Protein 4MO4 (pdb70)

B-factor: mean 31.98, std 13.08, range [10.49, 113.55]

Structure (mmCIF, N/CA/C/O backbone):
data_4MO4
#
_entry.id   4MO4
#
_cell.length_a   59.657
_cell.length_b   70.823
_cell.length_c   91.211
_cell.angle_alpha   106.50
_cell.angle_beta   104.93
_cell.angle_gamma   98.26
#
_symmetry.space_group_name_H-M   'P 1'
#
loop_
_entity.id
_entity.type
_entity.pdbx_description
1 polymer 'Anhydro-N-acetylmuramic acid kinase'
2 non-polymer 'PHOSPHOMETHYLPHOSPHONIC ACID ADENYLATE ESTER'
3 water water
#
loop_
_atom_site.group_PDB
_atom_site.id
_atom_site.type_symbol
_atom_site.label_atom_id
_atom_site.label_alt_id
_atom_site.label_comp_id
_atom_site.label_asym_id
_atom_site.label_entity_id
_atom_site.label_seq_id
_atom_site.pdbx_PDB_ins_code
_atom_site.Cartn_x
_atom_site.Cartn_y
_atom_site.Cartn_z
_atom_site.occupancy
_atom_site.B_iso_or_equiv
_atom_site.auth_seq_id
_atom_site.auth_comp_id
_atom_site.auth_asym_id
_atom_site.auth_atom_id
_atom_site.pdbx_PDB_model_num
ATOM 1 N N . PRO A 1 2 ? -12.938 -28.935 5.540 1.00 23.74 2 PRO A N 1
ATOM 2 C CA . PRO A 1 2 ? -12.572 -30.205 4.903 1.00 21.87 2 PRO A CA 1
ATOM 3 C C . PRO A 1 2 ? -12.350 -31.295 5.935 1.00 21.23 2 PRO A C 1
ATOM 4 O O . PRO A 1 2 ? -12.338 -31.028 7.148 1.00 23.05 2 PRO A O 1
ATOM 8 N N . ARG A 1 3 ? -12.192 -32.515 5.443 1.00 22.66 3 ARG A N 1
ATOM 9 C CA . ARG A 1 3 ? -11.963 -33.653 6.320 1.00 26.46 3 ARG A CA 1
ATOM 10 C C . ARG A 1 3 ? -10.505 -34.088 6.302 1.00 22.88 3 ARG A C 1
ATOM 11 O O . ARG A 1 3 ? -9.851 -34.093 5.251 1.00 19.97 3 ARG A O 1
ATOM 19 N N . TYR A 1 4 ? -9.997 -34.451 7.475 1.00 17.15 4 TYR A N 1
ATOM 20 C CA . TYR A 1 4 ? -8.603 -34.862 7.591 1.00 15.27 4 TYR A CA 1
ATOM 21 C C . TYR A 1 4 ? -8.470 -36.088 8.458 1.00 19.17 4 TYR A C 1
ATOM 22 O O . TYR A 1 4 ? -9.206 -36.249 9.430 1.00 23.49 4 TYR A O 1
ATOM 31 N N . LEU A 1 5 ? -7.519 -36.944 8.115 1.00 15.99 5 LEU A N 1
ATOM 32 C CA . LEU A 1 5 ? -7.149 -38.023 9.021 1.00 18.13 5 LEU A CA 1
ATOM 33 C C . LEU A 1 5 ? -5.925 -37.593 9.796 1.00 19.94 5 LEU A C 1
ATOM 34 O O . LEU A 1 5 ? -5.072 -36.859 9.283 1.00 18.06 5 LEU A O 1
ATOM 39 N N . GLY A 1 6 ? -5.850 -38.045 11.045 1.00 19.22 6 GLY A N 1
ATOM 40 C CA . GLY A 1 6 ? -4.692 -37.837 11.882 1.00 20.06 6 GLY A CA 1
ATOM 41 C C . GLY A 1 6 ? -4.223 -39.195 12.350 1.00 21.69 6 GLY A C 1
ATOM 42 O O . GLY A 1 6 ? -5.016 -40.071 12.698 1.00 23.50 6 GLY A O 1
ATOM 43 N N . LEU A 1 7 ? -2.912 -39.380 12.298 1.00 21.11 7 LEU A N 1
ATOM 44 C CA . LEU A 1 7 ? -2.310 -40.663 12.614 1.00 21.98 7 LEU A CA 1
ATOM 45 C C . LEU A 1 7 ? -1.186 -40.453 13.616 1.00 28.89 7 LEU A C 1
ATOM 46 O O . LEU A 1 7 ? -0.203 -39.771 13.319 1.00 25.55 7 LEU A O 1
ATOM 51 N N . MET A 1 8 ? -1.346 -41.021 14.809 1.00 27.83 8 MET A N 1
ATOM 52 C CA . MET A 1 8 ? -0.378 -40.871 15.888 1.00 34.27 8 MET A CA 1
ATOM 53 C C . MET A 1 8 ? 0.046 -42.226 16.431 1.00 33.52 8 MET A C 1
ATOM 54 O O . MET A 1 8 ? -0.765 -43.130 16.572 1.00 30.06 8 MET A O 1
ATOM 59 N N . SER A 1 9 ? 1.332 -42.364 16.710 1.00 30.20 9 SER A N 1
ATOM 60 C CA . SER A 1 9 ? 1.838 -43.538 17.400 1.00 35.68 9 SER A CA 1
ATOM 61 C C . SER A 1 9 ? 2.911 -43.059 18.344 1.00 35.58 9 SER A C 1
ATOM 62 O O . SER A 1 9 ? 4.006 -42.691 17.915 1.00 36.10 9 SER A O 1
ATOM 65 N N . GLY A 1 10 ? 2.580 -43.036 19.633 1.00 31.53 10 GLY A N 1
ATOM 66 C CA . GLY A 1 10 ? 3.484 -42.518 20.642 1.00 35.05 10 GLY A CA 1
ATOM 67 C C . GLY A 1 10 ? 4.583 -43.495 21.023 1.00 46.62 10 GLY A C 1
ATOM 68 O O . GLY A 1 10 ? 4.685 -44.590 20.464 1.00 47.19 10 GLY A O 1
ATOM 69 N N . THR A 1 11 ? 5.382 -43.115 22.011 1.00 37.25 11 THR A N 1
ATOM 70 C CA . THR A 1 11 ? 6.537 -43.917 22.395 1.00 38.42 11 THR A CA 1
ATOM 71 C C . THR A 1 11 ? 6.218 -45.169 23.217 1.00 40.78 11 THR A C 1
ATOM 72 O O . THR A 1 11 ? 7.111 -45.969 23.490 1.00 39.73 11 THR A O 1
ATOM 76 N N . SER A 1 12 ? 4.954 -45.357 23.593 1.00 40.14 12 SER A N 1
ATOM 77 C CA . SER A 1 12 ? 4.562 -46.574 24.313 1.00 41.13 12 SER A CA 1
ATOM 78 C C . SER A 1 12 ? 4.437 -47.786 23.391 1.00 36.38 12 SER A C 1
ATOM 79 O O . SER A 1 12 ? 4.563 -48.930 23.831 1.00 36.42 12 SER A O 1
ATOM 82 N N . LEU A 1 13 ? 4.167 -47.525 22.114 1.00 33.05 13 LEU A N 1
ATOM 83 C CA . LEU A 1 13 ? 4.183 -48.556 21.077 1.00 31.38 13 LEU A CA 1
ATOM 84 C C . LEU A 1 13 ? 3.101 -49.623 21.252 1.00 32.78 13 LEU A C 1
ATOM 85 O O . LEU A 1 13 ? 3.217 -50.726 20.712 1.00 31.88 13 LEU A O 1
ATOM 90 N N . ASP A 1 14 ? 2.015 -49.271 21.929 1.00 37.97 14 ASP A N 1
ATOM 91 C CA . ASP A 1 14 ? 0.929 -50.226 22.082 1.00 40.00 14 ASP A CA 1
ATOM 92 C C . ASP A 1 14 ? 0.108 -50.283 20.802 1.00 32.63 14 ASP A C 1
ATOM 93 O O . ASP A 1 14 ? -0.308 -51.360 20.377 1.00 33.69 14 ASP A O 1
ATOM 98 N N . GLY A 1 15 ? -0.095 -49.133 20.167 1.00 32.26 15 GLY A N 1
ATOM 99 C CA . GLY A 1 15 ? -0.849 -49.096 18.927 1.00 29.11 15 GLY A CA 1
ATOM 100 C C . GLY A 1 15 ? -0.946 -47.714 18.318 1.00 29.82 15 GLY A C 1
ATOM 101 O O . GLY A 1 15 ? -0.396 -46.749 18.851 1.00 30.55 15 GLY A O 1
ATOM 102 N N . MET A 1 16 ? -1.684 -47.619 17.220 1.00 27.75 16 MET A N 1
ATOM 103 C CA . MET A 1 16 ? -1.833 -46.369 16.489 1.00 23.95 16 MET A CA 1
ATOM 104 C C . MET A 1 16 ? -3.220 -45.781 16.694 1.00 30.53 16 MET A C 1
ATOM 105 O O . MET A 1 16 ? -4.206 -46.501 16.609 1.00 27.89 16 MET A O 1
ATOM 110 N N . ASP A 1 17 ? -3.294 -44.478 16.958 1.00 24.12 17 ASP A N 1
ATOM 111 C CA . ASP A 1 17 ? -4.577 -43.783 17.012 1.00 23.09 17 ASP A CA 1
ATOM 112 C C . ASP A 1 17 ? -4.830 -43.211 15.639 1.00 24.14 17 ASP A C 1
ATOM 113 O O . ASP A 1 17 ? -3.984 -42.504 15.109 1.00 28.63 17 ASP A O 1
ATOM 118 N N . ILE A 1 18 ? -5.994 -43.491 15.071 1.00 21.63 18 ILE A N 1
ATOM 119 C CA . ILE A 1 18 ? -6.331 -42.885 13.797 1.00 21.71 18 ILE A CA 1
ATOM 120 C C . ILE A 1 18 ? -7.642 -42.161 13.990 1.00 23.08 18 ILE A C 1
ATOM 121 O O . ILE A 1 18 ? -8.608 -42.751 14.483 1.00 23.37 18 ILE A O 1
ATOM 126 N N . VAL A 1 19 ? -7.665 -40.875 13.647 1.00 20.55 19 VAL A N 1
ATOM 127 C CA . VAL A 1 19 ? -8.872 -40.093 13.814 1.00 21.91 19 VAL A CA 1
ATOM 128 C C . VAL A 1 19 ? -9.276 -39.453 12.508 1.00 20.39 19 VAL A C 1
ATOM 129 O O . VAL A 1 19 ? -8.448 -39.240 11.616 1.00 20.30 19 VAL A O 1
ATOM 133 N N . LEU A 1 20 ? -10.566 -39.174 12.389 1.00 20.97 20 LEU A N 1
ATOM 134 C CA . LEU A 1 20 ? -11.087 -38.440 11.243 1.00 20.64 20 LEU A CA 1
ATOM 135 C C . LEU A 1 20 ? -11.777 -37.194 11.766 1.00 24.39 20 LEU A C 1
ATOM 136 O O . LEU A 1 20 ? -12.718 -37.297 12.546 1.00 22.31 20 LEU A O 1
ATOM 141 N N . ILE A 1 21 ? -11.326 -36.015 11.331 1.00 20.91 21 ILE A N 1
ATOM 142 C CA . ILE A 1 21 ? -11.966 -34.780 11.771 1.00 21.70 21 ILE A CA 1
ATOM 143 C C . ILE A 1 21 ? -12.641 -34.055 10.626 1.00 21.77 21 ILE A C 1
ATOM 144 O O . ILE A 1 21 ? -12.304 -34.259 9.455 1.00 22.45 21 ILE A O 1
ATOM 149 N N . GLU A 1 22 ? -13.612 -33.228 10.990 1.00 22.82 22 GLU A N 1
ATOM 150 C CA . GLU A 1 22 ? -14.167 -32.222 10.105 1.00 23.18 22 GLU A CA 1
ATOM 151 C C . GLU A 1 22 ? -13.599 -30.907 10.600 1.00 23.48 22 GLU A C 1
ATOM 152 O O . GLU A 1 22 ? -13.690 -30.587 11.795 1.00 24.22 22 GLU A O 1
ATOM 158 N N . GLN A 1 23 ? -13.021 -30.132 9.695 1.00 23.09 23 GLN A N 1
ATOM 159 C CA . GLN A 1 23 ? -12.396 -28.883 10.065 1.00 29.37 23 GLN A CA 1
ATOM 160 C C . GLN A 1 23 ? -13.008 -27.754 9.256 1.00 33.51 23 GLN A C 1
ATOM 161 O O . GLN A 1 23 ? -13.050 -27.823 8.031 1.00 29.35 23 GLN A O 1
ATOM 167 N N . GLY A 1 24 ? -13.521 -26.745 9.951 1.00 32.58 24 GLY A N 1
ATOM 168 C CA . GLY A 1 24 ? -13.993 -25.521 9.323 1.00 34.90 24 GLY A CA 1
ATOM 169 C C . GLY A 1 24 ? -13.698 -24.368 10.255 1.00 34.03 24 GLY A C 1
ATOM 170 O O . GLY A 1 24 ? -12.535 -24.078 10.545 1.00 38.59 24 GLY A O 1
ATOM 171 N N . ASP A 1 25 ? -14.758 -23.733 10.749 1.00 35.59 25 ASP A N 1
ATOM 172 C CA . ASP A 1 25 ? -14.633 -22.730 11.800 1.00 42.39 25 ASP A CA 1
ATOM 173 C C . ASP A 1 25 ? -14.292 -23.439 13.108 1.00 44.65 25 ASP A C 1
ATOM 174 O O . ASP A 1 25 ? -13.698 -22.849 14.018 1.00 42.75 25 ASP A O 1
ATOM 176 N N . ARG A 1 26 ? -14.665 -24.714 13.184 1.00 36.14 26 ARG A N 1
ATOM 177 C CA . ARG A 1 26 ? -14.399 -25.540 14.356 1.00 29.93 26 ARG A CA 1
ATOM 178 C C . ARG A 1 26 ? -13.727 -26.859 13.968 1.00 30.55 26 ARG A C 1
ATOM 179 O O . ARG A 1 26 ? -13.713 -27.256 12.800 1.00 34.36 26 ARG A O 1
ATOM 181 N N . THR A 1 27 ? -13.202 -27.550 14.972 1.00 27.26 27 THR A N 1
ATOM 182 C CA . THR A 1 27 ? -12.636 -28.876 14.798 1.00 25.98 27 THR A CA 1
ATOM 183 C C . THR A 1 27 ? -13.600 -29.849 15.452 1.00 26.57 27 THR A C 1
ATOM 184 O O . THR A 1 27 ? -13.956 -29.663 16.609 1.00 27.72 27 THR A O 1
ATOM 188 N N . THR A 1 28 ? -14.028 -30.863 14.698 1.00 25.94 28 THR A N 1
ATOM 189 C CA . THR A 1 28 ? -14.998 -31.860 15.170 1.00 26.59 28 THR A CA 1
ATOM 190 C C . THR A 1 28 ? -14.477 -33.257 14.902 1.00 31.25 28 THR A C 1
ATOM 191 O O . THR A 1 28 ? -13.956 -33.522 13.824 1.00 26.43 28 THR A O 1
ATOM 195 N N . LEU A 1 29 ? -14.610 -34.154 15.873 1.00 28.95 29 LEU A N 1
ATOM 196 C CA . LEU A 1 29 ? -14.224 -35.545 15.654 1.00 25.44 29 LEU A CA 1
ATOM 197 C C . LEU A 1 29 ? -15.369 -36.319 14.988 1.00 25.80 29 LEU A C 1
ATOM 198 O O . LEU A 1 29 ? -16.449 -36.445 15.565 1.00 28.23 29 LEU A O 1
ATOM 203 N N . LEU A 1 30 ? -15.123 -36.888 13.809 1.00 24.82 30 LEU A N 1
ATOM 204 C CA . LEU A 1 30 ? -16.157 -37.674 13.120 1.00 25.25 30 LEU A CA 1
ATOM 205 C C . LEU A 1 30 ? -16.065 -39.152 13.463 1.00 25.44 30 LEU A C 1
ATOM 206 O O . LEU A 1 30 ? -17.073 -39.851 13.571 1.00 26.71 30 LEU A O 1
ATOM 211 N N . ALA A 1 31 ? -14.843 -39.632 13.619 1.00 24.59 31 ALA A N 1
ATOM 212 C CA . ALA A 1 31 ? -14.629 -41.043 13.876 1.00 32.19 31 ALA A CA 1
ATOM 213 C C . ALA A 1 31 ? -13.226 -41.243 14.416 1.00 24.71 31 ALA A C 1
ATOM 214 O O . ALA A 1 31 ? -12.347 -40.386 14.258 1.00 23.30 31 ALA A O 1
ATOM 216 N N . SER A 1 32 ? -13.035 -42.370 15.096 1.00 25.25 32 SER A N 1
ATOM 217 C CA . SER A 1 32 ? -11.729 -42.711 15.632 1.00 24.43 32 SER A CA 1
ATOM 218 C C . SER A 1 32 ? -11.555 -44.223 15.594 1.00 26.18 32 SER A C 1
ATOM 219 O O . SER A 1 32 ? -12.522 -44.991 15.619 1.00 27.80 32 SER A O 1
ATOM 222 N N . HIS A 1 33 ? -10.302 -44.639 15.564 1.00 24.29 33 HIS A N 1
ATOM 223 C CA . HIS A 1 33 ? -9.974 -46.040 15.464 1.00 26.04 33 HIS A CA 1
ATOM 224 C C . HIS A 1 33 ? -8.617 -46.280 16.083 1.00 28.70 33 HIS A C 1
ATOM 225 O O . HIS A 1 33 ? -7.709 -45.450 15.977 1.00 27.86 33 HIS A O 1
ATOM 232 N N . TYR A 1 34 ? -8.502 -47.407 16.772 1.00 26.37 34 TYR A N 1
ATOM 233 C CA . TYR A 1 34 ? -7.250 -47.807 17.380 1.00 28.74 34 TYR A CA 1
ATOM 234 C C . TYR A 1 34 ? -6.813 -49.143 16.802 1.00 33.80 34 TYR A C 1
ATOM 235 O O . TYR A 1 34 ? -7.606 -50.075 16.675 1.00 33.22 34 TYR A O 1
ATOM 244 N N . LEU A 1 35 ? -5.530 -49.219 16.475 1.00 25.71 35 LEU A N 1
ATOM 245 C CA . LEU A 1 35 ? -4.922 -50.392 15.870 1.00 25.97 35 LEU A CA 1
ATOM 246 C C . LEU A 1 35 ? -3.716 -50.805 16.662 1.00 26.79 35 LEU A C 1
ATOM 247 O O . LEU A 1 35 ? -2.707 -50.092 16.661 1.00 29.13 35 LEU A O 1
ATOM 252 N N . PRO A 1 36 ? -3.788 -51.983 17.302 1.00 28.76 36 PRO A N 1
ATOM 253 C CA . PRO A 1 36 ? -2.652 -52.465 18.084 1.00 29.18 36 PRO A CA 1
ATOM 254 C C . PRO A 1 36 ? -1.457 -52.747 17.188 1.00 32.75 36 PRO A C 1
ATOM 255 O O . PRO A 1 36 ? -1.608 -53.153 16.031 1.00 32.06 36 PRO A O 1
ATOM 259 N N . MET A 1 37 ? -0.271 -52.521 17.736 1.00 31.94 37 MET A N 1
ATOM 260 C CA . MET A 1 37 ? 0.967 -52.807 17.043 1.00 29.75 37 MET A CA 1
ATOM 261 C C . MET A 1 37 ? 1.420 -54.201 17.448 1.00 33.14 37 MET A C 1
ATOM 262 O O . MET A 1 37 ? 1.405 -54.540 18.632 1.00 32.33 37 MET A O 1
ATOM 267 N N . PRO A 1 38 ? 1.743 -55.047 16.455 1.00 30.37 38 PRO A N 1
ATOM 268 C CA . PRO A 1 38 ? 2.252 -56.407 16.681 1.00 40.94 38 PRO A CA 1
ATOM 269 C C . PRO A 1 38 ? 3.530 -56.396 17.513 1.00 37.44 38 PRO A C 1
ATOM 270 O O . PRO A 1 38 ? 4.318 -55.455 17.395 1.00 34.27 38 PRO A O 1
ATOM 274 N N . ALA A 1 39 ? 3.724 -57.406 18.354 1.00 35.10 39 ALA A N 1
ATOM 275 C CA . ALA A 1 39 ? 4.913 -57.466 19.200 1.00 38.16 39 ALA A CA 1
ATOM 276 C C . ALA A 1 39 ? 6.213 -57.335 18.407 1.00 36.65 39 ALA A C 1
ATOM 277 O O . ALA A 1 39 ? 7.145 -56.649 18.839 1.00 37.71 39 ALA A O 1
ATOM 279 N N . GLY A 1 40 ? 6.271 -57.980 17.246 1.00 38.70 40 GLY A N 1
ATOM 280 C CA . GLY A 1 40 ? 7.466 -57.943 16.421 1.00 35.26 40 GLY A CA 1
ATOM 281 C C . GLY A 1 40 ? 7.836 -56.546 15.951 1.00 40.14 40 GLY A C 1
ATOM 282 O O . GLY A 1 40 ? 9.011 -56.178 15.937 1.00 39.94 40 GLY A O 1
ATOM 283 N N . LEU A 1 41 ? 6.835 -55.758 15.569 1.00 33.18 41 LEU A N 1
ATOM 284 C CA . LEU A 1 41 ? 7.082 -54.395 15.124 1.00 29.96 41 LEU A CA 1
ATOM 285 C C . LEU A 1 41 ? 7.555 -53.536 16.290 1.00 36.10 41 LEU A C 1
ATOM 286 O O . LEU A 1 41 ? 8.466 -52.724 16.147 1.00 35.28 41 LEU A O 1
ATOM 291 N N . ARG A 1 42 ? 6.928 -53.723 17.443 1.00 38.69 42 ARG A N 1
ATOM 292 C CA . ARG A 1 42 ? 7.305 -52.987 18.640 1.00 32.85 42 ARG A CA 1
ATOM 293 C C . ARG A 1 42 ? 8.772 -53.181 19.004 1.00 36.16 42 ARG A C 1
ATOM 294 O O . ARG A 1 42 ? 9.464 -52.202 19.289 1.00 38.45 42 ARG A O 1
ATOM 302 N N . GLU A 1 43 ? 9.258 -54.423 18.982 1.00 35.39 43 GLU A N 1
ATOM 303 C CA . GLU A 1 43 ? 10.653 -54.673 19.351 1.00 40.08 43 GLU A CA 1
ATOM 304 C C . GLU A 1 43 ? 11.628 -54.024 18.391 1.00 41.39 43 GLU A C 1
ATOM 305 O O . GLU A 1 43 ? 12.606 -53.408 18.814 1.00 42.99 43 GLU A O 1
ATOM 311 N N . ASP A 1 44 ? 11.353 -54.154 17.096 1.00 37.45 44 ASP A N 1
ATOM 312 C CA . ASP A 1 44 ? 12.271 -53.650 16.087 1.00 38.19 44 ASP A CA 1
ATOM 313 C C . ASP A 1 44 ? 12.376 -52.137 16.148 1.00 32.58 44 ASP A C 1
ATOM 314 O O . ASP A 1 44 ? 13.442 -51.575 15.883 1.00 39.35 44 ASP A O 1
ATOM 319 N N . ILE A 1 45 ? 11.273 -51.481 16.500 1.00 38.34 45 ILE A N 1
ATOM 320 C CA . ILE A 1 45 ? 11.276 -50.033 16.709 1.00 36.47 45 ILE A CA 1
ATOM 321 C C . ILE A 1 45 ? 12.072 -49.663 17.964 1.00 35.27 45 ILE A C 1
ATOM 322 O O . ILE A 1 45 ? 12.919 -48.769 17.922 1.00 37.36 45 ILE A O 1
ATOM 327 N N . LEU A 1 46 ? 11.793 -50.347 19.074 1.00 40.67 46 LEU A N 1
ATOM 328 C CA . LEU A 1 46 ? 12.521 -50.117 20.320 1.00 43.48 46 LEU A CA 1
ATOM 329 C C . LEU A 1 46 ? 14.013 -50.289 20.090 1.00 42.92 46 LEU A C 1
ATOM 330 O O . LEU A 1 46 ? 14.820 -49.512 20.592 1.00 48.23 46 LEU A O 1
ATOM 335 N N . ALA A 1 47 ? 14.373 -51.301 19.307 1.00 38.16 47 ALA A N 1
ATOM 336 C CA . ALA A 1 47 ? 15.776 -51.548 18.993 1.00 44.38 47 ALA A CA 1
ATOM 337 C C . ALA A 1 47 ? 16.402 -50.416 18.188 1.00 42.97 47 ALA A C 1
ATOM 338 O O . ALA A 1 47 ? 17.626 -50.301 18.120 1.00 45.20 47 ALA A O 1
ATOM 340 N N . LEU A 1 48 ? 15.561 -49.590 17.571 1.00 34.93 48 LEU A N 1
ATOM 341 C CA . LEU A 1 48 ? 16.042 -48.429 16.827 1.00 39.99 48 LEU A CA 1
ATOM 342 C C . LEU A 1 48 ? 16.027 -47.150 17.665 1.00 43.94 48 LEU A C 1
ATOM 343 O O . LEU A 1 48 ? 16.452 -46.097 17.196 1.00 37.02 48 LEU A O 1
ATOM 348 N N . CYS A 1 49 ? 15.536 -47.234 18.900 1.00 44.92 49 CYS A N 1
ATOM 349 C CA . CYS A 1 49 ? 15.401 -46.034 19.723 1.00 42.23 49 CYS A CA 1
ATOM 350 C C . CYS A 1 49 ? 16.688 -45.714 20.464 1.00 44.39 49 CYS A C 1
ATOM 351 O O . CYS A 1 49 ? 16.820 -44.659 21.089 1.00 43.35 49 CYS A O 1
ATOM 354 N N . VAL A 1 50 ? 17.641 -46.633 20.366 1.00 44.54 50 VAL A N 1
ATOM 355 C CA . VAL A 1 50 ? 18.981 -46.435 20.889 1.00 49.54 50 VAL A CA 1
ATOM 356 C C . VAL A 1 50 ? 19.964 -46.813 19.791 1.00 45.98 50 VAL A C 1
ATOM 357 O O . VAL A 1 50 ? 19.638 -47.622 18.921 1.00 45.94 50 VAL A O 1
ATOM 361 N N . PRO A 1 51 ? 21.159 -46.202 19.809 1.00 49.59 51 PRO A N 1
ATOM 362 C CA . PRO A 1 51 ? 22.166 -46.436 18.768 1.00 45.25 51 PRO A CA 1
ATOM 363 C C . PRO A 1 51 ? 22.562 -47.900 18.602 1.00 47.59 51 PRO A C 1
ATOM 364 O O . PRO A 1 51 ? 22.775 -48.603 19.595 1.00 48.52 51 PRO A O 1
ATOM 368 N N . GLY A 1 52 ? 22.667 -48.337 17.350 1.00 46.01 52 GLY A N 1
ATOM 369 C CA . GLY A 1 52 ? 23.020 -49.708 17.030 1.00 46.52 52 GLY A CA 1
ATOM 370 C C . GLY A 1 52 ? 23.570 -49.783 15.621 1.00 44.61 52 GLY A C 1
ATOM 371 O O . GLY A 1 52 ? 23.700 -48.764 14.950 1.00 41.83 52 GLY A O 1
ATOM 372 N N . PRO A 1 53 ? 23.892 -50.995 15.157 1.00 46.83 53 PRO A N 1
ATOM 373 C CA . PRO A 1 53 ? 24.479 -51.184 13.829 1.00 46.98 53 PRO A CA 1
ATOM 374 C C . PRO A 1 53 ? 23.418 -51.189 12.735 1.00 48.97 53 PRO A C 1
ATOM 375 O O . PRO A 1 53 ? 22.257 -51.490 13.020 1.00 54.80 53 PRO A O 1
ATOM 379 N N . ASP A 1 54 ? 23.814 -50.846 11.511 1.00 49.70 54 ASP A N 1
ATOM 380 C CA . ASP A 1 54 ? 22.970 -51.062 10.338 1.00 45.26 54 ASP A CA 1
ATOM 381 C C . ASP A 1 54 ? 21.629 -50.334 10.423 1.00 45.50 54 ASP A C 1
ATOM 382 O O . ASP A 1 54 ? 20.616 -50.837 9.949 1.00 37.82 54 ASP A O 1
ATOM 387 N N . GLU A 1 55 ? 21.625 -49.150 11.025 1.00 41.56 55 GLU A N 1
ATOM 388 C CA . GLU A 1 55 ? 20.375 -48.435 11.294 1.00 40.52 55 GLU A CA 1
ATOM 389 C C . GLU A 1 55 ? 19.642 -47.958 10.039 1.00 38.69 55 GLU A C 1
ATOM 390 O O . GLU A 1 55 ? 18.417 -48.056 9.964 1.00 33.42 55 GLU A O 1
ATOM 396 N N . ILE A 1 56 ? 20.388 -47.474 9.049 1.00 43.05 56 ILE A N 1
ATOM 397 C CA . ILE A 1 56 ? 19.785 -46.967 7.815 1.00 37.20 56 ILE A CA 1
ATOM 398 C C . ILE A 1 56 ? 18.908 -48.019 7.153 1.00 38.33 56 ILE A C 1
ATOM 399 O O . ILE A 1 56 ? 17.739 -47.771 6.864 1.00 34.11 56 ILE A O 1
ATOM 404 N N . ALA A 1 57 ? 19.481 -49.193 6.917 1.00 38.48 57 ALA A N 1
ATOM 405 C CA . ALA A 1 57 ? 18.741 -50.290 6.306 1.00 39.48 57 ALA A CA 1
ATOM 406 C C . ALA A 1 57 ? 17.651 -50.842 7.215 1.00 39.41 57 ALA A C 1
ATOM 407 O O . ALA A 1 57 ? 16.546 -51.133 6.762 1.00 43.33 57 ALA A O 1
ATOM 409 N N . ARG A 1 58 ? 17.971 -50.997 8.496 1.00 41.84 58 ARG A N 1
ATOM 410 C CA . ARG A 1 58 ? 17.002 -51.499 9.460 1.00 40.33 58 ARG A CA 1
ATOM 411 C C . ARG A 1 58 ? 15.793 -50.567 9.580 1.00 43.33 58 ARG A C 1
ATOM 412 O O . ARG A 1 58 ? 14.650 -51.022 9.553 1.00 35.77 58 ARG A O 1
ATOM 420 N N . ALA A 1 59 ? 16.041 -49.266 9.681 1.00 41.11 59 ALA A N 1
ATOM 421 C CA . ALA A 1 59 ? 14.946 -48.308 9.799 1.00 37.07 59 ALA A CA 1
ATOM 422 C C . ALA A 1 59 ? 14.119 -48.263 8.519 1.00 35.08 59 ALA A C 1
ATOM 423 O O . ALA A 1 59 ? 12.897 -48.124 8.560 1.00 27.65 59 ALA A O 1
ATOM 425 N N . ALA A 1 60 ? 14.793 -48.393 7.382 1.00 30.28 60 ALA A N 1
ATOM 426 C CA . ALA A 1 60 ? 14.106 -48.362 6.096 1.00 32.21 60 ALA A CA 1
ATOM 427 C C . ALA A 1 60 ? 13.149 -49.537 5.950 1.00 35.69 60 ALA A C 1
ATOM 428 O O . ALA A 1 60 ? 12.054 -49.402 5.397 1.00 35.08 60 ALA A O 1
ATOM 430 N N . GLU A 1 61 ? 13.575 -50.705 6.410 1.00 34.48 61 GLU A N 1
ATOM 431 C CA . GLU A 1 61 ? 12.710 -51.879 6.358 1.00 34.49 61 GLU A CA 1
ATOM 432 C C . GLU A 1 61 ? 11.636 -51.864 7.451 1.00 36.70 61 GLU A C 1
ATOM 433 O O . GLU A 1 61 ? 10.511 -52.308 7.224 1.00 35.79 61 GLU A O 1
ATOM 439 N N . VAL A 1 62 ? 11.985 -51.391 8.643 1.00 30.94 62 VAL A N 1
ATOM 440 C CA . VAL A 1 62 ? 11.001 -51.297 9.716 1.00 32.01 62 VAL A CA 1
ATOM 441 C C . VAL A 1 62 ? 9.883 -50.310 9.349 1.00 28.87 62 VAL A C 1
ATOM 442 O O . VAL A 1 62 ? 8.702 -50.568 9.595 1.00 27.74 62 VAL A O 1
ATOM 446 N N . GLU A 1 63 ? 10.243 -49.195 8.724 1.00 25.96 63 GLU A N 1
ATOM 447 C CA . GLU A 1 63 ? 9.234 -48.184 8.418 1.00 27.99 63 GLU A CA 1
ATOM 448 C C . GLU A 1 63 ? 8.246 -48.671 7.360 1.00 25.20 63 GLU A C 1
ATOM 449 O O . GLU A 1 63 ? 7.102 -48.221 7.320 1.00 26.21 63 GLU A O 1
ATOM 455 N N . GLN A 1 64 ? 8.685 -49.592 6.508 1.00 22.15 64 GLN A N 1
ATOM 456 C CA . GLN A 1 64 ? 7.784 -50.184 5.525 1.00 26.79 64 GLN A CA 1
ATOM 457 C C . GLN A 1 64 ? 6.654 -50.958 6.201 1.00 22.23 64 GLN A C 1
ATOM 458 O O . GLN A 1 64 ? 5.504 -50.876 5.779 1.00 27.78 64 GLN A O 1
ATOM 464 N N . ARG A 1 65 ? 6.985 -51.684 7.264 1.00 23.80 65 ARG A N 1
ATOM 465 C CA . ARG A 1 65 ? 5.985 -52.422 8.033 1.00 25.33 65 ARG A CA 1
ATOM 466 C C . ARG A 1 65 ? 5.075 -51.449 8.781 1.00 23.56 65 ARG A C 1
ATOM 467 O O . ARG A 1 65 ? 3.856 -51.614 8.807 1.00 25.00 65 ARG A O 1
ATOM 475 N N . TRP A 1 66 ? 5.676 -50.413 9.356 1.00 22.59 66 TRP A N 1
ATOM 476 C CA . TRP A 1 66 ? 4.921 -49.386 10.065 1.00 21.90 66 TRP A CA 1
ATOM 477 C C . TRP A 1 66 ? 3.907 -48.729 9.140 1.00 27.39 66 TRP A C 1
ATOM 478 O O . TRP A 1 66 ? 2.744 -48.547 9.502 1.00 25.39 66 TRP A O 1
ATOM 489 N N . VAL A 1 67 ? 4.350 -48.374 7.939 1.00 25.80 67 VAL A N 1
ATOM 490 C CA . VAL A 1 67 ? 3.463 -47.719 6.997 1.00 25.00 67 VAL A CA 1
ATOM 491 C C . VAL A 1 67 ? 2.317 -48.630 6.539 1.00 20.77 67 VAL A C 1
ATOM 492 O O . VAL A 1 67 ? 1.170 -48.186 6.410 1.00 22.73 67 VAL A O 1
ATOM 496 N N . ALA A 1 68 ? 2.621 -49.903 6.314 1.00 20.37 68 ALA A N 1
ATOM 497 C CA . ALA A 1 68 ? 1.599 -50.861 5.910 1.00 21.96 68 ALA A CA 1
ATOM 498 C C . ALA A 1 68 ? 0.514 -50.956 6.976 1.00 25.75 68 ALA A C 1
ATOM 499 O O . ALA A 1 68 ? -0.678 -50.994 6.662 1.00 24.72 68 ALA A O 1
ATOM 501 N N . LEU A 1 69 ? 0.931 -50.977 8.239 1.00 27.17 69 LEU A N 1
ATOM 502 C CA . LEU A 1 69 ? -0.022 -51.030 9.335 1.00 30.42 69 LEU A CA 1
ATOM 503 C C . LEU A 1 69 ? -0.855 -49.746 9.377 1.00 27.40 69 LEU A C 1
ATOM 504 O O . LEU A 1 69 ? -2.083 -49.796 9.510 1.00 26.31 69 LEU A O 1
ATOM 509 N N . ALA A 1 70 ? -0.192 -48.604 9.237 1.00 21.82 70 ALA A N 1
ATOM 510 C CA . ALA A 1 70 ? -0.886 -47.322 9.208 1.00 20.30 70 ALA A CA 1
ATOM 511 C C . ALA A 1 70 ? -1.904 -47.256 8.077 1.00 21.87 70 ALA A C 1
ATOM 512 O O . ALA A 1 70 ? -3.041 -46.844 8.290 1.00 21.39 70 ALA A O 1
ATOM 514 N N . ALA A 1 71 ? -1.508 -47.696 6.885 1.00 20.39 71 ALA A N 1
ATOM 515 C CA . ALA A 1 71 ? -2.420 -47.707 5.746 1.00 22.41 71 ALA A CA 1
ATOM 516 C C . ALA A 1 71 ? -3.604 -48.638 5.986 1.00 26.98 71 ALA A C 1
ATOM 517 O O . ALA A 1 71 ? -4.726 -48.344 5.572 1.00 22.48 71 ALA A O 1
ATOM 519 N N . GLN A 1 72 ? -3.347 -49.761 6.655 1.00 22.74 72 GLN A N 1
ATOM 520 C CA . GLN A 1 72 ? -4.409 -50.690 7.019 1.00 26.32 72 GLN A CA 1
ATOM 521 C C . GLN A 1 72 ? -5.425 -50.017 7.935 1.00 21.42 72 GLN A C 1
ATOM 522 O O . GLN A 1 72 ? -6.637 -50.159 7.741 1.00 23.60 72 GLN A O 1
ATOM 528 N N . GLY A 1 73 ? -4.920 -49.277 8.914 1.00 21.11 73 GLY A N 1
ATOM 529 C CA . GLY A 1 73 ? -5.747 -48.557 9.862 1.00 27.79 73 GLY A CA 1
ATOM 530 C C . GLY A 1 73 ? -6.574 -47.459 9.234 1.00 21.39 73 GLY A C 1
ATOM 531 O O . GLY A 1 73 ? -7.749 -47.267 9.568 1.00 24.22 73 GLY A O 1
ATOM 532 N N . VAL A 1 74 ? -5.954 -46.710 8.332 1.00 19.71 74 VAL A N 1
ATOM 533 C CA . VAL A 1 74 ? -6.687 -45.705 7.587 1.00 19.63 74 VAL A CA 1
ATOM 534 C C . VAL A 1 74 ? -7.814 -46.326 6.776 1.00 21.49 74 VAL A C 1
ATOM 535 O O . VAL A 1 74 ? -8.947 -45.849 6.827 1.00 22.61 74 VAL A O 1
ATOM 539 N N . ARG A 1 75 ? -7.497 -47.383 6.024 1.00 19.81 75 ARG A N 1
ATOM 540 C CA . ARG A 1 75 ? -8.483 -48.100 5.229 1.00 20.48 75 ARG A CA 1
ATOM 541 C C . ARG A 1 75 ? -9.617 -48.600 6.113 1.00 23.23 75 ARG A C 1
ATOM 542 O O . ARG A 1 75 ? -10.788 -48.511 5.752 1.00 22.94 75 ARG A O 1
ATOM 544 N N . GLU A 1 76 ? -9.252 -49.147 7.267 1.00 22.04 76 GLU A N 1
ATOM 545 C CA . GLU A 1 76 ? -10.237 -49.676 8.204 1.00 24.18 76 GLU A CA 1
ATOM 546 C C . GLU A 1 76 ? -11.176 -48.603 8.748 1.00 25.32 76 GLU A C 1
ATOM 547 O O . GLU A 1 76 ? -12.384 -48.802 8.753 1.00 24.10 76 GLU A O 1
ATOM 553 N N . LEU A 1 77 ? -10.647 -47.448 9.138 1.00 22.67 77 LEU A N 1
ATOM 554 C CA . LEU A 1 77 ? -11.512 -46.369 9.626 1.00 22.42 77 LEU A CA 1
ATOM 555 C C . LEU A 1 77 ? -12.456 -45.925 8.516 1.00 29.08 77 LEU A C 1
ATOM 556 O O . LEU A 1 77 ? -13.647 -45.747 8.748 1.00 24.31 77 LEU A O 1
ATOM 561 N N . LEU A 1 78 ? -11.936 -45.771 7.303 1.00 22.00 78 LEU A N 1
ATOM 562 C CA . LEU A 1 78 ? -12.780 -45.311 6.206 1.00 21.59 78 LEU A CA 1
ATOM 563 C C . LEU A 1 78 ? -13.882 -46.302 5.884 1.00 22.77 78 LEU A C 1
ATOM 564 O O . LEU A 1 78 ? -15.018 -45.904 5.637 1.00 24.07 78 LEU A O 1
ATOM 569 N N . LEU A 1 79 ? -13.550 -47.592 5.906 1.00 23.25 79 LEU A N 1
ATOM 570 C CA . LEU A 1 79 ? -14.537 -48.652 5.746 1.00 27.10 79 LEU A CA 1
ATOM 571 C C . LEU A 1 79 ? -15.649 -48.558 6.763 1.00 26.57 79 LEU A C 1
ATOM 572 O O . LEU A 1 79 ? -16.832 -48.741 6.448 1.00 27.32 79 LEU A O 1
ATOM 577 N N . GLN A 1 80 ? -15.249 -48.334 8.007 1.00 26.38 80 GLN A N 1
ATOM 578 C CA . GLN A 1 80 ? -16.204 -48.250 9.096 1.00 35.23 80 GLN A CA 1
ATOM 579 C C . GLN A 1 80 ? -17.202 -47.122 8.855 1.00 31.84 80 GLN A C 1
ATOM 580 O O . GLN A 1 80 ? -18.389 -47.251 9.179 1.00 34.37 80 GLN A O 1
ATOM 586 N N . GLN A 1 81 ? -16.712 -46.028 8.277 1.00 28.74 81 GLN A N 1
ATOM 587 C CA . GLN A 1 81 ? -17.528 -44.847 8.032 1.00 27.90 81 GLN A CA 1
ATOM 588 C C . GLN A 1 81 ? -18.173 -44.872 6.652 1.00 29.18 81 GLN A C 1
ATOM 589 O O . GLN A 1 81 ? -18.884 -43.938 6.281 1.00 32.11 81 GLN A O 1
ATOM 595 N N . GLN A 1 82 ? -17.926 -45.945 5.905 1.00 28.04 82 GLN A N 1
ATOM 596 C CA . GLN A 1 82 ? -18.394 -46.051 4.527 1.00 32.74 82 GLN A CA 1
ATOM 597 C C . GLN A 1 82 ? -18.025 -44.783 3.770 1.00 28.38 82 GLN A C 1
ATOM 598 O O . GLN A 1 82 ? -18.863 -44.199 3.090 1.00 33.66 82 GLN A O 1
ATOM 604 N N . MET A 1 83 ? -16.772 -44.359 3.900 1.00 24.98 83 MET A N 1
ATOM 605 C CA . MET A 1 83 ? -16.337 -43.122 3.273 1.00 24.48 83 MET A CA 1
ATOM 606 C C . MET A 1 83 ? -15.230 -43.420 2.271 1.00 28.21 83 MET A C 1
ATOM 607 O O . MET A 1 83 ? -14.304 -44.184 2.553 1.00 24.54 83 MET A O 1
ATOM 612 N N . SER A 1 84 ? -15.276 -42.742 1.130 1.00 26.73 84 SER A N 1
ATOM 613 C CA . SER A 1 84 ? -14.257 -42.930 0.115 1.00 21.35 84 SER A CA 1
ATOM 614 C C . SER A 1 84 ? -13.075 -42.088 0.520 1.00 21.74 84 SER A C 1
ATOM 615 O O . SER A 1 84 ? -13.261 -41.014 1.095 1.00 23.01 84 SER A O 1
ATOM 618 N N . PRO A 1 85 ? -11.850 -42.565 0.218 1.00 21.51 85 PRO A N 1
ATOM 619 C CA . PRO A 1 85 ? -10.657 -41.777 0.543 1.00 20.85 85 PRO A CA 1
ATOM 620 C C . PRO A 1 85 ? -10.676 -40.424 -0.146 1.00 21.34 85 PRO A C 1
ATOM 621 O O . PRO A 1 85 ? -10.065 -39.471 0.353 1.00 22.76 85 PRO A O 1
ATOM 625 N N . ASP A 1 86 ? -11.378 -40.340 -1.271 1.00 25.66 86 ASP A N 1
ATOM 626 C CA . ASP A 1 86 ? -11.485 -39.080 -2.010 1.00 22.89 86 ASP A CA 1
ATOM 627 C C . ASP A 1 86 ? -12.194 -37.990 -1.193 1.00 24.03 86 ASP A C 1
ATOM 628 O O . ASP A 1 86 ? -12.169 -36.809 -1.556 1.00 22.64 86 ASP A O 1
ATOM 633 N N . GLU A 1 87 ? -12.836 -38.377 -0.096 1.00 23.73 87 GLU A N 1
ATOM 634 C CA . GLU A 1 87 ? -13.580 -37.416 0.712 1.00 23.31 87 GLU A CA 1
ATOM 635 C C . GLU A 1 87 ? -12.671 -36.768 1.756 1.00 25.49 87 GLU A C 1
ATOM 636 O O . GLU A 1 87 ? -13.076 -35.822 2.435 1.00 23.72 87 GLU A O 1
ATOM 642 N N . VAL A 1 88 ? -11.439 -37.276 1.851 1.00 18.78 88 VAL A N 1
ATOM 643 C CA . VAL A 1 88 ? -10.452 -36.802 2.818 1.00 18.25 88 VAL A CA 1
ATOM 644 C C . VAL A 1 88 ? -9.415 -35.924 2.139 1.00 21.18 88 VAL A C 1
ATOM 645 O O . VAL A 1 88 ? -8.837 -36.315 1.127 1.00 18.38 88 VAL A O 1
ATOM 649 N N . ARG A 1 89 ? -9.187 -34.732 2.673 1.00 17.95 89 ARG A N 1
ATOM 650 C CA . ARG A 1 89 ? -8.212 -33.836 2.051 1.00 17.76 89 ARG A CA 1
ATOM 651 C C . ARG A 1 89 ? -6.775 -34.316 2.238 1.00 19.20 89 ARG A C 1
ATOM 652 O O . ARG A 1 89 ? -5.979 -34.303 1.296 1.00 17.78 89 ARG A O 1
ATOM 660 N N . ALA A 1 90 ? -6.444 -34.747 3.454 1.00 17.64 90 ALA A N 1
ATOM 661 C CA . ALA A 1 90 ? -5.094 -35.203 3.743 1.00 16.40 90 ALA A CA 1
ATOM 662 C C . ALA A 1 90 ? -5.054 -35.994 5.023 1.00 17.34 90 ALA A C 1
ATOM 663 O O . ALA A 1 90 ? -5.943 -35.867 5.865 1.00 16.99 90 ALA A O 1
ATOM 665 N N . ILE A 1 91 ? -3.997 -36.794 5.149 1.00 16.52 91 ILE A N 1
ATOM 666 C CA . ILE A 1 91 ? -3.617 -37.437 6.398 1.00 17.21 91 ILE A CA 1
ATOM 667 C C . ILE A 1 91 ? -2.479 -36.632 6.992 1.00 20.96 91 ILE A C 1
ATOM 668 O O . ILE A 1 91 ? -1.532 -36.290 6.288 1.00 19.32 91 ILE A O 1
ATOM 673 N N . GLY A 1 92 ? -2.581 -36.300 8.279 1.00 20.13 92 GLY A N 1
ATOM 674 C CA . GLY A 1 92 ? -1.459 -35.735 9.015 1.00 19.44 92 GLY A CA 1
ATOM 675 C C . GLY A 1 92 ? -0.854 -36.880 9.809 1.00 22.37 92 GLY A C 1
ATOM 676 O O . GLY A 1 92 ? -1.477 -37.396 10.726 1.00 18.75 92 GLY A O 1
ATOM 677 N N . SER A 1 93 ? 0.350 -37.294 9.430 1.00 20.67 93 SER A N 1
ATOM 678 C CA . SER A 1 93 ? 0.997 -38.457 10.041 1.00 21.21 93 SER A CA 1
ATOM 679 C C . SER A 1 93 ? 2.194 -38.013 10.842 1.00 24.96 93 SER A C 1
ATOM 680 O O . SER A 1 93 ? 3.100 -37.401 10.294 1.00 25.77 93 SER A O 1
ATOM 683 N N . HIS A 1 94 ? 2.216 -38.338 12.129 1.00 22.44 94 HIS A N 1
ATOM 684 C CA . HIS A 1 94 ? 3.402 -38.039 12.919 1.00 28.78 94 HIS A CA 1
ATOM 685 C C . HIS A 1 94 ? 4.588 -38.916 12.545 1.00 30.97 94 HIS A C 1
ATOM 686 O O . HIS A 1 94 ? 5.737 -38.471 12.606 1.00 28.63 94 HIS A O 1
ATOM 693 N N . GLY A 1 95 ? 4.310 -40.138 12.105 1.00 25.21 95 GLY A N 1
ATOM 694 C CA . GLY A 1 95 ? 5.351 -41.135 11.958 1.00 24.19 95 GLY A CA 1
ATOM 695 C C . GLY A 1 95 ? 5.715 -41.720 13.302 1.00 24.89 95 GLY A C 1
ATOM 696 O O . GLY A 1 95 ? 4.915 -41.654 14.241 1.00 24.67 95 GLY A O 1
ATOM 697 N N . GLN A 1 96 ? 6.898 -42.319 13.396 1.00 24.60 96 GLN A N 1
ATOM 698 C CA . GLN A 1 96 ? 7.343 -42.960 14.630 1.00 26.94 96 GLN A CA 1
ATOM 699 C C . GLN A 1 96 ? 8.703 -42.412 15.026 1.00 29.53 96 GLN A C 1
ATOM 700 O O . GLN A 1 96 ? 9.656 -42.548 14.273 1.00 32.83 96 GLN A O 1
ATOM 706 N N . THR A 1 97 ? 8.799 -41.810 16.208 1.00 28.59 97 THR A N 1
ATOM 707 C CA . THR A 1 97 ? 10.067 -41.247 16.655 1.00 31.32 97 THR A CA 1
ATOM 708 C C . THR A 1 97 ? 11.013 -42.377 17.050 1.00 38.95 97 THR A C 1
ATOM 709 O O . THR A 1 97 ? 10.675 -43.191 17.908 1.00 43.04 97 THR A O 1
ATOM 713 N N . ILE A 1 98 ? 12.188 -42.436 16.425 1.00 32.74 98 ILE A N 1
ATOM 714 C CA . ILE A 1 98 ? 13.213 -43.394 16.844 1.00 30.37 98 ILE A CA 1
ATOM 715 C C . ILE A 1 98 ? 14.435 -42.703 17.444 1.00 35.82 98 ILE A C 1
ATOM 716 O O . ILE A 1 98 ? 15.291 -43.343 18.051 1.00 37.45 98 ILE A O 1
ATOM 721 N N . ARG A 1 99 ? 14.504 -41.390 17.282 1.00 30.47 99 ARG A N 1
ATOM 722 C CA . ARG A 1 99 ? 15.551 -40.610 17.929 1.00 30.33 99 ARG A CA 1
ATOM 723 C C . ARG A 1 99 ? 15.150 -39.148 17.965 1.00 36.67 99 ARG A C 1
ATOM 724 O O . ARG A 1 99 ? 14.751 -38.572 16.955 1.00 43.99 99 ARG A O 1
ATOM 732 N N . HIS A 1 100 ? 15.293 -38.539 19.134 1.00 35.99 100 HIS A N 1
ATOM 733 C CA . HIS A 1 100 ? 14.917 -37.146 19.304 1.00 36.21 100 HIS A CA 1
ATOM 734 C C . HIS A 1 100 ? 15.973 -36.466 20.144 1.00 41.06 100 HIS A C 1
ATOM 735 O O . HIS A 1 100 ? 16.021 -36.642 21.366 1.00 41.59 100 HIS A O 1
ATOM 742 N N . GLU A 1 101 ? 16.842 -35.716 19.476 1.00 40.14 101 GLU A N 1
ATOM 743 C CA . GLU A 1 101 ? 17.988 -35.107 20.134 1.00 38.95 101 GLU A CA 1
ATOM 744 C C . GLU A 1 101 ? 18.197 -33.669 19.660 1.00 39.86 101 GLU A C 1
ATOM 745 O O . GLU A 1 101 ? 19.173 -33.372 18.975 1.00 42.06 101 GLU A O 1
ATOM 751 N N . PRO A 1 102 ? 17.273 -32.768 20.028 1.00 41.63 102 PRO A N 1
ATOM 752 C CA . PRO A 1 102 ? 17.350 -31.369 19.583 1.00 38.40 102 PRO A CA 1
ATOM 753 C C . PRO A 1 102 ? 18.629 -30.641 20.001 1.00 46.07 102 PRO A C 1
ATOM 754 O O . PRO A 1 102 ? 19.008 -29.670 19.337 1.00 46.42 102 PRO A O 1
ATOM 758 N N . ALA A 1 103 ? 19.280 -31.091 21.071 1.00 40.00 103 ALA A N 1
ATOM 759 C CA . ALA A 1 103 ? 20.574 -30.538 21.454 1.00 47.72 103 ALA A CA 1
ATOM 760 C C . ALA A 1 103 ? 21.637 -30.763 20.378 1.00 51.40 103 ALA A C 1
ATOM 761 O O . ALA A 1 103 ? 22.562 -29.967 20.239 1.00 52.25 103 ALA A O 1
ATOM 763 N N . ARG A 1 104 ? 21.500 -31.846 19.619 1.00 44.56 104 ARG A N 1
ATOM 764 C CA . ARG A 1 104 ? 22.369 -32.095 18.476 1.00 43.84 104 ARG A CA 1
ATOM 765 C C . ARG A 1 104 ? 21.630 -31.712 17.195 1.00 39.30 104 ARG A C 1
ATOM 766 O O . ARG A 1 104 ? 22.027 -32.092 16.093 1.00 41.90 104 ARG A O 1
ATOM 774 N N . HIS A 1 105 ? 20.553 -30.950 17.369 1.00 43.98 105 HIS A N 1
ATOM 775 C CA . HIS A 1 105 ? 19.778 -30.378 16.269 1.00 41.98 105 HIS A CA 1
ATOM 776 C C . HIS A 1 105 ? 19.183 -31.409 15.318 1.00 37.46 105 HIS A C 1
ATOM 777 O O . HIS A 1 105 ? 19.124 -31.191 14.106 1.00 36.09 105 HIS A O 1
ATOM 784 N N . PHE A 1 106 ? 18.712 -32.522 15.865 1.00 38.65 106 PHE A N 1
ATOM 785 C CA . PHE A 1 106 ? 18.020 -33.485 15.026 1.00 33.03 106 PHE A CA 1
ATOM 786 C C . PHE A 1 106 ? 16.890 -34.232 15.720 1.00 36.35 106 PHE A C 1
ATOM 787 O O . PHE A 1 106 ? 16.904 -34.457 16.939 1.00 36.94 106 PHE A O 1
ATOM 795 N N . THR A 1 107 ? 15.901 -34.596 14.917 1.00 31.28 107 THR A N 1
ATOM 796 C CA . THR A 1 107 ? 14.810 -35.425 15.377 1.00 33.34 107 THR A CA 1
ATOM 797 C C . THR A 1 107 ? 14.428 -36.331 14.216 1.00 35.81 107 THR A C 1
ATOM 798 O O . THR A 1 107 ? 14.383 -35.903 13.056 1.00 32.88 107 THR A O 1
ATOM 802 N N . VAL A 1 108 ? 14.189 -37.598 14.512 1.00 31.72 108 VAL A N 1
ATOM 803 C CA . VAL A 1 108 ? 13.996 -38.562 13.437 1.00 28.68 108 VAL A CA 1
ATOM 804 C C . VAL A 1 108 ? 12.700 -39.317 13.636 1.00 30.59 108 VAL A C 1
ATOM 805 O O . VAL A 1 108 ? 12.553 -40.086 14.586 1.00 30.95 108 VAL A O 1
ATOM 809 N N . GLN A 1 109 ? 11.751 -39.069 12.741 1.00 27.46 109 GLN A N 1
ATOM 810 C CA . GLN A 1 109 ? 10.510 -39.828 12.723 1.00 29.35 109 GLN A CA 1
ATOM 811 C C . GLN A 1 109 ? 10.510 -40.610 11.433 1.00 26.62 109 GLN A C 1
ATOM 812 O O . GLN A 1 109 ? 10.690 -40.043 10.358 1.00 25.20 109 GLN A O 1
ATOM 818 N N . ILE A 1 110 ? 10.321 -41.919 11.532 1.00 28.12 110 ILE A N 1
ATOM 819 C CA . ILE A 1 110 ? 10.247 -42.735 10.331 1.00 27.14 110 ILE A CA 1
ATOM 820 C C . ILE A 1 110 ? 8.782 -42.914 9.995 1.00 30.10 110 ILE A C 1
ATOM 821 O O . ILE A 1 110 ? 7.917 -42.590 10.808 1.00 26.96 110 ILE A O 1
ATOM 826 N N . GLY A 1 111 ? 8.494 -43.435 8.812 1.00 28.25 111 GLY A N 1
ATOM 827 C CA . GLY A 1 111 ? 7.112 -43.625 8.426 1.00 24.29 111 GLY A CA 1
ATOM 828 C C . GLY A 1 111 ? 6.848 -43.266 6.981 1.00 24.92 111 GLY A C 1
ATOM 829 O O . GLY A 1 111 ? 5.776 -42.740 6.683 1.00 27.54 111 GLY A O 1
ATOM 830 N N . ASN A 1 112 ? 7.822 -43.571 6.115 1.00 22.69 112 ASN A N 1
ATOM 831 C CA . ASN A 1 112 ? 7.792 -43.343 4.651 1.00 23.11 112 ASN A CA 1
ATOM 832 C C . ASN A 1 112 ? 6.487 -42.787 4.102 1.00 22.76 112 ASN A C 1
ATOM 833 O O . ASN A 1 112 ? 5.635 -43.548 3.620 1.00 20.79 112 ASN A O 1
ATOM 838 N N . PRO A 1 113 ? 6.333 -41.458 4.146 1.00 20.21 113 PRO A N 1
ATOM 839 C CA . PRO A 1 113 ? 5.075 -40.826 3.757 1.00 18.57 113 PRO A CA 1
ATOM 840 C C . PRO A 1 113 ? 4.750 -41.032 2.294 1.00 17.97 113 PRO A C 1
ATOM 841 O O . PRO A 1 113 ? 3.568 -41.066 1.959 1.00 20.04 113 PRO A O 1
ATOM 845 N N . ALA A 1 114 ? 5.761 -41.215 1.448 1.00 17.97 114 ALA A N 1
ATOM 846 C CA . ALA A 1 114 ? 5.525 -41.462 0.038 1.00 20.33 114 ALA A CA 1
ATOM 847 C C . ALA A 1 114 ? 4.809 -42.796 -0.127 1.00 17.58 114 ALA A C 1
ATOM 848 O O . ALA A 1 114 ? 3.889 -42.922 -0.940 1.00 19.52 114 ALA A O 1
ATOM 850 N N . LEU A 1 115 ? 5.233 -43.794 0.640 1.00 18.13 115 LEU A N 1
ATOM 851 C CA . LEU A 1 115 ? 4.567 -45.089 0.615 1.00 17.05 115 LEU A CA 1
ATOM 852 C C . LEU A 1 115 ? 3.162 -45.010 1.220 1.00 20.34 115 LEU A C 1
ATOM 853 O O . LEU A 1 115 ? 2.249 -45.700 0.768 1.00 20.63 115 LEU A O 1
ATOM 858 N N . LEU A 1 116 ? 2.999 -44.197 2.261 1.00 18.45 116 LEU A N 1
ATOM 859 C CA . LEU A 1 116 ? 1.681 -44.024 2.875 1.00 22.60 116 LEU A CA 1
ATOM 860 C C . LEU A 1 116 ? 0.709 -43.411 1.874 1.00 18.29 116 LEU A C 1
ATOM 861 O O . LEU A 1 116 ? -0.438 -43.827 1.785 1.00 18.86 116 LEU A O 1
ATOM 866 N N . ALA A 1 117 ? 1.191 -42.451 1.088 1.00 19.72 117 ALA A N 1
ATOM 867 C CA . ALA A 1 117 ? 0.377 -41.864 0.018 1.00 17.61 117 ALA A CA 1
ATOM 868 C C . ALA A 1 117 ? 0.061 -42.882 -1.074 1.00 20.38 117 ALA A C 1
ATOM 869 O O . ALA A 1 117 ? -1.081 -42.965 -1.560 1.00 18.86 117 ALA A O 1
ATOM 871 N N . GLU A 1 118 ? 1.066 -43.672 -1.453 1.00 16.53 118 GLU A N 1
ATOM 872 C CA . GLU A 1 118 ? 0.879 -44.717 -2.456 1.00 21.79 118 GLU A CA 1
ATOM 873 C C . GLU A 1 118 ? -0.193 -45.709 -2.041 1.00 19.76 118 GLU A C 1
ATOM 874 O O . GLU A 1 118 ? -1.044 -46.075 -2.852 1.00 21.63 118 GLU A O 1
ATOM 880 N N . LEU A 1 119 ? -0.152 -46.149 -0.784 1.00 18.49 119 LEU A N 1
ATOM 881 C CA . LEU A 1 119 ? -1.094 -47.178 -0.309 1.00 19.00 119 LEU A CA 1
ATOM 882 C C . LEU A 1 119 ? -2.505 -46.652 -0.026 1.00 20.64 119 LEU A C 1
ATOM 883 O O . LEU A 1 119 ? -3.490 -47.352 -0.273 1.00 22.95 119 LEU A O 1
ATOM 888 N N . THR A 1 120 ? -2.606 -45.423 0.470 1.00 20.00 120 THR A N 1
ATOM 889 C CA . THR A 1 120 ? -3.906 -44.878 0.875 1.00 22.61 120 THR A CA 1
ATOM 890 C C . THR A 1 120 ? -4.643 -44.130 -0.220 1.00 19.26 120 THR A C 1
ATOM 891 O O . THR A 1 120 ? -5.873 -44.088 -0.222 1.00 24.99 120 THR A O 1
ATOM 895 N N . GLY A 1 121 ? -3.893 -43.555 -1.154 1.00 18.72 121 GLY A N 1
ATOM 896 C CA . GLY A 1 121 ? -4.489 -42.734 -2.182 1.00 20.10 121 GLY A CA 1
ATOM 897 C C . GLY A 1 121 ? -4.908 -41.367 -1.677 1.00 18.36 121 GLY A C 1
ATOM 898 O O . GLY A 1 121 ? -5.695 -40.668 -2.340 1.00 21.68 121 GLY A O 1
ATOM 899 N N . ILE A 1 122 ? -4.362 -40.977 -0.527 1.00 16.76 122 ILE A N 1
ATOM 900 C CA . ILE A 1 122 ? -4.657 -39.686 0.091 1.00 16.45 122 ILE A CA 1
ATOM 901 C C . ILE A 1 122 ? -3.360 -38.911 0.293 1.00 16.30 122 ILE A C 1
ATOM 902 O O . ILE A 1 122 ? -2.328 -39.497 0.656 1.00 17.98 122 ILE A O 1
ATOM 907 N N . ASP A 1 123 ? -3.402 -37.598 0.054 1.00 15.29 123 ASP A N 1
ATOM 908 C CA . ASP A 1 123 ? -2.242 -36.736 0.317 1.00 16.34 123 ASP A CA 1
ATOM 909 C C . ASP A 1 123 ? -1.807 -36.898 1.764 1.00 14.86 123 ASP A C 1
ATOM 910 O O . ASP A 1 123 ? -2.654 -36.955 2.672 1.00 16.41 123 ASP A O 1
ATOM 915 N N . VAL A 1 124 ? -0.489 -36.954 1.969 1.00 16.31 124 VAL A N 1
ATOM 916 C CA . VAL A 1 124 ? 0.074 -37.081 3.306 1.00 14.67 124 VAL A CA 1
ATOM 917 C C . VAL A 1 124 ? 0.909 -35.864 3.672 1.00 18.95 124 VAL A C 1
ATOM 918 O O . VAL A 1 124 ? 1.760 -35.441 2.908 1.00 16.46 124 VAL A O 1
ATOM 922 N N . VAL A 1 125 ? 0.639 -35.286 4.836 1.00 16.24 125 VAL A N 1
ATOM 923 C CA . VAL A 1 125 ? 1.523 -34.280 5.414 1.00 17.08 125 VAL A CA 1
ATOM 924 C C . VAL A 1 125 ? 2.194 -34.935 6.607 1.00 17.89 125 VAL A C 1
ATOM 925 O O . VAL A 1 125 ? 1.523 -35.495 7.463 1.00 18.17 125 VAL A O 1
ATOM 929 N N . ALA A 1 126 ? 3.522 -34.893 6.640 1.00 16.89 126 ALA A N 1
ATOM 930 C CA . ALA A 1 126 ? 4.272 -35.598 7.667 1.00 17.91 126 ALA A CA 1
ATOM 931 C C . ALA A 1 126 ? 5.514 -34.819 8.036 1.00 19.59 126 ALA A C 1
ATOM 932 O O . ALA A 1 126 ? 5.711 -33.706 7.546 1.00 19.76 126 ALA A O 1
ATOM 934 N N . ASP A 1 127 ? 6.345 -35.413 8.893 1.00 22.57 127 ASP A N 1
ATOM 935 C CA . ASP A 1 127 ? 7.633 -34.833 9.264 1.00 23.06 127 ASP A CA 1
ATOM 936 C C . ASP A 1 127 ? 7.481 -33.443 9.889 1.00 22.59 127 ASP A C 1
ATOM 937 O O . ASP A 1 127 ? 8.157 -32.503 9.492 1.00 23.23 127 ASP A O 1
ATOM 942 N N . PHE A 1 128 ? 6.592 -33.330 10.876 1.00 22.11 128 PHE A N 1
ATOM 943 C CA . PHE A 1 128 ? 6.221 -32.040 11.461 1.00 21.66 128 PHE A CA 1
ATOM 944 C C . PHE A 1 128 ? 7.264 -31.399 12.375 1.00 22.61 128 PHE A C 1
ATOM 945 O O . PHE A 1 128 ? 7.264 -30.183 12.542 1.00 23.49 128 PHE A O 1
ATOM 953 N N . ARG A 1 129 ? 8.121 -32.202 13.001 1.00 24.64 129 ARG A N 1
ATOM 954 C CA . ARG A 1 129 ? 9.049 -31.654 14.003 1.00 24.36 129 ARG A CA 1
ATOM 955 C C . ARG A 1 129 ? 10.277 -31.003 13.385 1.00 25.60 129 ARG A C 1
ATOM 956 O O . ARG A 1 129 ? 10.864 -30.089 13.966 1.00 25.08 129 ARG A O 1
ATOM 964 N N . ARG A 1 130 ? 10.680 -31.475 12.211 1.00 20.69 130 ARG A N 1
ATOM 965 C CA . ARG A 1 130 ? 11.982 -31.076 11.682 1.00 27.29 130 ARG A CA 1
ATOM 966 C C . ARG A 1 130 ? 12.139 -29.589 11.398 1.00 23.69 130 ARG A C 1
ATOM 967 O O . ARG A 1 130 ? 13.219 -29.037 11.583 1.00 25.60 130 ARG A O 1
ATOM 975 N N . ARG A 1 131 ? 11.075 -28.929 10.949 1.00 22.41 131 ARG A N 1
ATOM 976 C CA . ARG A 1 131 ? 11.207 -27.497 10.668 1.00 23.71 131 ARG A CA 1
ATOM 977 C C . ARG A 1 131 ? 11.330 -26.683 11.951 1.00 21.70 131 ARG A C 1
ATOM 978 O O . ARG A 1 131 ? 12.024 -25.665 11.986 1.00 24.03 131 ARG A O 1
ATOM 986 N N . ASP A 1 132 ? 10.649 -27.123 13.008 1.00 24.41 132 ASP A N 1
ATOM 987 C CA . ASP A 1 132 ? 10.784 -26.418 14.271 1.00 26.36 132 ASP A CA 1
ATOM 988 C C . ASP A 1 132 ? 12.222 -26.545 14.783 1.00 25.29 132 ASP A C 1
ATOM 989 O O . ASP A 1 132 ? 12.813 -25.573 15.246 1.00 28.54 132 ASP A O 1
ATOM 994 N N . VAL A 1 133 ? 12.790 -27.742 14.687 1.00 27.88 133 VAL A N 1
ATOM 995 C CA . VAL A 1 133 ? 14.178 -27.957 15.088 1.00 29.03 133 VAL A CA 1
ATOM 996 C C . VAL A 1 133 ? 15.149 -27.157 14.199 1.00 27.88 133 VAL A C 1
ATOM 997 O O . VAL A 1 133 ? 16.118 -26.565 14.694 1.00 32.22 133 VAL A O 1
ATOM 1001 N N . ALA A 1 134 ? 14.881 -27.108 12.895 1.00 27.72 134 ALA A N 1
ATOM 1002 C CA . ALA A 1 134 ? 15.734 -26.334 11.983 1.00 28.39 134 ALA A CA 1
ATOM 1003 C C . ALA A 1 134 ? 15.767 -24.858 12.349 1.00 27.56 134 ALA A C 1
ATOM 1004 O O . ALA A 1 134 ? 16.768 -24.151 12.111 1.00 27.23 134 ALA A O 1
ATOM 1006 N N . ALA A 1 135 ? 14.675 -24.398 12.950 1.00 29.36 135 ALA A N 1
ATOM 1007 C CA . ALA A 1 135 ? 14.560 -23.023 13.393 1.00 31.41 135 ALA A CA 1
ATOM 1008 C C . ALA A 1 135 ? 14.952 -22.851 14.856 1.00 30.77 135 ALA A C 1
ATOM 1009 O O . ALA A 1 135 ? 14.557 -21.886 15.489 1.00 32.19 135 ALA A O 1
ATOM 1011 N N . GLY A 1 136 ? 15.729 -23.793 15.386 1.00 28.44 136 GLY A N 1
ATOM 1012 C CA . GLY A 1 136 ? 16.301 -23.634 16.715 1.00 29.81 136 GLY A CA 1
ATOM 1013 C C . GLY A 1 136 ? 15.430 -24.131 17.841 1.00 32.70 136 GLY A C 1
ATOM 1014 O O . GLY A 1 136 ? 15.741 -23.914 19.023 1.00 31.78 136 GLY A O 1
ATOM 1015 N N . GLY A 1 137 ? 14.328 -24.783 17.487 1.00 27.74 137 GLY A N 1
ATOM 1016 C CA . GLY A 1 137 ? 13.417 -25.284 18.502 1.00 28.14 137 GLY A CA 1
ATOM 1017 C C . GLY A 1 137 ? 13.725 -26.686 18.992 1.00 32.66 137 GLY A C 1
ATOM 1018 O O . GLY A 1 137 ? 14.642 -27.345 18.492 1.00 30.94 137 GLY A O 1
ATOM 1019 N N . GLN A 1 138 ? 12.945 -27.142 19.969 1.00 29.60 138 GLN A N 1
ATOM 1020 C CA . GLN A 1 138 ? 13.118 -28.474 20.529 1.00 35.95 138 GLN A CA 1
ATOM 1021 C C . GLN A 1 138 ? 12.353 -29.510 19.721 1.00 35.52 138 GLN A C 1
ATOM 1022 O O . GLN A 1 138 ? 12.512 -30.704 19.943 1.00 31.37 138 GLN A O 1
ATOM 1028 N N . GLY A 1 139 ? 11.519 -29.050 18.793 1.00 26.70 139 GLY A N 1
ATOM 1029 C CA . GLY A 1 139 ? 10.723 -29.957 17.985 1.00 24.14 139 GLY A CA 1
ATOM 1030 C C . GLY A 1 139 ? 9.563 -30.560 18.755 1.00 30.38 139 GLY A C 1
ATOM 1031 O O . GLY A 1 139 ? 8.934 -31.517 18.297 1.00 26.53 139 GLY A O 1
ATOM 1032 N N . ALA A 1 140 ? 9.274 -29.971 19.915 1.00 30.76 140 ALA A N 1
ATOM 1033 C CA . ALA A 1 140 ? 8.259 -30.448 20.841 1.00 28.54 140 ALA A CA 1
ATOM 1034 C C . ALA A 1 140 ? 8.138 -29.405 21.941 1.00 27.75 140 ALA A C 1
ATOM 1035 O O . ALA A 1 140 ? 9.099 -28.699 22.217 1.00 28.39 140 ALA A O 1
ATOM 1037 N N . PRO A 1 141 ? 6.965 -29.301 22.582 1.00 28.34 141 PRO A N 1
ATOM 1038 C CA . PRO A 1 141 ? 5.720 -30.035 22.317 1.00 31.72 141 PRO A CA 1
ATOM 1039 C C . PRO A 1 141 ? 4.949 -29.423 21.160 1.00 26.81 141 PRO A C 1
ATOM 1040 O O . PRO A 1 141 ? 5.076 -28.222 20.890 1.00 31.55 141 PRO A O 1
ATOM 1044 N N . LEU A 1 142 ? 4.156 -30.251 20.486 1.00 24.08 142 LEU A N 1
ATOM 1045 C CA . LEU A 1 142 ? 3.371 -29.828 19.336 1.00 26.37 142 LEU A CA 1
ATOM 1046 C C . LEU A 1 142 ? 1.921 -29.467 19.671 1.00 22.50 142 LEU A C 1
ATOM 1047 O O . LEU A 1 142 ? 1.358 -28.517 19.119 1.00 26.64 142 LEU A O 1
ATOM 1052 N N . VAL A 1 143 ? 1.316 -30.218 20.586 1.00 26.01 143 VAL A N 1
ATOM 1053 C CA . VAL A 1 143 ? -0.110 -30.032 20.885 1.00 20.50 143 VAL A CA 1
ATOM 1054 C C . VAL A 1 143 ? -0.532 -28.630 21.389 1.00 20.94 143 VAL A C 1
ATOM 1055 O O . VAL A 1 143 ? -1.655 -28.197 21.125 1.00 25.73 143 VAL A O 1
ATOM 1059 N N . PRO A 1 144 ? 0.354 -27.907 22.103 1.00 27.47 144 PRO A N 1
ATOM 1060 C CA . PRO A 1 144 ? -0.078 -26.566 22.524 1.00 27.47 144 PRO A CA 1
ATOM 1061 C C . PRO A 1 144 ? -0.470 -25.619 21.386 1.00 24.75 144 PRO A C 1
ATOM 1062 O O . PRO A 1 144 ? -1.263 -24.710 21.609 1.00 26.44 144 PRO A O 1
ATOM 1066 N N . ALA A 1 145 ? 0.083 -25.808 20.194 1.00 24.97 145 ALA A N 1
ATOM 1067 C CA . ALA A 1 145 ? -0.324 -24.983 19.068 1.00 28.14 145 ALA A CA 1
ATOM 1068 C C . ALA A 1 145 ? -1.786 -25.234 18.753 1.00 21.02 145 ALA A C 1
ATOM 1069 O O . ALA A 1 145 ? -2.523 -24.303 18.437 1.00 23.54 145 ALA A O 1
ATOM 1071 N N . PHE A 1 146 ? -2.194 -26.496 18.873 1.00 22.27 146 PHE A N 1
ATOM 1072 C CA . PHE A 1 146 ? -3.577 -26.918 18.664 1.00 23.36 146 PHE A CA 1
ATOM 1073 C C . PHE A 1 146 ? -4.457 -26.352 19.784 1.00 22.45 146 PHE A C 1
ATOM 1074 O O . PHE A 1 146 ? -5.503 -25.760 19.509 1.00 23.75 146 PHE A O 1
ATOM 1082 N N . HIS A 1 147 ? -3.990 -26.465 21.026 1.00 24.54 147 HIS A N 1
ATOM 1083 C CA . HIS A 1 147 ? -4.667 -25.847 22.174 1.00 28.04 147 HIS A CA 1
ATOM 1084 C C . HIS A 1 147 ? -4.918 -24.365 21.953 1.00 25.67 147 HIS A C 1
ATOM 1085 O O . HIS A 1 147 ? -6.005 -23.855 22.239 1.00 28.69 147 HIS A O 1
ATOM 1092 N N . GLN A 1 148 ? -3.889 -23.670 21.472 1.00 27.43 148 GLN A N 1
ATOM 1093 C CA . GLN A 1 148 ? -3.982 -22.242 21.227 1.00 28.79 148 GLN A CA 1
ATOM 1094 C C . GLN A 1 148 ? -5.007 -21.917 20.144 1.00 25.44 148 GLN A C 1
ATOM 1095 O O . GLN A 1 148 ? -5.840 -21.026 20.312 1.00 29.65 148 GLN A O 1
ATOM 1101 N N . ALA A 1 149 ? -4.964 -22.651 19.037 1.00 28.13 149 ALA A N 1
ATOM 1102 C CA . ALA A 1 149 ? -5.900 -22.394 17.953 1.00 30.86 149 ALA A CA 1
ATOM 1103 C C . ALA A 1 149 ? -7.347 -22.645 18.382 1.00 32.53 149 ALA A C 1
ATOM 1104 O O . ALA A 1 149 ? -8.259 -21.925 17.971 1.00 35.06 149 ALA A O 1
ATOM 1106 N N . LEU A 1 150 ? -7.537 -23.640 19.239 1.00 29.62 150 LEU A N 1
ATOM 1107 C CA . LEU A 1 150 ? -8.872 -24.048 19.680 1.00 29.00 150 LEU A CA 1
ATOM 1108 C C . LEU A 1 150 ? -9.466 -23.079 20.694 1.00 35.47 150 LEU A C 1
ATOM 1109 O O . LEU A 1 150 ? -10.652 -22.748 20.626 1.00 35.48 150 LEU A O 1
ATOM 1114 N N . PHE A 1 151 ? -8.642 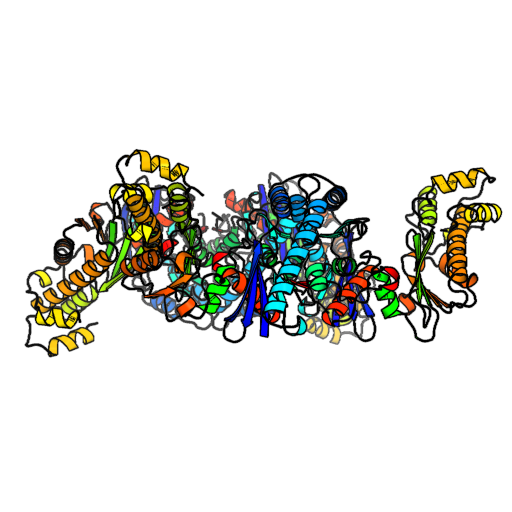-22.642 21.641 1.00 33.58 151 PHE A N 1
ATOM 1115 C CA . PHE A 1 151 ? -9.160 -22.029 22.858 1.00 33.09 151 PHE A CA 1
ATOM 1116 C C . PHE A 1 151 ? -8.550 -20.656 23.157 1.00 38.49 151 PHE A C 1
ATOM 1117 O O . PHE A 1 151 ? -9.013 -19.926 24.044 1.00 40.01 151 PHE A O 1
ATOM 1125 N N . GLY A 1 152 ? -7.499 -20.311 22.424 1.00 33.27 152 GLY A N 1
ATOM 1126 C CA . GLY A 1 152 ? -6.892 -19.008 22.553 1.00 39.66 152 GLY A CA 1
ATOM 1127 C C . GLY A 1 152 ? -7.707 -17.933 21.878 1.00 56.03 152 GLY A C 1
ATOM 1128 O O . GLY A 1 152 ? -8.559 -18.204 21.090 1.00 66.97 152 GLY A O 1
ATOM 1129 N N . ASP A 1 153 ? -7.486 -16.689 22.235 1.00 65.44 153 ASP A N 1
ATOM 1130 C CA . ASP A 1 153 ? -8.285 -15.590 21.720 1.00 72.31 153 ASP A CA 1
ATOM 1131 C C . ASP A 1 153 ? -9.738 -15.524 22.138 1.00 72.92 153 ASP A C 1
ATOM 1132 O O . ASP A 1 153 ? -10.574 -15.060 21.382 1.00 79.52 153 ASP A O 1
ATOM 1134 N N . ASP A 1 154 ? -10.052 -15.960 23.336 1.00 66.92 154 ASP A N 1
ATOM 1135 C CA . ASP A 1 154 ? -11.358 -15.715 23.928 1.00 61.21 154 ASP A CA 1
ATOM 1136 C C . ASP A 1 154 ? -11.371 -14.351 24.635 1.00 59.84 154 ASP A C 1
ATOM 1137 O O . ASP A 1 154 ? -12.420 -13.910 25.114 1.00 63.18 154 ASP A O 1
ATOM 1139 N N . ASP A 1 155 ? -10.194 -13.717 24.715 1.00 50.96 155 ASP A N 1
ATOM 1140 C CA . ASP A 1 155 ? -9.943 -12.527 25.555 1.00 51.52 155 ASP A CA 1
ATOM 1141 C C . ASP A 1 155 ? -10.114 -12.958 27.010 1.00 46.85 155 ASP A C 1
ATOM 1142 O O . ASP A 1 155 ? -10.476 -12.172 27.885 1.00 50.00 155 ASP A O 1
ATOM 1147 N N . THR A 1 156 ? -9.818 -14.236 27.226 1.00 48.82 156 THR A N 1
ATOM 1148 C CA . THR A 1 156 ? -10.075 -14.976 28.456 1.00 51.10 156 THR A CA 1
ATOM 1149 C C . THR A 1 156 ? -8.821 -15.705 28.905 1.00 49.33 156 THR A C 1
ATOM 1150 O O . THR A 1 156 ? -8.130 -16.313 28.083 1.00 42.21 156 THR A O 1
ATOM 1154 N N . SER A 1 157 ? -8.502 -15.624 30.193 1.00 45.63 157 SER A N 1
ATOM 1155 C CA . SER A 1 157 ? -7.411 -16.430 30.716 1.00 44.95 157 SER A CA 1
ATOM 1156 C C . SER A 1 157 ? -7.913 -17.859 30.862 1.00 40.50 157 SER A C 1
ATOM 1157 O O . SER A 1 157 ? -8.820 -18.133 31.653 1.00 37.76 157 SER A O 1
ATOM 1160 N N . ARG A 1 158 ? -7.310 -18.760 30.091 1.00 32.00 158 ARG A N 1
ATOM 1161 C CA . ARG A 1 158 ? -7.660 -20.178 30.095 1.00 33.75 158 ARG A CA 1
ATOM 1162 C C . ARG A 1 158 ? -6.455 -21.076 30.307 1.00 35.91 158 ARG A C 1
ATOM 1163 O O . ARG A 1 158 ? -5.339 -20.729 29.940 1.00 32.25 158 ARG A O 1
ATOM 1171 N N . ALA A 1 159 ? -6.703 -22.251 30.877 1.00 26.98 159 ALA A N 1
ATOM 1172 C CA . ALA A 1 159 ? -5.685 -23.279 31.001 1.00 25.86 159 ALA A CA 1
ATOM 1173 C C . ALA A 1 159 ? -6.188 -24.561 30.370 1.00 31.06 159 ALA A C 1
ATOM 1174 O O . ALA A 1 159 ? -7.292 -25.009 30.673 1.00 33.78 159 ALA A O 1
ATOM 1176 N N . VAL A 1 160 ? -5.383 -25.159 29.499 1.00 26.15 160 VAL A N 1
ATOM 1177 C CA . VAL A 1 160 ? -5.735 -26.459 28.950 1.00 23.94 160 VAL A CA 1
ATOM 1178 C C . VAL A 1 160 ? -4.908 -27.489 29.685 1.00 29.96 160 VAL A C 1
ATOM 1179 O O . VAL A 1 160 ? -3.689 -27.513 29.583 1.00 30.52 160 VAL A O 1
ATOM 1183 N N . LEU A 1 161 ? -5.590 -28.322 30.466 1.00 27.95 161 LEU A N 1
ATOM 1184 C CA . LEU A 1 161 ? -4.931 -29.222 31.401 1.00 24.49 161 LEU A CA 1
ATOM 1185 C C . LEU A 1 161 ? -5.056 -30.662 30.935 1.00 25.82 161 LEU A C 1
ATOM 1186 O O . LEU A 1 161 ? -6.161 -31.193 30.844 1.00 24.54 161 LEU A O 1
ATOM 1191 N N . ASN A 1 162 ? -3.921 -31.282 30.623 1.00 27.15 162 ASN A N 1
ATOM 1192 C CA . ASN A 1 162 ? -3.919 -32.692 30.261 1.00 28.49 162 ASN A CA 1
ATOM 1193 C C . ASN A 1 162 ? -3.560 -33.543 31.464 1.00 30.76 162 ASN A C 1
ATOM 1194 O O . ASN A 1 162 ? -2.490 -33.393 32.051 1.00 33.43 162 ASN A O 1
ATOM 1199 N N . ILE A 1 163 ? -4.489 -34.406 31.858 1.00 29.19 163 ILE A N 1
ATOM 1200 C CA . ILE A 1 163 ? -4.240 -35.335 32.942 1.00 28.94 163 ILE A CA 1
ATOM 1201 C C . ILE A 1 163 ? -4.078 -36.741 32.383 1.00 30.57 163 ILE A C 1
ATOM 1202 O O . ILE A 1 163 ? -5.062 -37.429 32.112 1.00 31.42 163 ILE A O 1
ATOM 1207 N N . GLY A 1 164 ? -2.830 -37.150 32.194 1.00 32.83 164 GLY A N 1
ATOM 1208 C CA . GLY A 1 164 ? -2.522 -38.524 31.837 1.00 36.33 164 GLY A CA 1
ATOM 1209 C C . GLY A 1 164 ? -1.993 -39.189 33.089 1.00 37.43 164 GLY A C 1
ATOM 1210 O O . GLY A 1 164 ? -2.547 -38.986 34.169 1.00 36.71 164 GLY A O 1
ATOM 1211 N N . GLY A 1 165 ? -0.938 -39.988 32.959 1.00 38.49 165 GLY A N 1
ATOM 1212 C CA . GLY A 1 165 ? -0.257 -40.509 34.131 1.00 38.39 165 GLY A CA 1
ATOM 1213 C C . GLY A 1 165 ? 0.235 -39.333 34.951 1.00 34.71 165 GLY A C 1
ATOM 1214 O O . GLY A 1 165 ? 0.108 -39.295 36.179 1.00 41.42 165 GLY A O 1
ATOM 1215 N N . PHE A 1 166 ? 0.793 -38.361 34.246 1.00 36.95 166 PHE A N 1
ATOM 1216 C CA . PHE A 1 166 ? 1.166 -37.086 34.840 1.00 38.62 166 PHE A CA 1
ATOM 1217 C C . PHE A 1 166 ? 0.374 -35.936 34.216 1.00 40.72 166 PHE A C 1
ATOM 1218 O O . PHE A 1 166 ? -0.284 -36.102 33.187 1.00 43.93 166 PHE A O 1
ATOM 1226 N N . SER A 1 167 ? 0.440 -34.777 34.858 1.00 35.00 167 SER A N 1
ATOM 1227 C CA . SER A 1 167 ? -0.332 -33.612 34.455 1.00 39.59 167 SER A CA 1
ATOM 1228 C C . SER A 1 167 ? 0.548 -32.545 33.809 1.00 36.12 167 SER A C 1
ATOM 1229 O O . SER A 1 167 ? 1.662 -32.295 34.264 1.00 41.00 167 SER A O 1
ATOM 1232 N N . ASN A 1 168 ? 0.054 -31.937 32.734 1.00 32.13 168 ASN A N 1
ATOM 1233 C CA . ASN A 1 168 ? 0.733 -30.809 32.104 1.00 36.07 168 ASN A CA 1
ATOM 1234 C C . ASN A 1 168 ? -0.297 -29.798 31.604 1.00 33.82 168 ASN A C 1
ATOM 1235 O O . ASN A 1 168 ? -1.453 -30.146 31.360 1.00 29.90 168 ASN A O 1
ATOM 1240 N N . VAL A 1 169 ? 0.095 -28.533 31.515 1.00 30.74 169 VAL A N 1
ATOM 1241 C CA . VAL A 1 169 ? -0.878 -27.495 31.207 1.00 28.02 169 VAL A CA 1
ATOM 1242 C C . VAL A 1 169 ? -0.357 -26.543 30.131 1.00 32.38 169 VAL A C 1
ATOM 1243 O O . VAL A 1 169 ? 0.843 -26.279 30.049 1.00 37.47 169 VAL A O 1
ATOM 1247 N N . SER A 1 170 ? -1.262 -26.064 29.286 1.00 28.69 170 SER A N 1
ATOM 1248 C CA . SER A 1 170 ? -0.960 -24.962 28.374 1.00 26.16 170 SER A CA 1
ATOM 1249 C C . SER A 1 170 ? -1.717 -23.755 28.904 1.00 30.31 170 SER A C 1
ATOM 1250 O O . SER A 1 170 ? -2.923 -23.831 29.124 1.00 32.73 170 SER A O 1
ATOM 1253 N N . LEU A 1 171 ? -1.015 -22.658 29.169 1.00 30.28 171 LEU A N 1
ATOM 1254 C CA . LEU A 1 171 ? -1.690 -21.464 29.656 1.00 27.28 171 LEU A CA 1
ATOM 1255 C C . LEU A 1 171 ? -1.917 -20.463 28.538 1.00 34.83 171 LEU A C 1
ATOM 1256 O O . LEU A 1 171 ? -0.974 -20.030 27.869 1.00 35.36 171 LEU A O 1
ATOM 1261 N N . LEU A 1 172 ? -3.185 -20.122 28.329 1.00 36.20 172 LEU A N 1
ATOM 1262 C CA . LEU A 1 172 ? -3.576 -19.185 27.288 1.00 33.16 172 LEU A CA 1
ATOM 1263 C C . LEU A 1 172 ? -4.069 -17.897 27.946 1.00 38.61 172 LEU A C 1
ATOM 1264 O O . LEU A 1 172 ? -5.226 -17.790 28.345 1.00 38.56 172 LEU A O 1
ATOM 1269 N N . SER A 1 173 ? -3.163 -16.933 28.087 1.00 42.31 173 SER A N 1
ATOM 1270 C CA . SER A 1 173 ? -3.472 -15.664 28.733 1.00 44.13 173 SER A CA 1
ATOM 1271 C C . SER A 1 173 ? -3.406 -14.539 27.706 1.00 48.73 173 SER A C 1
ATOM 1272 O O . SER A 1 173 ? -2.434 -14.437 26.963 1.00 53.12 173 SER A O 1
ATOM 1275 N N . PRO A 1 174 ? -4.457 -13.708 27.641 1.00 56.82 174 PRO A N 1
ATOM 1276 C CA . PRO A 1 174 ? -4.487 -12.591 26.689 1.00 57.31 174 PRO A CA 1
ATOM 1277 C C . PRO A 1 174 ? -3.293 -11.658 26.869 1.00 54.77 174 PRO A C 1
ATOM 1278 O O . PRO A 1 174 ? -2.975 -11.279 27.997 1.00 54.13 174 PRO A O 1
ATOM 1282 N N . GLY A 1 175 ? -2.633 -11.307 25.771 1.00 56.01 175 GLY A N 1
ATOM 1283 C CA . GLY A 1 175 ? -1.517 -10.376 25.826 1.00 61.09 175 GLY A CA 1
ATOM 1284 C C . GLY A 1 175 ? -0.226 -10.959 26.373 1.00 58.44 175 GLY A C 1
ATOM 1285 O O . GLY A 1 175 ? 0.754 -10.239 26.563 1.00 53.67 175 GLY A O 1
ATOM 1286 N N . LYS A 1 176 ? -0.221 -12.267 26.617 1.00 51.05 176 LYS A N 1
ATOM 1287 C CA . LYS A 1 176 ? 0.965 -12.941 27.129 1.00 45.42 176 LYS A CA 1
ATOM 1288 C C . LYS A 1 176 ? 1.321 -14.110 26.204 1.00 44.07 176 LYS A C 1
ATOM 1289 O O . LYS A 1 176 ? 0.454 -14.636 25.500 1.00 43.00 176 LYS A O 1
ATOM 1291 N N . PRO A 1 177 ? 2.601 -14.524 26.200 1.00 38.98 177 PRO A N 1
ATOM 1292 C CA . PRO A 1 177 ? 2.987 -15.700 25.418 1.00 36.88 177 PRO A CA 1
ATOM 1293 C C . PRO A 1 177 ? 2.322 -16.952 25.970 1.00 40.92 177 PRO A C 1
ATOM 1294 O O . PRO A 1 177 ? 2.059 -17.031 27.178 1.00 37.17 177 PRO A O 1
ATOM 1298 N N . VAL A 1 178 ? 2.053 -17.912 25.089 1.00 32.40 178 VAL A N 1
ATOM 1299 C CA . VAL A 1 178 ? 1.562 -19.209 25.526 1.00 41.31 178 VAL A CA 1
ATOM 1300 C C . VAL A 1 178 ? 2.611 -19.803 26.449 1.00 48.70 178 VAL A C 1
ATOM 1301 O O . VAL A 1 178 ? 3.812 -19.684 26.201 1.00 51.49 178 VAL A O 1
ATOM 1305 N N . ARG A 1 179 ? 2.161 -20.416 27.535 1.00 42.13 179 ARG A N 1
ATOM 1306 C CA . ARG A 1 179 ? 3.078 -21.027 28.479 1.00 37.16 179 ARG A CA 1
ATOM 1307 C C . ARG A 1 179 ? 2.709 -22.502 28.621 1.00 48.05 179 ARG A C 1
ATOM 1308 O O . ARG A 1 179 ? 1.565 -22.901 28.368 1.00 43.56 179 ARG A O 1
ATOM 1316 N N . GLY A 1 180 ? 3.687 -23.315 29.001 1.00 51.93 180 GLY A N 1
ATOM 1317 C CA . GLY A 1 180 ? 3.457 -24.732 29.221 1.00 53.18 180 GLY A CA 1
ATOM 1318 C C . GLY A 1 180 ? 4.394 -25.264 30.289 1.00 59.91 180 GLY A C 1
ATOM 1319 O O . GLY A 1 180 ? 5.566 -24.889 30.333 1.00 65.09 180 GLY A O 1
ATOM 1320 N N . PHE A 1 181 ? 3.871 -26.123 31.162 1.00 54.41 181 PHE A N 1
ATOM 1321 C CA . PHE A 1 181 ? 4.682 -26.778 32.186 1.00 49.57 181 PHE A CA 1
ATOM 1322 C C . PHE A 1 181 ? 3.983 -27.999 32.796 1.00 51.38 181 PHE A C 1
ATOM 1323 O O . PHE A 1 181 ? 2.785 -28.205 32.595 1.00 43.11 181 PHE A O 1
ATOM 1331 N N . ASP A 1 182 ? 4.741 -28.811 33.530 1.00 45.27 182 ASP A N 1
ATOM 1332 C CA . ASP A 1 182 ? 4.179 -29.972 34.212 1.00 49.04 182 ASP A CA 1
ATOM 1333 C C . ASP A 1 182 ? 3.560 -29.574 35.551 1.00 51.31 182 ASP A C 1
ATOM 1334 O O . ASP A 1 182 ? 4.094 -28.724 36.261 1.00 55.47 182 ASP A O 1
ATOM 1339 N N . CYS A 1 183 ? 2.430 -30.193 35.885 1.00 50.63 183 CYS A N 1
ATOM 1340 C CA . CYS A 1 183 ? 1.675 -29.854 37.090 1.00 50.94 183 CYS A CA 1
ATOM 1341 C C . CYS A 1 183 ? 1.861 -30.858 38.222 1.00 55.40 183 CYS A C 1
ATOM 1342 O O . CYS A 1 183 ? 1.520 -30.569 39.370 1.00 63.61 183 CYS A O 1
ATOM 1345 N N . GLY A 1 184 ? 2.333 -32.056 37.895 1.00 49.51 184 GLY A N 1
ATOM 1346 C CA . GLY A 1 184 ? 2.492 -33.093 38.901 1.00 49.29 184 GLY A CA 1
ATOM 1347 C C . GLY A 1 184 ? 1.857 -34.410 38.500 1.00 53.73 184 GLY A C 1
ATOM 1348 O O . GLY A 1 184 ? 1.564 -34.628 37.322 1.00 54.28 184 GLY A O 1
ATOM 1349 N N . PRO A 1 185 ? 1.631 -35.298 39.482 1.00 50.27 185 PRO A N 1
ATOM 1350 C CA . PRO A 1 185 ? 1.024 -36.595 39.180 1.00 44.97 185 PRO A CA 1
ATOM 1351 C C . PRO A 1 185 ? -0.400 -36.403 38.706 1.00 36.71 185 PRO A C 1
ATOM 1352 O O . PRO A 1 185 ? -1.081 -35.477 39.142 1.00 39.01 185 PRO A O 1
ATOM 1356 N N . GLY A 1 186 ? -0.832 -37.255 37.787 1.00 39.22 186 GLY A N 1
ATOM 1357 C CA . GLY A 1 186 ? -2.210 -37.264 37.346 1.00 33.07 186 GLY A CA 1
ATOM 1358 C C . GLY A 1 186 ? -2.916 -38.520 37.801 1.00 33.67 186 GLY A C 1
ATOM 1359 O O . GLY A 1 186 ? -3.374 -38.605 38.928 1.00 33.27 186 GLY A O 1
ATOM 1360 N N . ASN A 1 187 ? -2.996 -39.505 36.912 1.00 35.91 187 ASN A N 1
ATOM 1361 C CA . ASN A 1 187 ? -3.646 -40.768 37.229 1.00 36.50 187 ASN A CA 1
ATOM 1362 C C . ASN A 1 187 ? -2.683 -41.841 37.735 1.00 35.76 187 ASN A C 1
ATOM 1363 O O . ASN A 1 187 ? -3.123 -42.900 38.166 1.00 39.09 187 ASN A O 1
ATOM 1368 N N . VAL A 1 188 ? -1.380 -41.567 37.686 1.00 38.30 188 VAL A N 1
ATOM 1369 C CA . VAL A 1 188 ? -0.367 -42.615 37.887 1.00 40.98 188 VAL A CA 1
ATOM 1370 C C . VAL A 1 188 ? -0.510 -43.422 39.186 1.00 44.47 188 VAL A C 1
ATOM 1371 O O . VAL A 1 188 ? -0.490 -44.655 39.157 1.00 41.60 188 VAL A O 1
ATOM 1375 N N . LEU A 1 189 ? -0.690 -42.736 40.312 1.00 43.66 189 LEU A N 1
ATOM 1376 C CA . LEU A 1 189 ? -0.776 -43.410 41.601 1.00 40.35 189 LEU A CA 1
ATOM 1377 C C . LEU A 1 189 ? -2.142 -44.041 41.833 1.00 38.98 189 LEU A C 1
ATOM 1378 O O . LEU A 1 189 ? -2.229 -45.139 42.378 1.00 41.51 189 LEU A O 1
ATOM 1383 N N . MET A 1 190 ? -3.203 -43.344 41.433 1.00 36.48 190 MET A N 1
ATOM 1384 C CA . MET A 1 190 ? -4.552 -43.879 41.583 1.00 40.36 190 MET A CA 1
ATOM 1385 C C . MET A 1 190 ? -4.680 -45.162 40.772 1.00 37.65 190 MET A C 1
ATOM 1386 O O . MET A 1 190 ? -5.330 -46.117 41.191 1.00 40.61 190 MET A O 1
ATOM 1391 N N . ASP A 1 191 ? -4.041 -45.177 39.607 1.00 38.08 191 ASP A N 1
ATOM 1392 C CA . ASP A 1 191 ? -4.035 -46.355 38.761 1.00 40.10 191 ASP A CA 1
ATOM 1393 C C . ASP A 1 191 ? -3.209 -47.442 39.441 1.00 43.12 191 ASP A C 1
ATOM 1394 O O . ASP A 1 191 ? -3.628 -48.596 39.526 1.00 45.00 191 ASP A O 1
ATOM 1399 N N . ALA A 1 192 ? -2.035 -47.059 39.931 1.00 57.23 192 ALA A N 1
ATOM 1400 C CA . ALA A 1 192 ? -1.136 -48.001 40.591 1.00 56.73 192 ALA A CA 1
ATOM 1401 C C . ALA A 1 192 ? -1.774 -48.595 41.838 1.00 59.37 192 ALA A C 1
ATOM 1402 O O . ALA A 1 192 ? -1.633 -49.788 42.109 1.00 62.38 192 ALA A O 1
ATOM 1404 N N . TRP A 1 193 ? -2.475 -47.761 42.598 1.00 53.05 193 TRP A N 1
ATOM 1405 C CA . TRP A 1 193 ? -3.078 -48.215 43.846 1.00 49.75 193 TRP A CA 1
ATOM 1406 C C . TRP A 1 193 ? -4.271 -49.144 43.645 1.00 49.58 193 TRP A C 1
ATOM 1407 O O . TRP A 1 193 ? -4.366 -50.185 44.289 1.00 49.59 193 TRP A O 1
ATOM 1418 N N . ILE A 1 194 ? -5.182 -48.773 42.754 1.00 48.00 194 ILE A N 1
ATOM 1419 C CA . ILE A 1 194 ? -6.343 -49.617 42.488 1.00 46.66 194 ILE A CA 1
ATOM 1420 C C . ILE A 1 194 ? -5.955 -50.922 41.773 1.00 51.77 194 ILE A C 1
ATOM 1421 O O . ILE A 1 194 ? -6.621 -51.944 41.940 1.00 50.56 194 ILE A O 1
ATOM 1426 N N . HIS A 1 195 ? -4.875 -50.893 40.991 1.00 49.14 195 HIS A N 1
ATOM 1427 C CA . HIS A 1 195 ? -4.389 -52.114 40.346 1.00 53.96 195 HIS A CA 1
ATOM 1428 C C . HIS A 1 195 ? -3.823 -53.075 41.377 1.00 58.73 195 HIS A C 1
ATOM 1429 O O . HIS A 1 195 ? -4.124 -54.267 41.371 1.00 62.59 195 HIS A O 1
ATOM 1436 N N . HIS A 1 196 ? -3.006 -52.534 42.271 1.00 57.73 196 HIS A N 1
ATOM 1437 C CA . HIS A 1 196 ? -2.367 -53.318 43.315 1.00 58.80 196 HIS A CA 1
ATOM 1438 C C . HIS A 1 196 ? -3.397 -53.946 44.245 1.00 62.31 196 HIS A C 1
ATOM 1439 O O . HIS A 1 196 ? -3.220 -55.070 44.712 1.00 63.44 196 HIS A O 1
ATOM 1446 N N . GLN A 1 197 ? -4.478 -53.216 44.501 1.00 60.58 197 GLN A N 1
ATOM 1447 C CA . GLN A 1 197 ? -5.447 -53.618 45.511 1.00 63.77 197 GLN A CA 1
ATOM 1448 C C . GLN A 1 197 ? -6.666 -54.358 44.966 1.00 66.82 197 GLN A C 1
ATOM 1449 O O . GLN A 1 197 ? -7.236 -55.204 45.653 1.00 61.05 197 GLN A O 1
ATOM 1455 N N . ARG A 1 198 ? -7.051 -54.064 43.730 1.00 56.64 198 ARG A N 1
ATOM 1456 C CA . ARG A 1 198 ? -8.291 -54.611 43.188 1.00 67.93 198 ARG A CA 1
ATOM 1457 C C . ARG A 1 198 ? -8.141 -55.185 41.782 1.00 71.50 198 ARG A C 1
ATOM 1458 O O . ARG A 1 198 ? -9.099 -55.721 41.226 1.00 74.44 198 ARG A O 1
ATOM 1460 N N . GLY A 1 199 ? -6.944 -55.077 41.211 1.00 68.92 199 GLY A N 1
ATOM 1461 C CA . GLY A 1 199 ? -6.705 -55.598 39.879 1.00 67.82 199 GLY A CA 1
ATOM 1462 C C . GLY A 1 199 ? -7.423 -54.795 38.813 1.00 65.61 199 GLY A C 1
ATOM 1463 O O . GLY A 1 199 ? -7.702 -55.307 37.729 1.00 71.40 199 GLY A O 1
ATOM 1464 N N . GLU A 1 200 ? -7.743 -53.543 39.128 1.00 53.20 200 GLU A N 1
ATOM 1465 C CA . GLU A 1 200 ? -8.373 -52.652 38.161 1.00 56.97 200 GLU A CA 1
ATOM 1466 C C . GLU A 1 200 ? -7.294 -51.852 37.444 1.00 56.72 200 GLU A C 1
ATOM 1467 O O . GLU A 1 200 ? -6.275 -51.526 38.041 1.00 54.40 200 GLU A O 1
ATOM 1473 N N . HIS A 1 201 ? -7.514 -51.510 36.178 1.00 53.62 201 HIS A N 1
ATOM 1474 C CA . HIS A 1 201 ? -6.531 -50.713 35.452 1.00 47.43 201 HIS A CA 1
ATOM 1475 C C . HIS A 1 201 ? -6.595 -49.272 35.947 1.00 50.15 201 HIS A C 1
ATOM 1476 O O . HIS A 1 201 ? -5.582 -48.572 36.020 1.00 53.03 201 HIS A O 1
ATOM 1483 N N . PHE A 1 202 ? -7.809 -48.843 36.278 1.00 44.48 202 PHE A N 1
ATOM 1484 C CA . PHE A 1 202 ? -8.048 -47.513 36.816 1.00 42.70 202 PHE A CA 1
ATOM 1485 C C . PHE A 1 202 ? -9.309 -47.422 37.673 1.00 43.28 202 PHE A C 1
ATOM 1486 O O . PHE A 1 202 ? -10.055 -48.392 37.816 1.00 46.35 202 PHE A O 1
ATOM 1494 N N . ASP A 1 203 ? -9.516 -46.252 38.265 1.00 41.85 203 ASP A N 1
ATOM 1495 C CA . ASP A 1 203 ? -10.646 -46.026 39.155 1.00 46.38 203 ASP A CA 1
ATOM 1496 C C . ASP A 1 203 ? -11.760 -45.333 38.387 1.00 42.70 203 ASP A C 1
ATOM 1497 O O . ASP A 1 203 ? -11.747 -44.106 38.247 1.00 41.88 203 ASP A O 1
ATOM 1502 N N . ARG A 1 204 ? -12.720 -46.118 37.901 1.00 41.30 204 ARG A N 1
ATOM 1503 C CA . ARG A 1 204 ? -13.755 -45.610 37.002 1.00 41.00 204 ARG A CA 1
ATOM 1504 C C . ARG A 1 204 ? -14.586 -44.501 37.659 1.00 38.73 204 ARG A C 1
ATOM 1505 O O . ARG A 1 204 ? -15.176 -44.703 38.731 1.00 37.58 204 ARG A O 1
ATOM 1513 N N . ASP A 1 205 ? -14.610 -43.334 37.013 1.00 36.73 205 ASP A N 1
ATOM 1514 C CA . ASP A 1 205 ? -15.300 -42.148 37.529 1.00 38.56 205 ASP A CA 1
ATOM 1515 C C . ASP A 1 205 ? -14.723 -41.654 38.862 1.00 33.42 205 ASP A C 1
ATOM 1516 O O . ASP A 1 205 ? -15.275 -40.744 39.480 1.00 30.19 205 ASP A O 1
ATOM 1521 N N . GLY A 1 206 ? -13.607 -42.242 39.289 1.00 30.85 206 GLY A N 1
ATOM 1522 C CA . GLY A 1 206 ? -13.049 -41.951 40.597 1.00 28.57 206 GLY A CA 1
ATOM 1523 C C . GLY A 1 206 ? -13.976 -42.414 41.712 1.00 30.29 206 GLY A C 1
ATOM 1524 O O . GLY A 1 206 ? -13.888 -41.937 42.847 1.00 29.81 206 GLY A O 1
ATOM 1525 N N . ALA A 1 207 ? -14.850 -43.367 41.403 1.00 33.64 207 ALA A N 1
ATOM 1526 C CA . ALA A 1 207 ? -15.872 -43.790 42.357 1.00 37.90 207 ALA A CA 1
ATOM 1527 C C . ALA A 1 207 ? -15.291 -44.429 43.614 1.00 39.41 207 ALA A C 1
ATOM 1528 O O . ALA A 1 207 ? -15.869 -44.307 44.691 1.00 36.14 207 ALA A O 1
ATOM 1530 N N . TRP A 1 208 ? -14.159 -45.116 43.479 1.00 37.55 208 TRP A N 1
ATOM 1531 C CA . TRP A 1 208 ? -13.526 -45.767 44.629 1.00 36.61 208 TRP A CA 1
ATOM 1532 C C . TRP A 1 208 ? -12.941 -44.704 45.555 1.00 37.64 208 TRP A C 1
ATOM 1533 O O . TRP A 1 208 ? -13.157 -44.730 46.769 1.00 39.86 208 TRP A O 1
ATOM 1544 N N . ALA A 1 209 ? -12.209 -43.761 44.963 1.00 36.13 209 ALA A N 1
ATOM 1545 C CA . ALA A 1 209 ? -11.690 -42.607 45.692 1.00 32.34 209 ALA A CA 1
ATOM 1546 C C . ALA A 1 209 ? -12.807 -41.847 46.400 1.00 31.77 209 ALA A C 1
ATOM 1547 O O . ALA A 1 209 ? -12.665 -41.466 47.561 1.00 37.69 209 ALA A O 1
ATOM 1549 N N . ALA A 1 210 ? -13.915 -41.616 45.702 1.00 35.47 210 ALA A N 1
ATOM 1550 C CA . ALA A 1 210 ? -15.020 -40.861 46.297 1.00 35.76 210 ALA A CA 1
ATOM 1551 C C . ALA A 1 210 ? -15.687 -41.594 47.452 1.00 35.07 210 ALA A C 1
ATOM 1552 O O . ALA A 1 210 ? -16.243 -40.964 48.350 1.00 39.55 210 ALA A O 1
ATOM 1554 N N . SER A 1 211 ? -15.620 -42.922 47.440 1.00 37.06 211 SER A N 1
ATOM 1555 C CA . SER A 1 211 ? -16.249 -43.710 48.495 1.00 40.76 211 SER A CA 1
ATOM 1556 C C . SER A 1 211 ? -15.375 -43.722 49.742 1.00 42.19 211 SER A C 1
ATOM 1557 O O . SER A 1 211 ? -15.835 -44.067 50.838 1.00 45.35 211 SER A O 1
ATOM 1560 N N . GLY A 1 212 ? -14.110 -43.345 49.571 1.00 43.53 212 GLY A N 1
ATOM 1561 C CA . GLY A 1 212 ? -13.171 -43.335 50.678 1.00 43.08 212 GLY A CA 1
ATOM 1562 C C . GLY A 1 212 ? -13.139 -41.983 51.357 1.00 40.35 212 GLY A C 1
ATOM 1563 O O . GLY A 1 212 ? -13.849 -41.059 50.955 1.00 41.17 212 GLY A O 1
ATOM 1564 N N . GLN A 1 213 ? -12.306 -41.856 52.383 1.00 42.96 213 GLN A N 1
ATOM 1565 C CA . GLN A 1 213 ? -12.190 -40.590 53.088 1.00 41.10 213 GLN A CA 1
ATOM 1566 C C . GLN A 1 213 ? -10.725 -40.162 53.150 1.00 42.39 213 GLN A C 1
ATOM 1567 O O . GLN A 1 213 ? -9.864 -40.944 53.551 1.00 45.78 213 GLN A O 1
ATOM 1573 N N . VAL A 1 214 ? -10.448 -38.920 52.753 1.00 41.60 214 VAL A N 1
ATOM 1574 C CA . VAL A 1 214 ? -9.073 -38.412 52.734 1.00 41.98 214 VAL A CA 1
ATOM 1575 C C . VAL A 1 214 ? -8.428 -38.508 54.102 1.00 39.36 214 VAL A C 1
ATOM 1576 O O . VAL A 1 214 ? -9.002 -38.066 55.089 1.00 40.44 214 VAL A O 1
ATOM 1580 N N . ASN A 1 215 ? -7.232 -39.081 54.155 1.00 40.78 215 ASN A N 1
ATOM 1581 C CA . ASN A 1 215 ? -6.476 -39.107 55.402 1.00 43.67 215 ASN A CA 1
ATOM 1582 C C . ASN A 1 215 ? -5.479 -37.959 55.397 1.00 43.33 215 ASN A C 1
ATOM 1583 O O . ASN A 1 215 ? -4.577 -37.910 54.560 1.00 42.57 215 ASN A O 1
ATOM 1588 N N . HIS A 1 216 ? -5.671 -37.019 56.312 1.00 44.13 216 HIS A N 1
ATOM 1589 C CA . HIS A 1 216 ? -4.918 -35.775 56.283 1.00 45.85 216 HIS A CA 1
ATOM 1590 C C . HIS A 1 216 ? -3.465 -35.940 56.709 1.00 52.72 216 HIS A C 1
ATOM 1591 O O . HIS A 1 216 ? -2.589 -35.227 56.212 1.00 53.42 216 HIS A O 1
ATOM 1598 N N . ALA A 1 217 ? -3.209 -36.901 57.593 1.00 49.21 217 ALA A N 1
ATOM 1599 C CA . ALA A 1 217 ? -1.843 -37.204 57.997 1.00 52.41 217 ALA A CA 1
ATOM 1600 C C . ALA A 1 217 ? -1.051 -37.724 56.805 1.00 52.89 217 ALA A C 1
ATOM 1601 O O . ALA A 1 217 ? 0.069 -37.279 56.548 1.00 54.03 217 ALA A O 1
ATOM 1603 N N . LEU A 1 218 ? -1.644 -38.664 56.077 1.00 49.61 218 LEU A N 1
ATOM 1604 C CA . LEU A 1 218 ? -1.005 -39.231 54.894 1.00 48.79 218 LEU A CA 1
ATOM 1605 C C . LEU A 1 218 ? -0.813 -38.171 53.813 1.00 55.11 218 LEU A C 1
ATOM 1606 O O . LEU A 1 218 ? 0.257 -38.077 53.219 1.00 48.56 218 LEU A O 1
ATOM 1611 N N . LEU A 1 219 ? -1.845 -37.363 53.575 1.00 43.50 219 LEU A N 1
ATOM 1612 C CA . LEU A 1 219 ? -1.768 -36.301 52.565 1.00 44.48 219 LEU A CA 1
ATOM 1613 C C . LEU A 1 219 ? -0.606 -35.347 52.836 1.00 45.35 219 LEU A C 1
ATOM 1614 O O . LEU A 1 219 ? 0.130 -34.967 51.918 1.00 43.77 219 LEU A O 1
ATOM 1619 N N . ALA A 1 220 ? -0.450 -34.973 54.102 1.00 44.62 220 ALA A N 1
ATOM 1620 C CA . ALA A 1 220 ? 0.605 -34.056 54.513 1.00 48.96 220 ALA A CA 1
ATOM 1621 C C . ALA A 1 220 ? 1.998 -34.635 54.281 1.00 50.42 220 ALA A C 1
ATOM 1622 O O . ALA A 1 220 ? 2.916 -33.916 53.888 1.00 54.12 220 ALA A O 1
ATOM 1624 N N . SER A 1 221 ? 2.151 -35.931 54.536 1.00 53.40 221 SER A N 1
ATOM 1625 C CA . SER A 1 221 ? 3.415 -36.618 54.286 1.00 56.15 221 SER A CA 1
ATOM 1626 C C . SER A 1 221 ? 3.719 -36.612 52.797 1.00 55.42 221 SER A C 1
ATOM 1627 O O . SER A 1 221 ? 4.834 -36.294 52.378 1.00 53.37 221 SER A O 1
ATOM 1630 N N . LEU A 1 222 ? 2.717 -36.974 52.003 1.00 50.09 222 LEU A N 1
ATOM 1631 C CA . LEU A 1 222 ? 2.866 -37.038 50.556 1.00 50.86 222 LEU A CA 1
ATOM 1632 C C . LEU A 1 222 ? 3.263 -35.681 49.965 1.00 51.48 222 LEU A C 1
ATOM 1633 O O . LEU A 1 222 ? 4.147 -35.609 49.114 1.00 48.04 222 LEU A O 1
ATOM 1638 N N . LEU A 1 223 ? 2.623 -34.607 50.426 1.00 48.27 223 LEU A N 1
ATOM 1639 C CA . LEU A 1 223 ? 2.889 -33.274 49.882 1.00 49.83 223 LEU A CA 1
ATOM 1640 C C . LEU A 1 223 ? 4.230 -32.653 50.293 1.00 57.35 223 LEU A C 1
ATOM 1641 O O . LEU A 1 223 ? 4.706 -31.723 49.641 1.00 59.15 223 LEU A O 1
ATOM 1646 N N . ALA A 1 224 ? 4.841 -33.169 51.357 1.00 57.11 224 ALA A N 1
ATOM 1647 C CA . ALA A 1 224 ? 6.091 -32.599 51.866 1.00 62.23 224 ALA A CA 1
ATOM 1648 C C . ALA A 1 224 ? 7.333 -33.292 51.309 1.00 66.33 224 ALA A C 1
ATOM 1649 O O . ALA A 1 224 ? 7.342 -33.757 50.171 1.00 69.00 224 ALA A O 1
ATOM 1651 N N . ASN A 1 242 ? 5.828 -43.404 42.323 1.00 54.86 242 ASN A N 1
ATOM 1652 C CA . ASN A 1 242 ? 5.619 -44.804 41.972 1.00 60.42 242 ASN A CA 1
ATOM 1653 C C . ASN A 1 242 ? 5.075 -45.602 43.168 1.00 64.20 242 ASN A C 1
ATOM 1654 O O . ASN A 1 242 ? 4.948 -45.061 44.268 1.00 60.41 242 ASN A O 1
ATOM 1659 N N . LEU A 1 243 ? 4.748 -46.877 42.965 1.00 62.16 243 LEU A N 1
ATOM 1660 C CA . LEU A 1 243 ? 4.157 -47.669 44.052 1.00 60.36 243 LEU A CA 1
ATOM 1661 C C . LEU A 1 243 ? 5.077 -47.900 45.267 1.00 65.11 243 LEU A C 1
ATOM 1662 O O . LEU A 1 243 ? 4.639 -47.735 46.408 1.00 70.83 243 LEU A O 1
ATOM 1667 N N . PRO A 1 244 ? 6.341 -48.304 45.037 1.00 71.24 244 PRO A N 1
ATOM 1668 C CA . PRO A 1 244 ? 7.221 -48.420 46.206 1.00 72.97 244 PRO A CA 1
ATOM 1669 C C . PRO A 1 244 ? 7.380 -47.093 46.946 1.00 69.13 244 PRO A C 1
ATOM 1670 O O . PRO A 1 244 ? 7.499 -47.104 48.173 1.00 69.71 244 PRO A O 1
ATOM 1674 N N . TRP A 1 245 ? 7.367 -45.979 46.214 1.00 65.29 245 TRP A N 1
ATOM 1675 C CA . TRP A 1 245 ? 7.419 -44.661 46.838 1.00 62.71 245 TRP A CA 1
ATOM 1676 C C . TRP A 1 245 ? 6.211 -44.481 47.733 1.00 62.96 245 TRP A C 1
ATOM 1677 O O . TRP A 1 245 ? 6.326 -43.962 48.841 1.00 62.68 245 TRP A O 1
ATOM 1688 N N . LEU A 1 246 ? 5.053 -44.920 47.251 1.00 59.78 246 LEU A N 1
ATOM 1689 C CA . LEU A 1 246 ? 3.819 -44.830 48.025 1.00 62.39 246 LEU A CA 1
ATOM 1690 C C . LEU A 1 246 ? 3.816 -45.808 49.198 1.00 66.49 246 LEU A C 1
ATOM 1691 O O . LEU A 1 246 ? 3.431 -45.456 50.316 1.00 68.04 246 LEU A O 1
ATOM 1696 N N . GLN A 1 247 ? 4.231 -47.043 48.924 1.00 65.74 247 GLN A N 1
ATOM 1697 C CA . GLN A 1 247 ? 4.246 -48.104 49.928 1.00 67.31 247 GLN A CA 1
ATOM 1698 C C . GLN A 1 247 ? 5.125 -47.727 51.113 1.00 73.44 247 GLN A C 1
ATOM 1699 O O . GLN A 1 247 ? 4.841 -48.088 52.259 1.00 75.26 247 GLN A O 1
ATOM 1701 N N . GLU A 1 248 ? 6.191 -46.990 50.822 1.00 75.84 248 GLU A N 1
ATOM 1702 C CA . GLU A 1 248 ? 7.089 -46.494 51.852 1.00 80.55 248 GLU A CA 1
ATOM 1703 C C . GLU A 1 248 ? 6.343 -45.570 52.807 1.00 80.57 248 GLU A C 1
ATOM 1704 O O . GLU A 1 248 ? 6.558 -45.605 54.018 1.00 81.30 248 GLU A O 1
ATOM 1710 N N . HIS A 1 249 ? 5.462 -44.747 52.252 1.00 75.65 249 HIS A N 1
ATOM 1711 C CA . HIS A 1 249 ? 4.679 -43.818 53.055 1.00 69.32 249 HIS A CA 1
ATOM 1712 C C . HIS A 1 249 ? 3.616 -44.496 53.916 1.00 68.66 249 HIS A C 1
ATOM 1713 O O . HIS A 1 249 ? 3.374 -44.079 55.046 1.00 71.72 249 HIS A O 1
ATOM 1720 N N . LEU A 1 250 ? 2.971 -45.526 53.376 1.00 63.83 250 LEU A N 1
ATOM 1721 C CA . LEU A 1 250 ? 1.854 -46.167 54.067 1.00 65.23 250 LEU A CA 1
ATOM 1722 C C . LEU A 1 250 ? 2.274 -46.951 55.316 1.00 69.63 250 LEU A C 1
ATOM 1723 O O . LEU A 1 250 ? 1.509 -47.074 56.278 1.00 69.91 250 LEU A O 1
ATOM 1728 N N . ALA A 1 251 ? 3.497 -47.471 55.294 1.00 69.43 251 ALA A N 1
ATOM 1729 C CA . ALA A 1 251 ? 4.044 -48.223 56.418 1.00 74.21 251 ALA A CA 1
ATOM 1730 C C . ALA A 1 251 ? 4.189 -47.340 57.652 1.00 84.38 251 ALA A C 1
ATOM 1731 O O . ALA A 1 251 ? 4.164 -47.821 58.785 1.00 86.07 251 ALA A O 1
ATOM 1733 N N . ARG A 1 252 ? 4.324 -46.039 57.417 1.00 83.95 252 ARG A N 1
ATOM 1734 C CA . ARG A 1 252 ? 4.546 -45.075 58.486 1.00 85.70 252 ARG A CA 1
ATOM 1735 C C . ARG A 1 252 ? 3.243 -44.624 59.143 1.00 85.81 252 ARG A C 1
ATOM 1736 O O . ARG A 1 252 ? 3.224 -43.668 59.918 1.00 86.53 252 ARG A O 1
ATOM 1738 N N . HIS A 1 253 ? 2.156 -45.312 58.816 1.00 82.29 253 HIS A N 1
ATOM 1739 C CA . HIS A 1 253 ? 0.846 -44.992 59.361 1.00 77.80 253 HIS A CA 1
ATOM 1740 C C . HIS A 1 253 ? 0.102 -46.263 59.737 1.00 74.97 253 HIS A C 1
ATOM 1741 O O . HIS A 1 253 ? 0.372 -47.325 59.173 1.00 72.03 253 HIS A O 1
ATOM 1748 N N . PRO A 1 254 ? -0.829 -46.164 60.702 1.00 72.04 254 PRO A N 1
ATOM 1749 C CA . PRO A 1 254 ? -1.655 -47.331 61.025 1.00 74.29 254 PRO A CA 1
ATOM 1750 C C . PRO A 1 254 ? -2.390 -47.791 59.776 1.00 72.66 254 PRO A C 1
ATOM 1751 O O . PRO A 1 254 ? -2.500 -47.021 58.821 1.00 68.57 254 PRO A O 1
ATOM 1755 N N . ALA A 1 255 ? -2.951 -48.992 59.801 1.00 73.74 255 ALA A N 1
ATOM 1756 C CA . ALA A 1 255 ? -3.505 -49.564 58.585 1.00 73.07 255 ALA A CA 1
ATOM 1757 C C . ALA A 1 255 ? -4.733 -48.793 58.131 1.00 66.30 255 ALA A C 1
ATOM 1758 O O . ALA A 1 255 ? -5.720 -48.666 58.855 1.00 66.80 255 ALA A O 1
ATOM 1760 N N . LEU A 1 256 ? -4.642 -48.252 56.923 1.00 62.63 256 LEU A N 1
ATOM 1761 C CA . LEU A 1 256 ? -5.679 -47.388 56.404 1.00 58.88 256 LEU A CA 1
ATOM 1762 C C . LEU A 1 256 ? -6.511 -48.192 55.438 1.00 63.09 256 LEU A C 1
ATOM 1763 O O . LEU A 1 256 ? -5.991 -49.073 54.748 1.00 58.88 256 LEU A O 1
ATOM 1768 N N . PRO A 1 257 ? -7.823 -47.923 55.425 1.00 56.49 257 PRO A N 1
ATOM 1769 C CA . PRO A 1 257 ? -8.686 -48.574 54.442 1.00 67.55 257 PRO A CA 1
ATOM 1770 C C . PRO A 1 257 ? -8.182 -48.218 53.051 1.00 52.62 257 PRO A C 1
ATOM 1771 O O . PRO A 1 257 ? -7.745 -47.087 52.825 1.00 60.20 257 PRO A O 1
ATOM 1775 N N . ALA A 1 258 ? -8.231 -49.176 52.135 1.00 53.24 258 ALA A N 1
ATOM 1776 C CA . ALA A 1 258 ? -7.678 -48.966 50.806 1.00 51.04 258 ALA A CA 1
ATOM 1777 C C . ALA A 1 258 ? -8.363 -47.799 50.107 1.00 52.36 258 ALA A C 1
ATOM 1778 O O . ALA A 1 258 ? -7.717 -47.050 49.386 1.00 45.22 258 ALA A O 1
ATOM 1780 N N . ALA A 1 259 ? -9.664 -47.640 50.341 1.00 53.38 259 ALA A N 1
ATOM 1781 C CA . ALA A 1 259 ? -10.426 -46.558 49.721 1.00 49.12 259 ALA A CA 1
ATOM 1782 C C . ALA A 1 259 ? -10.038 -45.181 50.255 1.00 47.11 259 ALA A C 1
ATOM 1783 O O . ALA A 1 259 ? -10.123 -44.185 49.529 1.00 42.84 259 ALA A O 1
ATOM 1785 N N . ASP A 1 260 ? -9.635 -45.118 51.523 1.00 43.65 260 ASP A N 1
ATOM 1786 C CA . ASP A 1 260 ? -9.161 -43.867 52.114 1.00 42.67 260 ASP A CA 1
ATOM 1787 C C . ASP A 1 260 ? -7.822 -43.491 51.505 1.00 41.85 260 ASP A C 1
ATOM 1788 O O . ASP A 1 260 ? -7.526 -42.313 51.301 1.00 42.01 260 ASP A O 1
ATOM 1793 N N . ILE A 1 261 ? -7.017 -44.508 51.222 1.00 43.58 261 ILE A N 1
ATOM 1794 C CA . ILE A 1 261 ? -5.745 -44.317 50.544 1.00 43.29 261 ILE A CA 1
ATOM 1795 C C . ILE A 1 261 ? -5.985 -43.717 49.176 1.00 40.36 261 ILE A C 1
ATOM 1796 O O . ILE A 1 261 ? -5.332 -42.750 48.775 1.00 38.97 261 ILE A O 1
ATOM 1801 N N . GLN A 1 262 ? -6.942 -44.301 48.469 1.00 39.73 262 GLN A N 1
ATOM 1802 C CA . GLN A 1 262 ? -7.304 -43.821 47.146 1.00 37.30 262 GLN A CA 1
ATOM 1803 C C . GLN A 1 262 ? -7.814 -42.388 47.189 1.00 38.74 262 GLN A C 1
ATOM 1804 O O . GLN A 1 262 ? -7.457 -41.568 46.340 1.00 34.40 262 GLN A O 1
ATOM 1810 N N . ALA A 1 263 ? -8.644 -42.090 48.183 1.00 36.22 263 ALA A N 1
ATOM 1811 C CA . ALA A 1 263 ? -9.174 -40.742 48.349 1.00 37.34 263 ALA A CA 1
ATOM 1812 C C . ALA A 1 263 ? -8.051 -39.737 48.580 1.00 38.50 263 ALA A C 1
ATOM 1813 O O . ALA A 1 263 ? -8.088 -38.620 48.070 1.00 32.81 263 ALA A O 1
ATOM 1815 N N . THR A 1 264 ? -7.041 -40.154 49.333 1.00 34.86 264 THR A N 1
ATOM 1816 C CA . THR A 1 264 ? -5.916 -39.286 49.635 1.00 35.12 264 THR A CA 1
ATOM 1817 C C . THR A 1 264 ? -5.047 -39.079 48.395 1.00 34.19 264 THR A C 1
ATOM 1818 O O . THR A 1 264 ? -4.492 -37.999 48.189 1.00 38.60 264 THR A O 1
ATOM 1822 N N . LEU A 1 265 ? -4.937 -40.117 47.572 1.00 34.56 265 LEU A N 1
ATOM 1823 C CA . LEU A 1 265 ? -4.185 -40.010 46.324 1.00 33.98 265 LEU A CA 1
ATOM 1824 C C . LEU A 1 265 ? -4.851 -39.071 45.328 1.00 36.50 265 LEU A C 1
ATOM 1825 O O . LEU A 1 265 ? -4.169 -38.364 44.584 1.00 30.87 265 LEU A O 1
ATOM 1830 N N . LEU A 1 266 ? -6.179 -39.082 45.295 1.00 33.58 266 LEU A N 1
ATOM 1831 C CA . LEU A 1 266 ? -6.913 -38.144 44.451 1.00 29.38 266 LEU A CA 1
ATOM 1832 C C . LEU A 1 266 ? -6.659 -36.719 44.930 1.00 27.41 266 LEU A C 1
ATOM 1833 O O . LEU A 1 266 ? -6.387 -35.824 44.135 1.00 30.16 266 LEU A O 1
ATOM 1838 N N . GLU A 1 267 ? -6.734 -36.521 46.239 1.00 28.25 267 GLU A N 1
ATOM 1839 C CA . GLU A 1 267 ? -6.514 -35.200 46.804 1.00 29.13 267 GLU A CA 1
ATOM 1840 C C . GLU A 1 267 ? -5.102 -34.695 46.537 1.00 31.06 267 GLU A C 1
ATOM 1841 O O . GLU A 1 267 ? -4.898 -33.505 46.316 1.00 31.20 267 GLU A O 1
ATOM 1847 N N . LEU A 1 268 ? -4.143 -35.612 46.544 1.00 31.67 268 LEU A N 1
ATOM 1848 C CA . LEU A 1 268 ? -2.758 -35.295 46.230 1.00 31.72 268 LEU A CA 1
ATOM 1849 C C . LEU A 1 268 ? -2.625 -34.696 44.834 1.00 29.99 268 LEU A C 1
ATOM 1850 O O . LEU A 1 268 ? -1.956 -33.675 44.651 1.00 32.12 268 LEU A O 1
ATOM 1855 N N . SER A 1 269 ? -3.243 -35.342 43.847 1.00 30.58 269 SER A N 1
ATOM 1856 C CA . SER A 1 269 ? -3.239 -34.811 42.483 1.00 31.73 269 SER A CA 1
ATOM 1857 C C . SER A 1 269 ? -4.006 -33.496 42.384 1.00 28.26 269 SER A C 1
ATOM 1858 O O . SER A 1 269 ? -3.534 -32.554 41.754 1.00 29.66 269 SER A O 1
ATOM 1861 N N . ALA A 1 270 ? -5.168 -33.420 43.027 1.00 28.42 270 ALA A N 1
ATOM 1862 C CA . ALA A 1 270 ? -5.988 -32.220 42.932 1.00 25.01 270 ALA A CA 1
ATOM 1863 C C . ALA A 1 270 ? -5.256 -31.015 43.516 1.00 29.74 270 ALA A C 1
ATOM 1864 O O . ALA A 1 270 ? -5.298 -29.923 42.953 1.00 30.43 270 ALA A O 1
ATOM 1866 N N . ARG A 1 271 ? -4.568 -31.216 44.634 1.00 30.57 271 ARG A N 1
ATOM 1867 C CA . ARG A 1 271 ? -3.848 -30.118 45.264 1.00 31.83 271 ARG A CA 1
ATOM 1868 C C . ARG A 1 271 ? -2.618 -29.717 44.451 1.00 33.44 271 ARG A C 1
ATOM 1869 O O . ARG A 1 271 ? -2.345 -28.533 44.274 1.00 32.30 271 ARG A O 1
ATOM 1877 N N . SER A 1 272 ? -1.883 -30.697 43.944 1.00 33.85 272 SER A N 1
ATOM 1878 C CA . SER A 1 272 ? -0.667 -30.380 43.202 1.00 39.32 272 SER A CA 1
ATOM 1879 C C . SER A 1 272 ? -0.984 -29.679 41.882 1.00 36.29 272 SER A C 1
ATOM 1880 O O . SER A 1 272 ? -0.321 -28.713 41.512 1.00 42.26 272 SER A O 1
ATOM 1883 N N . ILE A 1 273 ? -2.017 -30.146 41.190 1.00 30.32 273 ILE A N 1
ATOM 1884 C CA . ILE A 1 273 ? -2.422 -29.520 39.935 1.00 30.67 273 ILE A CA 1
ATOM 1885 C C . ILE A 1 273 ? -2.915 -28.093 40.168 1.00 30.91 273 ILE A C 1
ATOM 1886 O O . ILE A 1 273 ? -2.449 -27.162 39.512 1.00 32.04 273 ILE A O 1
ATOM 1891 N N . SER A 1 274 ? -3.855 -27.922 41.096 1.00 30.40 274 SER A N 1
ATOM 1892 C CA . SER A 1 274 ? -4.481 -26.618 41.302 1.00 30.11 274 SER A CA 1
ATOM 1893 C C . SER A 1 274 ? -3.476 -25.553 41.749 1.00 33.87 274 SER A C 1
ATOM 1894 O O . SER A 1 274 ? -3.546 -24.400 41.320 1.00 38.01 274 SER A O 1
ATOM 1897 N N . GLU A 1 275 ? -2.554 -25.944 42.618 1.00 29.68 275 GLU A N 1
ATOM 1898 C CA . GLU A 1 275 ? -1.535 -25.026 43.122 1.00 31.98 275 GLU A CA 1
ATOM 1899 C C . GLU A 1 275 ? -0.543 -24.604 42.034 1.00 37.97 275 GLU A C 1
ATOM 1900 O O . GLU A 1 275 ? -0.133 -23.445 41.972 1.00 40.93 275 GLU A O 1
ATOM 1906 N N . SER A 1 276 ? -0.154 -25.555 41.197 1.00 33.36 276 SER A N 1
ATOM 1907 C CA . SER A 1 276 ? 0.767 -25.282 40.098 1.00 34.81 276 SER A CA 1
ATOM 1908 C C . SER A 1 276 ? 0.116 -24.354 39.085 1.00 37.60 276 SER A C 1
ATOM 1909 O O . SER A 1 276 ? 0.721 -23.392 38.618 1.00 41.01 276 SER A O 1
ATOM 1912 N N . LEU A 1 277 ? -1.137 -24.645 38.774 1.00 33.56 277 LEU A N 1
ATOM 1913 C CA . LEU A 1 277 ? -1.911 -23.838 37.849 1.00 33.22 277 LEU A CA 1
ATOM 1914 C C . LEU A 1 277 ? -2.122 -22.416 38.375 1.00 34.27 277 LEU A C 1
ATOM 1915 O O . LEU A 1 277 ? -1.876 -21.447 37.654 1.00 39.74 277 LEU A O 1
ATOM 1920 N N . LEU A 1 278 ? -2.562 -22.291 39.627 1.00 30.76 278 LEU A N 1
ATOM 1921 C CA . LEU A 1 278 ? -2.863 -20.978 40.207 1.00 32.45 278 LEU A CA 1
ATOM 1922 C C . LEU A 1 278 ? -1.629 -20.122 40.481 1.00 37.46 278 LEU A C 1
ATOM 1923 O O . LEU A 1 278 ? -1.709 -18.890 40.492 1.00 38.61 278 LEU A O 1
ATOM 1928 N N . ASP A 1 279 ? -0.494 -20.761 40.732 1.00 39.10 279 ASP A N 1
ATOM 1929 C CA . ASP A 1 279 ? 0.737 -19.999 40.889 1.00 45.33 279 ASP A CA 1
ATOM 1930 C C . ASP A 1 279 ? 1.115 -19.325 39.579 1.00 46.27 279 ASP A C 1
ATOM 1931 O O . ASP A 1 279 ? 1.590 -18.190 39.576 1.00 48.29 279 ASP A O 1
ATOM 1936 N N . ALA A 1 280 ? 0.872 -20.007 38.466 1.00 46.50 280 ALA A N 1
ATOM 1937 C CA . ALA A 1 280 ? 1.259 -19.481 37.160 1.00 47.57 280 ALA A CA 1
ATOM 1938 C C . ALA A 1 280 ? 0.173 -18.605 36.533 1.00 43.98 280 ALA A C 1
ATOM 1939 O O . ALA A 1 280 ? 0.478 -17.683 35.779 1.00 46.16 280 ALA A O 1
ATOM 1941 N N . GLN A 1 281 ? -1.089 -18.907 36.839 1.00 40.44 281 GLN A N 1
ATOM 1942 C CA . GLN A 1 281 ? -2.216 -18.178 36.254 1.00 42.17 281 GLN A CA 1
ATOM 1943 C C . GLN A 1 281 ? -3.337 -18.006 37.286 1.00 35.41 281 GLN A C 1
ATOM 1944 O O . GLN A 1 281 ? -4.374 -18.667 37.208 1.00 31.65 281 GLN A O 1
ATOM 1950 N N . PRO A 1 282 ? -3.122 -17.119 38.269 1.00 42.57 282 PRO A N 1
ATOM 1951 C CA . PRO A 1 282 ? -4.063 -16.943 39.384 1.00 40.00 282 PRO A CA 1
ATOM 1952 C C . PRO A 1 282 ? -5.445 -16.501 38.919 1.00 37.78 282 PRO A C 1
ATOM 1953 O O . PRO A 1 282 ? -6.444 -16.819 39.566 1.00 37.09 282 PRO A O 1
ATOM 1957 N N . ASP A 1 283 ? -5.491 -15.786 37.798 1.00 39.49 283 ASP A N 1
ATOM 1958 C CA . ASP A 1 283 ? -6.736 -15.213 37.298 1.00 44.55 283 ASP A CA 1
ATOM 1959 C C . ASP A 1 283 ? -7.411 -16.108 36.266 1.00 40.10 283 ASP A C 1
ATOM 1960 O O . ASP A 1 283 ? -8.272 -15.654 35.507 1.00 41.76 283 ASP A O 1
ATOM 1965 N N . CYS A 1 284 ? -6.978 -17.365 36.217 1.00 38.10 284 CYS A N 1
ATOM 1966 C CA . CYS A 1 284 ? -7.550 -18.357 35.317 1.00 39.79 284 CYS A CA 1
ATOM 1967 C C . CYS A 1 284 ? -9.066 -18.366 35.427 1.00 35.61 284 CYS A C 1
ATOM 1968 O O . CYS A 1 284 ? -9.606 -18.463 36.525 1.00 36.75 284 CYS A O 1
ATOM 1971 N N . GLU A 1 285 ? -9.745 -18.255 34.290 1.00 38.44 285 GLU A N 1
ATOM 1972 C CA . GLU A 1 285 ? -11.206 -18.202 34.272 1.00 33.06 285 GLU A CA 1
ATOM 1973 C C . GLU A 1 285 ? -11.804 -19.540 33.895 1.00 29.81 285 GLU A C 1
ATOM 1974 O O . GLU A 1 285 ? -12.937 -19.856 34.258 1.00 30.72 285 GLU A O 1
ATOM 1980 N N . GLU A 1 286 ? -11.042 -20.319 33.136 1.00 28.78 286 GLU A N 1
ATOM 1981 C CA . GLU A 1 286 ? -11.503 -21.624 32.679 1.00 27.67 286 GLU A CA 1
ATOM 1982 C C . GLU A 1 286 ? -10.343 -22.593 32.620 1.00 32.44 286 GLU A C 1
ATOM 1983 O O . GLU A 1 286 ? -9.255 -22.262 32.128 1.00 33.53 286 GLU A O 1
ATOM 1989 N N . VAL A 1 287 ? -10.591 -23.785 33.141 1.00 23.97 287 VAL A N 1
ATOM 1990 C CA . VAL A 1 287 ? -9.675 -24.900 33.016 1.00 27.01 287 VAL A CA 1
ATOM 1991 C C . VAL A 1 287 ? -10.344 -25.959 32.155 1.00 30.98 287 VAL A C 1
ATOM 1992 O O . VAL A 1 287 ? -11.383 -26.507 32.520 1.00 27.62 287 VAL A O 1
ATOM 1996 N N . LEU A 1 288 ? -9.750 -26.228 30.997 1.00 25.87 288 LEU A N 1
ATOM 1997 C CA . LEU A 1 288 ? -10.297 -27.212 30.073 1.00 23.54 288 LEU A CA 1
ATOM 1998 C C . LEU A 1 288 ? -9.465 -28.464 30.168 1.00 27.72 288 LEU A C 1
ATOM 1999 O O . LEU A 1 288 ? -8.269 -28.441 29.935 1.00 26.17 288 LEU A O 1
ATOM 2004 N N . VAL A 1 289 ? -10.103 -29.558 30.555 1.00 25.19 289 VAL A N 1
ATOM 2005 C CA . VAL A 1 289 ? -9.367 -30.758 30.903 1.00 20.88 289 VAL A CA 1
ATOM 2006 C C . VAL A 1 289 ? -9.457 -31.839 29.828 1.00 21.97 289 VAL A C 1
ATOM 2007 O O . VAL A 1 289 ? -10.544 -32.218 29.383 1.00 26.14 289 VAL A O 1
ATOM 2011 N N . CYS A 1 290 ? -8.300 -32.334 29.410 1.00 24.63 290 CYS A N 1
ATOM 2012 C CA . CYS A 1 290 ? -8.257 -33.442 28.477 1.00 29.23 290 CYS A CA 1
ATOM 2013 C C . CYS A 1 290 ? -7.383 -34.542 29.055 1.00 28.52 290 CYS A C 1
ATOM 2014 O O . CYS A 1 290 ? -6.944 -34.454 30.208 1.00 28.14 290 CYS A O 1
ATOM 2017 N N . GLY A 1 291 ? -7.167 -35.592 28.271 1.00 29.19 291 GLY A N 1
ATOM 2018 C CA . GLY A 1 291 ? -6.537 -36.794 28.779 1.00 26.43 291 GLY A CA 1
ATOM 2019 C C . GLY A 1 291 ? -7.557 -37.600 29.560 1.00 31.37 291 GLY A C 1
ATOM 2020 O O . GLY A 1 291 ? -8.678 -37.143 29.803 1.00 30.08 291 GLY A O 1
ATOM 2021 N N . GLY A 1 292 ? -7.170 -38.801 29.971 1.00 28.86 292 GLY A N 1
ATOM 2022 C CA . GLY A 1 292 ? -8.118 -39.702 30.602 1.00 31.33 292 GLY A CA 1
ATOM 2023 C C . GLY A 1 292 ? -8.634 -39.210 31.942 1.00 31.92 292 GLY A C 1
ATOM 2024 O O . GLY A 1 292 ? -9.716 -39.615 32.375 1.00 32.20 292 GLY A O 1
ATOM 2025 N N . GLY A 1 293 ? -7.878 -38.325 32.590 1.00 32.21 293 GLY A N 1
ATOM 2026 C CA . GLY A 1 293 ? -8.290 -37.768 33.869 1.00 28.04 293 GLY A CA 1
ATOM 2027 C C . GLY A 1 293 ? -9.564 -36.947 33.779 1.00 26.16 293 GLY A C 1
ATOM 2028 O O . GLY A 1 293 ? -10.251 -36.731 34.780 1.00 25.95 293 GLY A O 1
ATOM 2029 N N . ALA A 1 294 ? -9.886 -36.484 32.572 1.00 23.21 294 ALA A N 1
ATOM 2030 C CA . ALA A 1 294 ? -11.116 -35.726 32.354 1.00 22.95 294 ALA A CA 1
ATOM 2031 C C . ALA A 1 294 ? -12.353 -36.586 32.616 1.00 24.32 294 ALA A C 1
ATOM 2032 O O . ALA A 1 294 ? -13.452 -36.070 32.849 1.00 27.52 294 ALA A O 1
ATOM 2034 N N . PHE A 1 295 ? -12.171 -37.902 32.562 1.00 28.14 295 PHE A N 1
ATOM 2035 C CA . PHE A 1 295 ? -13.261 -38.832 32.794 1.00 26.69 295 PHE A CA 1
ATOM 2036 C C . PHE A 1 295 ? -13.392 -39.162 34.273 1.00 24.51 295 PHE A C 1
ATOM 2037 O O . PHE A 1 295 ? -14.368 -39.784 34.689 1.00 27.16 295 PHE A O 1
ATOM 2045 N N . ASN A 1 296 ? -12.412 -38.736 35.068 1.00 25.31 296 ASN A N 1
ATOM 2046 C CA . ASN A 1 296 ? -12.486 -38.996 36.500 1.00 29.90 296 ASN A CA 1
ATOM 2047 C C . ASN A 1 296 ? -13.368 -37.942 37.170 1.00 29.65 296 ASN A C 1
ATOM 2048 O O . ASN A 1 296 ? -12.905 -36.862 37.554 1.00 26.83 296 ASN A O 1
ATOM 2053 N N . THR A 1 297 ? -14.647 -38.274 37.294 1.00 24.98 297 THR A N 1
ATOM 2054 C CA . THR A 1 297 ? -15.655 -37.363 37.824 1.00 28.44 297 THR A CA 1
ATOM 2055 C C . THR A 1 297 ? -15.267 -36.837 39.199 1.00 28.23 297 THR A C 1
ATOM 2056 O O . THR A 1 297 ? -15.429 -35.644 39.487 1.00 29.06 297 THR A O 1
ATOM 2060 N N . ALA A 1 298 ? -14.738 -37.717 40.046 1.00 26.56 298 ALA A N 1
ATOM 2061 C CA . ALA A 1 298 ? -14.373 -37.314 41.402 1.00 27.88 298 ALA A CA 1
ATOM 2062 C C . ALA A 1 298 ? -13.207 -36.329 41.382 1.00 26.47 298 ALA A C 1
ATOM 2063 O O . ALA A 1 298 ? -13.201 -35.353 42.135 1.00 25.85 298 ALA A O 1
ATOM 2065 N N . LEU A 1 299 ? -12.232 -36.580 40.514 1.00 24.29 299 LEU A N 1
ATOM 2066 C CA . LEU A 1 299 ? -11.076 -35.699 40.407 1.00 23.55 299 LEU A CA 1
ATOM 2067 C C . LEU A 1 299 ? -11.481 -34.340 39.856 1.00 26.32 299 LEU A C 1
ATOM 2068 O O . LEU A 1 299 ? -11.054 -33.303 40.352 1.00 24.87 299 LEU A O 1
ATOM 2073 N N . MET A 1 300 ? -12.320 -34.354 38.831 1.00 23.53 300 MET A N 1
ATOM 2074 C CA . MET A 1 300 ? -12.801 -33.117 38.236 1.00 26.61 300 MET A CA 1
ATOM 2075 C C . MET A 1 300 ? -13.561 -32.267 39.255 1.00 26.12 300 MET A C 1
ATOM 2076 O O . MET A 1 300 ? -13.407 -31.045 39.282 1.00 23.28 300 MET A O 1
ATOM 2081 N N . LYS A 1 301 ? -14.367 -32.911 40.099 1.00 25.08 301 LYS A N 1
ATOM 2082 C CA . LYS A 1 301 ? -15.132 -32.194 41.109 1.00 29.29 301 LYS A CA 1
ATOM 2083 C C . LYS A 1 301 ? -14.206 -31.512 42.110 1.00 25.26 301 LYS A C 1
ATOM 2084 O O . LYS A 1 301 ? -14.429 -30.361 42.493 1.00 24.70 301 LYS A O 1
ATOM 2086 N N . ARG A 1 302 ? -13.146 -32.209 42.509 1.00 22.89 302 ARG A N 1
ATOM 2087 C CA . ARG A 1 302 ? -12.214 -31.645 43.488 1.00 28.86 302 ARG A CA 1
ATOM 2088 C C . ARG A 1 302 ? -11.384 -30.504 42.914 1.00 24.19 302 ARG A C 1
ATOM 2089 O O . ARG A 1 302 ? -11.102 -29.523 43.607 1.00 26.17 302 ARG A O 1
ATOM 2097 N N . LEU A 1 303 ? -10.987 -30.636 41.655 1.00 21.90 303 LEU A N 1
ATOM 2098 C CA . LEU A 1 303 ? -10.250 -29.567 40.994 1.00 21.40 303 LEU A CA 1
ATOM 2099 C C . LEU A 1 303 ? -11.092 -28.294 40.994 1.00 21.95 303 LEU A C 1
ATOM 2100 O O . LEU A 1 303 ? -10.589 -27.212 41.285 1.00 24.37 303 LEU A O 1
ATOM 2105 N N . ALA A 1 304 ? -12.382 -28.436 40.709 1.00 20.92 304 ALA A N 1
ATOM 2106 C CA . ALA A 1 304 ? -13.281 -27.285 40.698 1.00 21.20 304 ALA A CA 1
ATOM 2107 C C . ALA A 1 304 ? -13.382 -26.626 42.071 1.00 22.35 304 ALA A C 1
ATOM 2108 O O . ALA A 1 304 ? -13.458 -25.403 42.175 1.00 23.50 304 ALA A O 1
ATOM 2110 N N . MET A 1 305 ? -13.353 -27.436 43.125 1.00 24.09 305 MET A N 1
ATOM 2111 C CA . MET A 1 305 ? -13.411 -26.916 44.486 1.00 22.73 305 MET A CA 1
ATOM 2112 C C . MET A 1 305 ? -12.140 -26.161 44.844 1.00 25.36 305 MET A C 1
ATOM 2113 O O . MET A 1 305 ? -12.187 -25.204 45.614 1.00 28.51 305 MET A O 1
ATOM 2118 N N . LEU A 1 306 ? -11.008 -26.626 44.322 1.00 26.81 306 LEU A N 1
ATOM 2119 C CA . LEU A 1 306 ? -9.700 -26.031 44.637 1.00 23.42 306 LEU A CA 1
ATOM 2120 C C . LEU A 1 306 ? -9.346 -24.840 43.755 1.00 25.56 306 LEU A C 1
ATOM 2121 O O . LEU A 1 306 ? -8.375 -24.124 44.020 1.00 29.17 306 LEU A O 1
ATOM 2126 N N . MET A 1 307 ? -10.104 -24.657 42.683 1.00 26.30 307 MET A N 1
ATOM 2127 C CA . MET A 1 307 ? -9.931 -23.492 41.815 1.00 31.78 307 MET A CA 1
ATOM 2128 C C . MET A 1 307 ? -11.270 -22.782 41.641 1.00 29.16 307 MET A C 1
ATOM 2129 O O . MET A 1 307 ? -11.827 -22.753 40.538 1.00 26.13 307 MET A O 1
ATOM 2134 N N . PRO A 1 308 ? -11.773 -22.176 42.734 1.00 29.21 308 PRO A N 1
ATOM 2135 C CA . PRO A 1 308 ? -13.150 -21.669 42.781 1.00 26.76 308 PRO A CA 1
ATOM 2136 C C . PRO A 1 308 ? -13.423 -20.471 41.872 1.00 26.46 308 PRO A C 1
ATOM 2137 O O . PRO A 1 308 ? -14.592 -20.175 41.632 1.00 32.01 308 PRO A O 1
ATOM 2141 N N . GLU A 1 309 ? -12.384 -19.806 41.368 1.00 26.70 309 GLU A N 1
ATOM 2142 C CA . GLU A 1 309 ? -12.585 -18.683 40.452 1.00 35.85 309 GLU A CA 1
ATOM 2143 C C . GLU A 1 309 ? -12.540 -19.123 38.988 1.00 36.44 309 GLU A C 1
ATOM 2144 O O . GLU A 1 309 ? -12.759 -18.318 38.079 1.00 40.53 309 GLU A O 1
ATOM 2146 N N . ALA A 1 310 ? -12.252 -20.399 38.759 1.00 26.85 310 ALA A N 1
ATOM 2147 C CA . ALA A 1 310 ? -12.169 -20.916 37.403 1.00 29.68 310 ALA A CA 1
ATOM 2148 C C . ALA A 1 310 ? -13.261 -21.939 37.164 1.00 29.24 310 ALA A C 1
ATOM 2149 O O . ALA A 1 310 ? -13.583 -22.730 38.050 1.00 32.31 310 ALA A O 1
ATOM 2151 N N . ARG A 1 311 ? -13.804 -21.949 35.953 1.00 28.22 311 ARG A N 1
ATOM 2152 C CA . ARG A 1 311 ? -14.723 -23.003 35.555 1.00 29.61 311 ARG A CA 1
ATOM 2153 C C . ARG A 1 311 ? -13.913 -24.172 35.019 1.00 33.52 311 ARG A C 1
ATOM 2154 O O . ARG A 1 311 ? -13.128 -24.026 34.074 1.00 34.28 311 ARG A O 1
ATOM 2162 N N . VAL A 1 312 ? -14.113 -25.332 35.629 1.00 24.43 312 VAL A N 1
ATOM 2163 C CA . VAL A 1 312 ? -13.387 -26.538 35.267 1.00 25.26 312 VAL A CA 1
ATOM 2164 C C . VAL A 1 312 ? -14.299 -27.475 34.495 1.00 31.84 312 VAL A C 1
ATOM 2165 O O . VAL A 1 312 ? -15.348 -27.874 34.984 1.00 29.67 312 VAL A O 1
ATOM 2169 N N . ALA A 1 313 ? -13.919 -27.784 33.261 1.00 24.89 313 ALA A N 1
ATOM 2170 C CA . ALA A 1 313 ? -14.755 -28.623 32.420 1.00 29.15 313 ALA A CA 1
ATOM 2171 C C . ALA A 1 313 ? -13.892 -29.459 31.496 1.00 25.89 313 ALA A C 1
ATOM 2172 O O . ALA A 1 313 ? -12.759 -29.093 31.184 1.00 24.90 313 ALA A O 1
ATOM 2174 N N . SER A 1 314 ? -14.437 -30.596 31.084 1.00 27.14 314 SER A N 1
ATOM 2175 C CA . SER A 1 314 ? -13.807 -31.462 30.102 1.00 25.41 314 SER A CA 1
ATOM 2176 C C . SER A 1 314 ? -13.759 -30.773 28.756 1.00 28.41 314 SER A C 1
ATOM 2177 O O . SER A 1 314 ? -14.665 -30.007 28.419 1.00 27.43 314 SER A O 1
ATOM 2180 N N . THR A 1 315 ? -12.746 -31.055 27.959 1.00 23.47 315 THR A N 1
ATOM 2181 C CA . THR A 1 315 ? -12.752 -30.524 26.603 1.00 27.07 315 THR A CA 1
ATOM 2182 C C . THR A 1 315 ? -13.931 -31.040 25.742 1.00 27.74 315 THR A C 1
ATOM 2183 O O . THR A 1 315 ? -14.331 -30.416 24.769 1.00 30.24 315 THR A O 1
ATOM 2187 N N . ASP A 1 316 ? -14.504 -32.152 26.152 1.00 31.50 316 ASP A N 1
ATOM 2188 C CA . ASP A 1 316 ? -15.656 -32.673 25.483 1.00 27.72 316 ASP A CA 1
ATOM 2189 C C . ASP A 1 316 ? -16.711 -31.605 25.365 1.00 30.84 316 ASP A C 1
ATOM 2190 O O . ASP A 1 316 ? -17.447 -31.558 24.421 1.00 35.80 316 ASP A O 1
ATOM 2195 N N . GLU A 1 317 ? -16.794 -30.728 26.342 1.00 34.75 317 GLU A N 1
ATOM 2196 C CA . GLU A 1 317 ? -17.837 -29.721 26.364 1.00 41.81 317 GLU A CA 1
ATOM 2197 C C . GLU A 1 317 ? -17.648 -28.714 25.222 1.00 45.35 317 GLU A C 1
ATOM 2198 O O . GLU A 1 317 ? -18.509 -27.942 24.944 1.00 46.30 317 GLU A O 1
ATOM 2204 N N . TYR A 1 318 ? -16.493 -28.760 24.584 1.00 41.78 318 TYR A N 1
ATOM 2205 C CA . TYR A 1 318 ? -16.133 -27.857 23.499 1.00 43.83 318 TYR A CA 1
ATOM 2206 C C . TYR A 1 318 ? -15.984 -28.616 22.194 1.00 46.59 318 TYR A C 1
ATOM 2207 O O . TYR A 1 318 ? -15.486 -28.082 21.202 1.00 45.04 318 TYR A O 1
ATOM 2216 N N . GLY A 1 319 ? -16.425 -29.869 22.193 1.00 46.07 319 GLY A N 1
ATOM 2217 C CA . GLY A 1 319 ? -16.379 -30.660 20.982 1.00 47.80 319 GLY A CA 1
ATOM 2218 C C . GLY A 1 319 ? -15.067 -31.376 20.755 1.00 35.19 319 GLY A C 1
ATOM 2219 O O . GLY A 1 319 ? -14.823 -31.881 19.655 1.00 36.96 319 GLY A O 1
ATOM 2220 N N . ILE A 1 320 ? -14.225 -31.431 21.787 1.00 33.21 320 ILE A N 1
ATOM 2221 C CA . ILE A 1 320 ? -12.941 -32.101 21.649 1.00 36.96 320 ILE A CA 1
ATOM 2222 C C . ILE A 1 320 ? -12.851 -33.244 22.640 1.00 29.32 320 ILE A C 1
ATOM 2223 O O . ILE A 1 320 ? -12.588 -33.032 23.817 1.00 29.83 320 ILE A O 1
ATOM 2228 N N . PRO A 1 321 ? -13.054 -34.477 22.151 1.00 29.73 321 PRO A N 1
ATOM 2229 C CA . PRO A 1 321 ? -13.008 -35.642 23.038 1.00 28.04 321 PRO A CA 1
ATOM 2230 C C . PRO A 1 321 ? -11.640 -35.768 23.688 1.00 33.05 321 PRO A C 1
ATOM 2231 O O . PRO A 1 321 ? -10.627 -35.773 23.003 1.00 31.34 321 PRO A O 1
ATOM 2235 N N . PRO A 1 322 ? -11.617 -35.858 25.021 1.00 29.69 322 PRO A N 1
ATOM 2236 C CA . PRO A 1 322 ? -10.349 -35.773 25.748 1.00 27.58 322 PRO A CA 1
ATOM 2237 C C . PRO A 1 322 ? -9.380 -36.893 25.420 1.00 25.02 322 PRO A C 1
ATOM 2238 O O . PRO A 1 322 ? -8.183 -36.691 25.579 1.00 30.51 322 PRO A O 1
ATOM 2242 N N . ALA A 1 323 ? -9.882 -38.049 24.992 1.00 25.50 323 ALA A N 1
ATOM 2243 C CA . ALA A 1 323 ? -9.018 -39.194 24.719 1.00 28.33 323 ALA A CA 1
ATOM 2244 C C . ALA A 1 323 ? -8.303 -39.101 23.382 1.00 31.57 323 ALA A C 1
ATOM 2245 O O . ALA A 1 323 ? -7.390 -39.879 23.104 1.00 29.91 323 ALA A O 1
ATOM 2247 N N . TRP A 1 324 ? -8.721 -38.155 22.552 1.00 31.74 324 TRP A N 1
ATOM 2248 C CA . TRP A 1 324 ? -8.277 -38.116 21.161 1.00 30.90 324 TRP A CA 1
ATOM 2249 C C . TRP A 1 324 ? -7.567 -36.826 20.772 1.00 31.97 324 TRP A C 1
ATOM 2250 O O . TRP A 1 324 ? -7.386 -36.554 19.581 1.00 34.17 324 TRP A O 1
ATOM 2261 N N . MET A 1 325 ? -7.157 -36.049 21.771 1.00 35.03 325 MET A N 1
ATOM 2262 C CA . MET A 1 325 ? -6.499 -34.763 21.548 1.00 40.43 325 MET A CA 1
ATOM 2263 C C . MET A 1 325 ? -5.287 -34.876 20.621 1.00 37.96 325 MET A C 1
ATOM 2264 O O . MET A 1 325 ? -5.138 -34.094 19.678 1.00 32.73 325 MET A O 1
ATOM 2269 N N . GLU A 1 326 ? -4.450 -35.879 20.861 1.00 34.11 326 GLU A N 1
ATOM 2270 C CA . GLU A 1 326 ? -3.212 -36.060 20.095 1.00 35.81 326 GLU A CA 1
ATOM 2271 C C . GLU A 1 326 ? -3.422 -36.397 18.619 1.00 35.12 326 GLU A C 1
ATOM 2272 O O . GLU A 1 326 ? -2.788 -35.798 17.736 1.00 30.75 326 GLU A O 1
ATOM 2278 N N . GLY A 1 327 ? -4.291 -37.365 18.344 1.00 28.19 327 GLY A N 1
ATOM 2279 C CA . GLY A 1 327 ? -4.599 -37.701 16.963 1.00 25.62 327 GLY A CA 1
ATOM 2280 C C . GLY A 1 327 ? -5.216 -36.508 16.272 1.00 25.21 327 GLY A C 1
ATOM 2281 O O . GLY A 1 327 ? -4.856 -36.210 15.134 1.00 24.99 327 GLY A O 1
ATOM 2282 N N . MET A 1 328 ? -6.132 -35.816 16.951 1.00 26.51 328 MET A N 1
ATOM 2283 C CA . MET A 1 328 ? -6.782 -34.663 16.331 1.00 25.06 328 MET A CA 1
ATOM 2284 C C . MET A 1 328 ? -5.785 -33.562 16.034 1.00 27.58 328 MET A C 1
ATOM 2285 O O . MET A 1 328 ? -5.901 -32.912 15.006 1.00 23.90 328 MET A O 1
ATOM 2290 N N . ALA A 1 329 ? -4.791 -33.383 16.900 1.00 25.00 329 ALA A N 1
ATOM 2291 C CA . ALA A 1 329 ? -3.754 -32.370 16.655 1.00 25.22 329 ALA A CA 1
ATOM 2292 C C . ALA A 1 329 ? -3.013 -32.633 15.357 1.00 23.77 329 ALA A C 1
ATOM 2293 O O . ALA A 1 329 ? -2.664 -31.703 14.618 1.00 22.17 329 ALA A O 1
ATOM 2295 N N . PHE A 1 330 ? -2.766 -33.898 15.055 1.00 22.56 330 PHE A N 1
ATOM 2296 C CA . PHE A 1 330 ? -2.042 -34.206 13.821 1.00 21.91 330 PHE A CA 1
ATOM 2297 C C . PHE A 1 330 ? -2.873 -34.045 12.555 1.00 20.23 330 PHE A C 1
ATOM 2298 O O . PHE A 1 330 ? -2.340 -33.644 11.496 1.00 19.29 330 PHE A O 1
ATOM 2306 N N . ALA A 1 331 ? -4.172 -34.343 12.649 1.00 20.82 331 ALA A N 1
ATOM 2307 C CA . ALA A 1 331 ? -5.084 -34.020 11.540 1.00 22.10 331 ALA A CA 1
ATOM 2308 C C . ALA A 1 331 ? -5.115 -32.504 11.329 1.00 20.63 331 ALA A C 1
ATOM 2309 O O . ALA A 1 331 ? -5.071 -31.996 10.192 1.00 19.06 331 ALA A O 1
ATOM 2311 N N . TRP A 1 332 ? -5.189 -31.781 12.437 1.00 22.01 332 TRP A N 1
ATOM 2312 C CA . TRP A 1 332 ? -5.193 -30.324 12.396 1.00 21.14 332 TRP A CA 1
ATOM 2313 C C . TRP A 1 332 ? -3.915 -29.755 11.781 1.00 20.41 332 TRP A C 1
ATOM 2314 O O . TRP A 1 332 ? -3.971 -28.781 11.011 1.00 21.70 332 TRP A O 1
ATOM 2325 N N . LEU A 1 333 ? -2.775 -30.360 12.108 1.00 20.24 333 LEU A N 1
ATOM 2326 C CA . LEU A 1 333 ? -1.493 -29.913 11.545 1.00 19.70 333 LEU A CA 1
ATOM 2327 C C . LEU A 1 333 ? -1.470 -30.078 10.041 1.00 20.07 333 LEU A C 1
ATOM 2328 O O . LEU A 1 333 ? -0.860 -29.268 9.367 1.00 19.79 333 LEU A O 1
ATOM 2333 N N . ALA A 1 334 ? -2.130 -31.126 9.526 1.00 18.81 334 ALA A N 1
ATOM 2334 C CA . ALA A 1 334 ? -2.257 -31.300 8.071 1.00 17.32 334 ALA A CA 1
ATOM 2335 C C . ALA A 1 334 ? -3.036 -30.134 7.465 1.00 18.88 334 ALA A C 1
ATOM 2336 O O . ALA A 1 334 ? -2.626 -29.554 6.452 1.00 17.13 334 ALA A O 1
ATOM 2338 N N . HIS A 1 335 ? -4.141 -29.777 8.123 1.00 19.30 335 HIS A N 1
ATOM 2339 C CA . HIS A 1 335 ? -4.955 -28.623 7.750 1.00 18.65 335 HIS A CA 1
ATOM 2340 C C . HIS A 1 335 ? -4.124 -27.336 7.773 1.00 22.08 335 HIS A C 1
ATOM 2341 O O . HIS A 1 335 ? -4.164 -26.544 6.819 1.00 19.04 335 HIS A O 1
ATOM 2348 N N . ARG A 1 336 ? -3.357 -27.124 8.840 1.00 19.41 336 ARG A N 1
ATOM 2349 C CA . ARG A 1 336 ? -2.558 -25.895 8.931 1.00 19.87 336 ARG A CA 1
ATOM 2350 C C . ARG A 1 336 ? -1.559 -25.781 7.789 1.00 19.20 336 ARG A C 1
ATOM 2351 O O . ARG A 1 336 ? -1.415 -24.721 7.191 1.00 20.60 336 ARG A O 1
ATOM 2359 N N . PHE A 1 337 ? -0.888 -26.881 7.480 1.00 18.41 337 PHE A N 1
ATOM 2360 C CA . PHE A 1 337 ? 0.053 -26.896 6.367 1.00 20.23 337 PHE A CA 1
ATOM 2361 C C . PHE A 1 337 ? -0.651 -26.445 5.089 1.00 17.82 337 PHE A C 1
ATOM 2362 O O . PHE A 1 337 ? -0.178 -25.544 4.385 1.00 18.13 337 PHE A O 1
ATOM 2370 N N . LEU A 1 338 ? -1.781 -27.090 4.786 1.00 17.55 338 LEU A N 1
ATOM 2371 C CA . LEU A 1 338 ? -2.471 -26.835 3.515 1.00 17.54 338 LEU A CA 1
ATOM 2372 C C . LEU A 1 338 ? -3.096 -25.458 3.491 1.00 18.52 338 LEU A C 1
ATOM 2373 O O . LEU A 1 338 ? -3.287 -24.882 2.418 1.00 18.85 338 LEU A O 1
ATOM 2378 N N . GLU A 1 339 ? -3.404 -24.911 4.670 1.00 19.19 339 GLU A N 1
ATOM 2379 C CA . GLU A 1 339 ? -3.950 -23.550 4.727 1.00 20.36 339 GLU A CA 1
ATOM 2380 C C . GLU A 1 339 ? -2.849 -22.505 4.702 1.00 20.84 339 GLU A C 1
ATOM 2381 O O . GLU A 1 339 ? -3.142 -21.315 4.715 1.00 21.95 339 GLU A O 1
ATOM 2387 N N . ARG A 1 340 ? -1.598 -22.955 4.624 1.00 20.15 340 ARG A N 1
ATOM 2388 C CA . ARG A 1 340 ? -0.429 -22.063 4.656 1.00 20.63 340 ARG A CA 1
ATOM 2389 C C . ARG A 1 340 ? -0.413 -21.213 5.914 1.00 21.54 340 ARG A C 1
ATOM 2390 O O . ARG A 1 340 ? -0.071 -20.030 5.885 1.00 22.49 340 ARG A O 1
ATOM 2398 N N . LEU A 1 341 ? -0.777 -21.844 7.020 1.00 22.53 341 LEU A N 1
ATOM 2399 C CA . LEU A 1 341 ? -0.742 -21.233 8.345 1.00 25.37 341 LEU A CA 1
ATOM 2400 C C . LEU A 1 341 ? 0.331 -21.888 9.195 1.00 25.64 341 LEU A C 1
ATOM 2401 O O . LEU A 1 341 ? 0.664 -23.045 8.979 1.00 24.72 341 LEU A O 1
ATOM 2406 N N . PRO A 1 342 ? 0.889 -21.144 10.162 1.00 24.82 342 PRO A N 1
ATOM 2407 C CA . PRO A 1 342 ? 1.944 -21.722 10.997 1.00 26.32 342 PRO A CA 1
ATOM 2408 C C . PRO A 1 342 ? 1.408 -22.844 11.892 1.00 26.05 342 PRO A C 1
ATOM 2409 O O . PRO A 1 342 ? 0.239 -22.826 12.264 1.00 28.18 342 PRO A O 1
ATOM 2413 N N . GLY A 1 343 ? 2.263 -23.815 12.194 1.00 24.75 343 GLY A N 1
ATOM 2414 C CA . GLY A 1 343 ? 1.856 -24.995 12.931 1.00 24.22 343 GLY A CA 1
ATOM 2415 C C . GLY A 1 343 ? 2.541 -25.175 14.273 1.00 26.14 343 GLY A C 1
ATOM 2416 O O . GLY A 1 343 ? 2.114 -26.011 15.082 1.00 23.31 343 GLY A O 1
ATOM 2417 N N . ASN A 1 344 ? 3.583 -24.390 14.546 1.00 23.83 344 ASN A N 1
ATOM 2418 C CA . ASN A 1 344 ? 4.276 -24.555 15.814 1.00 26.07 344 ASN A CA 1
ATOM 2419 C C . ASN A 1 344 ? 3.852 -23.523 16.856 1.00 28.48 344 ASN A C 1
ATOM 2420 O O . ASN A 1 344 ? 3.100 -22.586 16.571 1.00 28.30 344 ASN A O 1
ATOM 2425 N N . CYS A 1 345 ? 4.321 -23.726 18.077 1.00 29.72 345 CYS A N 1
ATOM 2426 C CA . CYS A 1 345 ? 4.120 -22.753 19.135 1.00 40.42 345 CYS A CA 1
ATOM 2427 C C . CYS A 1 345 ? 5.497 -22.431 19.690 1.00 32.05 345 CYS A C 1
ATOM 2428 O O . CYS A 1 345 ? 5.971 -23.086 20.606 1.00 31.87 345 CYS A O 1
ATOM 2431 N N . PRO A 1 346 ? 6.169 -21.439 19.091 1.00 28.99 346 PRO A N 1
ATOM 2432 C CA . PRO A 1 346 ? 7.563 -21.129 19.433 1.00 30.02 346 PRO A CA 1
ATOM 2433 C C . PRO A 1 346 ? 7.740 -20.677 20.884 1.00 32.45 346 PRO A C 1
ATOM 2434 O O . PRO A 1 346 ? 8.824 -20.842 21.452 1.00 32.48 346 PRO A O 1
ATOM 2438 N N . ASP A 1 347 ? 6.679 -20.134 21.473 1.00 32.19 347 ASP A N 1
ATOM 2439 C CA . ASP A 1 347 ? 6.680 -19.780 22.891 1.00 44.40 347 ASP A CA 1
ATOM 2440 C C . ASP A 1 347 ? 7.045 -20.983 23.762 1.00 45.32 347 ASP A C 1
ATOM 2441 O O . ASP A 1 347 ? 7.631 -20.827 24.832 1.00 42.44 347 ASP A O 1
ATOM 2446 N N . VAL A 1 348 ? 6.669 -22.183 23.321 1.00 33.52 348 VAL A N 1
ATOM 2447 C CA . VAL A 1 348 ? 7.010 -23.392 24.067 1.00 34.17 348 VAL A CA 1
ATOM 2448 C C . VAL A 1 348 ? 8.151 -24.243 23.493 1.00 37.26 348 VAL A C 1
ATOM 2449 O O . VAL A 1 348 ? 8.863 -24.896 24.254 1.00 38.16 348 VAL A O 1
ATOM 2453 N N . THR A 1 349 ? 8.355 -24.214 22.175 1.00 31.82 349 THR A N 1
ATOM 2454 C CA . THR A 1 349 ? 9.413 -25.021 21.557 1.00 31.23 349 THR A CA 1
ATOM 2455 C C . THR A 1 349 ? 10.774 -24.326 21.575 1.00 31.85 349 THR A C 1
ATOM 2456 O O . THR A 1 349 ? 11.810 -24.976 21.459 1.00 33.25 349 THR A O 1
ATOM 2460 N N . GLY A 1 350 ? 10.767 -23.006 21.683 1.00 32.25 350 GLY A N 1
ATOM 2461 C CA . GLY A 1 350 ? 12.018 -22.274 21.712 1.00 32.97 350 GLY A CA 1
ATOM 2462 C C . GLY A 1 350 ? 12.512 -21.929 20.326 1.00 31.79 350 GLY A C 1
ATOM 2463 O O . GLY A 1 350 ? 13.590 -21.346 20.182 1.00 34.50 350 GLY A O 1
ATOM 2464 N N . ALA A 1 351 ? 11.723 -22.274 19.309 1.00 30.31 351 ALA A N 1
ATOM 2465 C CA . ALA A 1 351 ? 12.061 -21.941 17.924 1.00 29.73 351 ALA A CA 1
ATOM 2466 C C . ALA A 1 351 ? 12.145 -20.432 17.742 1.00 32.45 351 ALA A C 1
ATOM 2467 O O . ALA A 1 351 ? 11.566 -19.679 18.525 1.00 31.00 351 ALA A O 1
ATOM 2469 N N . LEU A 1 352 ? 12.872 -19.991 16.718 1.00 29.70 352 LEU A N 1
ATOM 2470 C CA . LEU A 1 352 ? 13.037 -18.559 16.470 1.00 31.16 352 LEU A CA 1
ATOM 2471 C C . LEU A 1 352 ? 11.725 -17.833 16.227 1.00 29.82 352 LEU A C 1
ATOM 2472 O O . LEU A 1 352 ? 11.628 -16.634 16.477 1.00 33.99 352 LEU A O 1
ATOM 2477 N N . GLY A 1 353 ? 10.722 -18.552 15.732 1.00 29.83 353 GLY A N 1
ATOM 2478 C CA . GLY A 1 353 ? 9.456 -17.932 15.406 1.00 28.50 353 GLY A CA 1
ATOM 2479 C C . GLY A 1 353 ? 8.495 -18.932 14.805 1.00 27.39 353 GLY A C 1
ATOM 2480 O O . GLY A 1 353 ? 8.809 -20.122 14.712 1.00 28.93 353 GLY A O 1
ATOM 2481 N N . PRO A 1 354 ? 7.311 -18.455 14.398 1.00 27.06 354 PRO A N 1
ATOM 2482 C CA . PRO A 1 354 ? 6.309 -19.334 13.783 1.00 28.19 354 PRO A CA 1
ATOM 2483 C C . PRO A 1 354 ? 6.829 -19.927 12.494 1.00 26.31 354 PRO A C 1
ATOM 2484 O O . PRO A 1 354 ? 7.486 -19.246 11.703 1.00 27.03 354 PRO A O 1
ATOM 2488 N N . ARG A 1 355 ? 6.490 -21.190 12.271 1.00 23.88 355 ARG A N 1
ATOM 2489 C CA . ARG A 1 355 ? 6.943 -21.917 11.100 1.00 22.93 355 ARG A CA 1
ATOM 2490 C C . ARG A 1 355 ? 5.833 -22.810 10.606 1.00 23.65 355 ARG A C 1
ATOM 2491 O O . ARG A 1 355 ? 5.029 -23.343 11.387 1.00 25.23 355 ARG A O 1
ATOM 2499 N N . THR A 1 356 ? 5.805 -22.996 9.297 1.00 21.67 356 THR A N 1
ATOM 2500 C CA . THR A 1 356 ? 4.974 -24.031 8.709 1.00 20.38 356 THR A CA 1
ATOM 2501 C C . THR A 1 356 ? 5.611 -25.364 9.052 1.00 25.79 356 THR A C 1
ATOM 2502 O O . THR A 1 356 ? 6.802 -25.570 8.821 1.00 23.57 356 THR A O 1
ATOM 2506 N N . LEU A 1 357 ? 4.829 -26.258 9.640 1.00 20.14 357 LEU A N 1
ATOM 2507 C CA . LEU A 1 357 ? 5.350 -27.569 10.012 1.00 19.66 357 LEU A CA 1
ATOM 2508 C C . LEU A 1 357 ? 4.905 -28.636 9.041 1.00 20.37 357 LEU A C 1
ATOM 2509 O O . LEU A 1 357 ? 3.754 -28.667 8.594 1.00 18.55 357 LEU A O 1
ATOM 2514 N N . GLY A 1 358 ? 5.832 -29.532 8.726 1.00 21.47 358 GLY A N 1
ATOM 2515 C CA . GLY A 1 358 ? 5.520 -30.690 7.920 1.00 18.30 358 GLY A CA 1
ATOM 2516 C C . GLY A 1 358 ? 5.963 -30.575 6.478 1.00 17.66 358 GLY A C 1
ATOM 2517 O O . GLY A 1 358 ? 6.531 -29.552 6.056 1.00 22.80 358 GLY A O 1
ATOM 2518 N N . ALA A 1 359 ? 5.707 -31.646 5.730 1.00 18.67 359 ALA A N 1
ATOM 2519 C CA . ALA A 1 359 ? 6.026 -31.726 4.302 1.00 18.93 359 ALA A CA 1
ATOM 2520 C C . ALA A 1 359 ? 4.907 -32.479 3.602 1.00 18.05 359 ALA A C 1
ATOM 2521 O O . ALA A 1 359 ? 4.355 -33.440 4.142 1.00 18.79 359 ALA A O 1
ATOM 2523 N N . LEU A 1 360 ? 4.587 -32.053 2.384 1.00 16.85 360 LEU A N 1
ATOM 2524 C CA . LEU A 1 360 ? 3.480 -32.646 1.632 1.00 15.49 360 LEU A CA 1
ATOM 2525 C C . LEU A 1 360 ? 3.949 -33.686 0.629 1.00 15.76 360 LEU A C 1
ATOM 2526 O O . LEU A 1 360 ? 4.797 -33.401 -0.240 1.00 15.75 360 LEU A O 1
ATOM 2531 N N . TYR A 1 361 ? 3.389 -34.884 0.764 1.00 15.19 361 TYR A N 1
ATOM 2532 C CA . TYR A 1 361 ? 3.582 -35.989 -0.174 1.00 17.52 361 TYR A CA 1
ATOM 2533 C C . TYR A 1 361 ? 2.246 -36.280 -0.848 1.00 16.92 361 TYR A C 1
ATOM 2534 O O . TYR A 1 361 ? 1.384 -36.943 -0.268 1.00 14.81 361 TYR A O 1
ATOM 2543 N N . PRO A 1 362 ? 2.037 -35.747 -2.063 1.00 17.46 362 PRO A N 1
ATOM 2544 C CA . PRO A 1 362 ? 0.721 -35.895 -2.699 1.00 17.38 362 PRO A CA 1
ATOM 2545 C C . PRO A 1 362 ? 0.442 -37.296 -3.199 1.00 16.38 362 PRO A C 1
ATOM 2546 O O . PRO A 1 362 ? 1.334 -38.020 -3.633 1.00 17.66 362 PRO A O 1
ATOM 2550 N N . ALA A 1 363 ? -0.824 -37.674 -3.147 1.00 15.67 363 ALA A N 1
ATOM 2551 C CA . ALA A 1 363 ? -1.228 -38.933 -3.728 1.00 14.16 363 ALA A CA 1
ATOM 2552 C C . ALA A 1 363 ? -1.150 -38.857 -5.255 1.00 19.08 363 ALA A C 1
ATOM 2553 O O . ALA A 1 363 ? -0.510 -39.711 -5.868 1.00 22.11 363 ALA A O 1
ATOM 2555 N N . PRO B 1 2 ? 7.855 -20.051 -14.379 1.00 31.51 2 PRO B N 1
ATOM 2556 C CA . PRO B 1 2 ? 8.509 -19.554 -13.165 1.00 27.32 2 PRO B CA 1
ATOM 2557 C C . PRO B 1 2 ? 9.988 -19.920 -13.135 1.00 23.93 2 PRO B C 1
ATOM 2558 O O . PRO B 1 2 ? 10.456 -20.679 -13.988 1.00 24.38 2 PRO B O 1
ATOM 2562 N N . ARG B 1 3 ? 10.702 -19.393 -12.146 1.00 23.19 3 ARG B N 1
ATOM 2563 C CA . ARG B 1 3 ? 12.110 -19.707 -11.950 1.00 24.54 3 ARG B CA 1
ATOM 2564 C C . ARG B 1 3 ? 12.280 -20.773 -10.875 1.00 19.65 3 ARG B C 1
ATOM 2565 O O . ARG B 1 3 ? 11.621 -20.722 -9.815 1.00 24.07 3 ARG B O 1
ATOM 2568 N N . TYR B 1 4 ? 13.190 -21.709 -11.133 1.00 19.92 4 TYR B N 1
ATOM 2569 C CA . TYR B 1 4 ? 13.466 -22.798 -10.204 1.00 25.26 4 TYR B CA 1
ATOM 2570 C C . TYR B 1 4 ? 14.959 -22.996 -10.035 1.00 23.44 4 TYR B C 1
ATOM 2571 O O . TYR B 1 4 ? 15.737 -22.823 -10.981 1.00 25.62 4 TYR B O 1
ATOM 2580 N N . LEU B 1 5 ? 15.350 -23.378 -8.827 1.00 23.05 5 LEU B N 1
ATOM 2581 C CA . LEU B 1 5 ? 16.716 -23.815 -8.598 1.00 20.68 5 LEU B CA 1
ATOM 2582 C C . LEU B 1 5 ? 16.746 -25.324 -8.635 1.00 21.41 5 LEU B C 1
ATOM 2583 O O . LEU B 1 5 ? 15.774 -25.995 -8.256 1.00 21.97 5 LEU B O 1
ATOM 2588 N N . GLY B 1 6 ? 17.863 -25.859 -9.110 1.00 23.81 6 GLY B N 1
ATOM 2589 C CA . GLY B 1 6 ? 18.083 -27.290 -9.081 1.00 20.13 6 GLY B CA 1
ATOM 2590 C C . GLY B 1 6 ? 19.388 -27.563 -8.365 1.00 20.48 6 GLY B C 1
ATOM 2591 O O . GLY B 1 6 ? 20.367 -26.841 -8.530 1.00 23.68 6 GLY B O 1
ATOM 2592 N N . LEU B 1 7 ? 19.388 -28.590 -7.522 1.00 22.85 7 LEU B N 1
ATOM 2593 C CA . LEU B 1 7 ? 20.572 -28.903 -6.744 1.00 25.41 7 LEU B CA 1
ATOM 2594 C C . LEU B 1 7 ? 20.898 -30.389 -6.913 1.00 28.33 7 LEU B C 1
ATOM 2595 O O . LEU B 1 7 ? 20.096 -31.254 -6.562 1.00 31.98 7 LEU B O 1
ATOM 2600 N N . MET B 1 8 ? 22.072 -30.668 -7.473 1.00 31.86 8 MET B N 1
ATOM 2601 C CA . MET B 1 8 ? 22.518 -32.027 -7.757 1.00 32.14 8 MET B CA 1
ATOM 2602 C C . MET B 1 8 ? 23.835 -32.293 -7.049 1.00 35.43 8 MET B C 1
ATOM 2603 O O . MET B 1 8 ? 24.733 -31.450 -7.024 1.00 35.21 8 MET B O 1
ATOM 2608 N N . SER B 1 9 ? 23.939 -33.471 -6.452 1.00 38.69 9 SER B N 1
ATOM 2609 C CA . SER B 1 9 ? 25.197 -33.912 -5.881 1.00 40.26 9 SER B CA 1
ATOM 2610 C C . SER B 1 9 ? 25.321 -35.413 -6.095 1.00 43.03 9 SER B C 1
ATOM 2611 O O . SER B 1 9 ? 24.687 -36.195 -5.387 1.00 43.31 9 SER B O 1
ATOM 2614 N N . GLY B 1 10 ? 26.147 -35.811 -7.061 1.00 40.46 10 GLY B N 1
ATOM 2615 C CA . GLY B 1 10 ? 26.273 -37.215 -7.422 1.00 43.77 10 GLY B CA 1
ATOM 2616 C C . GLY B 1 10 ? 27.116 -38.068 -6.493 1.00 45.41 10 GLY B C 1
ATOM 2617 O O . GLY B 1 10 ? 27.637 -37.586 -5.485 1.00 46.98 10 GLY B O 1
ATOM 2618 N N . THR B 1 11 ? 27.261 -39.344 -6.849 1.00 45.00 11 THR B N 1
ATOM 2619 C CA . THR B 1 11 ? 27.976 -40.301 -6.009 1.00 42.99 11 THR B CA 1
ATOM 2620 C C . THR B 1 11 ? 29.499 -40.214 -6.130 1.00 48.10 11 THR B C 1
ATOM 2621 O O . THR B 1 11 ? 30.223 -40.891 -5.398 1.00 49.09 11 THR B O 1
ATOM 2625 N N . SER B 1 12 ? 29.983 -39.368 -7.035 1.00 52.94 12 SER B N 1
ATOM 2626 C CA . SER B 1 12 ? 31.424 -39.156 -7.164 1.00 60.25 12 SER B CA 1
ATOM 2627 C C . SER B 1 12 ? 31.948 -38.283 -6.028 1.00 60.89 12 SER B C 1
ATOM 2628 O O . SER B 1 12 ? 33.137 -38.314 -5.710 1.00 71.94 12 SER B O 1
ATOM 2631 N N . LEU B 1 13 ? 31.052 -37.495 -5.438 1.00 53.02 13 LEU B N 1
ATOM 2632 C CA . LEU B 1 13 ? 31.337 -36.729 -4.219 1.00 54.00 13 LEU B CA 1
ATOM 2633 C C . LEU B 1 13 ? 32.373 -35.627 -4.361 1.00 55.46 13 LEU B C 1
ATOM 2634 O O . LEU B 1 13 ? 33.033 -35.273 -3.389 1.00 62.16 13 LEU B O 1
ATOM 2639 N N . ASP B 1 14 ? 32.521 -35.085 -5.560 1.00 48.95 14 ASP B N 1
ATOM 2640 C CA . ASP B 1 14 ? 33.429 -33.966 -5.742 1.00 53.15 14 ASP B CA 1
ATOM 2641 C C . ASP B 1 14 ? 32.819 -32.619 -5.355 1.00 47.58 14 ASP B C 1
ATOM 2642 O O . ASP B 1 14 ? 33.498 -31.775 -4.772 1.00 48.38 14 ASP B O 1
ATOM 2647 N N . GLY B 1 15 ? 31.541 -32.424 -5.664 1.00 41.18 15 GLY B N 1
ATOM 2648 C CA . GLY B 1 15 ? 30.888 -31.162 -5.360 1.00 36.52 15 GLY B CA 1
ATOM 2649 C C . GLY B 1 15 ? 29.421 -31.102 -5.733 1.00 36.53 15 GLY B C 1
ATOM 2650 O O . GLY B 1 15 ? 28.844 -32.101 -6.164 1.00 46.08 15 GLY B O 1
ATOM 2651 N N . MET B 1 16 ? 28.813 -29.933 -5.547 1.00 35.16 16 MET B N 1
ATOM 2652 C CA . MET B 1 16 ? 27.391 -29.740 -5.820 1.00 35.97 16 MET B CA 1
ATOM 2653 C C . MET B 1 16 ? 27.178 -28.877 -7.050 1.00 31.87 16 MET B C 1
ATOM 2654 O O . MET B 1 16 ? 27.840 -27.849 -7.222 1.00 36.11 16 MET B O 1
ATOM 2659 N N . ASP B 1 17 ? 26.258 -29.312 -7.903 1.00 27.20 17 ASP B N 1
ATOM 2660 C CA . ASP B 1 17 ? 25.805 -28.517 -9.033 1.00 25.13 17 ASP B CA 1
ATOM 2661 C C . ASP B 1 17 ? 24.570 -27.749 -8.591 1.00 32.03 17 ASP B C 1
ATOM 2662 O O . ASP B 1 17 ? 23.597 -28.336 -8.104 1.00 33.51 17 ASP B O 1
ATOM 2667 N N . ILE B 1 18 ? 24.593 -26.439 -8.784 1.00 24.94 18 ILE B N 1
ATOM 2668 C CA . ILE B 1 18 ? 23.446 -25.594 -8.475 1.00 23.20 18 ILE B CA 1
ATOM 2669 C C . ILE B 1 18 ? 23.059 -24.846 -9.732 1.00 27.36 18 ILE B C 1
ATOM 2670 O O . ILE B 1 18 ? 23.893 -24.182 -10.342 1.00 28.26 18 ILE B O 1
ATOM 2675 N N . VAL B 1 19 ? 21.806 -24.976 -10.144 1.00 24.62 19 VAL B N 1
ATOM 2676 C CA . VAL B 1 19 ? 21.378 -24.309 -11.362 1.00 21.88 19 VAL B CA 1
ATOM 2677 C C . VAL B 1 19 ? 20.133 -23.484 -11.148 1.00 26.58 19 VAL B C 1
ATOM 2678 O O . VAL B 1 19 ? 19.336 -23.767 -10.256 1.00 20.90 19 VAL B O 1
ATOM 2682 N N . LEU B 1 20 ? 19.968 -22.461 -11.981 1.00 20.91 20 LEU B N 1
ATOM 2683 C CA . LEU B 1 20 ? 18.764 -21.641 -11.958 1.00 24.57 20 LEU B CA 1
ATOM 2684 C C . LEU B 1 20 ? 18.154 -21.707 -13.334 1.00 23.24 20 LEU B C 1
ATOM 2685 O O . LEU B 1 20 ? 18.812 -21.369 -14.310 1.00 23.49 20 LEU B O 1
ATOM 2690 N N . ILE B 1 21 ? 16.906 -22.163 -13.422 1.00 21.13 21 ILE B N 1
ATOM 2691 C CA . ILE B 1 21 ? 16.230 -22.249 -14.719 1.00 22.59 21 ILE B CA 1
ATOM 2692 C C . ILE B 1 21 ? 15.003 -21.346 -14.805 1.00 25.90 21 ILE B C 1
ATOM 2693 O O . ILE B 1 21 ? 14.443 -20.942 -13.788 1.00 22.40 21 ILE B O 1
ATOM 2698 N N . GLU B 1 22 ? 14.616 -21.009 -16.033 1.00 22.81 22 GLU B N 1
ATOM 2699 C CA . GLU B 1 22 ? 13.274 -20.507 -16.308 1.00 24.95 22 GLU B CA 1
ATOM 2700 C C . GLU B 1 22 ? 12.462 -21.595 -16.982 1.00 28.15 22 GLU B C 1
ATOM 2701 O O . GLU B 1 22 ? 12.895 -22.193 -17.972 1.00 26.36 22 GLU B O 1
ATOM 2707 N N . GLN B 1 23 ? 11.269 -21.841 -16.455 1.00 27.59 23 GLN B N 1
ATOM 2708 C CA . GLN B 1 23 ? 10.430 -22.902 -16.974 1.00 31.11 23 GLN B CA 1
ATOM 2709 C C . GLN B 1 23 ? 9.096 -22.344 -17.427 1.00 39.20 23 GLN B C 1
ATOM 2710 O O . GLN B 1 23 ? 8.399 -21.674 -16.670 1.00 40.40 23 GLN B O 1
ATOM 2716 N N . GLY B 1 24 ? 8.773 -22.609 -18.687 1.00 40.80 24 GLY B N 1
ATOM 2717 C CA . GLY B 1 24 ? 7.471 -22.307 -19.248 1.00 44.42 24 GLY B CA 1
ATOM 2718 C C . GLY B 1 24 ? 7.141 -23.435 -20.202 1.00 46.54 24 GLY B C 1
ATOM 2719 O O . GLY B 1 24 ? 7.048 -24.592 -19.787 1.00 45.51 24 GLY B O 1
ATOM 2720 N N . ASP B 1 25 ? 7.013 -23.115 -21.485 1.00 53.45 25 ASP B N 1
ATOM 2721 C CA . ASP B 1 25 ? 6.861 -24.147 -22.503 1.00 53.30 25 ASP B CA 1
ATOM 2722 C C . ASP B 1 25 ? 8.198 -24.846 -22.702 1.00 48.19 25 ASP B C 1
ATOM 2723 O O . ASP B 1 25 ? 8.255 -25.993 -23.137 1.00 50.97 25 ASP B O 1
ATOM 2725 N N . ARG B 1 26 ? 9.274 -24.144 -22.364 1.00 43.79 26 ARG B N 1
ATOM 2726 C CA . ARG B 1 26 ? 10.617 -24.685 -22.500 1.00 40.51 26 ARG B CA 1
ATOM 2727 C C . ARG B 1 26 ? 11.383 -24.563 -21.188 1.00 37.66 26 ARG B C 1
ATOM 2728 O O . ARG B 1 26 ? 10.956 -23.866 -20.265 1.00 40.08 26 ARG B O 1
ATOM 2730 N N . THR B 1 27 ? 12.516 -25.252 -21.115 1.00 35.76 27 THR B N 1
ATOM 2731 C CA . THR B 1 27 ? 13.410 -25.143 -19.974 1.00 29.42 27 THR B CA 1
ATOM 2732 C C . THR B 1 27 ? 14.667 -24.395 -20.428 1.00 30.44 27 THR B C 1
ATOM 2733 O O . THR B 1 27 ? 15.292 -24.769 -21.417 1.00 34.72 27 THR B O 1
ATOM 2737 N N . THR B 1 28 ? 15.029 -23.334 -19.719 1.00 24.44 28 THR B N 1
ATOM 2738 C CA . THR B 1 28 ? 16.189 -22.547 -20.104 1.00 28.02 28 THR B CA 1
ATOM 2739 C C . THR B 1 28 ? 17.096 -22.347 -18.914 1.00 28.71 28 THR B C 1
ATOM 2740 O O . THR B 1 28 ? 16.630 -22.002 -17.831 1.00 30.31 28 THR B O 1
ATOM 2744 N N . LEU B 1 29 ? 18.400 -22.514 -19.123 1.00 25.32 29 LEU B N 1
ATOM 2745 C CA . LEU B 1 29 ? 19.354 -22.272 -18.049 1.00 25.45 29 LEU B CA 1
ATOM 2746 C C . LEU B 1 29 ? 19.632 -20.787 -17.950 1.00 30.47 29 LEU B C 1
ATOM 2747 O O . LEU B 1 29 ? 20.041 -20.163 -18.924 1.00 30.38 29 LEU B O 1
ATOM 2752 N N . LEU B 1 30 ? 19.388 -20.223 -16.772 1.00 24.95 30 LEU B N 1
ATOM 2753 C CA . LEU B 1 30 ? 19.680 -18.812 -16.526 1.00 25.26 30 LEU B CA 1
ATOM 2754 C C . LEU B 1 30 ? 21.058 -18.589 -15.897 1.00 27.15 30 LEU B C 1
ATOM 2755 O O . LEU B 1 30 ? 21.750 -17.614 -16.211 1.00 29.91 30 LEU B O 1
ATOM 2760 N N . ALA B 1 31 ? 21.455 -19.494 -15.012 1.00 23.82 31 ALA B N 1
ATOM 2761 C CA . ALA B 1 31 ? 22.699 -19.336 -14.276 1.00 25.14 31 ALA B CA 1
ATOM 2762 C C . ALA B 1 31 ? 23.088 -20.673 -13.701 1.00 27.81 31 ALA B C 1
ATOM 2763 O O . ALA B 1 31 ? 22.250 -21.550 -13.560 1.00 26.56 31 ALA B O 1
ATOM 2765 N N . SER B 1 32 ? 24.362 -20.829 -13.370 1.00 24.44 32 SER B N 1
ATOM 2766 C CA . SER B 1 32 ? 24.827 -22.078 -12.793 1.00 29.63 32 SER B CA 1
ATOM 2767 C C . SER B 1 32 ? 25.957 -21.817 -11.822 1.00 30.49 32 SER B C 1
ATOM 2768 O O . SER B 1 32 ? 26.658 -20.806 -11.914 1.00 34.16 32 SER B O 1
ATOM 2771 N N . HIS B 1 33 ? 26.159 -22.755 -10.913 1.00 27.28 33 HIS B N 1
ATOM 2772 C CA . HIS B 1 33 ? 27.176 -22.603 -9.898 1.00 30.48 33 HIS B CA 1
ATOM 2773 C C . HIS B 1 33 ? 27.663 -23.970 -9.484 1.00 33.09 33 HIS B C 1
ATOM 2774 O O . HIS B 1 33 ? 26.865 -24.872 -9.278 1.00 33.57 33 HIS B O 1
ATOM 2781 N N . TYR B 1 34 ? 28.973 -24.107 -9.330 1.00 27.33 34 TYR B N 1
ATOM 2782 C CA . TYR B 1 34 ? 29.541 -25.349 -8.831 1.00 28.03 34 TYR B CA 1
ATOM 2783 C C . TYR B 1 34 ? 30.265 -25.050 -7.532 1.00 39.53 34 TYR B C 1
ATOM 2784 O O . TYR B 1 34 ? 31.040 -24.093 -7.454 1.00 38.35 34 TYR B O 1
ATOM 2793 N N . LEU B 1 35 ? 30.040 -25.892 -6.529 1.00 33.64 35 LEU B N 1
ATOM 2794 C CA . LEU B 1 35 ? 30.637 -25.670 -5.229 1.00 40.91 35 LEU B CA 1
ATOM 2795 C C . LEU B 1 35 ? 31.309 -26.974 -4.826 1.00 40.67 35 LEU B C 1
ATOM 2796 O O . LEU B 1 35 ? 30.650 -28.004 -4.739 1.00 36.32 35 LEU B O 1
ATOM 2801 N N . PRO B 1 36 ? 32.634 -26.949 -4.624 1.00 35.88 36 PRO B N 1
ATOM 2802 C CA . PRO B 1 36 ? 33.340 -28.174 -4.231 1.00 37.64 36 PRO B CA 1
ATOM 2803 C C . PRO B 1 36 ? 32.933 -28.646 -2.843 1.00 42.66 36 PRO B C 1
ATOM 2804 O O . PRO B 1 36 ? 32.520 -27.842 -2.010 1.00 38.21 36 PRO B O 1
ATOM 2808 N N . MET B 1 37 ? 32.989 -29.953 -2.621 1.00 45.90 37 MET B N 1
ATOM 2809 C CA . MET B 1 37 ? 32.733 -30.495 -1.299 1.00 44.25 37 MET B CA 1
ATOM 2810 C C . MET B 1 37 ? 34.067 -30.735 -0.593 1.00 41.78 37 MET B C 1
ATOM 2811 O O . MET B 1 37 ? 34.957 -31.368 -1.155 1.00 43.14 37 MET B O 1
ATOM 2816 N N . PRO B 1 38 ? 34.217 -30.208 0.634 1.00 45.04 38 PRO B N 1
ATOM 2817 C CA . PRO B 1 38 ? 35.431 -30.423 1.430 1.00 49.33 38 PRO B CA 1
ATOM 2818 C C . PRO B 1 38 ? 35.699 -31.909 1.649 1.00 50.41 38 PRO B C 1
ATOM 2819 O O . PRO B 1 38 ? 34.747 -32.692 1.754 1.00 43.43 38 PRO B O 1
ATOM 2823 N N . ALA B 1 39 ? 36.974 -32.286 1.688 1.00 47.35 39 ALA B N 1
ATOM 2824 C CA . ALA B 1 39 ? 37.372 -33.679 1.867 1.00 49.09 39 ALA B CA 1
ATOM 2825 C C . ALA B 1 39 ? 36.739 -34.322 3.096 1.00 52.49 39 ALA B C 1
ATOM 2826 O O . ALA B 1 39 ? 36.305 -35.474 3.046 1.00 53.55 39 ALA B O 1
ATOM 2828 N N . GLY B 1 40 ? 36.667 -33.574 4.194 1.00 45.12 40 GLY B N 1
ATOM 2829 C CA . GLY B 1 40 ? 36.102 -34.110 5.418 1.00 45.22 40 GLY B CA 1
ATOM 2830 C C . GLY B 1 40 ? 34.652 -34.534 5.253 1.00 49.22 40 GLY B C 1
ATOM 2831 O O . GLY B 1 40 ? 34.253 -35.585 5.753 1.00 49.50 40 GLY B O 1
ATOM 2832 N N . LEU B 1 41 ? 33.868 -33.726 4.542 1.00 45.83 41 LEU B N 1
ATOM 2833 C CA . LEU B 1 41 ? 32.465 -34.037 4.273 1.00 46.48 41 LEU B CA 1
ATOM 2834 C C . LEU B 1 41 ? 32.341 -35.219 3.310 1.00 45.60 41 LEU B C 1
ATOM 2835 O O . LEU B 1 41 ? 31.486 -36.086 3.475 1.00 40.65 41 LEU B O 1
ATOM 2840 N N . ARG B 1 42 ? 33.186 -35.227 2.284 1.00 47.75 42 ARG B N 1
ATOM 2841 C CA . ARG B 1 42 ? 33.224 -36.325 1.322 1.00 44.26 42 ARG B CA 1
ATOM 2842 C C . ARG B 1 42 ? 33.521 -37.657 2.014 1.00 44.09 42 ARG B C 1
ATOM 2843 O O . ARG B 1 42 ? 32.883 -38.676 1.738 1.00 43.68 42 ARG B O 1
ATOM 2851 N N . GLU B 1 43 ? 34.502 -37.636 2.908 1.00 41.27 43 GLU B N 1
ATOM 2852 C CA . GLU B 1 43 ? 34.895 -38.823 3.662 1.00 47.05 43 GLU B CA 1
ATOM 2853 C C . GLU B 1 43 ? 33.762 -39.318 4.563 1.00 43.08 43 GLU B C 1
ATOM 2854 O O . GLU B 1 43 ? 33.505 -40.519 4.640 1.00 42.11 43 GLU B O 1
ATOM 2860 N N . ASP B 1 44 ? 33.100 -38.391 5.248 1.00 35.56 44 ASP B N 1
ATOM 2861 C CA . ASP B 1 44 ? 32.022 -38.732 6.174 1.00 41.83 44 ASP B CA 1
ATOM 2862 C C . ASP B 1 44 ? 30.772 -39.251 5.453 1.00 38.91 44 ASP B C 1
ATOM 2863 O O . ASP B 1 44 ? 30.051 -40.108 5.966 1.00 36.57 44 ASP B O 1
ATOM 2868 N N . ILE B 1 45 ? 30.518 -38.726 4.260 1.00 40.66 45 ILE B N 1
ATOM 2869 C CA . ILE B 1 45 ? 29.417 -39.212 3.433 1.00 37.29 45 ILE B CA 1
ATOM 2870 C C . ILE B 1 45 ? 29.682 -40.626 2.930 1.00 41.88 45 ILE B C 1
ATOM 2871 O O . ILE B 1 45 ? 28.826 -41.507 3.028 1.00 34.96 45 ILE B O 1
ATOM 2876 N N . LEU B 1 46 ? 30.882 -40.822 2.396 1.00 38.06 46 LEU B N 1
ATOM 2877 C CA . LEU B 1 46 ? 31.329 -42.108 1.876 1.00 44.08 46 LEU B CA 1
ATOM 2878 C C . LEU B 1 46 ? 31.201 -43.198 2.938 1.00 45.26 46 LEU B C 1
ATOM 2879 O O . LEU B 1 46 ? 30.762 -44.315 2.653 1.00 42.30 46 LEU B O 1
ATOM 2884 N N . ALA B 1 47 ? 31.547 -42.846 4.173 1.00 41.93 47 ALA B N 1
ATOM 2885 C CA . ALA B 1 47 ? 31.449 -43.759 5.309 1.00 43.04 47 ALA B CA 1
ATOM 2886 C C . ALA B 1 47 ? 30.015 -44.183 5.639 1.00 43.73 47 ALA B C 1
ATOM 2887 O O . ALA B 1 47 ? 29.810 -45.161 6.357 1.00 43.09 47 ALA B O 1
ATOM 2889 N N . LEU B 1 48 ? 29.032 -43.440 5.138 1.00 38.46 48 LEU B N 1
ATOM 2890 C CA . LEU B 1 48 ? 27.627 -43.797 5.338 1.00 40.26 48 LEU B CA 1
ATOM 2891 C C . LEU B 1 48 ? 27.050 -44.620 4.192 1.00 40.34 48 LEU B C 1
ATOM 2892 O O . LEU B 1 48 ? 25.890 -45.029 4.238 1.00 33.24 48 LEU B O 1
ATOM 2897 N N . CYS B 1 49 ? 27.857 -44.861 3.167 1.00 36.07 49 CYS B N 1
ATOM 2898 C CA . CYS B 1 49 ? 27.368 -45.543 1.974 1.00 40.90 49 CYS B CA 1
ATOM 2899 C C . CYS B 1 49 ? 27.411 -47.062 2.091 1.00 44.29 49 CYS B C 1
ATOM 2900 O O . CYS B 1 49 ? 26.903 -47.774 1.226 1.00 39.58 49 CYS B O 1
ATOM 2903 N N . VAL B 1 50 ? 27.997 -47.545 3.180 1.00 43.93 50 VAL B N 1
ATOM 2904 C CA . VAL B 1 50 ? 27.995 -48.963 3.496 1.00 47.10 50 VAL B CA 1
ATOM 2905 C C . VAL B 1 50 ? 27.548 -49.094 4.942 1.00 45.89 50 VAL B C 1
ATOM 2906 O O . VAL B 1 50 ? 27.729 -48.163 5.723 1.00 42.51 50 VAL B O 1
ATOM 2910 N N . PRO B 1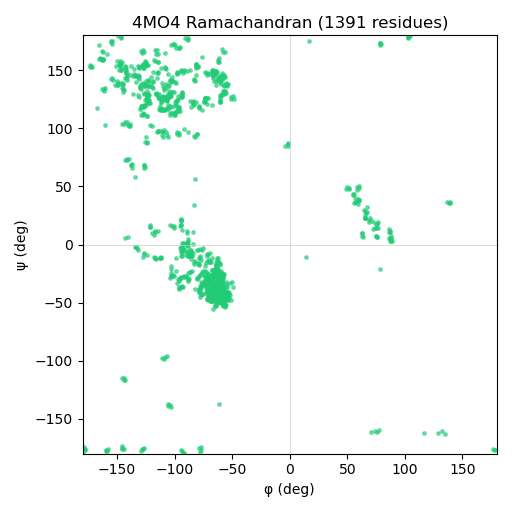 51 ? 26.943 -50.236 5.299 1.00 45.28 51 PRO B N 1
ATOM 2911 C CA . PRO B 1 51 ? 26.453 -50.384 6.672 1.00 46.81 51 PRO B CA 1
ATOM 2912 C C . PRO B 1 51 ? 27.548 -50.160 7.708 1.00 50.38 51 PRO B C 1
ATOM 2913 O O . PRO B 1 51 ? 28.681 -50.619 7.542 1.00 46.86 51 PRO B O 1
ATOM 2917 N N . GLY B 1 52 ? 27.198 -49.434 8.764 1.00 51.73 52 GLY B N 1
ATOM 2918 C CA . GLY B 1 52 ? 28.145 -49.083 9.798 1.00 48.93 52 GLY B CA 1
ATOM 2919 C C . GLY B 1 52 ? 27.451 -48.746 11.097 1.00 50.40 52 GLY B C 1
ATOM 2920 O O . GLY B 1 52 ? 26.235 -48.873 11.210 1.00 51.43 52 GLY B O 1
ATOM 2921 N N . PRO B 1 53 ? 28.228 -48.319 12.098 1.00 51.56 53 PRO B N 1
ATOM 2922 C CA . PRO B 1 53 ? 27.691 -48.022 13.429 1.00 53.93 53 PRO B CA 1
ATOM 2923 C C . PRO B 1 53 ? 27.062 -46.630 13.516 1.00 48.70 53 PRO B C 1
ATOM 2924 O O . PRO B 1 53 ? 27.458 -45.741 12.761 1.00 47.85 53 PRO B O 1
ATOM 2928 N N . ASP B 1 54 ? 26.088 -46.461 14.410 1.00 50.98 54 ASP B N 1
ATOM 2929 C CA . ASP B 1 54 ? 25.608 -45.137 14.806 1.00 47.88 54 ASP B CA 1
ATOM 2930 C C . ASP B 1 54 ? 25.130 -44.305 13.615 1.00 44.31 54 ASP B C 1
ATOM 2931 O O . ASP B 1 54 ? 25.322 -43.091 13.587 1.00 44.28 54 ASP B O 1
ATOM 2936 N N . GLU B 1 55 ? 24.507 -44.955 12.635 1.00 42.86 55 GLU B N 1
ATOM 2937 C CA . GLU B 1 55 ? 24.181 -44.293 11.372 1.00 41.13 55 GLU B CA 1
ATOM 2938 C C . GLU B 1 55 ? 23.151 -43.163 11.459 1.00 39.90 55 GLU B C 1
ATOM 2939 O O . GLU B 1 55 ? 23.317 -42.141 10.798 1.00 42.15 55 GLU B O 1
ATOM 2945 N N . ILE B 1 56 ? 22.106 -43.331 12.267 1.00 40.63 56 ILE B N 1
ATOM 2946 C CA . ILE B 1 56 ? 21.070 -42.300 12.395 1.00 40.20 56 ILE B CA 1
ATOM 2947 C C . ILE B 1 56 ? 21.650 -40.960 12.852 1.00 40.35 56 ILE B C 1
ATOM 2948 O O . ILE B 1 56 ? 21.433 -39.923 12.220 1.00 38.33 56 ILE B O 1
ATOM 2953 N N . ALA B 1 57 ? 22.399 -40.985 13.945 1.00 39.46 57 ALA B N 1
ATOM 2954 C CA . ALA B 1 57 ? 23.013 -39.770 14.459 1.00 39.46 57 ALA B CA 1
ATOM 2955 C C . ALA B 1 57 ? 24.084 -39.216 13.520 1.00 37.58 57 ALA B C 1
ATOM 2956 O O . ALA B 1 57 ? 24.162 -38.010 13.318 1.00 37.90 57 ALA B O 1
ATOM 2958 N N . ARG B 1 58 ? 24.909 -40.095 12.957 1.00 40.59 58 ARG B N 1
ATOM 2959 C CA . ARG B 1 58 ? 25.970 -39.668 12.046 1.00 44.06 58 ARG B CA 1
ATOM 2960 C C . ARG B 1 58 ? 25.405 -38.994 10.795 1.00 41.04 58 ARG B C 1
ATOM 2961 O O . ARG B 1 58 ? 25.923 -37.966 10.350 1.00 38.54 58 ARG B O 1
ATOM 2969 N N . ALA B 1 59 ? 24.357 -39.579 10.223 1.00 35.85 59 ALA B N 1
ATOM 2970 C CA . ALA B 1 59 ? 23.747 -39.025 9.014 1.00 35.40 59 ALA B CA 1
ATOM 2971 C C . ALA B 1 59 ? 23.114 -37.670 9.278 1.00 35.29 59 ALA B C 1
ATOM 2972 O O . ALA B 1 59 ? 23.119 -36.791 8.417 1.00 34.49 59 ALA B O 1
ATOM 2974 N N . ALA B 1 60 ? 22.530 -37.522 10.460 1.00 36.29 60 ALA B N 1
ATOM 2975 C CA . ALA B 1 60 ? 21.893 -36.266 10.839 1.00 36.36 60 ALA B CA 1
ATOM 2976 C C . ALA B 1 60 ? 22.906 -35.128 10.961 1.00 40.97 60 ALA B C 1
ATOM 2977 O O . ALA B 1 60 ? 22.619 -33.988 10.599 1.00 39.86 60 ALA B O 1
ATOM 2979 N N . GLU B 1 61 ? 24.092 -35.434 11.476 1.00 30.96 61 GLU B N 1
ATOM 2980 C CA . GLU B 1 61 ? 25.116 -34.408 11.618 1.00 39.49 61 GLU B CA 1
ATOM 2981 C C . GLU B 1 61 ? 25.702 -34.056 10.254 1.00 38.46 61 GLU B C 1
ATOM 2982 O O . GLU B 1 61 ? 25.951 -32.889 9.952 1.00 44.58 61 GLU B O 1
ATOM 2988 N N . VAL B 1 62 ? 25.935 -35.083 9.441 1.00 40.56 62 VAL B N 1
ATOM 2989 C CA . VAL B 1 62 ? 26.508 -34.904 8.110 1.00 33.93 62 VAL B CA 1
ATOM 2990 C C . VAL B 1 62 ? 25.577 -34.102 7.202 1.00 36.24 62 VAL B C 1
ATOM 2991 O O . VAL B 1 62 ? 26.021 -33.218 6.465 1.00 34.01 62 VAL B O 1
ATOM 2995 N N . GLU B 1 63 ? 24.279 -34.384 7.278 1.00 38.70 63 GLU B N 1
ATOM 2996 C CA . GLU B 1 63 ? 23.332 -33.703 6.401 1.00 33.84 63 GLU B CA 1
ATOM 2997 C C . GLU B 1 63 ? 23.194 -32.224 6.776 1.00 30.41 63 GLU B C 1
ATOM 2998 O O . GLU B 1 63 ? 22.895 -31.396 5.931 1.00 32.66 63 GLU B O 1
ATOM 3004 N N . GLN B 1 64 ? 23.410 -31.889 8.044 1.00 36.98 64 GLN B N 1
ATOM 3005 C CA . GLN B 1 64 ? 23.390 -30.485 8.442 1.00 38.27 64 GLN B CA 1
ATOM 3006 C C . GLN B 1 64 ? 24.526 -29.693 7.790 1.00 38.78 64 GLN B C 1
ATOM 3007 O O . GLN B 1 64 ? 24.327 -28.545 7.382 1.00 31.00 64 GLN B O 1
ATOM 3013 N N . ARG B 1 65 ? 25.705 -30.310 7.681 1.00 34.85 65 ARG B N 1
ATOM 3014 C CA . ARG B 1 65 ? 26.835 -29.679 7.002 1.00 34.18 65 ARG B CA 1
ATOM 3015 C C . ARG B 1 65 ? 26.592 -29.595 5.499 1.00 33.84 65 ARG B C 1
ATOM 3016 O O . ARG B 1 65 ? 26.947 -28.600 4.855 1.00 38.41 65 ARG B O 1
ATOM 3024 N N . TRP B 1 66 ? 26.016 -30.661 4.946 1.00 29.69 66 TRP B N 1
ATOM 3025 C CA . TRP B 1 66 ? 25.640 -30.709 3.538 1.00 29.06 66 TRP B CA 1
ATOM 3026 C C . TRP B 1 66 ? 24.671 -29.592 3.208 1.00 31.73 66 TRP B C 1
ATOM 3027 O O . TRP B 1 66 ? 24.844 -28.884 2.213 1.00 28.50 66 TRP B O 1
ATOM 3038 N N . VAL B 1 67 ? 23.652 -29.431 4.046 1.00 31.45 67 VAL B N 1
ATOM 3039 C CA . VAL B 1 67 ? 22.646 -28.399 3.811 1.00 28.28 67 VAL B CA 1
ATOM 3040 C C . VAL B 1 67 ? 23.225 -26.992 3.928 1.00 27.15 67 VAL B C 1
ATOM 3041 O O . VAL B 1 67 ? 22.894 -26.113 3.129 1.00 25.11 67 VAL B O 1
ATOM 3045 N N . ALA B 1 68 ? 24.106 -26.788 4.898 1.00 27.27 68 ALA B N 1
ATOM 3046 C CA . ALA B 1 68 ? 24.752 -25.492 5.044 1.00 31.97 68 ALA B CA 1
ATOM 3047 C C . ALA B 1 68 ? 25.528 -25.130 3.770 1.00 30.83 68 ALA B C 1
ATOM 3048 O O . ALA B 1 68 ? 25.448 -24.000 3.286 1.00 31.12 68 ALA B O 1
ATOM 3050 N N . LEU B 1 69 ? 26.241 -26.096 3.205 1.00 33.53 69 LEU B N 1
ATOM 3051 C CA . LEU B 1 69 ? 26.974 -25.852 1.966 1.00 29.84 69 LEU B CA 1
ATOM 3052 C C . LEU B 1 69 ? 26.037 -25.557 0.790 1.00 33.89 69 LEU B C 1
ATOM 3053 O O . LEU B 1 69 ? 26.269 -24.622 0.020 1.00 30.56 69 LEU B O 1
ATOM 3058 N N . ALA B 1 70 ? 24.979 -26.348 0.654 1.00 27.49 70 ALA B N 1
ATOM 3059 C CA . ALA B 1 70 ? 24.001 -26.128 -0.409 1.00 24.17 70 ALA B CA 1
ATOM 3060 C C . ALA B 1 70 ? 23.379 -24.736 -0.317 1.00 23.11 70 ALA B C 1
ATOM 3061 O O . ALA B 1 70 ? 23.195 -24.052 -1.325 1.00 27.16 70 ALA B O 1
ATOM 3063 N N . ALA B 1 71 ? 23.030 -24.327 0.894 1.00 24.41 71 ALA B N 1
ATOM 3064 C CA . ALA B 1 71 ? 22.436 -23.016 1.087 1.00 21.35 71 ALA B CA 1
ATOM 3065 C C . ALA B 1 71 ? 23.386 -21.868 0.726 1.00 23.30 71 ALA B C 1
ATOM 3066 O O . ALA B 1 71 ? 22.956 -20.858 0.180 1.00 23.65 71 ALA B O 1
ATOM 3068 N N . GLN B 1 72 ? 24.662 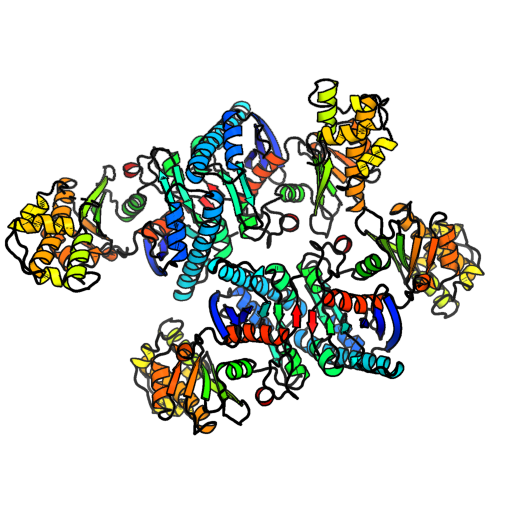-22.005 1.056 1.00 24.07 72 GLN B N 1
ATOM 3069 C CA . GLN B 1 72 ? 25.626 -20.973 0.680 1.00 24.17 72 GLN B CA 1
ATOM 3070 C C . GLN B 1 72 ? 25.723 -20.903 -0.848 1.00 23.36 72 GLN B C 1
ATOM 3071 O O . GLN B 1 72 ? 25.831 -19.815 -1.421 1.00 28.05 72 GLN B O 1
ATOM 3077 N N . GLY B 1 73 ? 25.701 -22.062 -1.505 1.00 23.20 73 GLY B N 1
ATOM 3078 C CA . GLY B 1 73 ? 25.788 -22.088 -2.958 1.00 23.81 73 GLY B CA 1
ATOM 3079 C C . GLY B 1 73 ? 24.608 -21.405 -3.621 1.00 25.93 73 GLY B C 1
ATOM 3080 O O . GLY B 1 73 ? 24.770 -20.661 -4.595 1.00 28.65 73 GLY B O 1
ATOM 3081 N N . VAL B 1 74 ? 23.415 -21.671 -3.103 1.00 25.71 74 VAL B N 1
ATOM 3082 C CA . VAL B 1 74 ? 22.213 -20.993 -3.574 1.00 23.39 74 VAL B CA 1
ATOM 3083 C C . VAL B 1 74 ? 22.371 -19.481 -3.381 1.00 20.70 74 VAL B C 1
ATOM 3084 O O . VAL B 1 74 ? 22.118 -18.682 -4.283 1.00 24.97 74 VAL B O 1
ATOM 3088 N N . ARG B 1 75 ? 22.810 -19.100 -2.193 1.00 23.99 75 ARG B N 1
ATOM 3089 C CA . ARG B 1 75 ? 23.033 -17.698 -1.876 1.00 23.94 75 ARG B CA 1
ATOM 3090 C C . ARG B 1 75 ? 23.982 -17.024 -2.861 1.00 25.19 75 ARG B C 1
ATOM 3091 O O . ARG B 1 75 ? 23.707 -15.920 -3.343 1.00 23.63 75 ARG B O 1
ATOM 3099 N N . GLU B 1 76 ? 25.095 -17.686 -3.159 1.00 25.02 76 GLU B N 1
ATOM 3100 C CA . GLU B 1 76 ? 26.074 -17.107 -4.076 1.00 24.21 76 GLU B CA 1
ATOM 3101 C C . GLU B 1 76 ? 25.523 -16.969 -5.497 1.00 23.39 76 GLU B C 1
ATOM 3102 O O . GLU B 1 76 ? 25.800 -15.984 -6.183 1.00 24.29 76 GLU B O 1
ATOM 3108 N N . LEU B 1 77 ? 24.780 -17.966 -5.959 1.00 22.18 77 LEU B N 1
ATOM 3109 C CA . LEU B 1 77 ? 24.199 -17.880 -7.301 1.00 24.39 77 LEU B CA 1
ATOM 3110 C C . LEU B 1 77 ? 23.240 -16.699 -7.372 1.00 23.34 77 LEU B C 1
ATOM 3111 O O . LEU B 1 77 ? 23.253 -15.930 -8.337 1.00 24.89 77 LEU B O 1
ATOM 3116 N N . LEU B 1 78 ? 22.406 -16.561 -6.347 1.00 26.61 78 LEU B N 1
ATOM 3117 C CA . LEU B 1 78 ? 21.436 -15.477 -6.304 1.00 26.27 78 LEU B CA 1
ATOM 3118 C C . LEU B 1 78 ? 22.140 -14.123 -6.194 1.00 26.15 78 LEU B C 1
ATOM 3119 O O . LEU B 1 78 ? 21.709 -13.144 -6.807 1.00 27.50 78 LEU B O 1
ATOM 3124 N N . LEU B 1 79 ? 23.220 -14.057 -5.417 1.00 23.84 79 LEU B N 1
ATOM 3125 C CA . LEU B 1 79 ? 24.022 -12.833 -5.377 1.00 25.27 79 LEU B CA 1
ATOM 3126 C C . LEU B 1 79 ? 24.534 -12.453 -6.768 1.00 27.03 79 LEU B C 1
ATOM 3127 O O . LEU B 1 79 ? 24.433 -11.292 -7.183 1.00 29.68 79 LEU B O 1
ATOM 3132 N N . GLN B 1 80 ? 25.107 -13.417 -7.479 1.00 24.93 80 GLN B N 1
ATOM 3133 C CA . GLN B 1 80 ? 25.608 -13.120 -8.814 1.00 25.28 80 GLN B CA 1
ATOM 3134 C C . GLN B 1 80 ? 24.516 -12.668 -9.770 1.00 27.77 80 GLN B C 1
ATOM 3135 O O . GLN B 1 80 ? 24.766 -11.814 -10.639 1.00 26.08 80 GLN B O 1
ATOM 3141 N N . GLN B 1 81 ? 23.320 -13.233 -9.613 1.00 26.53 81 GLN B N 1
ATOM 3142 C CA . GLN B 1 81 ? 22.217 -12.931 -10.516 1.00 25.42 81 GLN B CA 1
ATOM 3143 C C . GLN B 1 81 ? 21.386 -11.730 -10.089 1.00 30.43 81 GLN B C 1
ATOM 3144 O O . GLN B 1 81 ? 20.451 -11.353 -10.792 1.00 37.80 81 GLN B O 1
ATOM 3150 N N . GLN B 1 82 ? 21.765 -11.103 -8.977 1.00 27.56 82 GLN B N 1
ATOM 3151 C CA . GLN B 1 82 ? 20.985 -10.009 -8.394 1.00 27.99 82 GLN B CA 1
ATOM 3152 C C . GLN B 1 82 ? 19.527 -10.415 -8.229 1.00 32.35 82 GLN B C 1
ATOM 3153 O O . GLN B 1 82 ? 18.621 -9.662 -8.589 1.00 33.63 82 GLN B O 1
ATOM 3159 N N . MET B 1 83 ? 19.317 -11.601 -7.664 1.00 29.35 83 MET B N 1
ATOM 3160 C CA . MET B 1 83 ? 17.983 -12.148 -7.477 1.00 32.00 83 MET B CA 1
ATOM 3161 C C . MET B 1 83 ? 17.721 -12.362 -5.990 1.00 32.41 83 MET B C 1
ATOM 3162 O O . MET B 1 83 ? 18.608 -12.769 -5.242 1.00 34.49 83 MET B O 1
ATOM 3167 N N . SER B 1 84 ? 16.496 -12.066 -5.567 1.00 32.33 84 SER B N 1
ATOM 3168 C CA . SER B 1 84 ? 16.054 -12.340 -4.206 1.00 31.69 84 SER B CA 1
ATOM 3169 C C . SER B 1 84 ? 15.471 -13.746 -4.163 1.00 25.34 84 SER B C 1
ATOM 3170 O O . SER B 1 84 ? 14.903 -14.202 -5.148 1.00 30.21 84 SER B O 1
ATOM 3173 N N . PRO B 1 85 ? 15.591 -14.430 -3.013 1.00 33.41 85 PRO B N 1
ATOM 3174 C CA . PRO B 1 85 ? 14.983 -15.762 -2.944 1.00 26.90 85 PRO B CA 1
ATOM 3175 C C . PRO B 1 85 ? 13.482 -15.728 -3.242 1.00 37.69 85 PRO B C 1
ATOM 3176 O O . PRO B 1 85 ? 12.950 -16.745 -3.685 1.00 31.29 85 PRO B O 1
ATOM 3180 N N . ASP B 1 86 ? 12.817 -14.593 -3.017 1.00 29.46 86 ASP B N 1
ATOM 3181 C CA . ASP B 1 86 ? 11.387 -14.490 -3.323 1.00 37.87 86 ASP B CA 1
ATOM 3182 C C . ASP B 1 86 ? 11.084 -14.627 -4.823 1.00 37.47 86 ASP B C 1
ATOM 3183 O O . ASP B 1 86 ? 9.943 -14.886 -5.215 1.00 34.92 86 ASP B O 1
ATOM 3188 N N . GLU B 1 87 ? 12.110 -14.490 -5.658 1.00 31.07 87 GLU B N 1
ATOM 3189 C CA . GLU B 1 87 ? 11.929 -14.548 -7.107 1.00 30.17 87 GLU B CA 1
ATOM 3190 C C . GLU B 1 87 ? 12.027 -15.992 -7.610 1.00 29.70 87 GLU B C 1
ATOM 3191 O O . GLU B 1 87 ? 11.800 -16.272 -8.791 1.00 35.26 87 GLU B O 1
ATOM 3197 N N . VAL B 1 88 ? 12.370 -16.902 -6.704 1.00 24.63 88 VAL B N 1
ATOM 3198 C CA . VAL B 1 88 ? 12.529 -18.303 -7.063 1.00 21.70 88 VAL B CA 1
ATOM 3199 C C . VAL B 1 88 ? 11.310 -19.055 -6.575 1.00 21.78 88 VAL B C 1
ATOM 3200 O O . VAL B 1 88 ? 10.946 -18.951 -5.407 1.00 23.68 88 VAL B O 1
ATOM 3204 N N . ARG B 1 89 ? 10.667 -19.811 -7.456 1.00 23.50 89 ARG B N 1
ATOM 3205 C CA . ARG B 1 89 ? 9.462 -20.524 -7.039 1.00 19.24 89 ARG B CA 1
ATOM 3206 C C . ARG B 1 89 ? 9.767 -21.673 -6.077 1.00 18.93 89 ARG B C 1
ATOM 3207 O O . ARG B 1 89 ? 9.037 -21.890 -5.093 1.00 21.81 89 ARG B O 1
ATOM 3215 N N . ALA B 1 90 ? 10.804 -22.442 -6.389 1.00 17.99 90 ALA B N 1
ATOM 3216 C CA . ALA B 1 90 ? 11.196 -23.565 -5.548 1.00 21.86 90 ALA B CA 1
ATOM 3217 C C . ALA B 1 90 ? 12.579 -24.050 -5.911 1.00 19.04 90 ALA B C 1
ATOM 3218 O O . ALA B 1 90 ? 13.076 -23.793 -7.018 1.00 21.80 90 ALA B O 1
ATOM 3220 N N . ILE B 1 91 ? 13.202 -24.755 -4.974 1.00 17.94 91 ILE B N 1
ATOM 3221 C CA . ILE B 1 91 ? 14.411 -25.504 -5.237 1.00 21.29 91 ILE B CA 1
ATOM 3222 C C . ILE B 1 91 ? 14.047 -26.979 -5.330 1.00 21.91 91 ILE B C 1
ATOM 3223 O O . ILE B 1 91 ? 13.388 -27.528 -4.438 1.00 18.50 91 ILE B O 1
ATOM 3228 N N . GLY B 1 92 ? 14.508 -27.632 -6.388 1.00 18.40 92 GLY B N 1
ATOM 3229 C CA . GLY B 1 92 ? 14.402 -29.073 -6.494 1.00 21.34 92 GLY B CA 1
ATOM 3230 C C . GLY B 1 92 ? 15.725 -29.673 -6.092 1.00 20.98 92 GLY B C 1
ATOM 3231 O O . GLY B 1 92 ? 16.751 -29.475 -6.756 1.00 18.87 92 GLY B O 1
ATOM 3232 N N . SER B 1 93 ? 15.712 -30.400 -4.982 1.00 21.00 93 SER B N 1
ATOM 3233 C CA . SER B 1 93 ? 16.945 -30.949 -4.433 1.00 22.78 93 SER B CA 1
ATOM 3234 C C . SER B 1 93 ? 17.020 -32.471 -4.554 1.00 26.26 93 SER B C 1
ATOM 3235 O O . SER B 1 93 ? 16.143 -33.191 -4.071 1.00 26.92 93 SER B O 1
ATOM 3238 N N . HIS B 1 94 ? 18.087 -32.934 -5.191 1.00 25.03 94 HIS B N 1
ATOM 3239 C CA . HIS B 1 94 ? 18.415 -34.350 -5.309 1.00 26.68 94 HIS B CA 1
ATOM 3240 C C . HIS B 1 94 ? 18.790 -34.941 -3.951 1.00 33.36 94 HIS B C 1
ATOM 3241 O O . HIS B 1 94 ? 18.602 -36.134 -3.717 1.00 38.73 94 HIS B O 1
ATOM 3248 N N . GLY B 1 95 ? 19.358 -34.114 -3.076 1.00 27.75 95 GLY B N 1
ATOM 3249 C CA . GLY B 1 95 ? 19.919 -34.600 -1.825 1.00 23.01 95 GLY B CA 1
ATOM 3250 C C . GLY B 1 95 ? 21.190 -35.390 -2.074 1.00 26.94 95 GLY B C 1
ATOM 3251 O O . GLY B 1 95 ? 21.780 -35.294 -3.137 1.00 28.64 95 GLY B O 1
ATOM 3252 N N . GLN B 1 96 ? 21.594 -36.201 -1.102 1.00 25.15 96 GLN B N 1
ATOM 3253 C CA . GLN B 1 96 ? 22.786 -37.026 -1.237 1.00 28.28 96 GLN B CA 1
ATOM 3254 C C . GLN B 1 96 ? 22.422 -38.475 -0.941 1.00 28.55 96 GLN B C 1
ATOM 3255 O O . GLN B 1 96 ? 21.972 -38.797 0.152 1.00 34.55 96 GLN B O 1
ATOM 3261 N N . THR B 1 97 ? 22.619 -39.346 -1.922 1.00 25.40 97 THR B N 1
ATOM 3262 C CA . THR B 1 97 ? 22.311 -40.762 -1.750 1.00 28.58 97 THR B CA 1
ATOM 3263 C C . THR B 1 97 ? 23.358 -41.441 -0.867 1.00 31.73 97 THR B C 1
ATOM 3264 O O . THR B 1 97 ? 24.549 -41.394 -1.175 1.00 37.44 97 THR B O 1
ATOM 3268 N N . ILE B 1 98 ? 22.916 -42.053 0.233 1.00 30.82 98 ILE B N 1
ATOM 3269 C CA . ILE B 1 98 ? 23.813 -42.849 1.077 1.00 32.04 98 ILE B CA 1
ATOM 3270 C C . ILE B 1 98 ? 23.494 -44.347 1.066 1.00 32.13 98 ILE B C 1
ATOM 3271 O O . ILE B 1 98 ? 24.278 -45.161 1.545 1.00 35.64 98 ILE B O 1
ATOM 3276 N N . ARG B 1 99 ? 22.344 -44.710 0.511 1.00 29.69 99 ARG B N 1
ATOM 3277 C CA . ARG B 1 99 ? 22.007 -46.113 0.336 1.00 31.75 99 ARG B CA 1
ATOM 3278 C C . ARG B 1 99 ? 20.902 -46.211 -0.705 1.00 32.25 99 ARG B C 1
ATOM 3279 O O . ARG B 1 99 ? 19.943 -45.446 -0.677 1.00 36.72 99 ARG B O 1
ATOM 3287 N N . HIS B 1 100 ? 21.067 -47.132 -1.644 1.00 31.60 100 HIS B N 1
ATOM 3288 C CA . HIS B 1 100 ? 20.096 -47.306 -2.708 1.00 32.47 100 HIS B CA 1
ATOM 3289 C C . HIS B 1 100 ? 19.894 -48.781 -2.966 1.00 37.37 100 HIS B C 1
ATOM 3290 O O . HIS B 1 100 ? 20.734 -49.425 -3.592 1.00 39.68 100 HIS B O 1
ATOM 3297 N N . GLU B 1 101 ? 18.793 -49.319 -2.450 1.00 33.66 101 GLU B N 1
ATOM 3298 C CA . GLU B 1 101 ? 18.545 -50.751 -2.527 1.00 36.12 101 GLU B CA 1
ATOM 3299 C C . GLU B 1 101 ? 17.088 -51.037 -2.874 1.00 38.75 101 GLU B C 1
ATOM 3300 O O . GLU B 1 101 ? 16.337 -51.545 -2.044 1.00 35.37 101 GLU B O 1
ATOM 3306 N N . PRO B 1 102 ? 16.686 -50.706 -4.113 1.00 41.57 102 PRO B N 1
ATOM 3307 C CA . PRO B 1 102 ? 15.301 -50.898 -4.553 1.00 42.36 102 PRO B CA 1
ATOM 3308 C C . PRO B 1 102 ? 14.878 -52.363 -4.489 1.00 42.96 102 PRO B C 1
ATOM 3309 O O . PRO B 1 102 ? 13.685 -52.654 -4.388 1.00 43.85 102 PRO B O 1
ATOM 3313 N N . ALA B 1 103 ? 15.846 -53.273 -4.550 1.00 37.78 103 ALA B N 1
ATOM 3314 C CA . ALA B 1 103 ? 15.563 -54.689 -4.365 1.00 43.58 103 ALA B CA 1
ATOM 3315 C C . ALA B 1 103 ? 14.994 -54.957 -2.967 1.00 45.86 103 ALA B C 1
ATOM 3316 O O . ALA B 1 103 ? 14.204 -55.880 -2.776 1.00 44.17 103 ALA B O 1
ATOM 3318 N N . ARG B 1 104 ? 15.393 -54.141 -1.997 1.00 40.72 104 ARG B N 1
ATOM 3319 C CA . ARG B 1 104 ? 14.808 -54.195 -0.660 1.00 39.34 104 ARG B CA 1
ATOM 3320 C C . ARG B 1 104 ? 13.804 -53.056 -0.475 1.00 33.21 104 ARG B C 1
ATOM 3321 O O . ARG B 1 104 ? 13.428 -52.728 0.646 1.00 37.51 104 ARG B O 1
ATOM 3329 N N . HIS B 1 105 ? 13.395 -52.453 -1.590 1.00 34.13 105 HIS B N 1
ATOM 3330 C CA . HIS B 1 105 ? 12.343 -51.428 -1.618 1.00 33.84 105 HIS B CA 1
ATOM 3331 C C . HIS B 1 105 ? 12.637 -50.188 -0.784 1.00 35.24 105 HIS B C 1
ATOM 3332 O O . HIS B 1 105 ? 11.736 -49.620 -0.156 1.00 31.57 105 HIS B O 1
ATOM 3339 N N . PHE B 1 106 ? 13.890 -49.755 -0.789 1.00 33.28 106 PHE B N 1
ATOM 3340 C CA . PHE B 1 106 ? 14.230 -48.506 -0.134 1.00 28.79 106 PHE B CA 1
ATOM 3341 C C . PHE B 1 106 ? 15.349 -47.754 -0.830 1.00 27.07 106 PHE B C 1
ATOM 3342 O O . PHE B 1 106 ? 16.219 -48.353 -1.452 1.00 29.78 106 PHE B O 1
ATOM 3350 N N . THR B 1 107 ? 15.304 -46.433 -0.714 1.00 29.21 107 THR B N 1
ATOM 3351 C CA . THR B 1 107 ? 16.361 -45.570 -1.211 1.00 28.80 107 THR B CA 1
ATOM 3352 C C . THR B 1 107 ? 16.462 -44.397 -0.253 1.00 27.66 107 THR B C 1
ATOM 3353 O O . THR B 1 107 ? 15.447 -43.877 0.214 1.00 29.62 107 THR B O 1
ATOM 3357 N N . VAL B 1 108 ? 17.685 -43.998 0.067 1.00 27.69 108 VAL B N 1
ATOM 3358 C CA . VAL B 1 108 ? 17.888 -43.016 1.115 1.00 28.06 108 VAL B CA 1
ATOM 3359 C C . VAL B 1 108 ? 18.746 -41.862 0.658 1.00 30.28 108 VAL B C 1
ATOM 3360 O O . VAL B 1 108 ? 19.933 -42.025 0.394 1.00 31.95 108 VAL B O 1
ATOM 3364 N N . GLN B 1 109 ? 18.127 -40.692 0.562 1.00 29.91 109 GLN B N 1
ATOM 3365 C CA . GLN B 1 109 ? 18.852 -39.471 0.262 1.00 28.46 109 GLN B CA 1
ATOM 3366 C C . GLN B 1 109 ? 18.766 -38.566 1.480 1.00 29.60 109 GLN B C 1
ATOM 3367 O O . GLN B 1 109 ? 17.684 -38.298 1.994 1.00 32.32 109 GLN B O 1
ATOM 3373 N N . ILE B 1 110 ? 19.915 -38.101 1.954 1.00 34.79 110 ILE B N 1
ATOM 3374 C CA . ILE B 1 110 ? 19.916 -37.156 3.056 1.00 36.97 110 ILE B CA 1
ATOM 3375 C C . ILE B 1 110 ? 20.003 -35.747 2.491 1.00 32.02 110 ILE B C 1
ATOM 3376 O O . ILE B 1 110 ? 20.212 -35.563 1.291 1.00 33.95 110 ILE B O 1
ATOM 3381 N N . GLY B 1 111 ? 19.806 -34.753 3.349 1.00 33.33 111 GLY B N 1
ATOM 3382 C CA . GLY B 1 111 ? 19.875 -33.371 2.914 1.00 32.51 111 GLY B CA 1
ATOM 3383 C C . GLY B 1 111 ? 18.756 -32.538 3.494 1.00 28.18 111 GLY B C 1
ATOM 3384 O O . GLY B 1 111 ? 18.243 -31.649 2.803 1.00 23.80 111 GLY B O 1
ATOM 3385 N N . ASN B 1 112 ? 18.394 -32.842 4.745 1.00 26.88 112 ASN B N 1
ATOM 3386 C CA . ASN B 1 112 ? 17.338 -32.171 5.520 1.00 25.09 112 ASN B CA 1
ATOM 3387 C C . ASN B 1 112 ? 16.649 -31.010 4.808 1.00 21.51 112 ASN B C 1
ATOM 3388 O O . ASN B 1 112 ? 17.052 -29.848 4.949 1.00 24.28 112 ASN B O 1
ATOM 3393 N N . PRO B 1 113 ? 15.603 -31.316 4.047 1.00 21.74 113 PRO B N 1
ATOM 3394 C CA . PRO B 1 113 ? 14.931 -30.303 3.230 1.00 17.84 113 PRO B CA 1
ATOM 3395 C C . PRO B 1 113 ? 14.259 -29.214 4.057 1.00 18.15 113 PRO B C 1
ATOM 3396 O O . PRO B 1 113 ? 14.098 -28.098 3.553 1.00 22.34 113 PRO B O 1
ATOM 3400 N N . ALA B 1 114 ? 13.854 -29.526 5.283 1.00 19.30 114 ALA B N 1
ATOM 3401 C CA . ALA B 1 114 ? 13.267 -28.517 6.152 1.00 17.47 114 ALA B CA 1
ATOM 3402 C C . ALA B 1 114 ? 14.322 -27.487 6.510 1.00 19.07 114 ALA B C 1
ATOM 3403 O O . ALA B 1 114 ? 14.053 -26.285 6.552 1.00 21.38 114 ALA B O 1
ATOM 3405 N N . LEU B 1 115 ? 15.523 -27.968 6.796 1.00 21.92 115 LEU B N 1
ATOM 3406 C CA . LEU B 1 115 ? 16.619 -27.055 7.101 1.00 20.46 115 LEU B CA 1
ATOM 3407 C C . LEU B 1 115 ? 16.985 -26.261 5.856 1.00 25.31 115 LEU B C 1
ATOM 3408 O O . LEU B 1 115 ? 17.306 -25.078 5.959 1.00 25.83 115 LEU B O 1
ATOM 3413 N N . LEU B 1 116 ? 16.941 -26.899 4.689 1.00 22.88 116 LEU B N 1
ATOM 3414 C CA . LEU B 1 116 ? 17.275 -26.188 3.448 1.00 21.44 116 LEU B CA 1
ATOM 3415 C C . LEU B 1 116 ? 16.273 -25.055 3.192 1.00 21.13 116 LEU B C 1
ATOM 3416 O O . LEU B 1 116 ? 16.665 -23.950 2.814 1.00 22.85 116 LEU B O 1
ATOM 3421 N N . ALA B 1 117 ? 14.993 -25.315 3.448 1.00 22.30 117 ALA B N 1
ATOM 3422 C CA . ALA B 1 117 ? 13.973 -24.271 3.320 1.00 19.22 117 ALA B CA 1
ATOM 3423 C C . ALA B 1 117 ? 14.194 -23.158 4.353 1.00 24.93 117 ALA B C 1
ATOM 3424 O O . ALA B 1 117 ? 14.088 -21.978 4.033 1.00 23.45 117 ALA B O 1
ATOM 3426 N N . GLU B 1 118 ? 14.514 -23.534 5.587 1.00 20.93 118 GLU B N 1
ATOM 3427 C CA . GLU B 1 118 ? 14.812 -22.560 6.626 1.00 21.90 118 GLU B CA 1
ATOM 3428 C C . GLU B 1 118 ? 15.984 -21.644 6.242 1.00 25.10 118 GLU B C 1
ATOM 3429 O O . GLU B 1 118 ? 15.911 -20.423 6.410 1.00 27.19 118 GLU B O 1
ATOM 3435 N N . LEU B 1 119 ? 17.069 -22.227 5.743 1.00 22.62 119 LEU B N 1
ATOM 3436 C CA . LEU B 1 119 ? 18.271 -21.423 5.445 1.00 23.61 119 LEU B CA 1
ATOM 3437 C C . LEU B 1 119 ? 18.168 -20.609 4.153 1.00 23.18 119 LEU B C 1
ATOM 3438 O O . LEU B 1 119 ? 18.804 -19.542 4.033 1.00 24.72 119 LEU B O 1
ATOM 3443 N N . THR B 1 120 ? 17.446 -21.134 3.164 1.00 22.62 120 THR B N 1
ATOM 3444 C CA . THR B 1 120 ? 17.383 -20.466 1.854 1.00 28.72 120 THR B CA 1
ATOM 3445 C C . THR B 1 120 ? 16.218 -19.487 1.730 1.00 23.98 120 THR B C 1
ATOM 3446 O O . THR B 1 120 ? 16.286 -18.537 0.934 1.00 24.02 120 THR B O 1
ATOM 3450 N N . GLY B 1 121 ? 15.152 -19.741 2.484 1.00 24.33 121 GLY B N 1
ATOM 3451 C CA . GLY B 1 121 ? 13.935 -18.952 2.380 1.00 22.51 121 GLY B CA 1
ATOM 3452 C C . GLY B 1 121 ? 13.140 -19.270 1.122 1.00 27.04 121 GLY B C 1
ATOM 3453 O O . GLY B 1 121 ? 12.293 -18.486 0.687 1.00 25.02 121 GLY B O 1
ATOM 3454 N N . ILE B 1 122 ? 13.415 -20.425 0.529 1.00 24.70 122 ILE B N 1
ATOM 3455 C CA . ILE B 1 122 ? 12.729 -20.833 -0.690 1.00 20.52 122 ILE B CA 1
ATOM 3456 C C . ILE B 1 122 ? 12.059 -22.188 -0.469 1.00 17.41 122 ILE B C 1
ATOM 3457 O O . ILE B 1 122 ? 12.633 -23.048 0.211 1.00 20.87 122 ILE B O 1
ATOM 3462 N N . ASP B 1 123 ? 10.859 -22.386 -1.024 1.00 17.72 123 ASP B N 1
ATOM 3463 C CA . ASP B 1 123 ? 10.207 -23.692 -0.975 1.00 20.61 123 ASP B CA 1
ATOM 3464 C C . ASP B 1 123 ? 11.129 -24.766 -1.547 1.00 23.48 123 ASP B C 1
ATOM 3465 O O . ASP B 1 123 ? 11.751 -24.574 -2.596 1.00 21.64 123 ASP B O 1
ATOM 3470 N N . VAL B 1 124 ? 11.199 -25.906 -0.872 1.00 19.30 124 VAL B N 1
ATOM 3471 C CA . VAL B 1 124 ? 12.050 -26.994 -1.332 1.00 20.14 124 VAL B CA 1
ATOM 3472 C C . VAL B 1 124 ? 11.212 -28.205 -1.723 1.00 21.89 124 VAL B C 1
ATOM 3473 O O . VAL B 1 124 ? 10.355 -28.637 -0.965 1.00 18.50 124 VAL B O 1
ATOM 3477 N N . VAL B 1 125 ? 11.455 -28.740 -2.912 1.00 16.49 125 VAL B N 1
ATOM 3478 C CA . VAL B 1 125 ? 10.890 -30.039 -3.273 1.00 18.23 125 VAL B CA 1
ATOM 3479 C C . VAL B 1 125 ? 12.049 -31.029 -3.295 1.00 25.83 125 VAL B C 1
ATOM 3480 O O . VAL B 1 125 ? 13.081 -30.787 -3.945 1.00 19.84 125 VAL B O 1
ATOM 3484 N N . ALA B 1 126 ? 11.899 -32.125 -2.560 1.00 18.98 126 ALA B N 1
ATOM 3485 C CA . ALA B 1 126 ? 12.977 -33.097 -2.400 1.00 19.27 126 ALA B CA 1
ATOM 3486 C C . ALA B 1 126 ? 12.408 -34.509 -2.308 1.00 19.20 126 ALA B C 1
ATOM 3487 O O . ALA B 1 126 ? 11.206 -34.722 -2.506 1.00 20.46 126 ALA B O 1
ATOM 3489 N N . ASP B 1 127 ? 13.281 -35.473 -2.028 1.00 21.68 127 ASP B N 1
ATOM 3490 C CA . ASP B 1 127 ? 12.869 -36.862 -1.818 1.00 22.58 127 ASP B CA 1
ATOM 3491 C C . ASP B 1 127 ? 12.148 -37.426 -3.034 1.00 21.52 127 ASP B C 1
ATOM 3492 O O . ASP B 1 127 ? 11.100 -38.079 -2.910 1.00 24.23 127 ASP B O 1
ATOM 3497 N N . PHE B 1 128 ? 12.729 -37.209 -4.215 1.00 21.52 128 PHE B N 1
ATOM 3498 C CA . PHE B 1 128 ? 12.070 -37.566 -5.468 1.00 21.26 128 PHE B CA 1
ATOM 3499 C C . PHE B 1 128 ? 12.014 -39.055 -5.753 1.00 20.14 128 PHE B C 1
ATOM 3500 O O . PHE B 1 128 ? 11.126 -39.509 -6.467 1.00 23.26 128 PHE B O 1
ATOM 3508 N N . ARG B 1 129 ? 12.963 -39.818 -5.222 1.00 23.20 129 ARG B N 1
ATOM 3509 C CA . ARG B 1 129 ? 13.040 -41.232 -5.587 1.00 28.35 129 ARG B CA 1
ATOM 3510 C C . ARG B 1 129 ? 12.028 -42.088 -4.832 1.00 25.47 129 ARG B C 1
ATOM 3511 O O . ARG B 1 129 ? 11.552 -43.100 -5.347 1.00 22.63 129 ARG B O 1
ATOM 3519 N N . ARG B 1 130 ? 11.664 -41.679 -3.619 1.00 27.57 130 ARG B N 1
ATOM 3520 C CA . ARG B 1 130 ? 10.882 -42.567 -2.762 1.00 28.74 130 ARG B CA 1
ATOM 3521 C C . ARG B 1 130 ? 9.491 -42.946 -3.280 1.00 22.71 130 ARG B C 1
ATOM 3522 O O . ARG B 1 130 ? 9.051 -44.072 -3.062 1.00 22.82 130 ARG B O 1
ATOM 3530 N N . ARG B 1 131 ? 8.801 -42.053 -3.985 1.00 18.87 131 ARG B N 1
ATOM 3531 C CA . ARG B 1 131 ? 7.488 -42.444 -4.504 1.00 22.78 131 ARG B CA 1
ATOM 3532 C C . ARG B 1 131 ? 7.612 -43.468 -5.629 1.00 21.74 131 ARG B C 1
ATOM 3533 O O . ARG B 1 131 ? 6.764 -44.363 -5.771 1.00 23.36 131 ARG B O 1
ATOM 3541 N N . ASP B 1 132 ? 8.666 -43.344 -6.434 1.00 18.66 132 ASP B N 1
ATOM 3542 C CA . ASP B 1 132 ? 8.861 -44.302 -7.510 1.00 22.94 132 ASP B CA 1
ATOM 3543 C C . ASP B 1 132 ? 9.115 -45.693 -6.939 1.00 24.20 132 ASP B C 1
ATOM 3544 O O . ASP B 1 132 ? 8.544 -46.680 -7.415 1.00 24.23 132 ASP B O 1
ATOM 3549 N N . VAL B 1 133 ? 9.955 -45.761 -5.905 1.00 23.68 133 VAL B N 1
ATOM 3550 C CA . VAL B 1 133 ? 10.230 -47.026 -5.224 1.00 24.41 133 VAL B CA 1
ATOM 3551 C C . VAL B 1 133 ? 8.964 -47.554 -4.568 1.00 25.57 133 VAL B C 1
ATOM 3552 O O . VAL B 1 133 ? 8.663 -48.753 -4.653 1.00 29.29 133 VAL B O 1
ATOM 3556 N N . ALA B 1 134 ? 8.197 -46.655 -3.955 1.00 24.10 134 ALA B N 1
ATOM 3557 C CA . ALA B 1 134 ? 6.940 -47.050 -3.318 1.00 25.63 134 ALA B CA 1
ATOM 3558 C C . ALA B 1 134 ? 5.976 -47.675 -4.317 1.00 28.43 134 ALA B C 1
ATOM 3559 O O . ALA B 1 134 ? 5.153 -48.525 -3.957 1.00 26.68 134 ALA B O 1
ATOM 3561 N N . ALA B 1 135 ? 6.090 -47.269 -5.578 1.00 25.83 135 ALA B N 1
ATOM 3562 C CA . ALA B 1 135 ? 5.250 -47.817 -6.636 1.00 25.40 135 ALA B CA 1
ATOM 3563 C C . ALA B 1 135 ? 5.916 -48.983 -7.372 1.00 25.91 135 ALA B C 1
ATOM 3564 O O . ALA B 1 135 ? 5.523 -49.331 -8.488 1.00 28.35 135 ALA B O 1
ATOM 3566 N N . GLY B 1 136 ? 6.905 -49.600 -6.731 1.00 32.53 136 GLY B N 1
ATOM 3567 C CA . GLY B 1 136 ? 7.527 -50.803 -7.254 1.00 36.08 136 GLY B CA 1
ATOM 3568 C C . GLY B 1 136 ? 8.689 -50.571 -8.197 1.00 30.20 136 GLY B C 1
ATOM 3569 O O . GLY B 1 136 ? 9.229 -51.519 -8.753 1.00 35.14 136 GLY B O 1
ATOM 3570 N N . GLY B 1 137 ? 9.098 -49.315 -8.364 1.00 26.58 137 GLY B N 1
ATOM 3571 C CA . GLY B 1 137 ? 10.192 -48.983 -9.261 1.00 29.55 137 GLY B CA 1
ATOM 3572 C C . GLY B 1 137 ? 11.571 -49.021 -8.619 1.00 34.46 137 GLY B C 1
ATOM 3573 O O . GLY B 1 137 ? 11.703 -49.281 -7.419 1.00 32.85 137 GLY B O 1
ATOM 3574 N N . GLN B 1 138 ? 12.597 -48.767 -9.428 1.00 31.27 138 GLN B N 1
ATOM 3575 C CA . GLN B 1 138 ? 13.983 -48.750 -8.968 1.00 33.06 138 GLN B CA 1
ATOM 3576 C C . GLN B 1 138 ? 14.380 -47.394 -8.400 1.00 33.66 138 GLN B C 1
ATOM 3577 O O . GLN B 1 138 ? 15.459 -47.247 -7.827 1.00 33.87 138 GLN B O 1
ATOM 3583 N N . GLY B 1 139 ? 13.520 -46.397 -8.587 1.00 28.06 139 GLY B N 1
ATOM 3584 C CA . GLY B 1 139 ? 13.795 -45.056 -8.091 1.00 25.81 139 GLY B CA 1
ATOM 3585 C C . GLY B 1 139 ? 14.876 -44.362 -8.903 1.00 31.75 139 GLY B C 1
ATOM 3586 O O . GLY B 1 139 ? 15.392 -43.299 -8.530 1.00 26.71 139 GLY B O 1
ATOM 3587 N N . ALA B 1 140 ? 15.185 -44.952 -10.049 1.00 30.77 140 ALA B N 1
ATOM 3588 C CA . ALA B 1 140 ? 16.269 -44.480 -10.896 1.00 34.18 140 ALA B CA 1
ATOM 3589 C C . ALA B 1 140 ? 16.216 -45.246 -12.203 1.00 32.25 140 ALA B C 1
ATOM 3590 O O . ALA B 1 140 ? 15.694 -46.364 -12.246 1.00 36.58 140 ALA B O 1
ATOM 3592 N N . PRO B 1 141 ? 16.713 -44.628 -13.286 1.00 38.43 141 PRO B N 1
ATOM 3593 C CA . PRO B 1 141 ? 17.199 -43.245 -13.313 1.00 34.78 141 PRO B CA 1
ATOM 3594 C C . PRO B 1 141 ? 16.022 -42.277 -13.419 1.00 31.99 141 PRO B C 1
ATOM 3595 O O . PRO B 1 141 ? 14.971 -42.657 -13.938 1.00 30.12 141 PRO B O 1
ATOM 3599 N N . LEU B 1 142 ? 16.191 -41.053 -12.930 1.00 32.78 142 LEU B N 1
ATOM 3600 C CA . LEU B 1 142 ? 15.121 -40.061 -12.982 1.00 29.63 142 LEU B CA 1
ATOM 3601 C C . LEU B 1 142 ? 15.234 -39.128 -14.184 1.00 30.29 142 LEU B C 1
ATOM 3602 O O . LEU B 1 142 ? 14.232 -38.642 -14.696 1.00 33.06 142 LEU B O 1
ATOM 3607 N N . VAL B 1 143 ? 16.454 -38.854 -14.619 1.00 29.94 143 VAL B N 1
ATOM 3608 C CA . VAL B 1 143 ? 16.669 -37.898 -15.701 1.00 26.92 143 VAL B CA 1
ATOM 3609 C C . VAL B 1 143 ? 15.979 -38.198 -17.061 1.00 26.07 143 VAL B C 1
ATOM 3610 O O . VAL B 1 143 ? 15.629 -37.260 -17.798 1.00 30.97 143 VAL B O 1
ATOM 3614 N N . PRO B 1 144 ? 15.753 -39.488 -17.410 1.00 31.38 144 PRO B N 1
ATOM 3615 C CA . PRO B 1 144 ? 15.097 -39.692 -18.714 1.00 33.38 144 PRO B CA 1
ATOM 3616 C C . PRO B 1 144 ? 13.736 -39.018 -18.905 1.00 27.41 144 PRO B C 1
ATOM 3617 O O . PRO B 1 144 ? 13.383 -38.675 -20.034 1.00 28.91 144 PRO B O 1
ATOM 3621 N N . ALA B 1 145 ? 12.987 -38.820 -17.822 1.00 31.75 145 ALA B N 1
ATOM 3622 C CA . ALA B 1 145 ? 11.725 -38.103 -17.925 1.00 25.39 145 ALA B CA 1
ATOM 3623 C C . ALA B 1 145 ? 11.964 -36.657 -18.345 1.00 26.24 145 ALA B C 1
ATOM 3624 O O . ALA B 1 145 ? 11.173 -36.090 -19.097 1.00 29.04 145 ALA B O 1
ATOM 3626 N N . PHE B 1 146 ? 13.054 -36.065 -17.852 1.00 25.46 146 PHE B N 1
ATOM 3627 C CA . PHE B 1 146 ? 13.445 -34.706 -18.241 1.00 28.62 146 PHE B CA 1
ATOM 3628 C C . PHE B 1 146 ? 13.925 -34.682 -19.688 1.00 25.41 146 PHE B C 1
ATOM 3629 O O . PHE B 1 146 ? 13.540 -33.805 -20.465 1.00 27.33 146 PHE B O 1
ATOM 3637 N N . HIS B 1 147 ? 14.755 -35.658 -20.044 1.00 24.63 147 HIS B N 1
ATOM 3638 C CA . HIS B 1 147 ? 15.196 -35.836 -21.431 1.00 27.81 147 HIS B CA 1
ATOM 3639 C C . HIS B 1 147 ? 14.003 -35.886 -22.383 1.00 33.63 147 HIS B C 1
ATOM 3640 O O . HIS B 1 147 ? 14.022 -35.292 -23.466 1.00 29.82 147 HIS B O 1
ATOM 3647 N N . GLN B 1 148 ? 12.970 -36.617 -21.978 1.00 35.74 148 GLN B N 1
ATOM 3648 C CA . GLN B 1 148 ? 11.764 -36.745 -22.780 1.00 37.46 148 GLN B CA 1
ATOM 3649 C C . GLN B 1 148 ? 11.078 -35.395 -22.998 1.00 35.65 148 GLN B C 1
ATOM 3650 O O . GLN B 1 148 ? 10.740 -35.030 -24.124 1.00 34.72 148 GLN B O 1
ATOM 3656 N N . ALA B 1 149 ? 10.920 -34.637 -21.919 1.00 39.63 149 ALA B N 1
ATOM 3657 C CA . ALA B 1 149 ? 10.267 -33.336 -21.985 1.00 34.66 149 ALA B CA 1
ATOM 3658 C C . ALA B 1 149 ? 11.035 -32.357 -22.864 1.00 34.09 149 ALA B C 1
ATOM 3659 O O . ALA B 1 149 ? 10.449 -31.487 -23.504 1.00 36.00 149 ALA B O 1
ATOM 3661 N N . LEU B 1 150 ? 12.357 -32.480 -22.862 1.00 32.51 150 LEU B N 1
ATOM 3662 C CA . LEU B 1 150 ? 13.207 -31.574 -23.622 1.00 37.99 150 LEU B CA 1
ATOM 3663 C C . LEU B 1 150 ? 13.251 -31.894 -25.104 1.00 39.09 150 LEU B C 1
ATOM 3664 O O . LEU B 1 150 ? 13.164 -31.007 -25.955 1.00 36.94 150 LEU B O 1
ATOM 3669 N N . PHE B 1 151 ? 13.397 -33.175 -25.406 1.00 38.09 151 PHE B N 1
ATOM 3670 C CA . PHE B 1 151 ? 13.856 -33.581 -26.728 1.00 38.78 151 PHE B CA 1
ATOM 3671 C C . PHE B 1 151 ? 12.939 -34.578 -27.398 1.00 39.38 151 PHE B C 1
ATOM 3672 O O . PHE B 1 151 ? 13.136 -34.900 -28.573 1.00 43.77 151 PHE B O 1
ATOM 3680 N N . GLY B 1 152 ? 11.941 -35.068 -26.665 1.00 42.61 152 GLY B N 1
ATOM 3681 C CA . GLY B 1 152 ? 11.019 -36.022 -27.249 1.00 48.16 152 GLY B CA 1
ATOM 3682 C C . GLY B 1 152 ? 10.303 -35.267 -28.347 1.00 62.14 152 GLY B C 1
ATOM 3683 O O . GLY B 1 152 ? 9.968 -34.093 -28.192 1.00 67.42 152 GLY B O 1
ATOM 3684 N N . ASP B 1 153 ? 10.068 -35.936 -29.466 1.00 66.88 153 ASP B N 1
ATOM 3685 C CA . ASP B 1 153 ? 9.546 -35.250 -30.631 1.00 73.24 153 ASP B CA 1
ATOM 3686 C C . ASP B 1 153 ? 8.728 -36.248 -31.437 1.00 77.99 153 ASP B C 1
ATOM 3687 O O . ASP B 1 153 ? 8.969 -37.455 -31.375 1.00 82.27 153 ASP B O 1
ATOM 3692 N N . ASP B 1 154 ? 7.766 -35.738 -32.195 1.00 74.12 154 ASP B N 1
ATOM 3693 C CA . ASP B 1 154 ? 6.882 -36.578 -32.993 1.00 71.11 154 ASP B CA 1
ATOM 3694 C C . ASP B 1 154 ? 7.554 -37.246 -34.202 1.00 71.88 154 ASP B C 1
ATOM 3695 O O . ASP B 1 154 ? 6.942 -38.096 -34.847 1.00 78.05 154 ASP B O 1
ATOM 3697 N N . ASP B 1 155 ? 8.798 -36.886 -34.516 1.00 66.24 155 ASP B N 1
ATOM 3698 C CA . ASP B 1 155 ? 9.391 -37.378 -35.760 1.00 69.78 155 ASP B CA 1
ATOM 3699 C C . ASP B 1 155 ? 10.867 -37.800 -35.742 1.00 70.55 155 ASP B C 1
ATOM 3700 O O . ASP B 1 155 ? 11.419 -38.117 -36.795 1.00 71.78 155 ASP B O 1
ATOM 3702 N N . THR B 1 156 ? 11.514 -37.828 -34.581 1.00 69.69 156 THR B N 1
ATOM 3703 C CA . THR B 1 156 ? 12.953 -38.093 -34.585 1.00 58.34 156 THR B CA 1
ATOM 3704 C C . THR B 1 156 ? 13.376 -39.157 -33.575 1.00 51.66 156 THR B C 1
ATOM 3705 O O . THR B 1 156 ? 13.020 -39.094 -32.398 1.00 53.44 156 THR B O 1
ATOM 3709 N N . SER B 1 157 ? 14.128 -40.144 -34.054 1.00 47.57 157 SER B N 1
ATOM 3710 C CA . SER B 1 157 ? 14.740 -41.128 -33.176 1.00 45.04 157 SER B CA 1
ATOM 3711 C C . SER B 1 157 ? 15.963 -40.464 -32.588 1.00 43.46 157 SER B C 1
ATOM 3712 O O . SER B 1 157 ? 16.875 -40.086 -33.319 1.00 43.56 157 SER B O 1
ATOM 3715 N N . ARG B 1 158 ? 15.975 -40.307 -31.272 1.00 35.91 158 ARG B N 1
ATOM 3716 C CA . ARG B 1 158 ? 17.096 -39.666 -30.605 1.00 39.15 158 ARG B CA 1
ATOM 3717 C C . ARG B 1 158 ? 17.649 -40.501 -29.475 1.00 38.57 158 ARG B C 1
ATOM 3718 O O . ARG B 1 158 ? 16.941 -41.309 -28.869 1.00 40.65 158 ARG B O 1
ATOM 3726 N N . ALA B 1 159 ? 18.925 -40.285 -29.192 1.00 31.82 159 ALA B N 1
ATOM 3727 C CA . ALA B 1 159 ? 19.540 -40.840 -28.005 1.00 31.57 159 ALA B CA 1
ATOM 3728 C C . ALA B 1 159 ? 20.110 -39.672 -27.218 1.00 33.54 159 ALA B C 1
ATOM 3729 O O . ALA B 1 159 ? 20.833 -38.844 -27.770 1.00 35.21 159 ALA B O 1
ATOM 3731 N N . VAL B 1 160 ? 19.768 -39.588 -25.938 1.00 27.64 160 VAL B N 1
ATOM 3732 C CA . VAL B 1 160 ? 20.365 -38.575 -25.081 1.00 25.93 160 VAL B CA 1
ATOM 3733 C C . VAL B 1 160 ? 21.376 -39.309 -24.236 1.00 30.31 160 VAL B C 1
ATOM 3734 O O . VAL B 1 160 ? 21.020 -40.156 -23.414 1.00 31.61 160 VAL B O 1
ATOM 3738 N N . LEU B 1 161 ? 22.642 -38.995 -24.468 1.00 30.28 161 LEU B N 1
ATOM 3739 C CA . LEU B 1 161 ? 23.741 -39.763 -23.912 1.00 28.44 161 LEU B CA 1
ATOM 3740 C C . LEU B 1 161 ? 24.487 -38.956 -22.875 1.00 29.46 161 LEU B C 1
ATOM 3741 O O . LEU B 1 161 ? 25.106 -37.954 -23.204 1.00 25.54 161 LEU B O 1
ATOM 3746 N N . ASN B 1 162 ? 24.447 -39.411 -21.626 1.00 29.86 162 ASN B N 1
ATOM 3747 C CA . ASN B 1 162 ? 25.198 -38.763 -20.567 1.00 22.92 162 ASN B CA 1
ATOM 3748 C C . ASN B 1 162 ? 26.529 -39.456 -20.349 1.00 25.83 162 ASN B C 1
ATOM 3749 O O . ASN B 1 162 ? 26.575 -40.640 -20.039 1.00 31.44 162 ASN B O 1
ATOM 3754 N N . ILE B 1 163 ? 27.610 -38.721 -20.556 1.00 27.87 163 ILE B N 1
ATOM 3755 C CA . ILE B 1 163 ? 28.942 -39.254 -20.334 1.00 28.37 163 ILE B CA 1
ATOM 3756 C C . ILE B 1 163 ? 29.591 -38.619 -19.106 1.00 30.07 163 ILE B C 1
ATOM 3757 O O . ILE B 1 163 ? 30.087 -37.493 -19.174 1.00 29.22 163 ILE B O 1
ATOM 3762 N N . GLY B 1 164 ? 29.534 -39.322 -17.979 1.00 30.17 164 GLY B N 1
ATOM 3763 C CA . GLY B 1 164 ? 30.262 -38.926 -16.782 1.00 26.79 164 GLY B CA 1
ATOM 3764 C C . GLY B 1 164 ? 31.447 -39.851 -16.592 1.00 28.24 164 GLY B C 1
ATOM 3765 O O . GLY B 1 164 ? 32.155 -40.169 -17.548 1.00 28.01 164 GLY B O 1
ATOM 3766 N N . GLY B 1 165 ? 31.687 -40.284 -15.358 1.00 29.12 165 GLY B N 1
ATOM 3767 C CA . GLY B 1 165 ? 32.659 -41.341 -15.141 1.00 37.83 165 GLY B CA 1
ATOM 3768 C C . GLY B 1 165 ? 32.176 -42.542 -15.935 1.00 35.01 165 GLY B C 1
ATOM 3769 O O . GLY B 1 165 ? 32.948 -43.224 -16.625 1.00 35.17 165 GLY B O 1
ATOM 3770 N N . PHE B 1 166 ? 30.872 -42.776 -15.843 1.00 28.47 166 PHE B N 1
ATOM 3771 C CA . PHE B 1 166 ? 30.200 -43.776 -16.666 1.00 38.13 166 PHE B CA 1
ATOM 3772 C C . PHE B 1 166 ? 29.180 -43.176 -17.626 1.00 40.96 166 PHE B C 1
ATOM 3773 O O . PHE B 1 166 ? 28.847 -41.997 -17.544 1.00 40.51 166 PHE B O 1
ATOM 3781 N N . SER B 1 167 ? 28.739 -43.991 -18.575 1.00 40.84 167 SER B N 1
ATOM 3782 C CA . SER B 1 167 ? 27.813 -43.548 -19.605 1.00 44.51 167 SER B CA 1
ATOM 3783 C C . SER B 1 167 ? 26.441 -44.174 -19.443 1.00 40.00 167 SER B C 1
ATOM 3784 O O . SER B 1 167 ? 26.320 -45.356 -19.124 1.00 47.81 167 SER B O 1
ATOM 3787 N N . ASN B 1 168 ? 25.410 -43.364 -19.649 1.00 34.86 168 ASN B N 1
ATOM 3788 C CA . ASN B 1 168 ? 24.029 -43.838 -19.678 1.00 34.51 168 ASN B CA 1
ATOM 3789 C C . ASN B 1 168 ? 23.205 -43.100 -20.738 1.00 40.49 168 ASN B C 1
ATOM 3790 O O . ASN B 1 168 ? 23.479 -41.941 -21.058 1.00 39.51 168 ASN B O 1
ATOM 3795 N N . VAL B 1 169 ? 22.201 -43.775 -21.288 1.00 35.70 169 VAL B N 1
ATOM 3796 C CA . VAL B 1 169 ? 21.468 -43.220 -22.421 1.00 38.31 169 VAL B CA 1
ATOM 3797 C C . VAL B 1 169 ? 19.954 -43.292 -22.233 1.00 38.72 169 VAL B C 1
ATOM 3798 O O . VAL B 1 169 ? 19.424 -44.241 -21.649 1.00 38.15 169 VAL B O 1
ATOM 3802 N N . SER B 1 170 ? 19.270 -42.268 -22.731 1.00 32.42 170 SER B N 1
ATOM 3803 C CA . SER B 1 170 ? 17.820 -42.277 -22.842 1.00 34.53 170 SER B CA 1
ATOM 3804 C C . SER B 1 170 ? 17.468 -42.434 -24.305 1.00 38.92 170 SER B C 1
ATOM 3805 O O . SER B 1 170 ? 17.950 -41.673 -25.142 1.00 35.06 170 SER B O 1
ATOM 3808 N N . LEU B 1 171 ? 16.672 -43.444 -24.631 1.00 30.56 171 LEU B N 1
ATOM 3809 C CA . LEU B 1 171 ? 16.264 -43.615 -26.013 1.00 32.31 171 LEU B CA 1
ATOM 3810 C C . LEU B 1 171 ? 14.850 -43.082 -26.206 1.00 37.17 171 LEU B C 1
ATOM 3811 O O . LEU B 1 171 ? 13.902 -43.547 -25.572 1.00 39.90 171 LEU B O 1
ATOM 3816 N N . LEU B 1 172 ? 14.737 -42.088 -27.080 1.00 35.42 172 LEU B N 1
ATOM 3817 C CA . LEU B 1 172 ? 13.478 -41.424 -27.395 1.00 34.59 172 LEU B CA 1
ATOM 3818 C C . LEU B 1 172 ? 13.026 -41.751 -28.807 1.00 43.65 172 LEU B C 1
ATOM 3819 O O . LEU B 1 172 ? 13.503 -41.161 -29.778 1.00 41.86 172 LEU B O 1
ATOM 3824 N N . SER B 1 173 ? 12.135 -42.724 -28.923 1.00 46.27 173 SER B N 1
ATOM 3825 C CA . SER B 1 173 ? 11.643 -43.128 -30.230 1.00 54.97 173 SER B CA 1
ATOM 3826 C C . SER B 1 173 ? 10.178 -42.732 -30.322 1.00 55.66 173 SER B C 1
ATOM 3827 O O . SER B 1 173 ? 9.397 -43.045 -29.428 1.00 53.03 173 SER B O 1
ATOM 3830 N N . PRO B 1 174 ? 9.818 -41.991 -31.380 1.00 61.35 174 PRO B N 1
ATOM 3831 C CA . PRO B 1 174 ? 8.453 -41.509 -31.626 1.00 62.35 174 PRO B CA 1
ATOM 3832 C C . PRO B 1 174 ? 7.464 -42.664 -31.703 1.00 62.69 174 PRO B C 1
ATOM 3833 O O . PRO B 1 174 ? 7.727 -43.642 -32.402 1.00 59.87 174 PRO B O 1
ATOM 3837 N N . GLY B 1 175 ? 6.349 -42.557 -30.988 1.00 66.51 175 GLY B N 1
ATOM 3838 C CA . GLY B 1 175 ? 5.344 -43.603 -31.010 1.00 74.94 175 GLY B CA 1
ATOM 3839 C C . GLY B 1 175 ? 5.802 -44.796 -30.191 1.00 81.35 175 GLY B C 1
ATOM 3840 O O . GLY B 1 175 ? 5.164 -45.851 -30.190 1.00 87.98 175 GLY B O 1
ATOM 3841 N N . LYS B 1 176 ? 6.927 -44.626 -29.502 1.00 75.21 176 LYS B N 1
ATOM 3842 C CA . LYS B 1 176 ? 7.505 -45.677 -28.678 1.00 69.45 176 LYS B CA 1
ATOM 3843 C C . LYS B 1 176 ? 7.737 -45.166 -27.253 1.00 71.95 176 LYS B C 1
ATOM 3844 O O . LYS B 1 176 ? 7.826 -43.957 -27.031 1.00 71.63 176 LYS B O 1
ATOM 3846 N N . PRO B 1 177 ? 7.816 -46.088 -26.277 1.00 77.32 177 PRO B N 1
ATOM 3847 C CA . PRO B 1 177 ? 8.128 -45.743 -24.884 1.00 75.30 177 PRO B CA 1
ATOM 3848 C C . PRO B 1 177 ? 9.552 -45.214 -24.728 1.00 66.63 177 PRO B C 1
ATOM 3849 O O . PRO B 1 177 ? 10.437 -45.616 -25.486 1.00 71.49 177 PRO B O 1
ATOM 3853 N N . VAL B 1 178 ? 9.766 -44.316 -23.773 1.00 54.07 178 VAL B N 1
ATOM 3854 C CA . VAL B 1 178 ? 11.119 -43.887 -23.418 1.00 54.86 178 VAL B CA 1
ATOM 3855 C C . VAL B 1 178 ? 11.897 -45.084 -22.856 1.00 57.95 178 VAL B C 1
ATOM 3856 O O . VAL B 1 178 ? 11.363 -45.859 -22.063 1.00 64.08 178 VAL B O 1
ATOM 3860 N N . ARG B 1 179 ? 13.155 -45.237 -23.258 1.00 48.62 179 ARG B N 1
ATOM 3861 C CA . ARG B 1 179 ? 13.984 -46.323 -22.742 1.00 42.65 179 ARG B CA 1
ATOM 3862 C C . ARG B 1 179 ? 15.248 -45.737 -22.142 1.00 46.08 179 ARG B C 1
ATOM 3863 O O . ARG B 1 179 ? 15.680 -44.651 -22.538 1.00 38.44 179 ARG B O 1
ATOM 3871 N N . GLY B 1 180 ? 15.844 -46.466 -21.199 1.00 38.04 180 GLY B N 1
ATOM 3872 C CA . GLY B 1 180 ? 17.074 -46.042 -20.556 1.00 37.87 180 GLY B CA 1
ATOM 3873 C C . GLY B 1 180 ? 17.929 -47.212 -20.108 1.00 50.83 180 GLY B C 1
ATOM 3874 O O . GLY B 1 180 ? 17.407 -48.229 -19.643 1.00 56.19 180 GLY B O 1
ATOM 3875 N N . PHE B 1 181 ? 19.231 -47.043 -20.280 1.00 51.14 181 PHE B N 1
ATOM 3876 C CA . PHE B 1 181 ? 20.220 -47.995 -19.830 1.00 57.04 181 PHE B CA 1
ATOM 3877 C C . PHE B 1 181 ? 21.656 -47.490 -19.799 1.00 57.37 181 PHE B C 1
ATOM 3878 O O . PHE B 1 181 ? 21.950 -46.436 -20.270 1.00 49.48 181 PHE B O 1
ATOM 3886 N N . ASP B 1 182 ? 22.530 -48.301 -19.236 1.00 62.24 182 ASP B N 1
ATOM 3887 C CA . ASP B 1 182 ? 23.899 -47.933 -18.989 1.00 63.95 182 ASP B CA 1
ATOM 3888 C C . ASP B 1 182 ? 24.847 -48.415 -20.053 1.00 67.00 182 ASP B C 1
ATOM 3889 O O . ASP B 1 182 ? 24.929 -49.591 -20.310 1.00 75.00 182 ASP B O 1
ATOM 3894 N N . CYS B 1 183 ? 25.610 -47.509 -20.631 1.00 58.40 183 CYS B N 1
ATOM 3895 C CA . CYS B 1 183 ? 26.318 -47.803 -21.848 1.00 56.77 183 CYS B CA 1
ATOM 3896 C C . CYS B 1 183 ? 27.756 -48.272 -21.682 1.00 59.52 183 CYS B C 1
ATOM 3897 O O . CYS B 1 183 ? 28.382 -48.672 -22.633 1.00 64.48 183 CYS B O 1
ATOM 3900 N N . GLY B 1 184 ? 28.251 -48.267 -20.470 1.00 54.31 184 GLY B N 1
ATOM 3901 C CA . GLY B 1 184 ? 29.609 -48.668 -20.158 1.00 54.37 184 GLY B CA 1
ATOM 3902 C C . GLY B 1 184 ? 30.418 -47.519 -19.597 1.00 50.44 184 GLY B C 1
ATOM 3903 O O . GLY B 1 184 ? 29.862 -46.515 -19.157 1.00 46.34 184 GLY B O 1
ATOM 3904 N N . PRO B 1 185 ? 31.749 -47.657 -19.611 1.00 48.43 185 PRO B N 1
ATOM 3905 C CA . PRO B 1 185 ? 32.613 -46.604 -19.070 1.00 45.17 185 PRO B CA 1
ATOM 3906 C C . PRO B 1 185 ? 32.547 -45.319 -19.894 1.00 40.84 185 PRO B C 1
ATOM 3907 O O . PRO B 1 185 ? 32.388 -45.369 -21.115 1.00 38.88 185 PRO B O 1
ATOM 3911 N N . GLY B 1 186 ? 32.666 -44.182 -19.216 1.00 35.72 186 GLY B N 1
ATOM 3912 C CA . GLY B 1 186 ? 32.768 -42.897 -19.880 1.00 32.06 186 GLY B CA 1
ATOM 3913 C C . GLY B 1 186 ? 34.173 -42.338 -19.724 1.00 31.90 186 GLY B C 1
ATOM 3914 O O . GLY B 1 186 ? 35.083 -42.741 -20.432 1.00 33.81 186 GLY B O 1
ATOM 3915 N N . ASN B 1 187 ? 34.353 -41.434 -18.764 1.00 27.44 187 ASN B N 1
ATOM 3916 C CA . ASN B 1 187 ? 35.650 -40.810 -18.524 1.00 28.99 187 ASN B CA 1
ATOM 3917 C C . ASN B 1 187 ? 36.493 -41.499 -17.447 1.00 30.92 187 ASN B C 1
ATOM 3918 O O . ASN B 1 187 ? 37.647 -41.137 -17.234 1.00 32.87 187 ASN B O 1
ATOM 3923 N N . VAL B 1 188 ? 35.915 -42.486 -16.777 1.00 36.18 188 VAL B N 1
ATOM 3924 C CA . VAL B 1 188 ? 36.519 -43.033 -15.557 1.00 36.94 188 VAL B CA 1
ATOM 3925 C C . VAL B 1 188 ? 37.980 -43.480 -15.716 1.00 39.39 188 VAL B C 1
ATOM 3926 O O . VAL B 1 188 ? 38.832 -43.124 -14.897 1.00 41.26 188 VAL B O 1
ATOM 3930 N N . LEU B 1 189 ? 38.276 -44.222 -16.781 1.00 35.88 189 LEU B N 1
ATOM 3931 C CA . LEU B 1 189 ? 39.619 -44.746 -16.985 1.00 36.77 189 LEU B CA 1
ATOM 3932 C C . LEU B 1 189 ? 40.565 -43.685 -17.534 1.00 36.59 189 LEU B C 1
ATOM 3933 O O . LEU B 1 189 ? 41.727 -43.631 -17.148 1.00 34.64 189 LEU B O 1
ATOM 3938 N N . MET B 1 190 ? 40.075 -42.854 -18.449 1.00 30.97 190 MET B N 1
ATOM 3939 C CA . MET B 1 190 ? 40.903 -41.787 -18.991 1.00 30.28 190 MET B CA 1
ATOM 3940 C C . MET B 1 190 ? 41.331 -40.822 -17.899 1.00 33.11 190 MET B C 1
ATOM 3941 O O . MET B 1 190 ? 42.468 -40.345 -17.904 1.00 31.81 190 MET B O 1
ATOM 3946 N N . ASP B 1 191 ? 40.431 -40.571 -16.950 1.00 35.13 191 ASP B N 1
ATOM 3947 C CA . ASP B 1 191 ? 40.714 -39.686 -15.821 1.00 37.68 191 ASP B CA 1
ATOM 3948 C C . ASP B 1 191 ? 41.761 -40.304 -14.905 1.00 43.44 191 ASP B C 1
ATOM 3949 O O . ASP B 1 191 ? 42.722 -39.641 -14.501 1.00 39.60 191 ASP B O 1
ATOM 3954 N N . ALA B 1 192 ? 41.557 -41.575 -14.571 1.00 37.93 192 ALA B N 1
ATOM 3955 C CA . ALA B 1 192 ? 42.473 -42.299 -13.696 1.00 42.51 192 ALA B CA 1
ATOM 3956 C C . ALA B 1 192 ? 43.866 -42.418 -14.308 1.00 42.32 192 ALA B C 1
ATOM 3957 O O . ALA B 1 192 ? 44.869 -42.266 -13.611 1.00 44.08 192 ALA B O 1
ATOM 3959 N N . TRP B 1 193 ? 43.923 -42.680 -15.611 1.00 38.41 193 TRP B N 1
ATOM 3960 C CA . TRP B 1 193 ? 45.198 -42.883 -16.288 1.00 36.03 193 TRP B CA 1
ATOM 3961 C C . TRP B 1 193 ? 45.989 -41.584 -16.394 1.00 37.74 193 TRP B C 1
ATOM 3962 O O . TRP B 1 193 ? 47.175 -41.561 -16.088 1.00 37.11 193 TRP B O 1
ATOM 3973 N N . ILE B 1 194 ? 45.341 -40.500 -16.818 1.00 36.82 194 ILE B N 1
ATOM 3974 C CA . ILE B 1 194 ? 46.050 -39.221 -16.897 1.00 38.82 194 ILE B CA 1
ATOM 3975 C C . ILE B 1 194 ? 46.423 -38.659 -15.514 1.00 46.16 194 ILE B C 1
ATOM 3976 O O . ILE B 1 194 ? 47.451 -37.989 -15.367 1.00 40.78 194 ILE B O 1
ATOM 3981 N N . HIS B 1 195 ? 45.632 -38.968 -14.490 1.00 40.28 195 HIS B N 1
ATOM 3982 C CA . HIS B 1 195 ? 45.982 -38.520 -13.144 1.00 45.67 195 HIS B CA 1
ATOM 3983 C C . HIS B 1 195 ? 47.224 -39.261 -12.668 1.00 45.83 195 HIS B C 1
ATOM 3984 O O . HIS B 1 195 ? 48.136 -38.667 -12.094 1.00 48.83 195 HIS B O 1
ATOM 3991 N N . HIS B 1 196 ? 47.240 -40.567 -12.898 1.00 44.26 196 HIS B N 1
ATOM 3992 C CA . HIS B 1 196 ? 48.378 -41.405 -12.534 1.00 45.87 196 HIS B CA 1
ATOM 3993 C C . HIS B 1 196 ? 49.666 -41.026 -13.268 1.00 45.75 196 HIS B C 1
ATOM 3994 O O . HIS B 1 196 ? 50.754 -41.059 -12.688 1.00 49.28 196 HIS B O 1
ATOM 4001 N N . GLN B 1 197 ? 49.544 -40.647 -14.536 1.00 42.81 197 GLN B N 1
ATOM 4002 C CA . GLN B 1 197 ? 50.721 -40.441 -15.371 1.00 46.14 197 GLN B CA 1
ATOM 4003 C C . GLN B 1 197 ? 51.200 -39.002 -15.425 1.00 47.79 197 GLN B C 1
ATOM 4004 O O . GLN B 1 197 ? 52.390 -38.756 -15.601 1.00 47.36 197 GLN B O 1
ATOM 4010 N N . ARG B 1 198 ? 50.284 -38.058 -15.253 1.00 45.48 198 ARG B N 1
ATOM 4011 C CA . ARG B 1 198 ? 50.617 -36.649 -15.420 1.00 47.31 198 ARG B CA 1
ATOM 4012 C C . ARG B 1 198 ? 50.110 -35.754 -14.303 1.00 56.34 198 ARG B C 1
ATOM 4013 O O . ARG B 1 198 ? 50.369 -34.552 -14.306 1.00 65.02 198 ARG B O 1
ATOM 4021 N N . GLY B 1 199 ? 49.383 -36.338 -13.358 1.00 49.77 199 GLY B N 1
ATOM 4022 C CA . GLY B 1 199 ? 48.852 -35.587 -12.238 1.00 53.21 199 GLY B CA 1
ATOM 4023 C C . GLY B 1 199 ? 47.762 -34.610 -12.638 1.00 52.53 199 GLY B C 1
ATOM 4024 O O . GLY B 1 199 ? 47.484 -33.656 -11.910 1.00 56.03 199 GLY B O 1
ATOM 4025 N N . GLU B 1 200 ? 47.142 -34.846 -13.790 1.00 49.30 200 GLU B N 1
ATOM 4026 C CA . GLU B 1 200 ? 46.029 -34.014 -14.235 1.00 54.34 200 GLU B CA 1
ATOM 4027 C C . GLU B 1 200 ? 44.718 -34.620 -13.766 1.00 53.32 200 GLU B C 1
ATOM 4028 O O . GLU B 1 200 ? 44.603 -35.837 -13.648 1.00 45.49 200 GLU B O 1
ATOM 4034 N N . HIS B 1 201 ? 43.723 -33.775 -13.517 1.00 50.27 201 HIS B N 1
ATOM 4035 C CA . HIS B 1 201 ? 42.436 -34.274 -13.055 1.00 48.56 201 HIS B CA 1
ATOM 4036 C C . HIS B 1 201 ? 41.716 -34.978 -14.199 1.00 51.07 201 HIS B C 1
ATOM 4037 O O . HIS B 1 201 ? 41.071 -36.009 -14.001 1.00 44.19 201 HIS B O 1
ATOM 4039 N N . PHE B 1 202 ? 41.861 -34.436 -15.404 1.00 44.91 202 PHE B N 1
ATOM 4040 C CA . PHE B 1 202 ? 41.301 -35.062 -16.594 1.00 41.59 202 PHE B CA 1
ATOM 4041 C C . PHE B 1 202 ? 42.066 -34.634 -17.842 1.00 42.03 202 PHE B C 1
ATOM 4042 O O . PHE B 1 202 ? 42.950 -33.780 -17.778 1.00 38.63 202 PHE B O 1
ATOM 4050 N N . ASP B 1 203 ? 41.702 -35.226 -18.974 1.00 36.71 203 ASP B N 1
ATOM 4051 C CA . ASP B 1 203 ? 42.376 -34.986 -20.242 1.00 37.23 203 ASP B CA 1
ATOM 4052 C C . ASP B 1 203 ? 41.608 -33.925 -21.019 1.00 34.28 203 ASP B C 1
ATOM 4053 O O . ASP B 1 203 ? 40.660 -34.237 -21.750 1.00 37.23 203 ASP B O 1
ATOM 4058 N N . ARG B 1 204 ? 42.034 -32.673 -20.864 1.00 35.05 204 ARG B N 1
ATOM 4059 C CA . ARG B 1 204 ? 41.320 -31.532 -21.439 1.00 43.79 204 ARG B CA 1
ATOM 4060 C C . ARG B 1 204 ? 41.234 -31.608 -22.955 1.00 41.34 204 ARG B C 1
ATOM 4061 O O . ARG B 1 204 ? 42.254 -31.728 -23.644 1.00 37.89 204 ARG B O 1
ATOM 4069 N N . ASP B 1 205 ? 39.998 -31.549 -23.450 1.00 37.77 205 ASP B N 1
ATOM 4070 C CA . ASP B 1 205 ? 39.689 -31.685 -24.873 1.00 37.66 205 ASP B CA 1
ATOM 4071 C C . ASP B 1 205 ? 40.065 -33.058 -25.411 1.00 32.29 205 ASP B C 1
ATOM 4072 O O . ASP B 1 205 ? 39.949 -33.316 -26.603 1.00 27.73 205 ASP B O 1
ATOM 4077 N N . GLY B 1 206 ? 40.477 -33.957 -24.525 1.00 30.53 206 GLY B N 1
ATOM 4078 C CA . GLY B 1 206 ? 40.973 -35.247 -24.957 1.00 26.07 206 GLY B CA 1
ATOM 4079 C C . GLY B 1 206 ? 42.268 -35.140 -25.755 1.00 25.92 206 GLY B C 1
ATOM 4080 O O . GLY B 1 206 ? 42.592 -36.025 -26.528 1.00 26.60 206 GLY B O 1
ATOM 4081 N N . ALA B 1 207 ? 43.005 -34.051 -25.575 1.00 31.89 207 ALA B N 1
ATOM 4082 C CA . ALA B 1 207 ? 44.192 -33.799 -26.394 1.00 31.88 207 ALA B CA 1
ATOM 4083 C C . ALA B 1 207 ? 45.312 -34.817 -26.201 1.00 35.51 207 ALA B C 1
ATOM 4084 O O . ALA B 1 207 ? 46.064 -35.109 -27.139 1.00 32.25 207 ALA B O 1
ATOM 4086 N N . TRP B 1 208 ? 45.439 -35.350 -24.989 1.00 28.58 208 TRP B N 1
ATOM 4087 C CA . TRP B 1 208 ? 46.493 -36.322 -24.716 1.00 28.59 208 TRP B CA 1
ATOM 4088 C C . TRP B 1 208 ? 46.178 -37.625 -25.445 1.00 30.27 208 TRP B C 1
ATOM 4089 O O . TRP B 1 208 ? 47.044 -38.224 -26.093 1.00 29.56 208 TRP B O 1
ATOM 4100 N N . ALA B 1 209 ? 44.933 -38.067 -25.313 1.00 27.76 209 ALA B N 1
ATOM 4101 C CA . ALA B 1 209 ? 44.442 -39.223 -26.050 1.00 23.25 209 ALA B CA 1
ATOM 4102 C C . ALA B 1 209 ? 44.639 -39.029 -27.553 1.00 24.35 209 ALA B C 1
ATOM 4103 O O . ALA B 1 209 ? 45.063 -39.945 -28.256 1.00 25.59 209 ALA B O 1
ATOM 4105 N N . ALA B 1 210 ? 44.318 -37.835 -28.041 1.00 26.44 210 ALA B N 1
ATOM 4106 C CA . ALA B 1 210 ? 44.437 -37.551 -29.469 1.00 26.66 210 ALA B CA 1
ATOM 4107 C C . ALA B 1 210 ? 45.886 -37.579 -29.944 1.00 29.93 210 ALA B C 1
ATOM 4108 O O . ALA B 1 210 ? 46.144 -37.804 -31.125 1.00 27.51 210 ALA B O 1
ATOM 4110 N N . SER B 1 211 ? 46.825 -37.343 -29.030 1.00 26.86 211 SER B N 1
ATOM 4111 C CA . SER B 1 211 ? 48.250 -37.338 -29.376 1.00 30.46 211 SER B CA 1
ATOM 4112 C C . SER B 1 211 ? 48.786 -38.768 -29.466 1.00 31.91 211 SER B C 1
ATOM 4113 O O . SER B 1 211 ? 49.859 -39.014 -30.022 1.00 30.40 211 SER B O 1
ATOM 4116 N N . GLY B 1 212 ? 48.026 -39.707 -28.913 1.00 29.81 212 GLY B N 1
ATOM 4117 C CA . GLY B 1 212 ? 48.426 -41.101 -28.911 1.00 30.06 212 GLY B CA 1
ATOM 4118 C C . GLY B 1 212 ? 47.876 -41.864 -30.100 1.00 31.75 212 GLY B C 1
ATOM 4119 O O . GLY B 1 212 ? 47.196 -41.299 -30.955 1.00 34.01 212 GLY B O 1
ATOM 4120 N N . GLN B 1 213 ? 48.192 -43.153 -30.152 1.00 29.46 213 GLN B N 1
ATOM 4121 C CA . GLN B 1 213 ? 47.717 -44.042 -31.203 1.00 31.89 213 GLN B CA 1
ATOM 4122 C C . GLN B 1 213 ? 47.048 -45.271 -30.601 1.00 36.04 213 GLN B C 1
ATOM 4123 O O . GLN B 1 213 ? 47.624 -45.916 -29.729 1.00 35.19 213 GLN B O 1
ATOM 4129 N N . VAL B 1 214 ? 45.843 -45.599 -31.063 1.00 31.51 214 VAL B N 1
ATOM 4130 C CA . VAL B 1 214 ? 45.130 -46.780 -30.564 1.00 27.01 214 VAL B CA 1
ATOM 4131 C C . VAL B 1 214 ? 45.939 -48.065 -30.776 1.00 28.74 214 VAL B C 1
ATOM 4132 O O . VAL B 1 214 ? 46.432 -48.326 -31.869 1.00 33.11 214 VAL B O 1
ATOM 4136 N N . ASN B 1 215 ? 46.086 -48.861 -29.718 1.00 33.17 215 ASN B N 1
ATOM 4137 C CA . ASN B 1 215 ? 46.692 -50.172 -29.843 1.00 33.05 215 ASN B CA 1
ATOM 4138 C C . ASN B 1 215 ? 45.577 -51.205 -29.924 1.00 37.06 215 ASN B C 1
ATOM 4139 O O . ASN B 1 215 ? 44.815 -51.384 -28.973 1.00 30.83 215 ASN B O 1
ATOM 4144 N N . HIS B 1 216 ? 45.465 -51.869 -31.065 1.00 31.98 216 HIS B N 1
ATOM 4145 C CA . HIS B 1 216 ? 44.317 -52.735 -31.308 1.00 33.66 216 HIS B CA 1
ATOM 4146 C C . HIS B 1 216 ? 44.344 -54.022 -30.497 1.00 38.19 216 HIS B C 1
ATOM 4147 O O . HIS B 1 216 ? 43.291 -54.542 -30.125 1.00 39.49 216 HIS B O 1
ATOM 4154 N N . ALA B 1 217 ? 45.544 -54.513 -30.203 1.00 37.10 217 ALA B N 1
ATOM 4155 C CA . ALA B 1 217 ? 45.690 -55.691 -29.354 1.00 42.45 217 ALA B CA 1
ATOM 4156 C C . ALA B 1 217 ? 45.203 -55.399 -27.936 1.00 40.78 217 ALA B C 1
ATOM 4157 O O . ALA B 1 217 ? 44.464 -56.194 -27.351 1.00 43.47 217 ALA B O 1
ATOM 4159 N N . LEU B 1 218 ? 45.627 -54.266 -27.384 1.00 37.48 218 LEU B N 1
ATOM 4160 C CA . LEU B 1 218 ? 45.188 -53.855 -26.051 1.00 34.70 218 LEU B CA 1
ATOM 4161 C C . LEU B 1 218 ? 43.686 -53.600 -26.029 1.00 34.14 218 LEU B C 1
ATOM 4162 O O . LEU B 1 218 ? 43.000 -54.004 -25.097 1.00 34.87 218 LEU B O 1
ATOM 4167 N N . LEU B 1 219 ? 43.184 -52.917 -27.055 1.00 32.94 219 LEU B N 1
ATOM 4168 C CA . LEU B 1 219 ? 41.748 -52.644 -27.160 1.00 33.45 219 LEU B CA 1
ATOM 4169 C C . LEU B 1 219 ? 40.948 -53.938 -27.141 1.00 38.59 219 LEU B C 1
ATOM 4170 O O . LEU B 1 219 ? 39.927 -54.044 -26.455 1.00 41.88 219 LEU B O 1
ATOM 4175 N N . ALA B 1 220 ? 41.426 -54.926 -27.890 1.00 37.28 220 ALA B N 1
ATOM 4176 C CA . ALA B 1 220 ? 40.745 -56.210 -27.965 1.00 38.71 220 ALA B CA 1
ATOM 4177 C C . ALA B 1 220 ? 40.734 -56.925 -26.616 1.00 48.48 220 ALA B C 1
ATOM 4178 O O . ALA B 1 220 ? 39.739 -57.549 -26.252 1.00 48.34 220 ALA B O 1
ATOM 4180 N N . SER B 1 221 ? 41.838 -56.831 -25.881 1.00 40.42 221 SER B N 1
ATOM 4181 C CA . SER B 1 221 ? 41.903 -57.421 -24.548 1.00 45.01 221 SER B CA 1
ATOM 4182 C C . SER B 1 221 ? 40.900 -56.749 -23.619 1.00 42.62 221 SER B C 1
ATOM 4183 O O . SER B 1 221 ? 40.151 -57.421 -22.915 1.00 48.69 221 SER B O 1
ATOM 4186 N N . LEU B 1 222 ? 40.898 -55.421 -23.620 1.00 41.93 222 LEU B N 1
ATOM 4187 C CA . LEU B 1 222 ? 40.000 -54.648 -22.768 1.00 42.45 222 LEU B CA 1
ATOM 4188 C C . LEU B 1 222 ? 38.531 -54.951 -23.073 1.00 44.07 222 LEU B C 1
ATOM 4189 O O . LEU B 1 222 ? 37.719 -55.143 -22.160 1.00 40.82 222 LEU B O 1
ATOM 4194 N N . LEU B 1 223 ? 38.207 -55.017 -24.363 1.00 40.42 223 LEU B N 1
ATOM 4195 C CA . LEU B 1 223 ? 36.837 -55.245 -24.812 1.00 42.52 223 LEU B CA 1
ATOM 4196 C C . LEU B 1 223 ? 36.385 -56.666 -24.520 1.00 49.84 223 LEU B C 1
ATOM 4197 O O . LEU B 1 223 ? 35.192 -56.967 -24.566 1.00 51.64 223 LEU B O 1
ATOM 4202 N N . ALA B 1 224 ? 37.341 -57.530 -24.189 1.00 51.87 224 ALA B N 1
ATOM 4203 C CA . ALA B 1 224 ? 37.047 -58.932 -23.952 1.00 51.35 224 ALA B CA 1
ATOM 4204 C C . ALA B 1 224 ? 36.701 -59.174 -22.487 1.00 49.60 224 ALA B C 1
ATOM 4205 O O . ALA B 1 224 ? 36.407 -60.299 -22.092 1.00 53.59 224 ALA B O 1
ATOM 4207 N N . ASP B 1 225 ? 36.743 -58.113 -21.684 1.00 47.98 225 ASP B N 1
ATOM 4208 C CA . ASP B 1 225 ? 36.308 -58.198 -20.291 1.00 55.12 225 ASP B CA 1
ATOM 4209 C C . ASP B 1 225 ? 34.829 -58.573 -20.216 1.00 62.93 225 ASP B C 1
ATOM 4210 O O . ASP B 1 225 ? 34.043 -58.211 -21.094 1.00 54.63 225 ASP B O 1
ATOM 4212 N N . PHE B 1 241 ? 35.833 -51.007 -13.063 1.00 53.97 241 PHE B N 1
ATOM 4213 C CA . PHE B 1 241 ? 36.787 -50.259 -13.873 1.00 52.10 241 PHE B CA 1
ATOM 4214 C C . PHE B 1 241 ? 37.586 -49.278 -13.029 1.00 58.39 241 PHE B C 1
ATOM 4215 O O . PHE B 1 241 ? 37.085 -48.222 -12.634 1.00 57.02 241 PHE B O 1
ATOM 4223 N N . ASN B 1 242 ? 38.824 -49.644 -12.736 1.00 58.00 242 ASN B N 1
ATOM 4224 C CA . ASN B 1 242 ? 39.692 -48.802 -11.938 1.00 44.96 242 ASN B CA 1
ATOM 4225 C C . ASN B 1 242 ? 41.138 -48.937 -12.387 1.00 43.82 242 ASN B C 1
ATOM 4226 O O . ASN B 1 242 ? 41.442 -49.684 -13.324 1.00 43.05 242 ASN B O 1
ATOM 4231 N N . LEU B 1 243 ? 42.025 -48.175 -11.757 1.00 50.37 243 LEU B N 1
ATOM 4232 C CA . LEU B 1 243 ? 43.422 -48.167 -12.180 1.00 49.94 243 LEU B CA 1
ATOM 4233 C C . LEU B 1 243 ? 44.109 -49.533 -12.015 1.00 51.96 243 LEU B C 1
ATOM 4234 O O . LEU B 1 243 ? 44.801 -49.980 -12.931 1.00 44.57 243 LEU B O 1
ATOM 4239 N N . PRO B 1 244 ? 43.933 -50.202 -10.852 1.00 54.47 244 PRO B N 1
ATOM 4240 C CA . PRO B 1 244 ? 44.521 -51.545 -10.761 1.00 54.76 244 PRO B CA 1
ATOM 4241 C C . PRO B 1 244 ? 43.984 -52.507 -11.829 1.00 53.79 244 PRO B C 1
ATOM 4242 O O . PRO B 1 244 ? 44.743 -53.349 -12.310 1.00 50.73 244 PRO B O 1
ATOM 4246 N N . TRP B 1 245 ? 42.714 -52.365 -12.206 1.00 49.91 245 TRP B N 1
ATOM 4247 C CA . TRP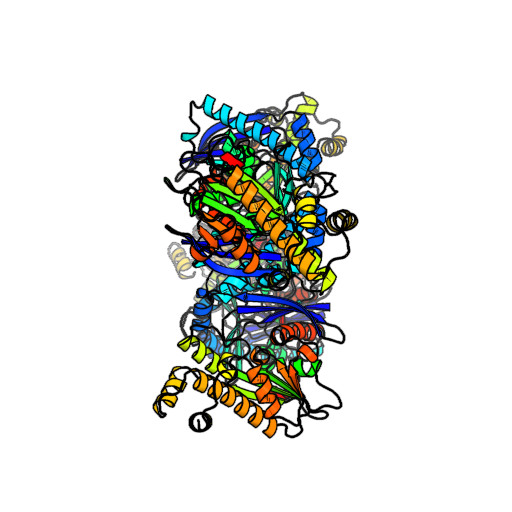 B 1 245 ? 42.119 -53.198 -13.252 1.00 51.55 245 TRP B CA 1
ATOM 4248 C C . TRP B 1 245 ? 42.841 -53.003 -14.584 1.00 52.42 245 TRP B C 1
ATOM 4249 O O . TRP B 1 245 ? 43.094 -53.967 -15.319 1.00 44.81 245 TRP B O 1
ATOM 4260 N N . LEU B 1 246 ? 43.163 -51.750 -14.896 1.00 41.91 246 LEU B N 1
ATOM 4261 C CA . LEU B 1 246 ? 43.889 -51.434 -16.119 1.00 39.39 246 LEU B CA 1
ATOM 4262 C C . LEU B 1 246 ? 45.329 -51.917 -16.033 1.00 43.30 246 LEU B C 1
ATOM 4263 O O . LEU B 1 246 ? 45.840 -52.508 -16.982 1.00 40.68 246 LEU B O 1
ATOM 4268 N N . GLN B 1 247 ? 45.981 -51.674 -14.895 1.00 43.24 247 GLN B N 1
ATOM 4269 C CA . GLN B 1 247 ? 47.376 -52.068 -14.730 1.00 47.53 247 GLN B CA 1
ATOM 4270 C C . GLN B 1 247 ? 47.546 -53.564 -14.924 1.00 51.31 247 GLN B C 1
ATOM 4271 O O . GLN B 1 247 ? 48.549 -54.013 -15.484 1.00 48.34 247 GLN B O 1
ATOM 4277 N N . GLU B 1 248 ? 46.550 -54.327 -14.481 1.00 48.97 248 GLU B N 1
ATOM 4278 C CA . GLU B 1 248 ? 46.562 -55.778 -14.647 1.00 53.49 248 GLU B CA 1
ATOM 4279 C C . GLU B 1 248 ? 46.539 -56.145 -16.131 1.00 53.29 248 GLU B C 1
ATOM 4280 O O . GLU B 1 248 ? 47.241 -57.060 -16.564 1.00 53.76 248 GLU B O 1
ATOM 4286 N N . HIS B 1 249 ? 45.748 -55.413 -16.911 1.00 46.84 249 HIS B N 1
ATOM 4287 C CA . HIS B 1 249 ? 45.680 -55.658 -18.348 1.00 49.40 249 HIS B CA 1
ATOM 4288 C C . HIS B 1 249 ? 46.977 -55.278 -19.052 1.00 50.67 249 HIS B C 1
ATOM 4289 O O . HIS B 1 249 ? 47.412 -55.971 -19.972 1.00 51.64 249 HIS B O 1
ATOM 4296 N N . LEU B 1 250 ? 47.596 -54.189 -18.612 1.00 48.45 250 LEU B N 1
ATOM 4297 C CA . LEU B 1 250 ? 48.807 -53.698 -19.254 1.00 42.30 250 LEU B CA 1
ATOM 4298 C C . LEU B 1 250 ? 49.946 -54.693 -19.033 1.00 46.90 250 LEU B C 1
ATOM 4299 O O . LEU B 1 250 ? 50.882 -54.771 -19.829 1.00 48.11 250 LEU B O 1
ATOM 4304 N N . ALA B 1 251 ? 49.856 -55.453 -17.943 1.00 48.89 251 ALA B N 1
ATOM 4305 C CA . ALA B 1 251 ? 50.858 -56.461 -17.609 1.00 53.01 251 ALA B CA 1
ATOM 4306 C C . ALA B 1 251 ? 50.935 -57.577 -18.658 1.00 66.19 251 ALA B C 1
ATOM 4307 O O . ALA B 1 251 ? 51.983 -58.201 -18.833 1.00 68.81 251 ALA B O 1
ATOM 4309 N N . ARG B 1 252 ? 49.820 -57.830 -19.341 1.00 63.44 252 ARG B N 1
ATOM 4310 C CA . ARG B 1 252 ? 49.750 -58.886 -20.355 1.00 62.96 252 ARG B CA 1
ATOM 4311 C C . ARG B 1 252 ? 50.140 -58.403 -21.753 1.00 64.00 252 ARG B C 1
ATOM 4312 O O . ARG B 1 252 ? 49.962 -59.122 -22.738 1.00 65.81 252 ARG B O 1
ATOM 4314 N N . HIS B 1 253 ? 50.676 -57.190 -21.825 1.00 62.81 253 HIS B N 1
ATOM 4315 C CA . HIS B 1 253 ? 51.061 -56.566 -23.090 1.00 61.05 253 HIS B CA 1
ATOM 4316 C C . HIS B 1 253 ? 52.430 -55.919 -22.964 1.00 58.80 253 HIS B C 1
ATOM 4317 O O . HIS B 1 253 ? 52.833 -55.523 -21.870 1.00 55.19 253 HIS B O 1
ATOM 4324 N N . PRO B 1 254 ? 53.168 -55.837 -24.082 1.00 58.99 254 PRO B N 1
ATOM 4325 C CA . PRO B 1 254 ? 54.458 -55.140 -24.042 1.00 60.13 254 PRO B CA 1
ATOM 4326 C C . PRO B 1 254 ? 54.282 -53.687 -23.605 1.00 56.55 254 PRO B C 1
ATOM 4327 O O . PRO B 1 254 ? 53.160 -53.179 -23.581 1.00 56.84 254 PRO B O 1
ATOM 4331 N N . ALA B 1 255 ? 55.387 -53.019 -23.294 1.00 56.45 255 ALA B N 1
ATOM 4332 C CA . ALA B 1 255 ? 55.327 -51.676 -22.733 1.00 57.15 255 ALA B CA 1
ATOM 4333 C C . ALA B 1 255 ? 54.900 -50.667 -23.791 1.00 53.20 255 ALA B C 1
ATOM 4334 O O . ALA B 1 255 ? 55.540 -50.536 -24.835 1.00 54.44 255 ALA B O 1
ATOM 4336 N N . LEU B 1 256 ? 53.787 -49.992 -23.521 1.00 43.61 256 LEU B N 1
ATOM 4337 C CA . LEU B 1 256 ? 53.163 -49.070 -24.464 1.00 41.40 256 LEU B CA 1
ATOM 4338 C C . LEU B 1 256 ? 53.391 -47.623 -24.054 1.00 44.97 256 LEU B C 1
ATOM 4339 O O . LEU B 1 256 ? 53.505 -47.328 -22.864 1.00 44.42 256 LEU B O 1
ATOM 4344 N N . PRO B 1 257 ? 53.518 -46.720 -25.042 1.00 43.25 257 PRO B N 1
ATOM 4345 C CA . PRO B 1 257 ? 53.577 -45.305 -24.666 1.00 38.72 257 PRO B CA 1
ATOM 4346 C C . PRO B 1 257 ? 52.311 -44.941 -23.915 1.00 40.97 257 PRO B C 1
ATOM 4347 O O . PRO B 1 257 ? 51.233 -45.427 -24.261 1.00 37.75 257 PRO B O 1
ATOM 4351 N N . ALA B 1 258 ? 52.443 -44.099 -22.897 1.00 41.72 258 ALA B N 1
ATOM 4352 C CA . ALA B 1 258 ? 51.312 -43.764 -22.045 1.00 39.77 258 ALA B CA 1
ATOM 4353 C C . ALA B 1 258 ? 50.185 -43.141 -22.855 1.00 29.88 258 ALA B C 1
ATOM 4354 O O . ALA B 1 258 ? 49.005 -43.375 -22.582 1.00 30.69 258 ALA B O 1
ATOM 4356 N N . ALA B 1 259 ? 50.553 -42.360 -23.866 1.00 32.26 259 ALA B N 1
ATOM 4357 C CA . ALA B 1 259 ? 49.558 -41.703 -24.700 1.00 32.89 259 ALA B CA 1
ATOM 4358 C C . ALA B 1 259 ? 48.778 -42.715 -25.545 1.00 33.55 259 ALA B C 1
ATOM 4359 O O . ALA B 1 259 ? 47.592 -42.519 -25.817 1.00 32.11 259 ALA B O 1
ATOM 4361 N N . ASP B 1 260 ? 49.433 -43.806 -25.934 1.00 36.82 260 ASP B N 1
ATOM 4362 C CA . ASP B 1 260 ? 48.764 -44.846 -26.714 1.00 32.57 260 ASP B CA 1
ATOM 4363 C C . ASP B 1 260 ? 47.740 -45.571 -25.859 1.00 30.43 260 ASP B C 1
ATOM 4364 O O . ASP B 1 260 ? 46.656 -45.927 -26.323 1.00 32.59 260 ASP B O 1
ATOM 4369 N N . ILE B 1 261 ? 48.082 -45.776 -24.594 1.00 34.89 261 ILE B N 1
ATOM 4370 C CA . ILE B 1 261 ? 47.134 -46.350 -23.652 1.00 33.14 261 ILE B CA 1
ATOM 4371 C C . ILE B 1 261 ? 45.925 -45.428 -23.498 1.00 33.12 261 ILE B C 1
ATOM 4372 O O . ILE B 1 261 ? 44.783 -45.888 -23.505 1.00 29.93 261 ILE B O 1
ATOM 4377 N N . GLN B 1 262 ? 46.171 -44.126 -23.366 1.00 31.47 262 GLN B N 1
ATOM 4378 C CA . GLN B 1 262 ? 45.079 -43.163 -23.284 1.00 27.46 262 GLN B CA 1
ATOM 4379 C C . GLN B 1 262 ? 44.208 -43.176 -24.545 1.00 23.08 262 GLN B C 1
ATOM 4380 O O . GLN B 1 262 ? 42.979 -43.117 -24.455 1.00 24.98 262 GLN B O 1
ATOM 4386 N N . ALA B 1 263 ? 44.840 -43.233 -25.712 1.00 26.93 263 ALA B N 1
ATOM 4387 C CA . ALA B 1 263 ? 44.100 -43.312 -26.972 1.00 31.33 263 ALA B CA 1
ATOM 4388 C C . ALA B 1 263 ? 43.267 -44.589 -27.033 1.00 27.80 263 ALA B C 1
ATOM 4389 O O . ALA B 1 263 ? 42.121 -44.582 -27.497 1.00 24.56 263 ALA B O 1
ATOM 4391 N N . THR B 1 264 ? 43.830 -45.673 -26.514 1.00 33.03 264 THR B N 1
ATOM 4392 C CA . THR B 1 264 ? 43.137 -46.954 -26.506 1.00 30.26 264 THR B CA 1
ATOM 4393 C C . THR B 1 264 ? 41.967 -46.911 -25.514 1.00 29.89 264 THR B C 1
ATOM 4394 O O . THR B 1 264 ? 40.896 -47.473 -25.771 1.00 26.20 264 THR B O 1
ATOM 4398 N N . LEU B 1 265 ? 42.147 -46.210 -24.397 1.00 25.29 265 LEU B N 1
ATOM 4399 C CA . LEU B 1 265 ? 41.069 -46.069 -23.423 1.00 27.63 265 LEU B CA 1
ATOM 4400 C C . LEU B 1 265 ? 39.906 -45.247 -23.981 1.00 30.25 265 LEU B C 1
ATOM 4401 O O . LEU B 1 265 ? 38.741 -45.562 -23.734 1.00 26.93 265 LEU B O 1
ATOM 4406 N N . LEU B 1 266 ? 40.223 -44.213 -24.751 1.00 25.92 266 LEU B N 1
ATOM 4407 C CA . LEU B 1 266 ? 39.187 -43.420 -25.394 1.00 27.72 266 LEU B CA 1
ATOM 4408 C C . LEU B 1 266 ? 38.416 -44.301 -26.364 1.00 27.05 266 LEU B C 1
ATOM 4409 O O . LEU B 1 266 ? 37.182 -44.277 -26.388 1.00 26.34 266 LEU B O 1
ATOM 4414 N N . GLU B 1 267 ? 39.147 -45.091 -27.147 1.00 30.68 267 GLU B N 1
ATOM 4415 C CA . GLU B 1 267 ? 38.525 -45.969 -28.132 1.00 29.25 267 GLU B CA 1
ATOM 4416 C C . GLU B 1 267 ? 37.653 -47.019 -27.457 1.00 29.63 267 GLU B C 1
ATOM 4417 O O . GLU B 1 267 ? 36.624 -47.419 -28.000 1.00 25.20 267 GLU B O 1
ATOM 4423 N N . LEU B 1 268 ? 38.067 -47.464 -26.271 1.00 26.77 268 LEU B N 1
ATOM 4424 C CA . LEU B 1 268 ? 37.257 -48.393 -25.475 1.00 30.19 268 LEU B CA 1
ATOM 4425 C C . LEU B 1 268 ? 35.888 -47.805 -25.147 1.00 28.23 268 LEU B C 1
ATOM 4426 O O . LEU B 1 268 ? 34.856 -48.435 -25.379 1.00 28.80 268 LEU B O 1
ATOM 4431 N N . SER B 1 269 ? 35.877 -46.578 -24.637 1.00 26.97 269 SER B N 1
ATOM 4432 C CA . SER B 1 269 ? 34.617 -45.918 -24.341 1.00 30.29 269 SER B CA 1
ATOM 4433 C C . SER B 1 269 ? 33.805 -45.674 -25.609 1.00 25.19 269 SER B C 1
ATOM 4434 O O . SER B 1 269 ? 32.596 -45.902 -25.618 1.00 27.19 269 SER B O 1
ATOM 4437 N N . ALA B 1 270 ? 34.464 -45.227 -26.676 1.00 28.81 270 ALA B N 1
ATOM 4438 C CA . ALA B 1 270 ? 33.740 -44.888 -27.898 1.00 27.48 270 ALA B CA 1
ATOM 4439 C C . ALA B 1 270 ? 33.061 -46.101 -28.506 1.00 27.11 270 ALA B C 1
ATOM 4440 O O . ALA B 1 270 ? 31.907 -46.030 -28.923 1.00 26.50 270 ALA B O 1
ATOM 4442 N N . ARG B 1 271 ? 33.769 -47.224 -28.532 1.00 32.28 271 ARG B N 1
ATOM 4443 C CA . ARG B 1 271 ? 33.204 -48.448 -29.094 1.00 30.81 271 ARG B CA 1
ATOM 4444 C C . ARG B 1 271 ? 32.133 -49.062 -28.203 1.00 34.81 271 ARG B C 1
ATOM 4445 O O . ARG B 1 271 ? 31.115 -49.533 -28.695 1.00 38.81 271 ARG B O 1
ATOM 4453 N N . SER B 1 272 ? 32.345 -49.050 -26.894 1.00 35.52 272 SER B N 1
ATOM 4454 C CA . SER B 1 272 ? 31.368 -49.657 -26.005 1.00 35.16 272 SER B CA 1
ATOM 4455 C C . SER B 1 272 ? 30.065 -48.868 -26.029 1.00 33.22 272 SER B C 1
ATOM 4456 O O . SER B 1 272 ? 28.978 -49.445 -26.015 1.00 35.38 272 SER B O 1
ATOM 4459 N N . ILE B 1 273 ? 30.184 -47.544 -26.067 1.00 33.91 273 ILE B N 1
ATOM 4460 C CA . ILE B 1 273 ? 29.021 -46.677 -26.158 1.00 34.99 273 ILE B CA 1
ATOM 4461 C C . ILE B 1 273 ? 28.287 -46.860 -27.477 1.00 31.36 273 ILE B C 1
ATOM 4462 O O . ILE B 1 273 ? 27.079 -47.083 -27.495 1.00 37.42 273 ILE B O 1
ATOM 4467 N N . SER B 1 274 ? 29.014 -46.741 -28.584 1.00 29.95 274 SER B N 1
ATOM 4468 C CA . SER B 1 274 ? 28.383 -46.790 -29.893 1.00 28.90 274 SER B CA 1
ATOM 4469 C C . SER B 1 274 ? 27.720 -48.138 -30.146 1.00 38.68 274 SER B C 1
ATOM 4470 O O . SER B 1 274 ? 26.635 -48.205 -30.721 1.00 41.90 274 SER B O 1
ATOM 4473 N N . GLU B 1 275 ? 28.381 -49.210 -29.723 1.00 43.24 275 GLU B N 1
ATOM 4474 C CA . GLU B 1 275 ? 27.847 -50.557 -29.923 1.00 42.11 275 GLU B CA 1
ATOM 4475 C C . GLU B 1 275 ? 26.574 -50.827 -29.112 1.00 41.88 275 GLU B C 1
ATOM 4476 O O . GLU B 1 275 ? 25.641 -51.442 -29.618 1.00 43.09 275 GLU B O 1
ATOM 4482 N N . SER B 1 276 ? 26.526 -50.387 -27.858 1.00 38.49 276 SER B N 1
ATOM 4483 C CA . SER B 1 276 ? 25.312 -50.580 -27.075 1.00 47.00 276 SER B CA 1
ATOM 4484 C C . SER B 1 276 ? 24.188 -49.711 -27.634 1.00 47.50 276 SER B C 1
ATOM 4485 O O . SER B 1 276 ? 23.048 -50.159 -27.777 1.00 43.09 276 SER B O 1
ATOM 4488 N N . LEU B 1 277 ? 24.533 -48.472 -27.973 1.00 43.42 277 LEU B N 1
ATOM 4489 C CA . LEU B 1 277 ? 23.570 -47.515 -28.511 1.00 38.76 277 LEU B CA 1
ATOM 4490 C C . LEU B 1 277 ? 22.973 -48.011 -29.835 1.00 43.01 277 LEU B C 1
ATOM 4491 O O . LEU B 1 277 ? 21.752 -48.009 -30.003 1.00 45.27 277 LEU B O 1
ATOM 4496 N N . LEU B 1 278 ? 23.826 -48.430 -30.769 1.00 42.48 278 LEU B N 1
ATOM 4497 C CA . LEU B 1 278 ? 23.349 -48.874 -32.082 1.00 43.53 278 LEU B CA 1
ATOM 4498 C C . LEU B 1 278 ? 22.603 -50.203 -32.037 1.00 48.67 278 LEU B C 1
ATOM 4499 O O . LEU B 1 278 ? 21.711 -50.439 -32.847 1.00 47.61 278 LEU B O 1
ATOM 4504 N N . ASP B 1 279 ? 22.966 -51.065 -31.094 1.00 52.60 279 ASP B N 1
ATOM 4505 C CA . ASP B 1 279 ? 22.274 -52.339 -30.928 1.00 53.50 279 ASP B CA 1
ATOM 4506 C C . ASP B 1 279 ? 20.837 -52.127 -30.448 1.00 56.12 279 ASP B C 1
ATOM 4507 O O . ASP B 1 279 ? 19.927 -52.870 -30.826 1.00 59.36 279 ASP B O 1
ATOM 4512 N N . ALA B 1 280 ? 20.638 -51.111 -29.615 1.00 46.60 280 ALA B N 1
ATOM 4513 C CA . ALA B 1 280 ? 19.324 -50.844 -29.044 1.00 46.85 280 ALA B CA 1
ATOM 4514 C C . ALA B 1 280 ? 18.483 -49.943 -29.944 1.00 50.13 280 ALA B C 1
ATOM 4515 O O . ALA B 1 280 ? 17.258 -50.030 -29.957 1.00 53.09 280 ALA B O 1
ATOM 4517 N N . GLN B 1 281 ? 19.151 -49.079 -30.700 1.00 43.34 281 GLN B N 1
ATOM 4518 C CA . GLN B 1 281 ? 18.462 -48.105 -31.542 1.00 46.03 281 GLN B CA 1
ATOM 4519 C C . GLN B 1 281 ? 19.200 -47.945 -32.859 1.00 39.14 281 GLN B C 1
ATOM 4520 O O . GLN B 1 281 ? 19.890 -46.950 -33.066 1.00 39.83 281 GLN B O 1
ATOM 4526 N N . PRO B 1 282 ? 19.087 -48.950 -33.745 1.00 45.29 282 PRO B N 1
ATOM 4527 C CA . PRO B 1 282 ? 19.852 -48.984 -35.002 1.00 48.45 282 PRO B CA 1
ATOM 4528 C C . PRO B 1 282 ? 19.547 -47.793 -35.911 1.00 51.74 282 PRO B C 1
ATOM 4529 O O . PRO B 1 282 ? 20.414 -47.354 -36.670 1.00 58.42 282 PRO B O 1
ATOM 4533 N N . ASP B 1 283 ? 18.329 -47.271 -35.806 1.00 55.28 283 ASP B N 1
ATOM 4534 C CA . ASP B 1 283 ? 17.854 -46.198 -36.676 1.00 58.72 283 ASP B CA 1
ATOM 4535 C C . ASP B 1 283 ? 18.052 -44.819 -36.067 1.00 56.19 283 ASP B C 1
ATOM 4536 O O . ASP B 1 283 ? 17.415 -43.850 -36.484 1.00 60.00 283 ASP B O 1
ATOM 4538 N N . CYS B 1 284 ? 18.899 -44.749 -35.047 1.00 46.35 284 CYS B N 1
ATOM 4539 C CA . CYS B 1 284 ? 19.184 -43.492 -34.364 1.00 45.34 284 CYS B CA 1
ATOM 4540 C C . CYS B 1 284 ? 19.567 -42.371 -35.330 1.00 42.20 284 CYS B C 1
ATOM 4541 O O . CYS B 1 284 ? 20.478 -42.522 -36.144 1.00 42.88 284 CYS B O 1
ATOM 4544 N N . GLU B 1 285 ? 18.870 -41.245 -35.230 1.00 37.55 285 GLU B N 1
ATOM 4545 C CA . GLU B 1 285 ? 19.113 -40.129 -36.135 1.00 38.19 285 GLU B CA 1
ATOM 4546 C C . GLU B 1 285 ? 19.940 -39.029 -35.476 1.00 38.04 285 GLU B C 1
ATOM 4547 O O . GLU B 1 285 ? 20.624 -38.269 -36.160 1.00 36.87 285 GLU B O 1
ATOM 4553 N N . GLU B 1 286 ? 19.855 -38.933 -34.150 1.00 34.29 286 GLU B N 1
ATOM 4554 C CA . GLU B 1 286 ? 20.578 -37.905 -33.406 1.00 33.21 286 GLU B CA 1
ATOM 4555 C C . GLU B 1 286 ? 21.022 -38.459 -32.064 1.00 34.73 286 GLU B C 1
ATOM 4556 O O . GLU B 1 286 ? 20.227 -39.056 -31.340 1.00 28.86 286 GLU B O 1
ATOM 4562 N N . VAL B 1 287 ? 22.296 -38.246 -31.740 1.00 26.51 287 VAL B N 1
ATOM 4563 C CA . VAL B 1 287 ? 22.828 -38.563 -30.425 1.00 24.19 287 VAL B CA 1
ATOM 4564 C C . VAL B 1 287 ? 23.158 -37.229 -29.787 1.00 26.03 287 VAL B C 1
ATOM 4565 O O . VAL B 1 287 ? 23.967 -36.462 -30.302 1.00 25.64 287 VAL B O 1
ATOM 4569 N N . LEU B 1 288 ? 22.487 -36.937 -28.681 1.00 22.54 288 LEU B N 1
ATOM 4570 C CA . LEU B 1 288 ? 22.663 -35.672 -27.996 1.00 23.06 288 LEU B CA 1
ATOM 4571 C C . LEU B 1 288 ? 23.480 -35.953 -26.750 1.00 28.51 288 LEU B C 1
ATOM 4572 O O . LEU B 1 288 ? 23.052 -36.707 -25.871 1.00 25.92 288 LEU B O 1
ATOM 4577 N N . VAL B 1 289 ? 24.666 -35.362 -26.672 1.00 21.32 289 VAL B N 1
ATOM 4578 C CA . VAL B 1 289 ? 25.603 -35.750 -25.628 1.00 21.18 289 VAL B CA 1
ATOM 4579 C C . VAL B 1 289 ? 25.677 -34.710 -24.530 1.00 25.30 289 VAL B C 1
ATOM 4580 O O . VAL B 1 289 ? 25.833 -33.515 -24.784 1.00 21.65 289 VAL B O 1
ATOM 4584 N N . CYS B 1 290 ? 25.514 -35.180 -23.300 1.00 23.59 290 CYS B N 1
ATOM 4585 C CA . CYS B 1 290 ? 25.645 -34.324 -22.135 1.00 25.06 290 CYS B CA 1
ATOM 4586 C C . CYS B 1 290 ? 26.604 -34.961 -21.130 1.00 25.25 290 CYS B C 1
ATOM 4587 O O . CYS B 1 290 ? 27.170 -36.024 -21.400 1.00 22.76 290 CYS B O 1
ATOM 4590 N N . GLY B 1 291 ? 26.788 -34.308 -19.987 1.00 24.54 291 GLY B N 1
ATOM 4591 C CA . GLY B 1 291 ? 27.834 -34.684 -19.049 1.00 25.72 291 GLY B CA 1
ATOM 4592 C C . GLY B 1 291 ? 29.175 -34.159 -19.519 1.00 27.61 291 GLY B C 1
ATOM 4593 O O . GLY B 1 291 ? 29.275 -33.615 -20.618 1.00 25.61 291 GLY B O 1
ATOM 4594 N N . GLY B 1 292 ? 30.211 -34.310 -18.697 1.00 26.39 292 GLY B N 1
ATOM 4595 C CA . GLY B 1 292 ? 31.509 -33.734 -19.015 1.00 26.14 292 GLY B CA 1
ATOM 4596 C C . GLY B 1 292 ? 32.171 -34.329 -20.250 1.00 23.64 292 GLY B C 1
ATOM 4597 O O . GLY B 1 292 ? 33.035 -33.706 -20.872 1.00 28.06 292 GLY B O 1
ATOM 4598 N N . GLY B 1 293 ? 31.763 -35.539 -20.619 1.00 24.41 293 GLY B N 1
ATOM 4599 C CA . GLY B 1 293 ? 32.314 -36.191 -21.794 1.00 26.04 293 GLY B CA 1
ATOM 4600 C C . GLY B 1 293 ? 32.010 -35.423 -23.065 1.00 23.53 293 GLY B C 1
ATOM 4601 O O . GLY B 1 293 ? 32.707 -35.562 -24.061 1.00 25.86 293 GLY B O 1
ATOM 4602 N N . ALA B 1 294 ? 30.982 -34.582 -23.020 1.00 22.72 294 ALA B N 1
ATOM 4603 C CA . ALA B 1 294 ? 30.630 -33.764 -24.174 1.00 26.07 294 ALA B CA 1
ATOM 4604 C C . ALA B 1 294 ? 31.735 -32.770 -24.505 1.00 27.56 294 ALA B C 1
ATOM 4605 O O . ALA B 1 294 ? 31.816 -32.284 -25.640 1.00 28.74 294 ALA B O 1
ATOM 4607 N N . PHE B 1 295 ? 32.584 -32.476 -23.520 1.00 23.67 295 PHE B N 1
ATOM 4608 C CA . PHE B 1 295 ? 33.687 -31.542 -23.709 1.00 26.66 295 PHE B CA 1
ATOM 4609 C C . PHE B 1 295 ? 34.940 -32.221 -24.229 1.00 33.35 295 PHE B C 1
ATOM 4610 O O . PHE B 1 295 ? 35.907 -31.555 -24.599 1.00 32.90 295 PHE B O 1
ATOM 4618 N N . ASN B 1 296 ? 34.932 -33.548 -24.248 1.00 26.88 296 ASN B N 1
ATOM 4619 C CA . ASN B 1 296 ? 36.076 -34.277 -24.761 1.00 25.28 296 ASN B CA 1
ATOM 4620 C C . ASN B 1 296 ? 35.989 -34.353 -26.272 1.00 26.80 296 ASN B C 1
ATOM 4621 O O . ASN B 1 296 ? 35.345 -35.249 -26.828 1.00 25.26 296 ASN B O 1
ATOM 4626 N N . THR B 1 297 ? 36.640 -33.388 -26.919 1.00 26.24 297 THR B N 1
ATOM 4627 C CA . THR B 1 297 ? 36.580 -33.224 -28.367 1.00 25.56 297 THR B CA 1
ATOM 4628 C C . THR B 1 297 ? 36.998 -34.494 -29.089 1.00 27.73 297 THR B C 1
ATOM 4629 O O . THR B 1 297 ? 36.374 -34.894 -30.077 1.00 26.00 297 THR B O 1
ATOM 4633 N N . ALA B 1 298 ? 38.040 -35.143 -28.582 1.00 25.26 298 ALA B N 1
ATOM 4634 C CA . ALA B 1 298 ? 38.535 -36.360 -29.201 1.00 27.20 298 ALA B CA 1
ATOM 4635 C C . ALA B 1 298 ? 37.502 -37.490 -29.094 1.00 27.22 298 ALA B C 1
ATOM 4636 O O . ALA B 1 298 ? 37.312 -38.249 -30.039 1.00 28.30 298 ALA B O 1
ATOM 4638 N N . LEU B 1 299 ? 36.839 -37.606 -27.947 1.00 22.49 299 LEU B N 1
ATOM 4639 C CA . LEU B 1 299 ? 35.822 -38.640 -27.777 1.00 23.94 299 LEU B CA 1
ATOM 4640 C C . LEU B 1 299 ? 34.613 -38.374 -28.669 1.00 25.11 299 LEU B C 1
ATOM 4641 O O . LEU B 1 299 ? 34.091 -39.292 -29.306 1.00 21.41 299 LEU B O 1
ATOM 4646 N N . MET B 1 300 ? 34.175 -37.118 -28.721 1.00 21.83 300 MET B N 1
ATOM 4647 C CA . MET B 1 300 ? 33.033 -36.742 -29.551 1.00 21.24 300 MET B CA 1
ATOM 4648 C C . MET B 1 300 ? 33.331 -37.046 -31.003 1.00 21.96 300 MET B C 1
ATOM 4649 O O . MET B 1 300 ? 32.465 -37.521 -31.735 1.00 23.23 300 MET B O 1
ATOM 4654 N N . LYS B 1 301 ? 34.572 -36.798 -31.415 1.00 20.01 301 LYS B N 1
ATOM 4655 C CA . LYS B 1 301 ? 34.950 -37.080 -32.797 1.00 21.80 301 LYS B CA 1
ATOM 4656 C C . LYS B 1 301 ? 34.853 -38.579 -33.088 1.00 23.79 301 LYS B C 1
ATOM 4657 O O . LYS B 1 301 ? 34.348 -38.981 -34.138 1.00 22.78 301 LYS B O 1
ATOM 4663 N N . ARG B 1 302 ? 35.303 -39.412 -32.155 1.00 22.88 302 ARG B N 1
ATOM 4664 C CA . ARG B 1 302 ? 35.233 -40.860 -32.378 1.00 24.51 302 ARG B CA 1
ATOM 4665 C C . ARG B 1 302 ? 33.797 -41.382 -32.364 1.00 24.42 302 ARG B C 1
ATOM 4666 O O . ARG B 1 302 ? 33.445 -42.218 -33.194 1.00 22.67 302 ARG B O 1
ATOM 4674 N N . LEU B 1 303 ? 32.961 -40.872 -31.458 1.00 24.57 303 LEU B N 1
ATOM 4675 C CA . LEU B 1 303 ? 31.552 -41.276 -31.425 1.00 28.20 303 LEU B CA 1
ATOM 4676 C C . LEU B 1 303 ? 30.860 -40.957 -32.747 1.00 25.50 303 LEU B C 1
ATOM 4677 O O . LEU B 1 303 ? 30.091 -41.766 -33.282 1.00 25.85 303 LEU B O 1
ATOM 4682 N N . ALA B 1 304 ? 31.139 -39.775 -33.284 1.00 28.69 304 ALA B N 1
ATOM 4683 C CA . ALA B 1 304 ? 30.554 -39.397 -34.561 1.00 23.96 304 ALA B CA 1
ATOM 4684 C C . ALA B 1 304 ? 31.014 -40.302 -35.709 1.00 26.82 304 ALA B C 1
ATOM 4685 O O . ALA B 1 304 ? 30.240 -40.585 -36.628 1.00 28.74 304 ALA B O 1
ATOM 4687 N N . MET B 1 305 ? 32.270 -40.750 -35.674 1.00 22.12 305 MET B N 1
ATOM 4688 C CA . MET B 1 305 ? 32.772 -41.636 -36.729 1.00 22.40 305 MET B CA 1
ATOM 4689 C C . MET B 1 305 ? 32.151 -43.024 -36.613 1.00 27.48 305 MET B C 1
ATOM 4690 O O . MET B 1 305 ? 31.911 -43.686 -37.610 1.00 27.59 305 MET B O 1
ATOM 4695 N N . LEU B 1 306 ? 31.905 -43.457 -35.379 1.00 23.83 306 LEU B N 1
ATOM 4696 C CA . LEU B 1 306 ? 31.378 -44.795 -35.116 1.00 28.28 306 LEU B CA 1
ATOM 4697 C C . LEU B 1 306 ? 29.864 -44.862 -35.278 1.00 31.93 306 LEU B C 1
ATOM 4698 O O . LEU B 1 306 ? 29.285 -45.948 -35.330 1.00 36.24 306 LEU B O 1
ATOM 4703 N N . MET B 1 307 ? 29.223 -43.697 -35.339 1.00 31.81 307 MET B N 1
ATOM 4704 C CA . MET B 1 307 ? 27.786 -43.625 -35.590 1.00 28.06 307 MET B CA 1
ATOM 4705 C C . MET B 1 307 ? 27.504 -42.688 -36.760 1.00 30.70 307 MET B C 1
ATOM 4706 O O . MET B 1 307 ? 26.887 -41.638 -36.589 1.00 26.27 307 MET B O 1
ATOM 4711 N N . PRO B 1 308 ? 27.946 -43.081 -37.966 1.00 31.74 308 PRO B N 1
ATOM 4712 C CA . PRO B 1 308 ? 27.942 -42.159 -39.109 1.00 32.26 308 PRO B CA 1
ATOM 4713 C C . PRO B 1 308 ? 26.556 -41.801 -39.637 1.00 35.01 308 PRO B C 1
ATOM 4714 O O . PRO B 1 308 ? 26.426 -40.840 -40.403 1.00 33.52 308 PRO B O 1
ATOM 4718 N N . GLU B 1 309 ? 25.534 -42.554 -39.246 1.00 32.25 309 GLU B N 1
ATOM 4719 C CA . GLU B 1 309 ? 24.190 -42.273 -39.727 1.00 38.45 309 GLU B CA 1
ATOM 4720 C C . GLU B 1 309 ? 23.443 -41.354 -38.784 1.00 34.58 309 GLU B C 1
ATOM 4721 O O . GLU B 1 309 ? 22.324 -40.942 -39.066 1.00 42.48 309 GLU B O 1
ATOM 4723 N N . ALA B 1 310 ? 24.070 -41.030 -37.665 1.00 31.84 310 ALA B N 1
ATOM 4724 C CA . ALA B 1 310 ? 23.451 -40.167 -36.678 1.00 29.63 310 ALA B CA 1
ATOM 4725 C C . ALA B 1 310 ? 24.230 -38.873 -36.577 1.00 30.92 310 ALA B C 1
ATOM 4726 O O . ALA B 1 310 ? 25.452 -38.860 -36.738 1.00 35.11 310 ALA B O 1
ATOM 4728 N N . ARG B 1 311 ? 23.526 -37.788 -36.290 1.00 29.13 311 ARG B N 1
ATOM 4729 C CA . ARG B 1 311 ? 24.200 -36.543 -35.967 1.00 31.09 311 ARG B CA 1
ATOM 4730 C C . ARG B 1 311 ? 24.554 -36.612 -34.490 1.00 27.23 311 ARG B C 1
ATOM 4731 O O . ARG B 1 311 ? 23.672 -36.746 -33.644 1.00 32.30 311 ARG B O 1
ATOM 4739 N N . VAL B 1 312 ? 25.847 -36.523 -34.189 1.00 22.67 312 VAL B N 1
ATOM 4740 C CA . VAL B 1 312 ? 26.321 -36.617 -32.821 1.00 21.77 312 VAL B CA 1
ATOM 4741 C C . VAL B 1 312 ? 26.780 -35.236 -32.401 1.00 27.57 312 VAL B C 1
ATOM 4742 O O . VAL B 1 312 ? 27.733 -34.695 -32.965 1.00 25.81 312 VAL B O 1
ATOM 4746 N N . ALA B 1 313 ? 26.100 -34.659 -31.415 1.00 23.55 313 ALA B N 1
ATOM 4747 C CA . ALA B 1 313 ? 26.404 -33.298 -31.014 1.00 26.38 313 ALA B CA 1
ATOM 4748 C C . ALA B 1 313 ? 26.112 -33.080 -29.548 1.00 24.33 313 ALA B C 1
ATOM 4749 O O . ALA B 1 313 ? 25.350 -33.828 -28.930 1.00 26.83 313 ALA B O 1
ATOM 4751 N N . SER B 1 314 ? 26.754 -32.063 -28.987 1.00 23.02 314 SER B N 1
ATOM 4752 C CA . SER B 1 314 ? 26.494 -31.658 -27.609 1.00 23.24 314 SER B CA 1
ATOM 4753 C C . SER B 1 314 ? 25.059 -31.165 -27.449 1.00 21.77 314 SER B C 1
ATOM 4754 O O . SER B 1 314 ? 24.486 -30.585 -28.375 1.00 29.75 314 SER B O 1
ATOM 4757 N N . THR B 1 315 ? 24.478 -31.371 -26.266 1.00 21.54 315 THR B N 1
ATOM 4758 C CA . THR B 1 315 ? 23.144 -30.840 -25.990 1.00 21.97 315 THR B CA 1
ATOM 4759 C C . THR B 1 315 ? 23.100 -29.317 -26.088 1.00 26.15 315 THR B C 1
ATOM 4760 O O . THR B 1 315 ? 22.026 -28.733 -26.213 1.00 29.74 315 THR B O 1
ATOM 4764 N N . ASP B 1 316 ? 24.270 -28.683 -26.063 1.00 28.99 316 ASP B N 1
ATOM 4765 C CA . ASP B 1 316 ? 24.347 -27.232 -26.192 1.00 34.78 316 ASP B CA 1
ATOM 4766 C C . ASP B 1 316 ? 23.724 -26.753 -27.503 1.00 40.51 316 ASP B C 1
ATOM 4767 O O . ASP B 1 316 ? 23.152 -25.666 -27.574 1.00 43.79 316 ASP B O 1
ATOM 4772 N N . GLU B 1 317 ? 23.828 -27.581 -28.537 1.00 36.30 317 GLU B N 1
ATOM 4773 C CA . GLU B 1 317 ? 23.253 -27.251 -29.838 1.00 42.45 317 GLU B CA 1
ATOM 4774 C C . GLU B 1 317 ? 21.730 -27.338 -29.815 1.00 47.67 317 GLU B C 1
ATOM 4775 O O . GLU B 1 317 ? 21.062 -26.942 -30.770 1.00 50.47 317 GLU B O 1
ATOM 4781 N N . TYR B 1 318 ? 21.192 -27.855 -28.714 1.00 45.94 318 TYR B N 1
ATOM 4782 C CA . TYR B 1 318 ? 19.756 -28.040 -28.573 1.00 44.48 318 TYR B CA 1
ATOM 4783 C C . TYR B 1 318 ? 19.260 -27.174 -27.421 1.00 44.68 318 TYR B C 1
ATOM 4784 O O . TYR B 1 318 ? 18.127 -27.326 -26.955 1.00 45.10 318 TYR B O 1
ATOM 4793 N N . GLY B 1 319 ? 20.131 -26.278 -26.954 1.00 41.39 319 GLY B N 1
ATOM 4794 C CA . GLY B 1 319 ? 19.799 -25.339 -25.891 1.00 41.23 319 GLY B CA 1
ATOM 4795 C C . GLY B 1 319 ? 19.982 -25.768 -24.437 1.00 43.83 319 GLY B C 1
ATOM 4796 O O . GLY B 1 319 ? 19.513 -25.081 -23.530 1.00 46.72 319 GLY B O 1
ATOM 4797 N N . ILE B 1 320 ? 20.645 -26.897 -24.206 1.00 40.40 320 ILE B N 1
ATOM 4798 C CA . ILE B 1 320 ? 20.911 -27.383 -22.844 1.00 31.78 320 ILE B CA 1
ATOM 4799 C C . ILE B 1 320 ? 22.407 -27.603 -22.607 1.00 32.35 320 ILE B C 1
ATOM 4800 O O . ILE B 1 320 ? 23.010 -28.491 -23.212 1.00 31.93 320 ILE B O 1
ATOM 4805 N N . PRO B 1 321 ? 23.029 -26.760 -21.771 1.00 28.59 321 PRO B N 1
ATOM 4806 C CA . PRO B 1 321 ? 24.466 -26.917 -21.510 1.00 31.32 321 PRO B CA 1
ATOM 4807 C C . PRO B 1 321 ? 24.781 -28.284 -20.904 1.00 30.83 321 PRO B C 1
ATOM 4808 O O . PRO B 1 321 ? 24.141 -28.684 -19.926 1.00 23.78 321 PRO B O 1
ATOM 4812 N N . PRO B 1 322 ? 25.743 -29.009 -21.491 1.00 25.26 322 PRO B N 1
ATOM 4813 C CA . PRO B 1 322 ? 25.965 -30.407 -21.106 1.00 27.24 322 PRO B CA 1
ATOM 4814 C C . PRO B 1 322 ? 26.381 -30.607 -19.653 1.00 26.05 322 PRO B C 1
ATOM 4815 O O . PRO B 1 322 ? 26.050 -31.651 -19.091 1.00 25.61 322 PRO B O 1
ATOM 4819 N N . ALA B 1 323 ? 27.050 -29.631 -19.041 1.00 24.46 323 ALA B N 1
ATOM 4820 C CA . ALA B 1 323 ? 27.483 -29.813 -17.665 1.00 22.35 323 ALA B CA 1
ATOM 4821 C C . ALA B 1 323 ? 26.337 -29.630 -16.689 1.00 27.92 323 ALA B C 1
ATOM 4822 O O . ALA B 1 323 ? 26.440 -30.030 -15.529 1.00 29.54 323 ALA B O 1
ATOM 4824 N N . TRP B 1 324 ? 25.219 -29.085 -17.156 1.00 25.34 324 TRP B N 1
ATOM 4825 C CA . TRP B 1 324 ? 24.203 -28.654 -16.210 1.00 24.15 324 TRP B CA 1
ATOM 4826 C C . TRP B 1 324 ? 22.892 -29.395 -16.385 1.00 21.44 324 TRP 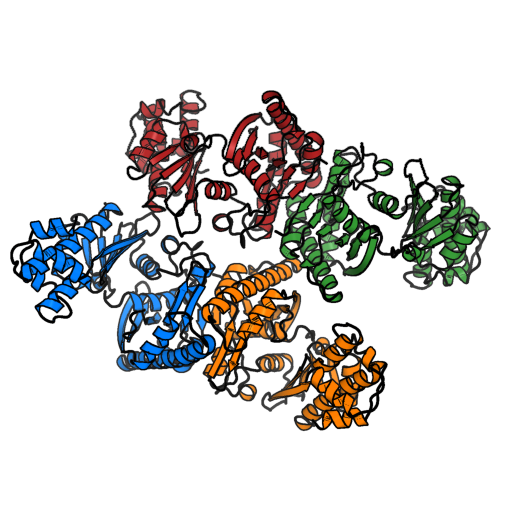B C 1
ATOM 4827 O O . TRP B 1 324 ? 21.905 -29.108 -15.693 1.00 22.81 324 TRP B O 1
ATOM 4838 N N . MET B 1 325 ? 22.918 -30.417 -17.231 1.00 19.92 325 MET B N 1
ATOM 4839 C CA . MET B 1 325 ? 21.737 -31.238 -17.525 1.00 16.91 325 MET B CA 1
ATOM 4840 C C . MET B 1 325 ? 21.123 -31.850 -16.288 1.00 22.03 325 MET B C 1
ATOM 4841 O O . MET B 1 325 ? 19.905 -31.772 -16.072 1.00 21.91 325 MET B O 1
ATOM 4846 N N . GLU B 1 326 ? 21.973 -32.451 -15.466 1.00 24.37 326 GLU B N 1
ATOM 4847 C CA . GLU B 1 326 ? 21.482 -33.142 -14.288 1.00 22.40 326 GLU B CA 1
ATOM 4848 C C . GLU B 1 326 ? 20.865 -32.174 -13.283 1.00 20.43 326 GLU B C 1
ATOM 4849 O O . GLU B 1 326 ? 19.785 -32.440 -12.750 1.00 22.12 326 GLU B O 1
ATOM 4855 N N . GLY B 1 327 ? 21.533 -31.058 -13.022 1.00 22.62 327 GLY B N 1
ATOM 4856 C CA . GLY B 1 327 ? 20.985 -30.073 -12.102 1.00 24.91 327 GLY B CA 1
ATOM 4857 C C . GLY B 1 327 ? 19.658 -29.530 -12.599 1.00 22.09 327 GLY B C 1
ATOM 4858 O O . GLY B 1 327 ? 18.705 -29.326 -11.823 1.00 20.08 327 GLY B O 1
ATOM 4859 N N . MET B 1 328 ? 19.601 -29.271 -13.901 1.00 20.59 328 MET B N 1
ATOM 4860 C CA . MET B 1 328 ? 18.378 -28.768 -14.516 1.00 16.71 328 MET B CA 1
ATOM 4861 C C . MET B 1 328 ? 17.235 -29.763 -14.405 1.00 18.87 328 MET B C 1
ATOM 4862 O O . MET B 1 328 ? 16.074 -29.358 -14.334 1.00 19.99 328 MET B O 1
ATOM 4867 N N . ALA B 1 329 ? 17.551 -31.056 -14.439 1.00 18.43 329 ALA B N 1
ATOM 4868 C CA . ALA B 1 329 ? 16.525 -32.079 -14.270 1.00 19.01 329 ALA B CA 1
ATOM 4869 C C . ALA B 1 329 ? 15.822 -31.955 -12.925 1.00 18.71 329 ALA B C 1
ATOM 4870 O O . ALA B 1 329 ? 14.616 -32.172 -12.836 1.00 20.13 329 ALA B O 1
ATOM 4872 N N . PHE B 1 330 ? 16.576 -31.628 -11.881 1.00 19.44 330 PHE B N 1
ATOM 4873 C CA . PHE B 1 330 ? 15.984 -31.525 -10.545 1.00 20.84 330 PHE B CA 1
ATOM 4874 C C . PHE B 1 330 ? 15.184 -30.251 -10.337 1.00 17.55 330 PHE B C 1
ATOM 4875 O O . PHE B 1 330 ? 14.153 -30.257 -9.646 1.00 18.75 330 PHE B O 1
ATOM 4883 N N . ALA B 1 331 ? 15.626 -29.175 -10.976 1.00 19.58 331 ALA B N 1
ATOM 4884 C CA . ALA B 1 331 ? 14.816 -27.958 -11.017 1.00 18.98 331 ALA B CA 1
ATOM 4885 C C . ALA B 1 331 ? 13.498 -28.259 -11.721 1.00 19.94 331 ALA B C 1
ATOM 4886 O O . ALA B 1 331 ? 12.417 -27.890 -11.248 1.00 18.51 331 ALA B O 1
ATOM 4888 N N . TRP B 1 332 ? 13.582 -28.973 -12.838 1.00 15.23 332 TRP B N 1
ATOM 4889 C CA . TRP B 1 332 ? 12.387 -29.357 -13.586 1.00 17.35 332 TRP B CA 1
ATOM 4890 C C . TRP B 1 332 ? 11.467 -30.229 -12.749 1.00 16.07 332 TRP B C 1
ATOM 4891 O O . TRP B 1 332 ? 10.241 -30.048 -12.763 1.00 16.60 332 TRP B O 1
ATOM 4902 N N . LEU B 1 333 ? 12.040 -31.155 -11.988 1.00 17.19 333 LEU B N 1
ATOM 4903 C CA . LEU B 1 333 ? 11.213 -31.995 -11.121 1.00 18.50 333 LEU B CA 1
ATOM 4904 C C . LEU B 1 333 ? 10.444 -31.196 -10.060 1.00 18.15 333 LEU B C 1
ATOM 4905 O O . LEU B 1 333 ? 9.328 -31.569 -9.714 1.00 16.96 333 LEU B O 1
ATOM 4910 N N . ALA B 1 334 ? 11.022 -30.102 -9.563 1.00 17.66 334 ALA B N 1
ATOM 4911 C CA . ALA B 1 334 ? 10.280 -29.245 -8.628 1.00 19.36 334 ALA B CA 1
ATOM 4912 C C . ALA B 1 334 ? 9.065 -28.660 -9.335 1.00 19.00 334 ALA B C 1
ATOM 4913 O O . ALA B 1 334 ? 7.973 -28.641 -8.789 1.00 16.76 334 ALA B O 1
ATOM 4915 N N . HIS B 1 335 ? 9.259 -28.211 -10.572 1.00 18.45 335 HIS B N 1
ATOM 4916 C CA . HIS B 1 335 ? 8.144 -27.724 -11.377 1.00 17.43 335 HIS B CA 1
ATOM 4917 C C . HIS B 1 335 ? 7.083 -28.805 -11.568 1.00 20.72 335 HIS B C 1
ATOM 4918 O O . HIS B 1 335 ? 5.900 -28.539 -11.380 1.00 21.03 335 HIS B O 1
ATOM 4925 N N . ARG B 1 336 ? 7.498 -30.021 -11.919 1.00 15.47 336 ARG B N 1
ATOM 4926 C CA . ARG B 1 336 ? 6.521 -31.090 -12.152 1.00 15.08 336 ARG B CA 1
ATOM 4927 C C . ARG B 1 336 ? 5.704 -31.366 -10.902 1.00 17.87 336 ARG B C 1
ATOM 4928 O O . ARG B 1 336 ? 4.496 -31.593 -10.969 1.00 19.23 336 ARG B O 1
ATOM 4936 N N . PHE B 1 337 ? 6.375 -31.360 -9.764 1.00 14.49 337 PHE B N 1
ATOM 4937 C CA . PHE B 1 337 ? 5.682 -31.543 -8.491 1.00 16.77 337 PHE B CA 1
ATOM 4938 C C . PHE B 1 337 ? 4.587 -30.497 -8.295 1.00 20.97 337 PHE B C 1
ATOM 4939 O O . PHE B 1 337 ? 3.440 -30.844 -7.981 1.00 17.40 337 PHE B O 1
ATOM 4947 N N . LEU B 1 338 ? 4.948 -29.226 -8.453 1.00 19.48 338 LEU B N 1
ATOM 4948 C CA . LEU B 1 338 ? 4.011 -28.146 -8.173 1.00 18.99 338 LEU B CA 1
ATOM 4949 C C . LEU B 1 338 ? 2.860 -28.153 -9.174 1.00 22.39 338 LEU B C 1
ATOM 4950 O O . LEU B 1 338 ? 1.733 -27.770 -8.828 1.00 23.72 338 LEU B O 1
ATOM 4955 N N . GLU B 1 339 ? 3.126 -28.632 -10.393 1.00 21.16 339 GLU B N 1
ATOM 4956 C CA . GLU B 1 339 ? 2.079 -28.721 -11.418 1.00 20.40 339 GLU B CA 1
ATOM 4957 C C . GLU B 1 339 ? 1.307 -30.042 -11.357 1.00 23.39 339 GLU B C 1
ATOM 4958 O O . GLU B 1 339 ? 0.365 -30.245 -12.132 1.00 27.39 339 GLU B O 1
ATOM 4964 N N . ARG B 1 340 ? 1.690 -30.913 -10.423 1.00 20.42 340 ARG B N 1
ATOM 4965 C CA . ARG B 1 340 ? 1.066 -32.236 -10.266 1.00 22.87 340 ARG B CA 1
ATOM 4966 C C . ARG B 1 340 ? 1.092 -33.031 -11.571 1.00 22.42 340 ARG B C 1
ATOM 4967 O O . ARG B 1 340 ? 0.098 -33.667 -11.951 1.00 26.23 340 ARG B O 1
ATOM 4975 N N . LEU B 1 341 ? 2.237 -32.979 -12.253 1.00 18.71 341 LEU B N 1
ATOM 4976 C CA . LEU B 1 341 ? 2.486 -33.765 -13.444 1.00 21.13 341 LEU B CA 1
ATOM 4977 C C . LEU B 1 341 ? 3.474 -34.861 -13.073 1.00 24.50 341 LEU B C 1
ATOM 4978 O O . LEU B 1 341 ? 4.305 -34.676 -12.186 1.00 24.30 341 LEU B O 1
ATOM 4983 N N . PRO B 1 342 ? 3.407 -36.002 -13.770 1.00 28.88 342 PRO B N 1
ATOM 4984 C CA . PRO B 1 342 ? 4.303 -37.098 -13.396 1.00 27.49 342 PRO B CA 1
ATOM 4985 C C . PRO B 1 342 ? 5.770 -36.787 -13.627 1.00 27.76 342 PRO B C 1
ATOM 4986 O O . PRO B 1 342 ? 6.160 -36.067 -14.562 1.00 28.42 342 PRO B O 1
ATOM 4990 N N . GLY B 1 343 ? 6.597 -37.352 -12.757 1.00 21.89 343 GLY B N 1
ATOM 4991 C CA . GLY B 1 343 ? 8.007 -37.045 -12.773 1.00 21.29 343 GLY B CA 1
ATOM 4992 C C . GLY B 1 343 ? 8.861 -38.245 -13.106 1.00 26.31 343 GLY B C 1
ATOM 4993 O O . GLY B 1 343 ? 10.053 -38.098 -13.361 1.00 24.89 343 GLY B O 1
ATOM 4994 N N . ASN B 1 344 ? 8.266 -39.435 -13.092 1.00 19.06 344 ASN B N 1
ATOM 4995 C CA . ASN B 1 344 ? 9.036 -40.627 -13.410 1.00 24.36 344 ASN B CA 1
ATOM 4996 C C . ASN B 1 344 ? 8.753 -41.112 -14.821 1.00 26.89 344 ASN B C 1
ATOM 4997 O O . ASN B 1 344 ? 7.864 -40.604 -15.515 1.00 28.11 344 ASN B O 1
ATOM 5002 N N . CYS B 1 345 ? 9.540 -42.085 -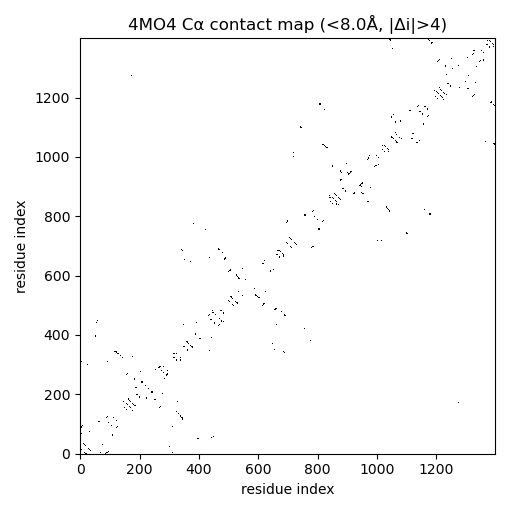15.255 1.00 27.00 345 CYS B N 1
ATOM 5003 C CA . CYS B 1 345 ? 9.295 -42.767 -16.515 1.00 25.55 345 CYS B CA 1
ATOM 5004 C C . CYS B 1 345 ? 9.222 -44.241 -16.179 1.00 28.08 345 CYS B C 1
ATOM 5005 O O . CYS B 1 345 ? 10.255 -44.903 -16.093 1.00 25.61 345 CYS B O 1
ATOM 5008 N N . PRO B 1 346 ? 7.996 -44.743 -15.927 1.00 30.39 346 PRO B N 1
ATOM 5009 C CA . PRO B 1 346 ? 7.847 -46.106 -15.402 1.00 30.76 346 PRO B CA 1
ATOM 5010 C C . PRO B 1 346 ? 8.399 -47.197 -16.320 1.00 29.41 346 PRO B C 1
ATOM 5011 O O . PRO B 1 346 ? 8.842 -48.237 -15.829 1.00 29.49 346 PRO B O 1
ATOM 5015 N N . ASP B 1 347 ? 8.396 -46.969 -17.626 1.00 33.30 347 ASP B N 1
ATOM 5016 C CA . ASP B 1 347 ? 9.054 -47.896 -18.535 1.00 36.31 347 ASP B CA 1
ATOM 5017 C C . ASP B 1 347 ? 10.557 -48.016 -18.263 1.00 38.59 347 ASP B C 1
ATOM 5018 O O . ASP B 1 347 ? 11.173 -49.033 -18.590 1.00 41.16 347 ASP B O 1
ATOM 5023 N N . VAL B 1 348 ? 11.159 -46.984 -17.681 1.00 31.75 348 VAL B N 1
ATOM 5024 C CA . VAL B 1 348 ? 12.577 -47.073 -17.366 1.00 29.70 348 VAL B CA 1
ATOM 5025 C C . VAL B 1 348 ? 12.844 -47.453 -15.909 1.00 33.66 348 VAL B C 1
ATOM 5026 O O . VAL B 1 348 ? 13.798 -48.192 -15.630 1.00 33.83 348 VAL B O 1
ATOM 5030 N N . THR B 1 349 ? 11.971 -47.020 -15.000 1.00 29.40 349 THR B N 1
ATOM 5031 C CA . THR B 1 349 ? 12.156 -47.320 -13.573 1.00 33.53 349 THR B CA 1
ATOM 5032 C C . THR B 1 349 ? 11.536 -48.643 -13.139 1.00 31.01 349 THR B C 1
ATOM 5033 O O . THR B 1 349 ? 11.981 -49.246 -12.164 1.00 32.21 349 THR B O 1
ATOM 5037 N N . GLY B 1 350 ? 10.525 -49.094 -13.872 1.00 28.06 350 GLY B N 1
ATOM 5038 C CA . GLY B 1 350 ? 9.836 -50.327 -13.531 1.00 30.43 350 GLY B CA 1
ATOM 5039 C C . GLY B 1 350 ? 8.668 -50.130 -12.578 1.00 32.01 350 GLY B C 1
ATOM 5040 O O . GLY B 1 350 ? 8.015 -51.097 -12.175 1.00 34.75 350 GLY B O 1
ATOM 5041 N N . ALA B 1 351 ? 8.384 -48.880 -12.228 1.00 22.80 351 ALA B N 1
ATOM 5042 C CA . ALA B 1 351 ? 7.239 -48.556 -11.375 1.00 22.85 351 ALA B CA 1
ATOM 5043 C C . ALA B 1 351 ? 5.913 -48.967 -12.010 1.00 27.61 351 ALA B C 1
ATOM 5044 O O . ALA B 1 351 ? 5.828 -49.181 -13.227 1.00 27.39 351 ALA B O 1
ATOM 5046 N N . LEU B 1 352 ? 4.887 -49.096 -11.172 1.00 26.17 352 LEU B N 1
ATOM 5047 C CA . LEU B 1 352 ? 3.559 -49.503 -11.621 1.00 26.48 352 LEU B CA 1
ATOM 5048 C C . LEU B 1 352 ? 2.949 -48.564 -12.654 1.00 26.69 352 LEU B C 1
ATOM 5049 O O . LEU B 1 352 ? 2.166 -48.990 -13.505 1.00 30.92 352 LEU B O 1
ATOM 5054 N N . GLY B 1 353 ? 3.338 -47.296 -12.598 1.00 23.52 353 GLY B N 1
ATOM 5055 C CA . GLY B 1 353 ? 2.771 -46.301 -13.485 1.00 24.41 353 GLY B CA 1
ATOM 5056 C C . GLY B 1 353 ? 3.363 -44.941 -13.200 1.00 25.49 353 GLY B C 1
ATOM 5057 O O . GLY B 1 353 ? 4.267 -44.813 -12.366 1.00 18.85 353 GLY B O 1
ATOM 5058 N N . PRO B 1 354 ? 2.869 -43.913 -13.903 1.00 23.48 354 PRO B N 1
ATOM 5059 C CA . PRO B 1 354 ? 3.325 -42.539 -13.676 1.00 17.66 354 PRO B CA 1
ATOM 5060 C C . PRO B 1 354 ? 3.002 -42.104 -12.258 1.00 20.28 354 PRO B C 1
ATOM 5061 O O . PRO B 1 354 ? 1.941 -42.466 -11.728 1.00 18.68 354 PRO B O 1
ATOM 5065 N N . ARG B 1 355 ? 3.899 -41.334 -11.650 1.00 17.53 355 ARG B N 1
ATOM 5066 C CA . ARG B 1 355 ? 3.685 -40.836 -10.294 1.00 21.52 355 ARG B CA 1
ATOM 5067 C C . ARG B 1 355 ? 4.199 -39.412 -10.191 1.00 19.85 355 ARG B C 1
ATOM 5068 O O . ARG B 1 355 ? 5.177 -39.060 -10.866 1.00 17.78 355 ARG B O 1
ATOM 5076 N N . THR B 1 356 ? 3.540 -38.602 -9.360 1.00 20.54 356 THR B N 1
ATOM 5077 C CA . THR B 1 356 ? 4.103 -37.313 -8.938 1.00 23.29 356 THR B CA 1
ATOM 5078 C C . THR B 1 356 ? 5.219 -37.627 -7.955 1.00 19.41 356 THR B C 1
ATOM 5079 O O . THR B 1 356 ? 5.011 -38.342 -6.978 1.00 21.40 356 THR B O 1
ATOM 5083 N N . LEU B 1 357 ? 6.403 -37.100 -8.223 1.00 20.51 357 LEU B N 1
ATOM 5084 C CA . LEU B 1 357 ? 7.577 -37.392 -7.402 1.00 17.95 357 LEU B CA 1
ATOM 5085 C C . LEU B 1 357 ? 7.951 -36.265 -6.483 1.00 19.11 357 LEU B C 1
ATOM 5086 O O . LEU B 1 357 ? 7.873 -35.112 -6.854 1.00 16.26 357 LEU B O 1
ATOM 5091 N N . GLY B 1 358 ? 8.376 -36.618 -5.277 1.00 20.46 358 GLY B N 1
ATOM 5092 C CA . GLY B 1 358 ? 8.913 -35.634 -4.356 1.00 20.79 358 GLY B CA 1
ATOM 5093 C C . GLY B 1 358 ? 7.979 -35.238 -3.232 1.00 17.22 358 GLY B C 1
ATOM 5094 O O . GLY B 1 358 ? 6.838 -35.722 -3.140 1.00 18.30 358 GLY B O 1
ATOM 5095 N N . ALA B 1 359 ? 8.487 -34.348 -2.382 1.00 19.06 359 ALA B N 1
ATOM 5096 C CA . ALA B 1 359 ? 7.764 -33.841 -1.219 1.00 21.04 359 ALA B CA 1
ATOM 5097 C C . ALA B 1 359 ? 8.053 -32.378 -1.052 1.00 18.68 359 ALA B C 1
ATOM 5098 O O . ALA B 1 359 ? 9.190 -31.956 -1.241 1.00 20.27 359 ALA B O 1
ATOM 5100 N N . LEU B 1 360 ? 7.035 -31.611 -0.658 1.00 15.55 360 LEU B N 1
ATOM 5101 C CA . LEU B 1 360 ? 7.190 -30.155 -0.506 1.00 18.46 360 LEU B CA 1
ATOM 5102 C C . LEU B 1 360 ? 7.451 -29.720 0.930 1.00 19.72 360 LEU B C 1
ATOM 5103 O O . LEU B 1 360 ? 6.658 -30.001 1.817 1.00 19.19 360 LEU B O 1
ATOM 5108 N N . TYR B 1 361 ? 8.562 -29.007 1.130 1.00 17.25 361 TYR B N 1
ATOM 5109 C CA . TYR B 1 361 ? 8.904 -28.378 2.397 1.00 19.74 361 TYR B CA 1
ATOM 5110 C C . TYR B 1 361 ? 8.879 -26.880 2.155 1.00 19.62 361 TYR B C 1
ATOM 5111 O O . TYR B 1 361 ? 9.848 -26.316 1.642 1.00 18.57 361 TYR B O 1
ATOM 5120 N N . PRO B 1 362 ? 7.764 -26.228 2.499 1.00 22.68 362 PRO B N 1
ATOM 5121 C CA . PRO B 1 362 ? 7.592 -24.806 2.180 1.00 23.07 362 PRO B CA 1
ATOM 5122 C C . PRO B 1 362 ? 8.483 -23.925 3.016 1.00 25.97 362 PRO B C 1
ATOM 5123 O O . PRO B 1 362 ? 8.774 -24.223 4.173 1.00 21.04 362 PRO B O 1
ATOM 5127 N N . ALA B 1 363 ? 8.907 -22.814 2.434 1.00 20.72 363 ALA B N 1
ATOM 5128 C CA . ALA B 1 363 ? 9.645 -21.837 3.204 1.00 22.78 363 ALA B CA 1
ATOM 5129 C C . ALA B 1 363 ? 8.734 -21.231 4.281 1.00 24.69 363 ALA B C 1
ATOM 5130 O O . ALA B 1 363 ? 9.154 -21.043 5.416 1.00 25.57 363 ALA B O 1
ATOM 5132 N N . GLY B 1 364 ? 7.495 -20.905 3.922 1.00 24.85 364 GLY B N 1
ATOM 5133 C CA . GLY B 1 364 ? 6.560 -20.340 4.886 1.00 24.45 364 GLY B CA 1
ATOM 5134 C C . GLY B 1 364 ? 6.931 -18.931 5.305 1.00 33.86 364 GLY B C 1
ATOM 5135 O O . GLY B 1 364 ? 7.652 -18.255 4.571 1.00 35.99 364 GLY B O 1
ATOM 5136 N N . PRO C 1 2 ? 54.952 -19.621 3.103 1.00 15.87 2 PRO C N 1
ATOM 5137 C CA . PRO C 1 2 ? 53.573 -20.122 2.996 1.00 15.44 2 PRO C CA 1
ATOM 5138 C C . PRO C 1 2 ? 52.999 -19.810 1.621 1.00 19.22 2 PRO C C 1
ATOM 5139 O O . PRO C 1 2 ? 53.693 -19.156 0.821 1.00 18.84 2 PRO C O 1
ATOM 5143 N N . ARG C 1 3 ? 51.800 -20.309 1.315 1.00 15.95 3 ARG C N 1
ATOM 5144 C CA . ARG C 1 3 ? 51.149 -19.991 0.034 1.00 14.64 3 ARG C CA 1
ATOM 5145 C C . ARG C 1 3 ? 50.069 -18.910 0.219 1.00 16.71 3 ARG C C 1
ATOM 5146 O O . ARG C 1 3 ? 49.367 -18.892 1.222 1.00 17.49 3 ARG C O 1
ATOM 5154 N N . TYR C 1 4 ? 49.965 -17.981 -0.729 1.00 12.43 4 TYR C N 1
ATOM 5155 C CA . TYR C 1 4 ? 48.995 -16.876 -0.620 1.00 14.74 4 TYR C CA 1
ATOM 5156 C C . TYR C 1 4 ? 48.264 -16.669 -1.928 1.00 19.93 4 TYR C C 1
ATOM 5157 O O . TYR C 1 4 ? 48.838 -16.837 -2.998 1.00 18.61 4 TYR C O 1
ATOM 5166 N N . LEU C 1 5 ? 47.005 -16.273 -1.839 1.00 15.73 5 LEU C N 1
ATOM 5167 C CA . LEU C 1 5 ? 46.271 -15.821 -3.025 1.00 17.77 5 LEU C CA 1
ATOM 5168 C C . LEU C 1 5 ? 46.314 -14.311 -3.105 1.00 16.83 5 LEU C C 1
ATOM 5169 O O . LEU C 1 5 ? 46.362 -13.635 -2.086 1.00 16.65 5 LEU C O 1
ATOM 5174 N N . GLY C 1 6 ? 46.315 -13.788 -4.326 1.00 14.86 6 GLY C N 1
ATOM 5175 C CA . GLY C 1 6 ? 46.244 -12.355 -4.561 1.00 16.59 6 GLY C CA 1
ATOM 5176 C C . GLY C 1 6 ? 45.096 -12.067 -5.500 1.00 18.64 6 GLY C C 1
ATOM 5177 O O . GLY C 1 6 ? 44.898 -12.795 -6.463 1.00 19.53 6 GLY C O 1
ATOM 5178 N N . LEU C 1 7 ? 44.342 -11.008 -5.220 1.00 17.70 7 LEU C N 1
ATOM 5179 C CA . LEU C 1 7 ? 43.163 -10.656 -6.006 1.00 18.31 7 LEU C CA 1
ATOM 5180 C C . LEU C 1 7 ? 43.273 -9.234 -6.466 1.00 24.46 7 LEU C C 1
ATOM 5181 O O . LEU C 1 7 ? 43.347 -8.322 -5.651 1.00 23.06 7 LEU C O 1
ATOM 5186 N N . MET C 1 8 ? 43.294 -9.049 -7.781 1.00 25.49 8 MET C N 1
ATOM 5187 C CA . MET C 1 8 ? 43.447 -7.733 -8.362 1.00 35.77 8 MET C CA 1
ATOM 5188 C C . MET C 1 8 ? 42.312 -7.464 -9.321 1.00 33.99 8 MET C C 1
ATOM 5189 O O . MET C 1 8 ? 41.901 -8.337 -10.074 1.00 28.64 8 MET C O 1
ATOM 5194 N N . SER C 1 9 ? 41.769 -6.259 -9.251 1.00 34.04 9 SER C N 1
ATOM 5195 C CA . SER C 1 9 ? 40.834 -5.799 -10.255 1.00 38.11 9 SER C CA 1
ATOM 5196 C C . SER C 1 9 ? 41.097 -4.310 -10.401 1.00 41.33 9 SER C C 1
ATOM 5197 O O . SER C 1 9 ? 40.693 -3.519 -9.546 1.00 40.51 9 SER C O 1
ATOM 5200 N N . GLY C 1 10 ? 41.779 -3.927 -11.475 1.00 38.84 10 GLY C N 1
ATOM 5201 C CA . GLY C 1 10 ? 42.164 -2.542 -11.677 1.00 38.50 10 GLY C CA 1
ATOM 5202 C C . GLY C 1 10 ? 41.025 -1.660 -12.150 1.00 42.81 10 GLY C C 1
ATOM 5203 O O . GLY C 1 10 ? 39.876 -2.097 -12.229 1.00 43.61 10 GLY C O 1
ATOM 5204 N N . THR C 1 11 ? 41.335 -0.409 -12.464 1.00 44.20 11 THR C N 1
ATOM 5205 C CA . THR C 1 11 ? 40.301 0.541 -12.855 1.00 46.55 11 THR C CA 1
ATOM 5206 C C . THR C 1 11 ? 39.804 0.381 -14.308 1.00 48.15 11 THR C C 1
ATOM 5207 O O . THR C 1 11 ? 38.885 1.081 -14.726 1.00 51.46 11 THR C O 1
ATOM 5211 N N . SER C 1 12 ? 40.412 -0.532 -15.068 1.00 46.40 12 SER C N 1
ATOM 5212 C CA . SER C 1 12 ? 39.937 -0.839 -16.422 1.00 52.82 12 SER C CA 1
ATOM 5213 C C . SER C 1 12 ? 38.693 -1.743 -16.444 1.00 52.09 12 SER C C 1
ATOM 5214 O O . SER C 1 12 ? 37.919 -1.719 -17.404 1.00 49.42 12 SER C O 1
ATOM 5217 N N . LEU C 1 13 ? 38.523 -2.551 -15.399 1.00 46.68 13 LEU C N 1
ATOM 5218 C CA . LEU C 1 13 ? 37.283 -3.307 -15.180 1.00 42.43 13 LEU C CA 1
ATOM 5219 C C . LEU C 1 13 ? 36.950 -4.393 -16.210 1.00 52.45 13 LEU C C 1
ATOM 5220 O O . LEU C 1 13 ? 35.777 -4.723 -16.409 1.00 44.34 13 LEU C O 1
ATOM 5225 N N . ASP C 1 14 ? 37.969 -4.976 -16.831 1.00 47.52 14 ASP C N 1
ATOM 5226 C CA . ASP C 1 14 ? 37.735 -6.069 -17.771 1.00 53.08 14 ASP C CA 1
ATOM 5227 C C . ASP C 1 14 ? 37.463 -7.391 -17.041 1.00 42.94 14 ASP C C 1
ATOM 5228 O O . ASP C 1 14 ? 36.608 -8.182 -17.446 1.00 44.92 14 ASP C O 1
ATOM 5233 N N . GLY C 1 15 ? 38.174 -7.614 -15.948 1.00 36.56 15 GLY C N 1
ATOM 5234 C CA . GLY C 1 15 ? 38.009 -8.838 -15.189 1.00 34.16 15 GLY C CA 1
ATOM 5235 C C . GLY C 1 15 ? 38.894 -8.856 -13.971 1.00 32.21 15 GLY C C 1
ATOM 5236 O O . GLY C 1 15 ? 39.601 -7.887 -13.673 1.00 34.76 15 GLY C O 1
ATOM 5237 N N . MET C 1 16 ? 38.897 -9.968 -13.291 1.00 34.20 16 MET C N 1
ATOM 5238 C CA . MET C 1 16 ? 39.647 -10.131 -12.073 1.00 26.83 16 MET C CA 1
ATOM 5239 C C . MET C 1 16 ? 40.821 -11.041 -12.248 1.00 24.31 16 MET C C 1
ATOM 5240 O O . MET C 1 16 ? 40.700 -12.072 -12.796 1.00 26.01 16 MET C O 1
ATOM 5245 N N . ASP C 1 17 ? 41.957 -10.612 -11.750 1.00 22.85 17 ASP C N 1
ATOM 5246 C CA . ASP C 1 17 ? 43.153 -11.432 -11.716 1.00 25.23 17 ASP C CA 1
ATOM 5247 C C . ASP C 1 17 ? 43.217 -12.139 -10.381 1.00 27.54 17 ASP C C 1
ATOM 5248 O O . ASP C 1 17 ? 43.031 -11.520 -9.328 1.00 24.35 17 ASP C O 1
ATOM 5253 N N . ILE C 1 18 ? 43.447 -13.444 -10.430 1.00 18.92 18 ILE C N 1
ATOM 5254 C CA . ILE C 1 18 ? 43.644 -14.223 -9.220 1.00 17.04 18 ILE C CA 1
ATOM 5255 C C . ILE C 1 18 ? 44.976 -14.945 -9.337 1.00 21.26 18 ILE C C 1
ATOM 5256 O O . ILE C 1 18 ? 45.219 -15.640 -10.330 1.00 21.40 18 ILE C O 1
ATOM 5261 N N . VAL C 1 19 ? 45.861 -14.766 -8.360 1.00 20.39 19 VAL C N 1
ATOM 5262 C CA . VAL C 1 19 ? 47.151 -15.445 -8.427 1.00 19.55 19 VAL C CA 1
ATOM 5263 C C . VAL C 1 19 ? 47.417 -16.242 -7.159 1.00 19.81 19 VAL C C 1
ATOM 5264 O O . VAL C 1 19 ? 46.907 -15.927 -6.091 1.00 19.56 19 VAL C O 1
ATOM 5268 N N . LEU C 1 20 ? 48.233 -17.275 -7.286 1.00 19.91 20 LEU C N 1
ATOM 5269 C CA . LEU C 1 20 ? 48.661 -18.051 -6.126 1.00 18.00 20 LEU C CA 1
ATOM 5270 C C . LEU C 1 20 ? 50.172 -17.999 -6.123 1.00 18.66 20 LEU C C 1
ATOM 5271 O O . LEU C 1 20 ? 50.813 -18.382 -7.092 1.00 19.80 20 LEU C O 1
ATOM 5276 N N . ILE C 1 21 ? 50.742 -17.521 -5.029 1.00 17.15 21 ILE C N 1
ATOM 5277 C CA . ILE C 1 21 ? 52.189 -17.464 -4.919 1.00 15.14 21 ILE C CA 1
ATOM 5278 C C . ILE C 1 21 ? 52.660 -18.403 -3.827 1.00 21.78 21 ILE C C 1
ATOM 5279 O O . ILE C 1 21 ? 51.903 -18.770 -2.910 1.00 18.90 21 ILE C O 1
ATOM 5284 N N . GLU C 1 22 ? 53.914 -18.799 -3.942 1.00 16.83 22 GLU C N 1
ATOM 5285 C CA . GLU C 1 22 ? 54.616 -19.369 -2.800 1.00 20.20 22 GLU C CA 1
ATOM 5286 C C . GLU C 1 22 ? 55.581 -18.320 -2.293 1.00 21.49 22 GLU C C 1
ATOM 5287 O O . GLU C 1 22 ? 56.272 -17.679 -3.086 1.00 24.12 22 GLU C O 1
ATOM 5293 N N . GLN C 1 23 ? 55.574 -18.094 -0.985 1.00 18.76 23 GLN C N 1
ATOM 5294 C CA . GLN C 1 23 ? 56.425 -17.076 -0.396 1.00 19.30 23 GLN C CA 1
ATOM 5295 C C . GLN C 1 23 ? 57.309 -17.655 0.678 1.00 24.63 23 GLN C C 1
ATOM 5296 O O . GLN C 1 23 ? 56.825 -18.299 1.607 1.00 19.85 23 GLN C O 1
ATOM 5302 N N . GLY C 1 24 ? 58.608 -17.436 0.536 1.00 22.37 24 GLY C N 1
ATOM 5303 C CA . GLY C 1 24 ? 59.566 -17.761 1.569 1.00 25.29 24 GLY C CA 1
ATOM 5304 C C . GLY C 1 24 ? 60.625 -16.692 1.527 1.00 31.64 24 GLY C C 1
ATOM 5305 O O . GLY C 1 24 ? 60.334 -15.512 1.741 1.00 30.76 24 GLY C O 1
ATOM 5306 N N . ASP C 1 25 ? 61.844 -17.113 1.215 1.00 31.23 25 ASP C N 1
ATOM 5307 C CA . ASP C 1 25 ? 62.946 -16.196 0.945 1.00 35.65 25 ASP C CA 1
ATOM 5308 C C . ASP C 1 25 ? 62.732 -15.548 -0.406 1.00 42.85 25 ASP C C 1
ATOM 5309 O O . ASP C 1 25 ? 63.218 -14.449 -0.668 1.00 47.04 25 ASP C O 1
ATOM 5314 N N . ARG C 1 26 ? 62.009 -16.247 -1.270 1.00 26.86 26 ARG C N 1
ATOM 5315 C CA . ARG C 1 26 ? 61.712 -15.733 -2.600 1.00 23.39 26 ARG C CA 1
ATOM 5316 C C . ARG C 1 26 ? 60.222 -15.824 -2.846 1.00 24.52 26 ARG C C 1
ATOM 5317 O O . ARG C 1 26 ? 59.520 -16.552 -2.150 1.00 22.43 26 ARG C O 1
ATOM 5319 N N . THR C 1 27 ? 59.758 -15.111 -3.867 1.00 20.28 27 THR C N 1
ATOM 5320 C CA . THR C 1 27 ? 58.367 -15.148 -4.308 1.00 18.47 27 THR C CA 1
ATOM 5321 C C . THR C 1 27 ? 58.279 -15.882 -5.641 1.00 23.13 27 THR C C 1
ATOM 5322 O O . THR C 1 27 ? 59.029 -15.553 -6.566 1.00 25.08 27 THR C O 1
ATOM 5326 N N . THR C 1 28 ? 57.411 -16.888 -5.731 1.00 21.44 28 THR C N 1
ATOM 5327 C CA . THR C 1 28 ? 57.254 -17.645 -6.974 1.00 22.53 28 THR C CA 1
ATOM 5328 C C . THR C 1 28 ? 55.779 -17.748 -7.303 1.00 24.68 28 THR C C 1
ATOM 5329 O O . THR C 1 28 ? 54.948 -17.798 -6.404 1.00 23.83 28 THR C O 1
ATOM 5333 N N . LEU C 1 29 ? 55.442 -17.669 -8.586 1.00 20.99 29 LEU C N 1
ATOM 5334 C CA . LEU C 1 29 ? 54.054 -17.885 -9.004 1.00 22.15 29 LEU C CA 1
ATOM 5335 C C . LEU C 1 29 ? 53.745 -19.369 -9.176 1.00 20.10 29 LEU C C 1
ATOM 5336 O O . LEU C 1 29 ? 54.408 -20.073 -9.946 1.00 23.29 29 LEU C O 1
ATOM 5341 N N . LEU C 1 30 ? 52.736 -19.847 -8.458 1.00 19.40 30 LEU C N 1
ATOM 5342 C CA . LEU C 1 30 ? 52.304 -21.239 -8.574 1.00 17.79 30 LEU C CA 1
ATOM 5343 C C . LEU C 1 30 ? 51.173 -21.393 -9.592 1.00 25.11 30 LEU C C 1
ATOM 5344 O O . LEU C 1 30 ? 51.107 -22.390 -10.306 1.00 26.57 30 LEU C O 1
ATOM 5349 N N . ALA C 1 31 ? 50.282 -20.407 -9.657 1.00 21.72 31 ALA C N 1
ATOM 5350 C CA . ALA C 1 31 ? 49.127 -20.507 -10.539 1.00 24.58 31 ALA C CA 1
ATOM 5351 C C . ALA C 1 31 ? 48.516 -19.155 -10.765 1.00 20.83 31 ALA C C 1
ATOM 5352 O O . ALA C 1 31 ? 48.704 -18.248 -9.970 1.00 22.33 31 ALA C O 1
ATOM 5354 N N . SER C 1 32 ? 47.760 -19.026 -11.845 1.00 20.36 32 SER C N 1
ATOM 5355 C CA . SER C 1 32 ? 47.060 -17.780 -12.117 1.00 18.83 32 SER C CA 1
ATOM 5356 C C . SER C 1 32 ? 45.731 -18.106 -12.795 1.00 22.44 32 SER C C 1
ATOM 5357 O O . SER C 1 32 ? 45.550 -19.190 -13.376 1.00 23.83 32 SER C O 1
ATOM 5360 N N . HIS C 1 33 ? 44.793 -17.176 -12.680 1.00 20.18 33 HIS C N 1
ATOM 5361 C CA . HIS C 1 33 ? 43.474 -17.344 -13.253 1.00 21.45 33 HIS C CA 1
ATOM 5362 C C . HIS C 1 33 ? 42.875 -15.971 -13.501 1.00 23.48 33 HIS C C 1
ATOM 5363 O O . HIS C 1 33 ? 43.126 -15.022 -12.764 1.00 25.00 33 HIS C O 1
ATOM 5370 N N . TYR C 1 34 ? 42.157 -15.856 -14.604 1.00 27.49 34 TYR C N 1
ATOM 5371 C CA . TYR C 1 34 ? 41.461 -14.631 -14.950 1.00 24.87 34 TYR C CA 1
ATOM 5372 C C . TYR C 1 34 ? 39.989 -14.917 -15.119 1.00 29.95 34 TYR C C 1
ATOM 5373 O O . TYR C 1 34 ? 39.608 -15.913 -15.740 1.00 28.04 34 TYR C O 1
ATOM 5382 N N . LEU C 1 35 ? 39.166 -14.036 -14.573 1.00 29.22 35 LEU C N 1
ATOM 5383 C CA . LEU C 1 35 ? 37.729 -14.218 -14.627 1.00 32.18 35 LEU C CA 1
ATOM 5384 C C . LEU C 1 35 ? 37.164 -12.922 -15.170 1.00 30.46 35 LEU C C 1
ATOM 5385 O O . LEU C 1 35 ? 37.378 -11.861 -14.578 1.00 32.87 35 LEU C O 1
ATOM 5390 N N . PRO C 1 36 ? 36.485 -12.990 -16.329 1.00 35.12 36 PRO C N 1
ATOM 5391 C CA . PRO C 1 36 ? 35.930 -11.751 -16.873 1.00 36.92 36 PRO C CA 1
ATOM 5392 C C . PRO C 1 36 ? 34.850 -11.202 -15.952 1.00 37.08 36 PRO C C 1
ATOM 5393 O O . PRO C 1 36 ? 34.146 -11.958 -15.276 1.00 38.84 36 PRO C O 1
ATOM 5397 N N . MET C 1 37 ? 34.737 -9.883 -15.924 1.00 36.00 37 MET C N 1
ATOM 5398 C CA . MET C 1 37 ? 33.716 -9.228 -15.129 1.00 37.79 37 MET C CA 1
ATOM 5399 C C . MET C 1 37 ? 32.492 -8.945 -15.976 1.00 32.49 37 MET C C 1
ATOM 5400 O O . MET C 1 37 ? 32.607 -8.370 -17.067 1.00 37.09 37 MET C O 1
ATOM 5405 N N . PRO C 1 38 ? 31.314 -9.358 -15.482 1.00 32.69 38 PRO C N 1
ATOM 5406 C CA . PRO C 1 38 ? 30.048 -9.143 -16.192 1.00 34.72 38 PRO C CA 1
ATOM 5407 C C . PRO C 1 38 ? 29.823 -7.667 -16.497 1.00 37.42 38 PRO C C 1
ATOM 5408 O O . PRO C 1 38 ? 30.194 -6.807 -15.698 1.00 34.78 38 PRO C O 1
ATOM 5412 N N . ALA C 1 39 ? 29.225 -7.393 -17.653 1.00 35.41 39 ALA C N 1
ATOM 5413 C CA . ALA C 1 39 ? 28.985 -6.027 -18.099 1.00 37.72 39 ALA C CA 1
ATOM 5414 C C . ALA C 1 39 ? 28.245 -5.191 -17.067 1.00 39.14 39 ALA C C 1
ATOM 5415 O O . ALA C 1 39 ? 28.619 -4.044 -16.817 1.00 35.10 39 ALA C O 1
ATOM 5417 N N . GLY C 1 40 ? 27.225 -5.774 -16.440 1.00 35.03 40 GLY C N 1
ATOM 5418 C CA . GLY C 1 40 ? 26.449 -5.046 -15.449 1.00 31.16 40 GLY C CA 1
ATOM 5419 C C . GLY C 1 40 ? 27.277 -4.608 -14.258 1.00 34.17 40 GLY C C 1
ATOM 5420 O O . GLY C 1 40 ? 27.137 -3.486 -13.768 1.00 33.05 40 GLY C O 1
ATOM 5421 N N . LEU C 1 41 ? 28.163 -5.484 -13.797 1.00 31.10 41 LEU C N 1
ATOM 5422 C CA . LEU C 1 41 ? 29.010 -5.160 -12.663 1.00 23.35 41 LEU C CA 1
ATOM 5423 C C . LEU C 1 41 ? 29.996 -4.051 -13.039 1.00 25.94 41 LEU C C 1
ATOM 5424 O O . LEU C 1 41 ? 30.196 -3.124 -12.270 1.00 23.45 41 LEU C O 1
ATOM 5429 N N . ARG C 1 42 ? 30.593 -4.132 -14.225 1.00 27.10 42 ARG C N 1
ATOM 5430 C CA . ARG C 1 42 ? 31.517 -3.081 -14.657 1.00 22.81 42 ARG C CA 1
ATOM 5431 C C . ARG C 1 42 ? 30.809 -1.733 -14.674 1.00 24.63 42 ARG C C 1
ATOM 5432 O O . ARG C 1 42 ? 31.335 -0.742 -14.164 1.00 26.58 42 ARG C O 1
ATOM 5440 N N . GLU C 1 43 ? 29.596 -1.716 -15.220 1.00 26.55 43 GLU C N 1
ATOM 5441 C CA . GLU C 1 43 ? 28.810 -0.490 -15.331 1.00 28.23 43 GLU C CA 1
ATOM 5442 C C . GLU C 1 43 ? 28.509 0.104 -13.968 1.00 27.96 43 GLU C C 1
ATOM 5443 O O . GLU C 1 43 ? 28.636 1.317 -13.765 1.00 27.85 43 GLU C O 1
ATOM 5449 N N . ASP C 1 44 ? 28.089 -0.757 -13.043 1.00 22.28 44 ASP C N 1
ATOM 5450 C CA . ASP C 1 44 ? 27.711 -0.315 -11.701 1.00 20.49 44 ASP C CA 1
ATOM 5451 C C . ASP C 1 44 ? 28.916 0.175 -10.906 1.00 23.95 44 ASP C C 1
ATOM 5452 O O . ASP C 1 44 ? 28.815 1.125 -10.123 1.00 29.35 44 ASP C O 1
ATOM 5457 N N . ILE C 1 45 ? 30.063 -0.453 -11.131 1.00 23.39 45 ILE C N 1
ATOM 5458 C CA . ILE C 1 45 ? 31.300 0.015 -10.507 1.00 18.57 45 ILE C CA 1
ATOM 5459 C C . ILE C 1 45 ? 31.677 1.395 -11.070 1.00 18.67 45 ILE C C 1
ATOM 5460 O O . ILE C 1 45 ? 31.960 2.322 -10.312 1.00 23.19 45 ILE C O 1
ATOM 5465 N N . LEU C 1 46 ? 31.667 1.537 -12.391 1.00 21.67 46 LEU C N 1
ATOM 5466 C CA . LEU C 1 46 ? 31.994 2.821 -13.005 1.00 20.83 46 LEU C CA 1
ATOM 5467 C C . LEU C 1 46 ? 31.107 3.955 -12.509 1.00 24.54 46 LEU C C 1
ATOM 5468 O O . LEU C 1 46 ? 31.576 5.083 -12.301 1.00 24.30 46 LEU C O 1
ATOM 5473 N N . ALA C 1 47 ? 29.823 3.656 -12.338 1.00 22.11 47 ALA C N 1
ATOM 5474 C CA . ALA C 1 47 ? 28.872 4.645 -11.847 1.00 23.19 47 ALA C CA 1
ATOM 5475 C C . ALA C 1 47 ? 29.152 5.114 -10.423 1.00 21.25 47 ALA C C 1
ATOM 5476 O O . ALA C 1 47 ? 28.664 6.174 -10.027 1.00 22.78 47 ALA C O 1
ATOM 5478 N N . LEU C 1 48 ? 29.937 4.337 -9.664 1.00 20.79 48 LEU C N 1
ATOM 5479 C CA . LEU C 1 48 ? 30.319 4.698 -8.295 1.00 18.75 48 LEU C CA 1
ATOM 5480 C C . LEU C 1 48 ? 31.641 5.444 -8.238 1.00 17.73 48 LEU C C 1
ATOM 5481 O O . LEU C 1 48 ? 32.079 5.825 -7.160 1.00 20.37 48 LEU C O 1
ATOM 5486 N N . CYS C 1 49 ? 32.288 5.612 -9.389 1.00 20.46 49 CYS C N 1
ATOM 5487 C CA . CYS C 1 49 ? 33.610 6.248 -9.423 1.00 22.33 49 CYS C CA 1
ATOM 5488 C C . CYS C 1 49 ? 33.537 7.766 -9.504 1.00 20.68 49 CYS C C 1
ATOM 5489 O O . CYS C 1 49 ? 34.570 8.454 -9.471 1.00 25.84 49 CYS C O 1
ATOM 5492 N N . VAL C 1 50 ? 32.319 8.281 -9.638 1.00 21.66 50 VAL C N 1
ATOM 5493 C CA . VAL C 1 50 ? 32.069 9.716 -9.629 1.00 23.30 50 VAL C CA 1
ATOM 5494 C C . VAL C 1 50 ? 30.935 10.015 -8.668 1.00 28.89 50 VAL C C 1
ATOM 5495 O O . VAL C 1 50 ? 30.096 9.145 -8.414 1.00 26.29 50 VAL C O 1
ATOM 5499 N N . PRO C 1 51 ? 30.921 11.229 -8.092 1.00 28.22 51 PRO C N 1
ATOM 5500 C CA . PRO C 1 51 ? 29.867 11.504 -7.108 1.00 23.68 51 PRO C CA 1
ATOM 5501 C C . PRO C 1 51 ? 28.459 11.325 -7.660 1.00 30.67 51 PRO C C 1
ATOM 5502 O O . PRO C 1 51 ? 28.150 11.726 -8.791 1.00 28.92 51 PRO C O 1
ATOM 5506 N N . GLY C 1 52 ? 27.617 10.695 -6.852 1.00 23.69 52 GLY C N 1
ATOM 5507 C CA . GLY C 1 52 ? 26.251 10.417 -7.244 1.00 21.56 52 GLY C CA 1
ATOM 5508 C C . GLY C 1 52 ? 25.362 10.164 -6.049 1.00 26.29 52 GLY C C 1
ATOM 5509 O O . GLY C 1 52 ? 25.796 10.261 -4.901 1.00 24.59 52 GLY C O 1
ATOM 5510 N N . PRO C 1 53 ? 24.096 9.827 -6.316 1.00 30.46 53 PRO C N 1
ATOM 5511 C CA . PRO C 1 53 ? 23.089 9.616 -5.276 1.00 24.32 53 PRO C CA 1
ATOM 5512 C C . PRO C 1 53 ? 23.171 8.226 -4.636 1.00 23.98 53 PRO C C 1
ATOM 5513 O O . PRO C 1 53 ? 23.681 7.292 -5.256 1.00 22.88 53 PRO C O 1
ATOM 5517 N N . ASP C 1 54 ? 22.721 8.118 -3.389 1.00 26.16 54 ASP C N 1
ATOM 5518 C CA . ASP C 1 54 ? 22.465 6.817 -2.767 1.00 25.88 54 ASP C CA 1
ATOM 5519 C C . ASP C 1 54 ? 23.685 5.893 -2.782 1.00 21.92 54 ASP C C 1
ATOM 5520 O O . ASP C 1 54 ? 23.550 4.688 -2.921 1.00 21.64 54 ASP C O 1
ATOM 5525 N N . GLU C 1 55 ? 24.877 6.460 -2.619 1.00 20.73 55 GLU C N 1
ATOM 5526 C CA . GLU C 1 55 ? 26.124 5.708 -2.782 1.00 19.42 55 GLU C CA 1
ATOM 5527 C C . GLU C 1 55 ? 26.380 4.620 -1.755 1.00 19.72 55 GLU C C 1
ATOM 5528 O O . GLU C 1 55 ? 26.942 3.570 -2.089 1.00 20.78 55 GLU C O 1
ATOM 5534 N N . ILE C 1 56 ? 26.021 4.887 -0.504 1.00 20.26 56 ILE C N 1
ATOM 5535 C CA . ILE C 1 56 ? 26.258 3.913 0.554 1.00 22.84 56 ILE C CA 1
ATOM 5536 C C . ILE C 1 56 ? 25.547 2.603 0.206 1.00 21.25 56 ILE C C 1
ATOM 5537 O O . ILE C 1 56 ? 26.160 1.531 0.177 1.00 20.80 56 ILE C O 1
ATOM 5542 N N . ALA C 1 57 ? 24.257 2.702 -0.085 1.00 21.20 57 ALA C N 1
ATOM 5543 C CA . ALA C 1 57 ? 23.473 1.526 -0.439 1.00 19.94 57 ALA C CA 1
ATOM 5544 C C . ALA C 1 57 ? 23.931 0.907 -1.753 1.00 24.53 57 ALA C C 1
ATOM 5545 O O . ALA C 1 57 ? 24.013 -0.318 -1.875 1.00 20.64 57 ALA C O 1
ATOM 5547 N N . ARG C 1 58 ? 24.218 1.749 -2.739 1.00 22.12 58 ARG C N 1
ATOM 5548 C CA . ARG C 1 58 ? 24.659 1.239 -4.033 1.00 20.24 58 ARG C CA 1
ATOM 5549 C C . ARG C 1 58 ? 25.980 0.478 -3.909 1.00 20.99 58 ARG C C 1
ATOM 5550 O O . ARG C 1 58 ? 26.115 -0.612 -4.460 1.00 24.56 58 ARG C O 1
ATOM 5558 N N . ALA C 1 59 ? 26.944 1.037 -3.175 1.00 20.40 59 ALA C N 1
ATOM 5559 C CA . ALA C 1 59 ? 28.245 0.385 -3.020 1.00 18.10 59 ALA C CA 1
ATOM 5560 C C . ALA C 1 59 ? 28.130 -0.919 -2.263 1.00 17.73 59 ALA C C 1
ATOM 5561 O O . ALA C 1 59 ? 28.857 -1.871 -2.543 1.00 18.74 59 ALA C O 1
ATOM 5563 N N . ALA C 1 60 ? 27.242 -0.961 -1.279 1.00 18.36 60 ALA C N 1
ATOM 5564 C CA . ALA C 1 60 ? 27.124 -2.187 -0.511 1.00 20.88 60 ALA C CA 1
ATOM 5565 C C . ALA C 1 60 ? 26.629 -3.336 -1.385 1.00 23.12 60 ALA C C 1
ATOM 5566 O O . ALA C 1 60 ? 27.129 -4.456 -1.293 1.00 24.54 60 ALA C O 1
ATOM 5568 N N . GLU C 1 61 ? 25.680 -3.052 -2.270 1.00 22.86 61 GLU C N 1
ATOM 5569 C CA . GLU C 1 61 ? 25.169 -4.076 -3.165 1.00 22.52 61 GLU C CA 1
ATOM 5570 C C . GLU C 1 61 ? 26.187 -4.440 -4.240 1.00 27.18 61 GLU C C 1
ATOM 5571 O O . GLU C 1 61 ? 26.364 -5.619 -4.576 1.00 24.29 61 GLU C O 1
ATOM 5577 N N . VAL C 1 62 ? 26.867 -3.434 -4.776 1.00 21.95 62 VAL C N 1
ATOM 5578 C CA . VAL C 1 62 ? 27.867 -3.699 -5.795 1.00 22.40 62 VAL C CA 1
ATOM 5579 C C . VAL C 1 62 ? 29.007 -4.550 -5.234 1.00 21.92 62 VAL C C 1
ATOM 5580 O O . VAL C 1 62 ? 29.461 -5.506 -5.871 1.00 21.39 62 VAL C O 1
ATOM 5584 N N . GLU C 1 63 ? 29.426 -4.255 -4.010 1.00 20.67 63 GLU C N 1
ATOM 5585 C CA . GLU C 1 63 ? 30.588 -4.958 -3.481 1.00 21.72 63 GLU C CA 1
ATOM 5586 C C . GLU C 1 63 ? 30.322 -6.436 -3.207 1.00 19.49 63 GLU C C 1
ATOM 5587 O O . GLU C 1 63 ? 31.231 -7.258 -3.314 1.00 21.54 63 GLU C O 1
ATOM 5593 N N . GLN C 1 64 ? 29.085 -6.779 -2.870 1.00 22.39 64 GLN C N 1
ATOM 5594 C CA . GLN C 1 64 ? 28.730 -8.181 -2.659 1.00 20.10 64 GLN C CA 1
ATOM 5595 C C . GLN C 1 64 ? 28.817 -8.986 -3.943 1.00 18.30 64 GLN C C 1
ATOM 5596 O O . GLN C 1 64 ? 29.194 -10.155 -3.918 1.00 19.96 64 GLN C O 1
ATOM 5602 N N . ARG C 1 65 ? 28.454 -8.368 -5.065 1.00 21.01 65 ARG C N 1
ATOM 5603 C CA . ARG C 1 65 ? 28.607 -9.018 -6.364 1.00 21.68 65 ARG C CA 1
ATOM 5604 C C . ARG C 1 65 ? 30.086 -9.150 -6.720 1.00 17.67 65 ARG C C 1
ATOM 5605 O O . ARG C 1 65 ? 30.508 -10.157 -7.302 1.00 22.08 65 ARG C O 1
ATOM 5613 N N . TRP C 1 66 ? 30.859 -8.109 -6.415 1.00 18.66 66 TRP C N 1
ATOM 5614 C CA . TRP C 1 66 ? 32.298 -8.143 -6.614 1.00 16.52 66 TRP C CA 1
ATOM 5615 C C . TRP C 1 66 ? 32.876 -9.298 -5.802 1.00 17.74 66 TRP C C 1
ATOM 5616 O O . TRP C 1 66 ? 33.708 -10.057 -6.300 1.00 20.47 66 TRP C O 1
ATOM 5627 N N . VAL C 1 67 ? 32.427 -9.429 -4.553 1.00 15.23 67 VAL C N 1
ATOM 5628 C CA . VAL C 1 67 ? 32.921 -10.489 -3.668 1.00 15.73 67 VAL C CA 1
ATOM 5629 C C . VAL C 1 67 ? 32.521 -11.877 -4.141 1.00 16.41 67 VAL C C 1
ATOM 5630 O O . VAL C 1 67 ? 33.320 -12.818 -4.100 1.00 21.34 67 VAL C O 1
ATOM 5634 N N . ALA C 1 68 ? 31.290 -12.013 -4.616 1.00 17.49 68 ALA C N 1
ATOM 5635 C CA . ALA C 1 68 ? 30.844 -13.286 -5.157 1.00 20.33 68 ALA C CA 1
ATOM 5636 C C . ALA C 1 68 ? 31.709 -13.668 -6.354 1.00 19.29 68 ALA C C 1
ATOM 5637 O O . ALA C 1 68 ? 32.071 -14.835 -6.518 1.00 21.67 68 ALA C O 1
ATOM 5639 N N . LEU C 1 69 ? 32.045 -12.685 -7.185 1.00 25.26 69 LEU C N 1
ATOM 5640 C CA . LEU C 1 69 ? 32.905 -12.947 -8.335 1.00 23.06 69 LEU C CA 1
ATOM 5641 C C . LEU C 1 69 ? 34.308 -13.378 -7.889 1.00 18.66 69 LEU C C 1
ATOM 5642 O O . LEU C 1 69 ? 34.867 -14.345 -8.417 1.00 20.93 69 LEU C O 1
ATOM 5647 N N . ALA C 1 70 ? 34.861 -12.669 -6.913 1.00 18.97 70 ALA C N 1
ATOM 5648 C CA . ALA C 1 70 ? 36.168 -13.003 -6.360 1.00 19.84 70 ALA C CA 1
ATOM 5649 C C . ALA C 1 70 ? 36.154 -14.415 -5.794 1.00 23.97 70 ALA C C 1
ATOM 5650 O O . ALA C 1 70 ? 37.063 -15.205 -6.025 1.00 18.11 70 ALA C O 1
ATOM 5652 N N . ALA C 1 71 ? 35.088 -14.738 -5.074 1.00 16.66 71 ALA C N 1
ATOM 5653 C CA . ALA C 1 71 ? 34.974 -16.074 -4.502 1.00 16.96 71 ALA C CA 1
ATOM 5654 C C . ALA C 1 71 ? 34.942 -17.153 -5.571 1.00 22.27 71 ALA C C 1
ATOM 5655 O O . ALA C 1 71 ? 35.537 -18.218 -5.403 1.00 21.17 71 ALA C O 1
ATOM 5657 N N . GLN C 1 72 ? 34.243 -16.879 -6.669 1.00 17.99 72 GLN C N 1
ATOM 5658 C CA . GLN C 1 72 ? 34.181 -17.823 -7.770 1.00 21.56 72 GLN C CA 1
ATOM 5659 C C . GLN C 1 72 ? 35.590 -17.998 -8.338 1.00 18.44 72 GLN C C 1
ATOM 5660 O O . GLN C 1 72 ? 36.014 -19.120 -8.619 1.00 23.20 72 GLN C O 1
ATOM 5666 N N . GLY C 1 73 ? 36.304 -16.886 -8.476 1.00 20.94 73 GLY C N 1
ATOM 5667 C CA . GLY C 1 73 ? 37.650 -16.920 -9.016 1.00 21.91 73 GLY C CA 1
ATOM 5668 C C . GLY C 1 73 ? 38.619 -17.709 -8.165 1.00 21.72 73 GLY C C 1
ATOM 5669 O O . GLY C 1 73 ? 39.386 -18.519 -8.681 1.00 19.27 73 GLY C O 1
ATOM 5670 N N . VAL C 1 74 ? 38.557 -17.497 -6.856 1.00 21.15 74 VAL C N 1
ATOM 5671 C CA . VAL C 1 74 ? 39.375 -18.253 -5.915 1.00 18.68 74 VAL C CA 1
ATOM 5672 C C . VAL C 1 74 ? 39.066 -19.754 -5.998 1.00 20.42 74 VAL C C 1
ATOM 5673 O O . VAL C 1 74 ? 39.980 -20.573 -6.110 1.00 22.50 74 VAL C O 1
ATOM 5677 N N . ARG C 1 75 ? 37.778 -20.101 -5.971 1.00 18.55 75 ARG C N 1
ATOM 5678 C CA . ARG C 1 75 ? 37.324 -21.479 -6.073 1.00 22.94 75 ARG C CA 1
ATOM 5679 C C . ARG C 1 75 ? 37.855 -22.153 -7.331 1.00 22.86 75 ARG C C 1
ATOM 5680 O O . ARG C 1 75 ? 38.366 -23.271 -7.292 1.00 26.26 75 ARG C O 1
ATOM 5688 N N . GLU C 1 76 ? 37.739 -21.452 -8.450 1.00 21.90 76 GLU C N 1
ATOM 5689 C CA . GLU C 1 76 ? 38.173 -21.978 -9.736 1.00 22.50 76 GLU C CA 1
ATOM 5690 C C . GLU C 1 76 ? 39.676 -22.223 -9.843 1.00 23.72 76 GLU C C 1
ATOM 5691 O O . GLU C 1 76 ? 40.088 -23.244 -10.406 1.00 24.14 76 GLU C O 1
ATOM 5697 N N . LEU C 1 77 ? 40.485 -21.301 -9.320 1.00 20.91 77 LEU C N 1
ATOM 5698 C CA . LEU C 1 77 ? 41.935 -21.483 -9.312 1.00 25.10 77 LEU C CA 1
ATOM 5699 C C . LEU C 1 77 ? 42.292 -22.703 -8.467 1.00 23.86 77 LEU C C 1
ATOM 5700 O O . LEU C 1 77 ? 43.128 -23.518 -8.860 1.00 23.09 77 LEU C O 1
ATOM 5705 N N . LEU C 1 78 ? 41.664 -22.828 -7.301 1.00 21.25 78 LEU C N 1
ATOM 5706 C CA . LEU C 1 78 ? 41.987 -23.936 -6.415 1.00 19.47 78 LEU C CA 1
ATOM 5707 C C . LEU C 1 78 ? 41.609 -25.276 -7.038 1.00 21.80 78 LEU C C 1
ATOM 5708 O O . LEU C 1 78 ? 42.352 -26.258 -6.934 1.00 29.42 78 LEU C O 1
ATOM 5713 N N . LEU C 1 79 ? 40.448 -25.326 -7.682 1.00 22.32 79 LEU C N 1
ATOM 5714 C CA . LEU C 1 79 ? 40.045 -26.524 -8.417 1.00 27.01 79 LEU C CA 1
ATOM 5715 C C . LEU C 1 79 ? 41.053 -26.864 -9.529 1.00 28.36 79 LEU C C 1
ATOM 5716 O O . LEU C 1 79 ? 41.416 -28.027 -9.716 1.00 28.91 79 LEU C O 1
ATOM 5721 N N . GLN C 1 80 ? 41.488 -25.853 -10.278 1.00 28.20 80 GLN C N 1
ATOM 5722 C CA . GLN C 1 80 ? 42.460 -26.064 -11.359 1.00 28.91 80 GLN C CA 1
ATOM 5723 C C . GLN C 1 80 ? 43.746 -26.680 -10.820 1.00 34.72 80 GLN C C 1
ATOM 5724 O O . GLN C 1 80 ? 44.339 -27.553 -11.454 1.00 33.97 80 GLN C O 1
ATOM 5730 N N . GLN C 1 81 ? 44.145 -26.234 -9.630 1.00 28.91 81 GLN C N 1
ATOM 5731 C CA . GLN C 1 81 ? 45.370 -26.693 -8.978 1.00 27.61 81 GLN C CA 1
ATOM 5732 C C . GLN C 1 81 ? 45.141 -27.927 -8.114 1.00 29.36 81 GLN C C 1
ATOM 5733 O O . GLN C 1 81 ? 46.062 -28.394 -7.439 1.00 30.72 81 GLN C O 1
ATOM 5739 N N . GLN C 1 82 ? 43.913 -28.434 -8.129 1.00 27.06 82 GLN C N 1
ATOM 5740 C CA . GLN C 1 82 ? 43.547 -29.573 -7.291 1.00 30.94 82 GLN C CA 1
ATOM 5741 C C . GLN C 1 82 ? 43.948 -29.304 -5.839 1.00 33.53 82 GLN C C 1
ATOM 5742 O O . GLN C 1 82 ? 44.569 -30.140 -5.180 1.00 32.61 82 GLN C O 1
ATOM 5748 N N . MET C 1 83 ? 43.580 -28.118 -5.362 1.00 24.21 83 MET C N 1
ATOM 5749 C CA . MET C 1 83 ? 43.917 -27.635 -4.027 1.00 21.73 83 MET C CA 1
ATOM 5750 C C . MET C 1 83 ? 42.695 -27.368 -3.168 1.00 29.96 83 MET C C 1
ATOM 5751 O O . MET C 1 83 ? 41.596 -27.109 -3.669 1.00 30.04 83 MET C O 1
ATOM 5756 N N . SER C 1 84 ? 42.883 -27.572 -1.871 1.00 24.99 84 SER C N 1
ATOM 5757 C CA . SER C 1 84 ? 41.905 -27.210 -0.867 1.00 25.16 84 SER C CA 1
ATOM 5758 C C . SER C 1 84 ? 42.223 -25.814 -0.306 1.00 25.09 84 SER C C 1
ATOM 5759 O O . SER C 1 84 ? 43.388 -25.413 -0.263 1.00 24.70 84 SER C O 1
ATOM 5762 N N . PRO C 1 85 ? 41.192 -25.065 0.137 1.00 23.55 85 PRO C N 1
ATOM 5763 C CA . PRO C 1 85 ? 41.486 -23.755 0.734 1.00 24.53 85 PRO C CA 1
ATOM 5764 C C . PRO C 1 85 ? 42.398 -23.817 1.965 1.00 19.40 85 PRO C C 1
ATOM 5765 O O . PRO C 1 85 ? 43.113 -22.826 2.192 1.00 21.19 85 PRO C O 1
ATOM 5769 N N . ASP C 1 86 ? 42.430 -24.936 2.696 1.00 19.78 86 ASP C N 1
ATOM 5770 C CA . ASP C 1 86 ? 43.301 -25.022 3.874 1.00 22.44 86 ASP C CA 1
ATOM 5771 C C . ASP C 1 86 ? 44.791 -24.918 3.533 1.00 19.88 86 ASP C C 1
ATOM 5772 O O . ASP C 1 86 ? 45.618 -24.758 4.435 1.00 22.75 86 ASP C O 1
ATOM 5777 N N . GLU C 1 87 ? 45.133 -25.010 2.247 1.00 19.42 87 GLU C N 1
ATOM 5778 C CA . GLU C 1 87 ? 46.533 -24.929 1.824 1.00 20.33 87 GLU C CA 1
ATOM 5779 C C . GLU C 1 87 ? 46.967 -23.489 1.632 1.00 16.48 87 GLU C C 1
ATOM 5780 O O . GLU C 1 87 ? 48.161 -23.214 1.483 1.00 20.56 87 GLU C O 1
ATOM 5786 N N . VAL C 1 88 ? 46.012 -22.563 1.663 1.00 17.29 88 VAL C N 1
ATOM 5787 C CA . VAL C 1 88 ? 46.319 -21.147 1.451 1.00 16.02 88 VAL C CA 1
ATOM 5788 C C . VAL C 1 88 ? 46.275 -20.419 2.774 1.00 18.83 88 VAL C C 1
ATOM 5789 O O . VAL C 1 88 ? 45.297 -20.523 3.535 1.00 17.93 88 VAL C O 1
ATOM 5793 N N . ARG C 1 89 ? 47.349 -19.712 3.081 1.00 15.37 89 ARG C N 1
ATOM 5794 C CA . ARG C 1 89 ? 47.417 -19.003 4.359 1.00 14.11 89 ARG C CA 1
ATOM 5795 C C . ARG C 1 89 ? 46.472 -17.817 4.411 1.00 15.72 89 ARG C C 1
ATOM 5796 O O . ARG C 1 89 ? 45.803 -17.602 5.418 1.00 15.47 89 ARG C O 1
ATOM 5804 N N . ALA C 1 90 ? 46.415 -17.039 3.334 1.00 14.85 90 ALA C N 1
ATOM 5805 C CA . ALA C 1 90 ? 45.543 -15.866 3.299 1.00 12.73 90 ALA C CA 1
ATOM 5806 C C . ALA C 1 90 ? 45.339 -15.429 1.868 1.00 17.00 90 ALA C C 1
ATOM 5807 O O . ALA C 1 90 ? 46.126 -15.774 0.993 1.00 17.97 90 ALA C O 1
ATOM 5809 N N . ILE C 1 91 ? 44.272 -14.667 1.655 1.00 15.70 91 ILE C N 1
ATOM 5810 C CA . ILE C 1 91 ? 44.050 -13.923 0.413 1.00 14.98 91 ILE C CA 1
ATOM 5811 C C . ILE C 1 91 ? 44.406 -12.470 0.678 1.00 13.96 91 ILE C C 1
ATOM 5812 O O . ILE C 1 91 ? 43.984 -11.899 1.672 1.00 16.36 91 ILE C O 1
ATOM 5817 N N . GLY C 1 92 ? 45.206 -11.872 -0.202 1.00 13.51 92 GLY C N 1
ATOM 5818 C CA . GLY C 1 92 ? 45.425 -10.439 -0.179 1.00 13.89 92 GLY C CA 1
ATOM 5819 C C . GLY C 1 92 ? 44.536 -9.858 -1.253 1.00 17.05 92 GLY C C 1
ATOM 5820 O O . GLY C 1 92 ? 44.727 -10.133 -2.436 1.00 17.81 92 GLY C O 1
ATOM 5821 N N . SER C 1 93 ? 43.537 -9.089 -0.836 1.00 17.52 93 SER C N 1
ATOM 5822 C CA . SER C 1 93 ? 42.558 -8.553 -1.772 1.00 17.21 93 SER C CA 1
ATOM 5823 C C . SER C 1 93 ? 42.694 -7.057 -1.885 1.00 15.62 93 SER C C 1
ATOM 5824 O O . SER C 1 93 ? 42.567 -6.336 -0.900 1.00 22.15 93 SER C O 1
ATOM 5827 N N . HIS C 1 94 ? 42.915 -6.562 -3.096 1.00 15.17 94 HIS C N 1
ATOM 5828 C CA . HIS C 1 94 ? 42.924 -5.125 -3.232 1.00 22.75 94 HIS C CA 1
ATOM 5829 C C . HIS C 1 94 ? 41.531 -4.540 -3.045 1.00 25.13 94 HIS C C 1
ATOM 5830 O O . HIS C 1 94 ? 41.375 -3.395 -2.619 1.00 27.59 94 HIS C O 1
ATOM 5837 N N . GLY C 1 95 ? 40.512 -5.316 -3.380 1.00 18.17 95 GLY C N 1
ATOM 5838 C CA . GLY C 1 95 ? 39.188 -4.750 -3.502 1.00 20.19 95 GLY C CA 1
ATOM 5839 C C . GLY C 1 95 ? 39.052 -3.950 -4.785 1.00 18.45 95 GLY C C 1
ATOM 5840 O O . GLY C 1 95 ? 39.824 -4.129 -5.738 1.00 16.22 95 GLY C O 1
ATOM 5841 N N . GLN C 1 96 ? 38.048 -3.080 -4.821 1.00 17.96 96 GLN C N 1
ATOM 5842 C CA . GLN C 1 96 ? 37.779 -2.260 -5.996 1.00 17.11 96 GLN C CA 1
ATOM 5843 C C . GLN C 1 96 ? 37.745 -0.791 -5.627 1.00 16.82 96 GLN C C 1
ATOM 5844 O O . GLN C 1 96 ? 36.926 -0.363 -4.822 1.00 18.50 96 GLN C O 1
ATOM 5850 N N . THR C 1 97 ? 38.631 -0.014 -6.235 1.00 17.95 97 THR C N 1
ATOM 5851 C CA . THR C 1 97 ? 38.675 1.419 -5.957 1.00 19.73 97 THR C CA 1
ATOM 5852 C C . THR C 1 97 ? 37.494 2.116 -6.604 1.00 22.53 97 THR C C 1
ATOM 5853 O O . THR C 1 97 ? 37.290 2.002 -7.812 1.00 27.62 97 THR C O 1
ATOM 5857 N N . ILE C 1 98 ? 36.707 2.827 -5.803 1.00 16.89 98 ILE C N 1
ATOM 5858 C CA . ILE C 1 98 ? 35.654 3.670 -6.356 1.00 18.78 98 ILE C CA 1
ATOM 5859 C C . ILE C 1 98 ? 35.933 5.154 -6.148 1.00 19.42 98 ILE C C 1
ATOM 5860 O O . ILE C 1 98 ? 35.260 5.994 -6.722 1.00 21.04 98 ILE C O 1
ATOM 5865 N N . ARG C 1 99 ? 36.938 5.481 -5.337 1.00 17.56 99 ARG C N 1
ATOM 5866 C CA . ARG C 1 99 ? 37.323 6.887 -5.175 1.00 16.74 99 ARG C CA 1
ATOM 5867 C C . ARG C 1 99 ? 38.703 6.958 -4.573 1.00 18.02 99 ARG C C 1
ATOM 5868 O O . ARG C 1 99 ? 39.015 6.245 -3.622 1.00 23.76 99 ARG C O 1
ATOM 5876 N N . HIS C 1 100 ? 39.544 7.806 -5.145 1.00 20.27 100 HIS C N 1
ATOM 5877 C CA . HIS C 1 100 ? 40.906 7.940 -4.658 1.00 23.58 100 HIS C CA 1
ATOM 5878 C C . HIS C 1 100 ? 41.238 9.414 -4.660 1.00 24.63 100 HIS C C 1
ATOM 5879 O O . HIS C 1 100 ? 41.436 10.017 -5.721 1.00 22.07 100 HIS C O 1
ATOM 5886 N N . GLU C 1 101 ? 41.232 10.002 -3.466 1.00 21.01 101 GLU C N 1
ATOM 5887 C CA . GLU C 1 101 ? 41.380 11.437 -3.304 1.00 28.23 101 GLU C CA 1
ATOM 5888 C C . GLU C 1 101 ? 42.334 11.756 -2.158 1.00 29.00 101 GLU C C 1
ATOM 5889 O O . GLU C 1 101 ? 41.911 12.298 -1.148 1.00 27.69 101 GLU C O 1
ATOM 5895 N N . PRO C 1 102 ? 43.619 11.399 -2.308 1.00 30.55 102 PRO C N 1
ATOM 5896 C CA . PRO C 1 102 ? 44.589 11.618 -1.226 1.00 33.76 102 PRO C CA 1
ATOM 5897 C C . PRO C 1 102 ? 44.795 13.084 -0.850 1.00 32.18 102 PRO C C 1
ATOM 5898 O O . PRO C 1 102 ? 45.156 13.355 0.296 1.00 32.53 102 PRO C O 1
ATOM 5902 N N . ALA C 1 103 ? 44.570 14.010 -1.780 1.00 27.55 103 ALA C N 1
ATOM 5903 C CA . ALA C 1 103 ? 44.609 15.426 -1.440 1.00 32.26 103 ALA C CA 1
ATOM 5904 C C . ALA C 1 103 ? 43.529 15.789 -0.428 1.00 29.75 103 ALA C C 1
ATOM 5905 O O . ALA C 1 103 ? 43.652 16.794 0.274 1.00 30.17 103 ALA C O 1
ATOM 5907 N N . ARG C 1 104 ? 42.448 15.014 -0.407 1.00 25.83 104 ARG C N 1
ATOM 5908 C CA . ARG C 1 104 ? 41.409 15.160 0.607 1.00 26.19 104 ARG C CA 1
ATOM 5909 C C . ARG C 1 104 ? 41.563 14.099 1.691 1.00 23.58 104 ARG C C 1
ATOM 5910 O O . ARG C 1 104 ? 40.655 13.876 2.495 1.00 26.53 104 ARG C O 1
ATOM 5918 N N . HIS C 1 105 ? 42.722 13.460 1.696 1.00 25.05 105 HIS C N 1
ATOM 5919 C CA . HIS C 1 105 ? 43.086 12.464 2.706 1.00 34.96 105 HIS C CA 1
ATOM 5920 C C . HIS C 1 105 ? 42.147 11.264 2.783 1.00 27.94 105 HIS C C 1
ATOM 5921 O O . HIS C 1 105 ? 41.888 10.736 3.872 1.00 28.64 105 HIS C O 1
ATOM 5928 N N . PHE C 1 106 ? 41.655 10.803 1.636 1.00 21.37 106 PHE C N 1
ATOM 5929 C CA . PHE C 1 106 ? 40.879 9.580 1.634 1.00 22.78 106 PHE C CA 1
ATOM 5930 C C . PHE C 1 106 ? 41.007 8.750 0.360 1.00 26.15 106 PHE C C 1
ATOM 5931 O O . PHE C 1 106 ? 41.261 9.267 -0.732 1.00 23.99 106 PHE C O 1
ATOM 5939 N N . THR C 1 107 ? 40.860 7.449 0.529 1.00 21.03 107 THR C N 1
ATOM 5940 C CA . THR C 1 107 ? 40.819 6.528 -0.593 1.00 19.73 107 THR C CA 1
ATOM 5941 C C . THR C 1 107 ? 39.847 5.413 -0.243 1.00 20.22 107 THR C C 1
ATOM 5942 O O . THR C 1 107 ? 39.780 4.949 0.901 1.00 20.22 107 THR C O 1
ATOM 5946 N N . VAL C 1 108 ? 39.056 5.012 -1.224 1.00 16.77 108 VAL C N 1
ATOM 5947 C CA . VAL C 1 108 ? 37.957 4.105 -0.946 1.00 15.89 108 VAL C CA 1
ATOM 5948 C C . VAL C 1 108 ? 37.991 2.890 -1.853 1.00 16.48 108 VAL C C 1
ATOM 5949 O O . VAL C 1 108 ? 37.770 2.998 -3.059 1.00 17.22 108 VAL C O 1
ATOM 5953 N N . GLN C 1 109 ? 38.276 1.739 -1.253 1.00 14.40 109 GLN C N 1
ATOM 5954 C CA . GLN C 1 109 ? 38.210 0.460 -1.945 1.00 14.87 109 GLN C CA 1
ATOM 5955 C C . GLN C 1 109 ? 37.077 -0.357 -1.334 1.00 21.05 109 GLN C C 1
ATOM 5956 O O . GLN C 1 109 ? 37.034 -0.554 -0.116 1.00 19.82 109 GLN C O 1
ATOM 5962 N N . ILE C 1 110 ? 36.157 -0.823 -2.171 1.00 17.43 110 ILE C N 1
ATOM 5963 C CA . ILE C 1 110 ? 35.070 -1.673 -1.674 1.00 17.68 110 ILE C CA 1
ATOM 5964 C C . ILE C 1 110 ? 35.414 -3.136 -1.933 1.00 23.27 110 ILE C C 1
ATOM 5965 O O . ILE C 1 110 ? 36.371 -3.428 -2.631 1.00 21.94 110 ILE C O 1
ATOM 5970 N N . GLY C 1 111 ? 34.648 -4.062 -1.362 1.00 22.83 111 GLY C N 1
ATOM 5971 C CA . GLY C 1 111 ? 34.948 -5.466 -1.579 1.00 20.96 111 GLY C CA 1
ATOM 5972 C C . GLY C 1 111 ? 34.805 -6.287 -0.317 1.00 20.47 111 GLY C C 1
ATOM 5973 O O . GLY C 1 111 ? 35.575 -7.218 -0.101 1.00 20.40 111 GLY C O 1
ATOM 5974 N N . ASN C 1 112 ? 33.813 -5.908 0.488 1.00 16.02 112 ASN C N 1
ATOM 5975 C CA . ASN C 1 112 ? 33.442 -6.564 1.759 1.00 14.36 112 ASN C CA 1
ATOM 5976 C C . ASN C 1 112 ? 34.268 -7.780 2.121 1.00 15.74 112 ASN C C 1
ATOM 5977 O O . ASN C 1 112 ? 33.882 -8.920 1.851 1.00 16.50 112 ASN C O 1
ATOM 5982 N N . PRO C 1 113 ? 35.408 -7.554 2.759 1.00 15.60 113 PRO C N 1
ATOM 5983 C CA . PRO C 1 113 ? 36.309 -8.675 3.046 1.00 17.02 113 PRO C CA 1
ATOM 5984 C C . PRO C 1 113 ? 35.747 -9.709 4.015 1.00 14.41 113 PRO C C 1
ATOM 5985 O O . PRO C 1 113 ? 36.179 -10.873 3.968 1.00 14.78 113 PRO C O 1
ATOM 5989 N N . ALA C 1 114 ? 34.824 -9.298 4.881 1.00 15.98 114 ALA C N 1
ATOM 5990 C CA . ALA C 1 114 ? 34.203 -10.235 5.807 1.00 16.14 114 ALA C CA 1
ATOM 5991 C C . ALA C 1 114 ? 33.412 -11.257 5.025 1.00 14.79 114 ALA C C 1
ATOM 5992 O O . ALA C 1 114 ? 33.440 -12.443 5.339 1.00 14.14 114 ALA C O 1
ATOM 5994 N N . LEU C 1 115 ? 32.703 -10.791 3.999 1.00 16.38 115 LEU C N 1
ATOM 5995 C CA . LEU C 1 115 ? 31.941 -11.695 3.148 1.00 19.51 115 LEU C CA 1
ATOM 5996 C C . LEU C 1 115 ? 32.899 -12.569 2.343 1.00 16.41 115 LEU C C 1
ATOM 5997 O O . LEU C 1 115 ? 32.649 -13.752 2.145 1.00 17.13 115 LEU C O 1
ATOM 6002 N N . LEU C 1 116 ? 34.014 -11.998 1.888 1.00 14.34 116 LEU C N 1
ATOM 6003 C CA . LEU C 1 116 ? 34.982 -12.802 1.145 1.00 13.17 116 LEU C CA 1
ATOM 6004 C C . LEU C 1 116 ? 35.542 -13.939 2.015 1.00 14.12 116 LEU C C 1
ATOM 6005 O O . LEU C 1 116 ? 35.685 -15.067 1.545 1.00 15.19 116 LEU C O 1
ATOM 6010 N N . ALA C 1 117 ? 35.806 -13.649 3.285 1.00 14.75 117 ALA C N 1
ATOM 6011 C CA . ALA C 1 117 ? 36.262 -14.664 4.238 1.00 14.20 117 ALA C CA 1
ATOM 6012 C C . ALA C 1 117 ? 35.186 -15.713 4.493 1.00 16.37 117 ALA C C 1
ATOM 6013 O O . ALA C 1 117 ? 35.473 -16.910 4.570 1.00 16.48 117 ALA C O 1
ATOM 6015 N N . GLU C 1 118 ? 33.949 -15.254 4.630 1.00 14.53 118 GLU C N 1
ATOM 6016 C CA . GLU C 1 118 ? 32.807 -16.165 4.816 1.00 18.27 118 GLU C CA 1
ATOM 6017 C C . GLU C 1 118 ? 32.645 -17.170 3.689 1.00 18.59 118 GLU C C 1
ATOM 6018 O O . GLU C 1 118 ? 32.441 -18.372 3.908 1.00 21.25 118 GLU C O 1
ATOM 6024 N N . LEU C 1 119 ? 32.718 -16.670 2.462 1.00 16.16 119 LEU C N 1
ATOM 6025 C CA . LEU C 1 119 ? 32.458 -17.506 1.308 1.00 16.12 119 LEU C CA 1
ATOM 6026 C C . LEU C 1 119 ? 33.623 -18.414 0.947 1.00 19.24 119 LEU C C 1
ATOM 6027 O O . LEU C 1 119 ? 33.411 -19.538 0.511 1.00 23.72 119 LEU C O 1
ATOM 6032 N N . THR C 1 120 ? 34.854 -17.931 1.119 1.00 17.93 120 THR C N 1
ATOM 6033 C CA . THR C 1 120 ? 36.008 -18.720 0.675 1.00 16.61 120 THR C CA 1
ATOM 6034 C C . THR C 1 120 ? 36.544 -19.650 1.746 1.00 18.05 120 THR C C 1
ATOM 6035 O O . THR C 1 120 ? 37.149 -20.673 1.440 1.00 19.85 120 THR C O 1
ATOM 6039 N N . GLY C 1 121 ? 36.334 -19.280 3.000 1.00 16.90 121 GLY C N 1
ATOM 6040 C CA . GLY C 1 121 ? 36.907 -20.030 4.098 1.00 16.18 121 GLY C CA 1
ATOM 6041 C C . GLY C 1 121 ? 38.398 -19.806 4.313 1.00 16.42 121 GLY C C 1
ATOM 6042 O O . GLY C 1 121 ? 39.063 -20.592 5.015 1.00 19.08 121 GLY C O 1
ATOM 6043 N N . ILE C 1 122 ? 38.907 -18.719 3.750 1.00 14.40 122 ILE C N 1
ATOM 6044 C CA . ILE C 1 122 ? 40.323 -18.365 3.860 1.00 14.07 122 ILE C CA 1
ATOM 6045 C C . ILE C 1 122 ? 40.441 -16.982 4.493 1.00 14.43 122 ILE C C 1
ATOM 6046 O O . ILE C 1 122 ? 39.627 -16.105 4.181 1.00 16.50 122 ILE C O 1
ATOM 6051 N N . ASP C 1 123 ? 41.432 -16.783 5.377 1.00 12.95 123 ASP C N 1
ATOM 6052 C CA . ASP C 1 123 ? 41.701 -15.451 5.961 1.00 13.52 123 ASP C CA 1
ATOM 6053 C C . ASP C 1 123 ? 41.890 -14.441 4.853 1.00 15.34 123 ASP C C 1
ATOM 6054 O O . ASP C 1 123 ? 42.554 -14.745 3.872 1.00 14.32 123 ASP C O 1
ATOM 6059 N N . VAL C 1 124 ? 41.324 -13.244 5.013 1.00 12.00 124 VAL C N 1
ATOM 6060 C CA . VAL C 1 124 ? 41.480 -12.171 4.013 1.00 13.82 124 VAL C CA 1
ATOM 6061 C C . VAL C 1 124 ? 42.234 -10.996 4.623 1.00 14.69 124 VAL C C 1
ATOM 6062 O O . VAL C 1 124 ? 41.915 -10.547 5.722 1.00 15.68 124 VAL C O 1
ATOM 6066 N N . VAL C 1 125 ? 43.261 -10.511 3.921 1.00 11.73 125 VAL C N 1
ATOM 6067 C CA . VAL C 1 125 ? 43.876 -9.242 4.290 1.00 12.45 125 VAL C CA 1
ATOM 6068 C C . VAL C 1 125 ? 43.488 -8.272 3.189 1.00 10.49 125 VAL C C 1
ATOM 6069 O O . VAL C 1 125 ? 43.618 -8.591 2.011 1.00 14.21 125 VAL C O 1
ATOM 6073 N N . ALA C 1 126 ? 42.942 -7.127 3.560 1.00 12.47 126 ALA C N 1
ATOM 6074 C CA . ALA C 1 126 ? 42.399 -6.203 2.571 1.00 17.09 126 ALA C CA 1
ATOM 6075 C C . ALA C 1 126 ? 42.611 -4.773 3.032 1.00 17.65 126 ALA C C 1
ATOM 6076 O O . ALA C 1 126 ? 43.233 -4.572 4.065 1.00 14.40 126 ALA C O 1
ATOM 6078 N N . ASP C 1 127 ? 42.098 -3.793 2.275 1.00 16.10 127 ASP C N 1
ATOM 6079 C CA . ASP C 1 127 ? 42.153 -2.393 2.697 1.00 16.10 127 ASP C CA 1
ATOM 6080 C C . ASP C 1 127 ? 43.580 -1.895 2.897 1.00 17.07 127 ASP C C 1
ATOM 6081 O O . ASP C 1 127 ? 43.908 -1.332 3.947 1.00 18.47 127 ASP C O 1
ATOM 6086 N N . PHE C 1 128 ? 44.419 -2.127 1.897 1.00 17.53 128 PHE C N 1
ATOM 6087 C CA . PHE C 1 128 ? 45.849 -1.835 2.002 1.00 15.73 128 PHE C CA 1
ATOM 6088 C C . PHE C 1 128 ? 46.211 -0.369 1.928 1.00 13.86 128 PHE C C 1
ATOM 6089 O O . PHE C 1 128 ? 47.253 0.037 2.450 1.00 16.77 128 PHE C O 1
ATOM 6097 N N . ARG C 1 129 ? 45.388 0.434 1.261 1.00 13.62 129 ARG C N 1
ATOM 6098 C CA . ARG C 1 129 ? 45.804 1.824 1.022 1.00 16.23 129 ARG C CA 1
ATOM 6099 C C . ARG C 1 129 ? 45.611 2.786 2.178 1.00 20.70 129 ARG C C 1
ATOM 6100 O O . ARG C 1 129 ? 46.368 3.748 2.321 1.00 17.76 129 ARG C O 1
ATOM 6108 N N . ARG C 1 130 ? 44.610 2.524 3.017 1.00 16.18 130 ARG C N 1
ATOM 6109 C CA . ARG C 1 130 ? 44.189 3.508 4.003 1.00 16.63 130 ARG C CA 1
ATOM 6110 C C . ARG C 1 130 ? 45.236 3.847 5.065 1.00 15.90 130 ARG C C 1
ATOM 6111 O O . ARG C 1 130 ? 45.315 4.986 5.491 1.00 18.02 130 ARG C O 1
ATOM 6119 N N . ARG C 1 131 ? 46.050 2.877 5.477 1.00 17.33 131 ARG C N 1
ATOM 6120 C CA . ARG C 1 131 ? 47.054 3.205 6.488 1.00 18.19 131 ARG C CA 1
ATOM 6121 C C . ARG C 1 131 ? 48.136 4.117 5.913 1.00 15.43 131 ARG C C 1
ATOM 6122 O O . ARG C 1 131 ? 48.683 4.965 6.609 1.00 15.93 131 ARG C O 1
ATOM 6130 N N . ASP C 1 132 ? 48.455 3.932 4.637 1.00 15.22 132 ASP C N 1
ATOM 6131 C CA . ASP C 1 132 ? 49.454 4.805 4.029 1.00 14.96 132 ASP C CA 1
ATOM 6132 C C . ASP C 1 132 ? 48.919 6.230 3.981 1.00 16.55 132 ASP C C 1
ATOM 6133 O O . ASP C 1 132 ? 49.637 7.193 4.290 1.00 18.82 132 ASP C O 1
ATOM 6138 N N . VAL C 1 133 ? 47.646 6.363 3.619 1.00 18.78 133 VAL C N 1
ATOM 6139 C CA . VAL C 1 133 ? 47.021 7.681 3.592 1.00 18.92 133 VAL C CA 1
ATOM 6140 C C . VAL C 1 133 ? 46.956 8.291 4.992 1.00 23.99 133 VAL C C 1
ATOM 6141 O O . VAL C 1 133 ? 47.235 9.485 5.178 1.00 22.93 133 VAL C O 1
ATOM 6145 N N . ALA C 1 134 ? 46.623 7.467 5.979 1.00 19.80 134 ALA C N 1
ATOM 6146 C CA . ALA C 1 134 ? 46.580 7.932 7.363 1.00 20.07 134 ALA C CA 1
ATOM 6147 C C . ALA C 1 134 ? 47.936 8.427 7.850 1.00 20.97 134 ALA C C 1
ATOM 6148 O O . ALA C 1 134 ? 48.006 9.292 8.717 1.00 23.44 134 ALA C O 1
ATOM 6150 N N . ALA C 1 135 ? 49.007 7.875 7.285 1.00 20.06 135 ALA C N 1
ATOM 6151 C CA . ALA C 1 135 ? 50.366 8.274 7.641 1.00 20.24 135 ALA C CA 1
ATOM 6152 C C . ALA C 1 135 ? 50.922 9.348 6.707 1.00 26.71 135 ALA C C 1
ATOM 6153 O O . ALA C 1 135 ? 52.134 9.497 6.565 1.00 23.28 135 ALA C O 1
ATOM 6155 N N . GLY C 1 136 ? 50.031 10.076 6.046 1.00 20.48 136 GLY C N 1
ATOM 6156 C CA . GLY C 1 136 ? 50.448 11.233 5.262 1.00 24.63 136 GLY C CA 1
ATOM 6157 C C . GLY C 1 136 ? 50.870 10.968 3.830 1.00 25.39 136 GLY C C 1
ATOM 6158 O O . GLY C 1 136 ? 51.313 11.892 3.137 1.00 24.98 136 GLY C O 1
ATOM 6159 N N . GLY C 1 137 ? 50.736 9.721 3.389 1.00 19.87 137 GLY C N 1
ATOM 6160 C CA . GLY C 1 137 ? 51.070 9.322 2.037 1.00 22.04 137 GLY C CA 1
ATOM 6161 C C . GLY C 1 137 ? 49.893 9.426 1.079 1.00 21.32 137 GLY C C 1
ATOM 6162 O O . GLY C 1 137 ? 48.761 9.741 1.486 1.00 19.11 137 GLY C O 1
ATOM 6163 N N . GLN C 1 138 ? 50.155 9.117 -0.190 1.00 20.75 138 GLN C N 1
ATOM 6164 C CA . GLN C 1 138 ? 49.123 9.174 -1.222 1.00 19.60 138 GLN C CA 1
ATOM 6165 C C . GLN C 1 138 ? 48.325 7.883 -1.359 1.00 22.03 138 GLN C C 1
ATOM 6166 O O . GLN C 1 138 ? 47.347 7.856 -2.091 1.00 22.34 138 GLN C O 1
ATOM 6172 N N . GLY C 1 139 ? 48.738 6.819 -0.670 1.00 17.75 139 GLY C N 1
ATOM 6173 C CA . GLY C 1 139 ? 48.030 5.547 -0.762 1.00 16.02 139 GLY C CA 1
ATOM 6174 C C . GLY C 1 139 ? 48.323 4.809 -2.052 1.00 19.66 139 GLY C C 1
ATOM 6175 O O . GLY C 1 139 ? 47.632 3.845 -2.403 1.00 19.47 139 GLY C O 1
ATOM 6176 N N . ALA C 1 140 ? 49.375 5.264 -2.732 1.00 19.50 140 ALA C N 1
ATOM 6177 C CA . ALA C 1 140 ? 49.784 4.761 -4.039 1.00 16.43 140 ALA C CA 1
ATOM 6178 C C . ALA C 1 140 ? 51.102 5.429 -4.369 1.00 16.83 140 ALA C C 1
ATOM 6179 O O . ALA C 1 140 ? 51.375 6.516 -3.875 1.00 21.47 140 ALA C O 1
ATOM 6181 N N . PRO C 1 141 ? 51.921 4.787 -5.208 1.00 19.48 141 PRO C N 1
ATOM 6182 C CA . PRO C 1 141 ? 51.723 3.453 -5.779 1.00 18.29 141 PRO C CA 1
ATOM 6183 C C . PRO C 1 141 ? 52.139 2.383 -4.789 1.00 17.75 141 PRO C C 1
ATOM 6184 O O . PRO C 1 141 ? 52.968 2.638 -3.908 1.00 16.23 141 PRO C O 1
ATOM 6188 N N . LEU C 1 142 ? 51.559 1.197 -4.930 1.00 16.51 142 LEU C N 1
ATOM 6189 C CA . LEU C 1 142 ? 51.847 0.105 -4.013 1.00 14.61 142 LEU C CA 1
ATOM 6190 C C . LEU C 1 142 ? 52.915 -0.859 -4.512 1.00 16.38 142 LEU C C 1
ATOM 6191 O O . LEU C 1 142 ? 53.716 -1.380 -3.726 1.00 17.88 142 LEU C O 1
ATOM 6196 N N . VAL C 1 143 ? 52.909 -1.128 -5.811 1.00 17.20 143 VAL C N 1
ATOM 6197 C CA . VAL C 1 143 ? 53.815 -2.125 -6.372 1.00 19.45 143 VAL C CA 1
ATOM 6198 C C . VAL C 1 143 ? 55.330 -1.853 -6.187 1.00 17.30 143 VAL C C 1
ATOM 6199 O O . VAL C 1 143 ? 56.097 -2.800 -6.025 1.00 18.50 143 VAL C O 1
ATOM 6203 N N . PRO C 1 144 ? 55.765 -0.577 -6.140 1.00 18.27 144 PRO C N 1
ATOM 6204 C CA . PRO C 1 144 ? 57.204 -0.392 -5.892 1.00 19.27 144 PRO C CA 1
ATOM 6205 C C . PRO C 1 144 ? 57.737 -1.016 -4.596 1.00 14.59 144 PRO C C 1
ATOM 6206 O O . PRO C 1 144 ? 58.922 -1.355 -4.524 1.00 19.36 144 PRO C O 1
ATOM 6210 N N . ALA C 1 145 ? 56.888 -1.184 -3.582 1.00 16.22 145 ALA C N 1
ATOM 6211 C CA . ALA C 1 145 ? 57.356 -1.844 -2.372 1.00 13.81 145 ALA C CA 1
ATOM 6212 C C . ALA C 1 145 ? 57.721 -3.304 -2.660 1.00 13.90 145 ALA C C 1
ATOM 6213 O O . ALA C 1 145 ? 58.674 -3.839 -2.092 1.00 18.95 145 ALA C O 1
ATOM 6215 N N . PHE C 1 146 ? 56.920 -3.933 -3.518 1.00 15.84 146 PHE C N 1
ATOM 6216 C CA . PHE C 1 146 ? 57.136 -5.312 -3.942 1.00 15.57 146 PHE C CA 1
ATOM 6217 C C . PHE C 1 146 ? 58.381 -5.338 -4.843 1.00 14.66 146 PHE C C 1
ATOM 6218 O O . PHE C 1 146 ? 59.251 -6.182 -4.658 1.00 17.22 146 PHE C O 1
ATOM 6226 N N . HIS C 1 147 ? 58.480 -4.400 -5.777 1.00 18.07 147 HIS C N 1
ATOM 6227 C CA . HIS C 1 147 ? 59.714 -4.281 -6.573 1.00 20.55 147 HIS C CA 1
ATOM 6228 C C . HIS C 1 147 ? 60.968 -4.219 -5.701 1.00 17.69 147 HIS C C 1
ATOM 6229 O O . HIS C 1 147 ? 61.955 -4.913 -5.960 1.00 19.66 147 HIS C O 1
ATOM 6236 N N . GLN C 1 148 ? 60.934 -3.373 -4.675 1.00 20.21 148 GLN C N 1
ATOM 6237 C CA . GLN C 1 148 ? 62.074 -3.222 -3.786 1.00 20.46 148 GLN C CA 1
ATOM 6238 C C . GLN C 1 148 ? 62.373 -4.500 -3.016 1.00 18.57 148 GLN C C 1
ATOM 6239 O O . GLN C 1 148 ? 63.522 -4.899 -2.915 1.00 23.82 148 GLN C O 1
ATOM 6245 N N . ALA C 1 149 ? 61.338 -5.133 -2.469 1.00 17.24 149 ALA C N 1
ATOM 6246 C CA . ALA C 1 149 ? 61.547 -6.373 -1.722 1.00 18.13 149 ALA C CA 1
ATOM 6247 C C . ALA C 1 149 ? 62.113 -7.486 -2.606 1.00 22.27 149 ALA C C 1
ATOM 6248 O O . ALA C 1 149 ? 62.905 -8.316 -2.148 1.00 26.61 149 ALA C O 1
ATOM 6250 N N . LEU C 1 150 ? 61.697 -7.509 -3.867 1.00 21.95 150 LEU C N 1
ATOM 6251 C CA . LEU C 1 150 ? 62.120 -8.561 -4.796 1.00 27.20 150 LEU C CA 1
ATOM 6252 C C . LEU C 1 150 ? 63.540 -8.349 -5.294 1.00 27.03 150 LEU C C 1
ATOM 6253 O O . LEU C 1 150 ? 64.331 -9.289 -5.375 1.00 24.24 150 LEU C O 1
ATOM 6258 N N . PHE C 1 151 ? 63.856 -7.104 -5.630 1.00 22.61 151 PHE C N 1
ATOM 6259 C CA . PHE C 1 151 ? 65.013 -6.826 -6.461 1.00 23.82 151 PHE C CA 1
ATOM 6260 C C . PHE C 1 151 ? 65.997 -5.814 -5.893 1.00 32.21 151 PHE C C 1
ATOM 6261 O O . PHE C 1 151 ? 67.064 -5.621 -6.469 1.00 27.59 151 PHE C O 1
ATOM 6269 N N . GLY C 1 152 ? 65.659 -5.156 -4.788 1.00 29.06 152 GLY C N 1
ATOM 6270 C CA . GLY C 1 152 ? 66.590 -4.187 -4.234 1.00 29.22 152 GLY C CA 1
ATOM 6271 C C . GLY C 1 152 ? 67.839 -4.898 -3.748 1.00 46.16 152 GLY C C 1
ATOM 6272 O O . GLY C 1 152 ? 67.760 -5.977 -3.160 1.00 44.15 152 GLY C O 1
ATOM 6273 N N . ASP C 1 153 ? 68.992 -4.278 -3.979 1.00 48.19 153 ASP C N 1
ATOM 6274 C CA . ASP C 1 153 ? 70.281 -4.901 -3.699 1.00 53.54 153 ASP C CA 1
ATOM 6275 C C . ASP C 1 153 ? 71.220 -3.879 -3.071 1.00 53.91 153 ASP C C 1
ATOM 6276 O O . ASP C 1 153 ? 71.171 -2.691 -3.397 1.00 55.83 153 ASP C O 1
ATOM 6281 N N . ASP C 1 154 ? 72.076 -4.345 -2.170 1.00 47.39 154 ASP C N 1
ATOM 6282 C CA . ASP C 1 154 ? 73.033 -3.466 -1.514 1.00 50.08 154 ASP C CA 1
ATOM 6283 C C . ASP C 1 154 ? 74.160 -3.008 -2.436 1.00 48.97 154 ASP C C 1
ATOM 6284 O O . ASP C 1 154 ? 74.934 -2.120 -2.072 1.00 48.08 154 ASP C O 1
ATOM 6286 N N . ASP C 1 155 ? 74.266 -3.600 -3.623 1.00 43.09 155 ASP C N 1
ATOM 6287 C CA . ASP C 1 155 ? 75.426 -3.299 -4.462 1.00 53.20 155 ASP C CA 1
ATOM 6288 C C . ASP C 1 155 ? 75.113 -3.232 -5.957 1.00 51.28 155 ASP C C 1
ATOM 6289 O O . ASP C 1 155 ? 76.017 -3.065 -6.773 1.00 52.42 155 ASP C O 1
ATOM 6291 N N . THR C 1 156 ? 73.844 -3.325 -6.334 1.00 46.26 156 THR C N 1
ATOM 6292 C CA . THR C 1 156 ? 73.546 -3.370 -7.759 1.00 43.27 156 THR C CA 1
ATOM 6293 C C . THR C 1 156 ? 72.456 -2.354 -8.074 1.00 32.91 156 THR C C 1
ATOM 6294 O O . THR C 1 156 ? 71.389 -2.365 -7.467 1.00 35.38 156 THR C O 1
ATOM 6298 N N . SER C 1 157 ? 72.731 -1.486 -9.044 1.00 30.61 157 SER C N 1
ATOM 6299 C CA . SER C 1 157 ? 71.730 -0.550 -9.541 1.00 29.18 157 SER C CA 1
ATOM 6300 C C . SER C 1 157 ? 70.803 -1.292 -10.480 1.00 26.03 157 SER C C 1
ATOM 6301 O O . SER C 1 157 ? 71.250 -1.846 -11.477 1.00 28.36 157 SER C O 1
ATOM 6304 N N . ARG C 1 158 ? 69.521 -1.327 -10.141 1.00 22.68 158 ARG C N 1
ATOM 6305 C CA . ARG C 1 158 ? 68.531 -2.005 -10.967 1.00 26.82 158 ARG C CA 1
ATOM 6306 C C . ARG C 1 158 ? 67.361 -1.096 -11.298 1.00 29.48 158 ARG C C 1
ATOM 6307 O O . ARG C 1 158 ? 67.022 -0.192 -10.530 1.00 24.94 158 ARG C O 1
ATOM 6315 N N . ALA C 1 159 ? 66.740 -1.360 -12.445 1.00 21.50 159 ALA C N 1
ATOM 6316 C CA . ALA C 1 159 ? 65.504 -0.704 -12.831 1.00 20.43 159 ALA C CA 1
ATOM 6317 C C . ALA C 1 159 ? 64.475 -1.786 -13.079 1.00 21.33 159 ALA C C 1
ATOM 6318 O O . ALA C 1 159 ? 64.752 -2.759 -13.783 1.00 27.00 159 ALA C O 1
ATOM 6320 N N . VAL C 1 160 ? 63.306 -1.643 -12.470 1.00 17.06 160 VAL C N 1
ATOM 6321 C CA . VAL C 1 160 ? 62.203 -2.552 -12.756 1.00 17.36 160 VAL C CA 1
ATOM 6322 C C . VAL C 1 160 ? 61.243 -1.794 -13.643 1.00 20.51 160 VAL C C 1
ATOM 6323 O O . VAL C 1 160 ? 60.581 -0.859 -13.200 1.00 19.32 160 VAL C O 1
ATOM 6327 N N . LEU C 1 161 ? 61.165 -2.230 -14.899 1.00 17.17 161 LEU C N 1
ATOM 6328 C CA . LEU C 1 161 ? 60.485 -1.488 -15.949 1.00 16.91 161 LEU C CA 1
ATOM 6329 C C . LEU C 1 161 ? 59.204 -2.198 -16.331 1.00 16.33 161 LEU C C 1
ATOM 6330 O O . LEU C 1 161 ? 59.230 -3.325 -16.829 1.00 20.72 161 LEU C O 1
ATOM 6335 N N . ASN C 1 162 ? 58.083 -1.529 -16.100 1.00 15.77 162 ASN C N 1
ATOM 6336 C CA . ASN C 1 162 ? 56.790 -2.071 -16.481 1.00 16.04 162 ASN C CA 1
ATOM 6337 C C . ASN C 1 162 ? 56.376 -1.483 -17.813 1.00 19.05 162 ASN C C 1
ATOM 6338 O O . ASN C 1 162 ? 56.197 -0.267 -17.923 1.00 26.01 162 ASN C O 1
ATOM 6343 N N . ILE C 1 163 ? 56.237 -2.339 -18.824 1.00 19.00 163 ILE C N 1
ATOM 6344 C CA . ILE C 1 163 ? 55.797 -1.885 -20.140 1.00 18.19 163 ILE C CA 1
ATOM 6345 C C . ILE C 1 163 ? 54.372 -2.362 -20.321 1.00 20.72 163 ILE C C 1
ATOM 6346 O O . ILE C 1 163 ? 54.132 -3.494 -20.741 1.00 21.53 163 ILE C O 1
ATOM 6351 N N . GLY C 1 164 ? 53.423 -1.500 -19.985 1.00 22.08 164 GLY C N 1
ATOM 6352 C CA . GLY C 1 164 ? 52.024 -1.776 -20.241 1.00 19.96 164 GLY C CA 1
ATOM 6353 C C . GLY C 1 164 ? 51.597 -0.916 -21.394 1.00 25.91 164 GLY C C 1
ATOM 6354 O O . GLY C 1 164 ? 52.371 -0.756 -22.337 1.00 28.25 164 GLY C O 1
ATOM 6355 N N . GLY C 1 165 ? 50.400 -0.338 -21.324 1.00 22.25 165 GLY C N 1
ATOM 6356 C CA . GLY C 1 165 ? 50.006 0.640 -22.324 1.00 25.17 165 GLY C CA 1
ATOM 6357 C C . GLY C 1 165 ? 51.037 1.749 -22.296 1.00 22.63 165 GLY C C 1
ATOM 6358 O O . GLY C 1 165 ? 51.550 2.182 -23.337 1.00 22.96 165 GLY C O 1
ATOM 6359 N N . PHE C 1 166 ? 51.404 2.155 -21.087 1.00 23.84 166 PHE C N 1
ATOM 6360 C CA . PHE C 1 166 ? 52.497 3.104 -20.920 1.00 24.42 166 PHE C CA 1
ATOM 6361 C C . PHE C 1 166 ? 53.649 2.462 -20.167 1.00 25.65 166 PHE C C 1
ATOM 6362 O O . PHE C 1 166 ? 53.470 1.430 -19.529 1.00 27.55 166 PHE C O 1
ATOM 6370 N N . SER C 1 167 ? 54.828 3.080 -20.220 1.00 25.50 167 SER C N 1
ATOM 6371 C CA . SER C 1 167 ? 55.984 2.491 -19.556 1.00 28.22 167 SER C CA 1
ATOM 6372 C C . SER C 1 167 ? 56.259 3.284 -18.296 1.00 23.17 167 SER C C 1
ATOM 6373 O O . SER C 1 167 ? 56.212 4.515 -18.306 1.00 25.65 167 SER C O 1
ATOM 6376 N N . ASN C 1 168 ? 56.544 2.576 -17.205 1.00 21.31 168 ASN C N 1
ATOM 6377 C CA . ASN C 1 168 ? 56.940 3.230 -15.970 1.00 27.71 168 ASN C CA 1
ATOM 6378 C C . ASN C 1 168 ? 58.021 2.412 -15.284 1.00 29.23 168 ASN C C 1
ATOM 6379 O O . ASN C 1 168 ? 58.126 1.210 -15.494 1.00 25.39 168 ASN C O 1
ATOM 6384 N N . VAL C 1 169 ? 58.858 3.070 -14.498 1.00 21.16 169 VAL C N 1
ATOM 6385 C CA . VAL C 1 169 ? 60.000 2.376 -13.934 1.00 23.86 169 VAL C CA 1
ATOM 6386 C C . VAL C 1 169 ? 60.142 2.618 -12.443 1.00 21.41 169 VAL C C 1
ATOM 6387 O O . VAL C 1 169 ? 59.808 3.695 -11.958 1.00 26.44 169 VAL C O 1
ATOM 6391 N N . SER C 1 170 ? 60.619 1.600 -11.733 1.00 23.12 170 SER C N 1
ATOM 6392 C CA . SER C 1 170 ? 61.077 1.773 -10.356 1.00 19.62 170 SER C CA 1
ATOM 6393 C C . SER C 1 170 ? 62.593 1.707 -10.394 1.00 21.11 170 SER C C 1
ATOM 6394 O O . SER C 1 170 ? 63.169 0.731 -10.878 1.00 21.29 170 SER C O 1
ATOM 6397 N N . LEU C 1 171 ? 63.245 2.745 -9.884 1.00 20.27 171 LEU C N 1
ATOM 6398 C CA . LEU C 1 171 ? 64.690 2.736 -9.841 1.00 18.45 171 LEU C CA 1
ATOM 6399 C C . LEU C 1 171 ? 65.171 2.328 -8.464 1.00 20.48 171 LEU C C 1
ATOM 6400 O O . LEU C 1 171 ? 64.892 2.999 -7.473 1.00 24.52 171 LEU C O 1
ATOM 6405 N N . LEU C 1 172 ? 65.925 1.238 -8.412 1.00 20.52 172 LEU C N 1
ATOM 6406 C CA . LEU C 1 172 ? 66.454 0.747 -7.141 1.00 22.01 172 LEU C CA 1
ATOM 6407 C C . LEU C 1 172 ? 67.954 0.976 -7.126 1.00 26.58 172 LEU C C 1
ATOM 6408 O O . LEU C 1 172 ? 68.717 0.186 -7.674 1.00 28.83 172 LEU C O 1
ATOM 6413 N N . SER C 1 173 ? 68.372 2.074 -6.502 1.00 21.91 173 SER C N 1
ATOM 6414 C CA . SER C 1 173 ? 69.781 2.435 -6.468 1.00 26.32 173 SER C CA 1
ATOM 6415 C C . SER C 1 173 ? 70.291 2.245 -5.041 1.00 33.45 173 SER C C 1
ATOM 6416 O O . SER C 1 173 ? 69.732 2.803 -4.097 1.00 32.15 173 SER C O 1
ATOM 6419 N N . PRO C 1 174 ? 71.373 1.467 -4.888 1.00 37.94 174 PRO C N 1
ATOM 6420 C CA . PRO C 1 174 ? 71.904 1.157 -3.554 1.00 44.97 174 PRO C CA 1
ATOM 6421 C C . PRO C 1 174 ? 72.218 2.419 -2.754 1.00 45.26 174 PRO C C 1
ATOM 6422 O O . PRO C 1 174 ? 72.874 3.328 -3.265 1.00 41.16 174 PRO C O 1
ATOM 6426 N N . GLY C 1 175 ? 71.733 2.472 -1.515 1.00 56.16 175 GLY C N 1
ATOM 6427 C CA . GLY C 1 175 ? 71.998 3.600 -0.638 1.00 60.13 175 GLY C CA 1
ATOM 6428 C C . GLY C 1 175 ? 71.219 4.864 -0.968 1.00 57.95 175 GLY C C 1
ATOM 6429 O O . GLY C 1 175 ? 71.468 5.919 -0.381 1.00 56.84 175 GLY C O 1
ATOM 6430 N N . LYS C 1 176 ? 70.283 4.764 -1.910 1.00 47.34 176 LYS C N 1
ATOM 6431 C CA . LYS C 1 176 ? 69.479 5.911 -2.330 1.00 32.42 176 LYS C CA 1
ATOM 6432 C C . LYS C 1 176 ? 67.985 5.601 -2.200 1.00 30.31 176 LYS C C 1
ATOM 6433 O O . LYS C 1 176 ? 67.579 4.437 -2.211 1.00 30.08 176 LYS C O 1
ATOM 6435 N N . PRO C 1 177 ? 67.156 6.649 -2.082 1.00 28.81 177 PRO C N 1
ATOM 6436 C CA . PRO C 1 177 ? 65.720 6.385 -2.003 1.00 29.98 177 PRO C CA 1
ATOM 6437 C C . PRO C 1 177 ? 65.219 5.783 -3.300 1.00 24.33 177 PRO C C 1
ATOM 6438 O O . PRO C 1 177 ? 65.724 6.111 -4.376 1.00 26.44 177 PRO C O 1
ATOM 6442 N N . VAL C 1 178 ? 64.226 4.915 -3.193 1.00 22.35 178 VAL C N 1
ATOM 6443 C CA . VAL C 1 178 ? 63.548 4.383 -4.371 1.00 21.59 178 VAL C CA 1
ATOM 6444 C C . VAL C 1 178 ? 62.889 5.511 -5.160 1.00 25.07 178 VAL C C 1
ATOM 6445 O O . VAL C 1 178 ? 62.375 6.464 -4.581 1.00 21.61 178 VAL C O 1
ATOM 6449 N N . ARG C 1 179 ? 62.952 5.431 -6.484 1.00 22.39 179 ARG C N 1
ATOM 6450 C CA . ARG C 1 179 ? 62.285 6.407 -7.340 1.00 20.86 179 ARG C CA 1
ATOM 6451 C C . ARG C 1 179 ? 61.357 5.681 -8.304 1.00 25.00 179 ARG C C 1
ATOM 6452 O O . ARG C 1 179 ? 61.572 4.512 -8.633 1.00 24.02 179 ARG C O 1
ATOM 6460 N N . GLY C 1 180 ? 60.326 6.379 -8.760 1.00 24.91 180 GLY C N 1
ATOM 6461 C CA . GLY C 1 180 ? 59.415 5.823 -9.740 1.00 34.27 180 GLY C CA 1
ATOM 6462 C C . GLY C 1 180 ? 58.875 6.934 -10.611 1.00 39.01 180 GLY C C 1
ATOM 6463 O O . GLY C 1 180 ? 58.523 8.001 -10.106 1.00 40.26 180 GLY C O 1
ATOM 6464 N N . PHE C 1 181 ? 58.805 6.681 -11.918 1.00 29.03 181 PHE C N 1
ATOM 6465 C CA . PHE C 1 181 ? 58.216 7.636 -12.854 1.00 30.23 181 PHE C CA 1
ATOM 6466 C C . PHE C 1 181 ? 57.844 6.985 -14.185 1.00 31.41 181 PHE C C 1
ATOM 6467 O O . PHE C 1 181 ? 58.269 5.866 -14.473 1.00 25.71 181 PHE C O 1
ATOM 6475 N N . ASP C 1 182 ? 57.044 7.701 -14.974 1.00 31.32 182 ASP C N 1
ATOM 6476 C CA . ASP C 1 182 ? 56.620 7.272 -16.303 1.00 33.91 182 ASP C CA 1
ATOM 6477 C C . ASP C 1 182 ? 57.680 7.601 -17.351 1.00 31.49 182 ASP C C 1
ATOM 6478 O O . ASP C 1 182 ? 58.327 8.648 -17.270 1.00 33.38 182 ASP C O 1
ATOM 6483 N N . CYS C 1 183 ? 57.860 6.712 -18.329 1.00 29.38 183 CYS C N 1
ATOM 6484 C CA . CYS C 1 183 ? 58.892 6.887 -19.357 1.00 27.09 183 CYS C CA 1
ATOM 6485 C C . CYS C 1 183 ? 58.327 7.367 -20.672 1.00 35.55 183 CYS C C 1
ATOM 6486 O O . CYS C 1 183 ? 59.049 7.919 -21.508 1.00 43.12 183 CYS C O 1
ATOM 6489 N N . GLY C 1 184 ? 57.034 7.154 -20.862 1.00 36.01 184 GLY C N 1
ATOM 6490 C CA . GLY C 1 184 ? 56.431 7.436 -22.145 1.00 31.54 184 GLY C CA 1
ATOM 6491 C C . GLY C 1 184 ? 55.588 6.252 -22.553 1.00 30.53 184 GLY C C 1
ATOM 6492 O O . GLY C 1 184 ? 55.200 5.444 -21.699 1.00 32.61 184 GLY C O 1
ATOM 6493 N N . PRO C 1 185 ? 55.286 6.147 -23.847 1.00 24.89 185 PRO C N 1
ATOM 6494 C CA . PRO C 1 185 ? 54.422 5.072 -24.327 1.00 25.96 185 PRO C CA 1
ATOM 6495 C C . PRO C 1 185 ? 55.071 3.709 -24.174 1.00 32.34 185 PRO C C 1
ATOM 6496 O O . PRO C 1 185 ? 56.289 3.587 -24.273 1.00 34.55 185 PRO C O 1
ATOM 6500 N N . GLY C 1 186 ? 54.251 2.697 -23.916 1.00 25.38 186 GLY C N 1
ATOM 6501 C CA . GLY C 1 186 ? 54.720 1.326 -23.921 1.00 22.85 186 GLY C CA 1
ATOM 6502 C C . GLY C 1 186 ? 54.156 0.634 -25.148 1.00 20.01 186 GLY C C 1
ATOM 6503 O O . GLY C 1 186 ? 54.702 0.741 -26.258 1.00 22.91 186 GLY C O 1
ATOM 6504 N N . ASN C 1 187 ? 53.052 -0.076 -24.947 1.00 22.09 187 ASN C N 1
ATOM 6505 C CA . ASN C 1 187 ? 52.397 -0.792 -26.024 1.00 21.18 187 ASN C CA 1
ATOM 6506 C C . ASN C 1 187 ? 51.288 0.010 -26.699 1.00 25.40 187 ASN C C 1
ATOM 6507 O O . ASN C 1 187 ? 50.796 -0.389 -27.752 1.00 24.09 187 ASN C O 1
ATOM 6512 N N . VAL C 1 188 ? 50.929 1.153 -26.112 1.00 22.74 188 VAL C N 1
ATOM 6513 C CA . VAL C 1 188 ? 49.704 1.871 -26.499 1.00 29.25 188 VAL C CA 1
ATOM 6514 C C . VAL C 1 188 ? 49.596 2.219 -27.984 1.00 22.71 188 VAL C C 1
ATOM 6515 O O . VAL C 1 188 ? 48.539 2.005 -28.593 1.00 27.79 188 VAL C O 1
ATOM 6519 N N . LEU C 1 189 ? 50.663 2.758 -28.563 1.00 22.16 189 LEU C N 1
ATOM 6520 C CA . LEU C 1 189 ? 50.625 3.156 -29.972 1.00 20.32 189 LEU C CA 1
ATOM 6521 C C . LEU C 1 189 ? 50.791 1.975 -30.919 1.00 22.05 189 LEU C C 1
ATOM 6522 O O . LEU C 1 189 ? 50.097 1.890 -31.938 1.00 21.36 189 LEU C O 1
ATOM 6527 N N . MET C 1 190 ? 51.694 1.062 -30.576 1.00 22.95 190 MET C N 1
ATOM 6528 C CA . MET C 1 190 ? 51.922 -0.126 -31.389 1.00 22.04 190 MET C CA 1
ATOM 6529 C C . MET C 1 190 ? 50.646 -0.952 -31.462 1.00 22.15 190 MET C C 1
ATOM 6530 O O . MET C 1 190 ? 50.330 -1.513 -32.509 1.00 25.84 190 MET C O 1
ATOM 6535 N N . ASP C 1 191 ? 49.904 -0.995 -30.357 1.00 20.63 191 ASP C N 1
ATOM 6536 C CA . ASP C 1 191 ? 48.636 -1.723 -30.303 1.00 22.67 191 ASP C CA 1
ATOM 6537 C C . ASP C 1 191 ? 47.598 -1.040 -31.172 1.00 25.45 191 ASP C C 1
ATOM 6538 O O . ASP C 1 191 ? 46.924 -1.686 -31.975 1.00 29.82 191 ASP C O 1
ATOM 6543 N N . ALA C 1 192 ? 47.479 0.278 -31.009 1.00 25.41 192 ALA C N 1
ATOM 6544 C CA . ALA C 1 192 ? 46.495 1.053 -31.759 1.00 29.40 192 ALA C CA 1
ATOM 6545 C C . ALA C 1 192 ? 46.783 1.015 -33.249 1.00 26.42 192 ALA C C 1
ATOM 6546 O O . ALA C 1 192 ? 45.863 0.926 -34.062 1.00 26.33 192 ALA C O 1
ATOM 6548 N N . TRP C 1 193 ? 48.055 1.092 -33.602 1.00 24.88 193 TRP C N 1
ATOM 6549 C CA . TRP C 1 193 ? 48.416 1.145 -35.008 1.00 21.93 193 TRP C CA 1
ATOM 6550 C C . TRP C 1 193 ? 48.173 -0.208 -35.698 1.00 27.25 193 TRP C C 1
ATOM 6551 O O . TRP C 1 193 ? 47.542 -0.252 -36.753 1.00 27.19 193 TRP C O 1
ATOM 6562 N N . ILE C 1 194 ? 48.610 -1.317 -35.099 1.00 23.60 194 ILE C N 1
ATOM 6563 C CA . ILE C 1 194 ? 48.349 -2.615 -35.736 1.00 26.30 194 ILE C CA 1
ATOM 6564 C C . ILE C 1 194 ? 46.855 -2.983 -35.725 1.00 30.10 194 ILE C C 1
ATOM 6565 O O . ILE C 1 194 ? 46.370 -3.662 -36.634 1.00 30.32 194 ILE C O 1
ATOM 6570 N N . HIS C 1 195 ? 46.113 -2.511 -34.727 1.00 29.00 195 HIS C N 1
ATOM 6571 C CA . HIS C 1 195 ? 44.673 -2.756 -34.716 1.00 31.09 195 HIS C CA 1
ATOM 6572 C C . HIS C 1 195 ? 44.003 -1.968 -35.834 1.00 37.65 195 HIS C C 1
ATOM 6573 O O . HIS C 1 195 ? 43.142 -2.487 -36.549 1.00 35.88 195 HIS C O 1
ATOM 6580 N N . HIS C 1 196 ? 44.400 -0.707 -35.975 1.00 32.96 196 HIS C N 1
ATOM 6581 C CA . HIS C 1 196 ? 43.850 0.156 -37.012 1.00 37.86 196 HIS C CA 1
ATOM 6582 C C . HIS C 1 196 ? 44.175 -0.360 -38.415 1.00 36.26 196 HIS C C 1
ATOM 6583 O O . HIS C 1 196 ? 43.346 -0.262 -39.322 1.00 36.27 196 HIS C O 1
ATOM 6590 N N . GLN C 1 197 ? 45.368 -0.922 -38.593 1.00 31.23 197 GLN C N 1
ATOM 6591 C CA . GLN C 1 197 ? 45.827 -1.272 -39.933 1.00 31.56 197 GLN C CA 1
ATOM 6592 C C . GLN C 1 197 ? 45.568 -2.723 -40.316 1.00 35.11 197 GLN C C 1
ATOM 6593 O O . GLN C 1 197 ? 45.331 -3.015 -41.488 1.00 34.31 197 GLN C O 1
ATOM 6599 N N . ARG C 1 198 ? 45.560 -3.624 -39.335 1.00 37.17 198 ARG C N 1
ATOM 6600 C CA . ARG C 1 198 ? 45.480 -5.052 -39.637 1.00 37.11 198 ARG C CA 1
ATOM 6601 C C . ARG C 1 198 ? 44.434 -5.789 -38.805 1.00 38.09 198 ARG C C 1
ATOM 6602 O O . ARG C 1 198 ? 44.144 -6.966 -39.052 1.00 40.33 198 ARG C O 1
ATOM 6604 N N . GLY C 1 199 ? 43.820 -5.074 -37.869 1.00 35.82 199 GLY C N 1
ATOM 6605 C CA . GLY C 1 199 ? 42.792 -5.645 -37.012 1.00 38.13 199 GLY C CA 1
ATOM 6606 C C . GLY C 1 199 ? 43.292 -6.632 -35.971 1.00 37.52 199 GLY C C 1
ATOM 6607 O O . GLY C 1 199 ? 42.515 -7.425 -35.433 1.00 43.71 199 GLY C O 1
ATOM 6608 N N . GLU C 1 200 ? 44.580 -6.569 -35.663 1.00 34.41 200 GLU C N 1
ATOM 6609 C CA . GLU C 1 200 ? 45.146 -7.386 -34.592 1.00 34.82 200 GLU C CA 1
ATOM 6610 C C . GLU C 1 200 ? 45.110 -6.593 -33.299 1.00 36.73 200 GLU C C 1
ATOM 6611 O O . GLU C 1 200 ? 45.223 -5.370 -33.315 1.00 32.75 200 GLU C O 1
ATOM 6617 N N . HIS C 1 201 ? 44.991 -7.293 -32.175 1.00 34.68 201 HIS C N 1
ATOM 6618 C CA . HIS C 1 201 ? 44.936 -6.636 -30.875 1.00 38.41 201 HIS C CA 1
ATOM 6619 C C . HIS C 1 201 ? 46.287 -6.059 -30.486 1.00 42.30 201 HIS C C 1
ATOM 6620 O O . HIS C 1 201 ? 46.375 -5.017 -29.835 1.00 35.54 201 HIS C O 1
ATOM 6622 N N . PHE C 1 202 ? 47.337 -6.765 -30.882 1.00 28.51 202 PHE C N 1
ATOM 6623 C CA . PHE C 1 202 ? 48.698 -6.327 -30.649 1.00 29.43 202 PHE C CA 1
ATOM 6624 C C . PHE C 1 202 ? 49.629 -6.942 -31.684 1.00 33.79 202 PHE C C 1
ATOM 6625 O O . PHE C 1 202 ? 49.206 -7.774 -32.493 1.00 28.16 202 PHE C O 1
ATOM 6633 N N . ASP C 1 203 ? 50.886 -6.517 -31.652 1.00 27.72 203 ASP C N 1
ATOM 6634 C CA . ASP C 1 203 ? 51.895 -6.948 -32.612 1.00 28.68 203 ASP C CA 1
ATOM 6635 C C . ASP C 1 203 ? 52.691 -8.070 -31.969 1.00 23.82 203 ASP C C 1
ATOM 6636 O O . ASP C 1 203 ? 53.641 -7.811 -31.240 1.00 25.81 203 ASP C O 1
ATOM 6641 N N . ARG C 1 204 ? 52.308 -9.312 -32.251 1.00 25.52 204 ARG C N 1
ATOM 6642 C CA . ARG C 1 204 ? 52.919 -10.461 -31.584 1.00 27.80 204 ARG C CA 1
ATOM 6643 C C . ARG C 1 204 ? 54.421 -10.557 -31.832 1.00 31.51 204 ARG C C 1
ATOM 6644 O O . ARG C 1 204 ? 54.879 -10.578 -32.987 1.00 27.40 204 ARG C O 1
ATOM 6652 N N . ASP C 1 205 ? 55.167 -10.586 -30.728 1.00 27.19 205 ASP C N 1
ATOM 6653 C CA . ASP C 1 205 ? 56.624 -10.648 -30.726 1.00 30.11 205 ASP C CA 1
ATOM 6654 C C . ASP C 1 205 ? 57.251 -9.414 -31.378 1.00 26.82 205 ASP C C 1
ATOM 6655 O O . ASP C 1 205 ? 58.458 -9.391 -31.640 1.00 23.13 205 ASP C O 1
ATOM 6660 N N . GLY C 1 206 ? 56.430 -8.400 -31.650 1.00 21.82 206 GLY C N 1
ATOM 6661 C CA . GLY C 1 206 ? 56.896 -7.214 -32.354 1.00 20.21 206 GLY C CA 1
ATOM 6662 C C . GLY C 1 206 ? 57.310 -7.527 -33.784 1.00 23.88 206 GLY C C 1
ATOM 6663 O O . GLY C 1 206 ? 58.102 -6.790 -34.397 1.00 23.94 206 GLY C O 1
ATOM 6664 N N . ALA C 1 207 ? 56.784 -8.624 -34.323 1.00 27.19 207 ALA C N 1
ATOM 6665 C CA . ALA C 1 207 ? 57.204 -9.084 -35.647 1.00 24.82 207 ALA C CA 1
ATOM 6666 C C . ALA C 1 207 ? 56.842 -8.113 -36.766 1.00 28.61 207 ALA C C 1
ATOM 6667 O O . ALA C 1 207 ? 57.588 -7.984 -37.743 1.00 24.35 207 ALA C O 1
ATOM 6669 N N . TRP C 1 208 ? 55.713 -7.422 -36.642 1.00 22.35 208 TRP C N 1
ATOM 6670 C CA . TRP C 1 208 ? 55.336 -6.467 -37.699 1.00 21.96 208 TRP C CA 1
ATOM 6671 C C . TRP C 1 208 ? 56.273 -5.263 -37.656 1.00 22.28 208 TRP C C 1
ATOM 6672 O O . TRP C 1 208 ? 56.803 -4.834 -38.695 1.00 21.33 208 TRP C O 1
ATOM 6683 N N . ALA C 1 209 ? 56.492 -4.727 -36.454 1.00 19.68 209 ALA C N 1
ATOM 6684 C CA . ALA C 1 209 ? 57.465 -3.651 -36.279 1.00 23.49 209 ALA C CA 1
ATOM 6685 C C . ALA C 1 209 ? 58.829 -4.039 -36.830 1.00 25.25 209 ALA C C 1
ATOM 6686 O O . ALA C 1 209 ? 59.480 -3.250 -37.527 1.00 21.60 209 ALA C O 1
ATOM 6688 N N . ALA C 1 210 ? 59.263 -5.259 -36.536 1.00 21.82 210 ALA C N 1
ATOM 6689 C CA . ALA C 1 210 ? 60.577 -5.714 -36.968 1.00 23.45 210 ALA C CA 1
ATOM 6690 C C . ALA C 1 210 ? 60.685 -5.822 -38.492 1.00 28.20 210 ALA C C 1
ATOM 6691 O O . ALA C 1 210 ? 61.779 -5.744 -39.055 1.00 26.83 210 ALA C O 1
ATOM 6693 N N . SER C 1 211 ? 59.550 -6.005 -39.158 1.00 23.47 211 SER C N 1
ATOM 6694 C CA . SER C 1 211 ? 59.554 -6.159 -40.614 1.00 24.01 211 SER C CA 1
ATOM 6695 C C . SER C 1 211 ? 59.687 -4.829 -41.330 1.00 27.28 211 SER C C 1
ATOM 6696 O O . SER C 1 211 ? 59.995 -4.788 -42.523 1.00 25.67 211 SER C O 1
ATOM 6699 N N . GLY C 1 212 ? 59.430 -3.749 -40.602 1.00 23.89 212 GLY C N 1
ATOM 6700 C CA . GLY C 1 212 ? 59.489 -2.408 -41.157 1.00 25.12 212 GLY C CA 1
ATOM 6701 C C . GLY C 1 212 ? 60.833 -1.737 -40.951 1.00 26.06 212 GLY C C 1
ATOM 6702 O O . GLY C 1 212 ? 61.755 -2.326 -40.396 1.00 24.51 212 GLY C O 1
ATOM 6703 N N . GLN C 1 213 ? 60.947 -0.493 -41.398 1.00 25.65 213 GLN C N 1
ATOM 6704 C CA . GLN C 1 213 ? 62.180 0.251 -41.205 1.00 22.09 213 GLN C CA 1
ATOM 6705 C C . GLN C 1 213 ? 61.872 1.547 -40.465 1.00 23.56 213 GLN C C 1
ATOM 6706 O O . GLN C 1 213 ? 60.981 2.297 -40.858 1.00 25.40 213 GLN C O 1
ATOM 6712 N N . VAL C 1 214 ? 62.623 1.801 -39.397 1.00 22.31 214 VAL C N 1
ATOM 6713 C CA . VAL C 1 214 ? 62.460 3.037 -38.640 1.00 17.78 214 VAL C CA 1
ATOM 6714 C C . VAL C 1 214 ? 62.624 4.231 -39.576 1.00 19.96 214 VAL C C 1
ATOM 6715 O O . VAL C 1 214 ? 63.563 4.294 -40.351 1.00 24.97 214 VAL C O 1
ATOM 6719 N N . ASN C 1 215 ? 61.686 5.164 -39.512 1.00 20.03 215 ASN C N 1
ATOM 6720 C CA . ASN C 1 215 ? 61.852 6.412 -40.248 1.00 20.35 215 ASN C CA 1
ATOM 6721 C C . ASN C 1 215 ? 62.409 7.466 -39.305 1.00 23.06 215 ASN C C 1
ATOM 6722 O O . ASN C 1 215 ? 61.767 7.822 -38.315 1.00 22.18 215 ASN C O 1
ATOM 6727 N N . HIS C 1 216 ? 63.620 7.934 -39.587 1.00 28.38 216 HIS C N 1
ATOM 6728 C CA . HIS C 1 216 ? 64.324 8.771 -38.621 1.00 26.92 216 HIS C CA 1
ATOM 6729 C C . HIS C 1 216 ? 63.818 10.198 -38.479 1.00 26.57 216 HIS C C 1
ATOM 6730 O O . HIS C 1 216 ? 63.855 10.751 -37.371 1.00 28.39 216 HIS C O 1
ATOM 6737 N N . ALA C 1 217 ? 63.317 10.783 -39.569 1.00 24.77 217 ALA C N 1
ATOM 6738 C CA . ALA C 1 217 ? 62.714 12.110 -39.482 1.00 30.14 217 ALA C CA 1
ATOM 6739 C C . ALA C 1 217 ? 61.460 12.046 -38.620 1.00 25.22 217 ALA C C 1
ATOM 6740 O O . ALA C 1 217 ? 61.235 12.916 -37.779 1.00 30.22 217 ALA C O 1
ATOM 6742 N N . LEU C 1 218 ? 60.629 11.034 -38.858 1.00 22.97 218 LEU C N 1
ATOM 6743 C CA . LEU C 1 218 ? 59.420 10.853 -38.064 1.00 21.74 218 LEU C CA 1
ATOM 6744 C C . LEU C 1 218 ? 59.773 10.595 -36.610 1.00 24.79 218 LEU C C 1
ATOM 6745 O O . LEU C 1 218 ? 59.187 11.199 -35.710 1.00 24.89 218 LEU C O 1
ATOM 6750 N N . LEU C 1 219 ? 60.746 9.716 -36.377 1.00 23.82 219 LEU C N 1
ATOM 6751 C CA . LEU C 1 219 ? 61.171 9.411 -35.013 1.00 19.15 219 LEU C CA 1
ATOM 6752 C C . LEU C 1 219 ? 61.612 10.693 -34.299 1.00 27.29 219 LEU C C 1
ATOM 6753 O O . LEU C 1 219 ? 61.275 10.907 -33.133 1.00 26.37 219 LEU C O 1
ATOM 6758 N N . ALA C 1 220 ? 62.354 11.546 -35.000 1.00 26.70 220 ALA C N 1
ATOM 6759 C CA . ALA C 1 220 ? 62.815 12.793 -34.394 1.00 34.26 220 ALA C CA 1
ATOM 6760 C C . ALA C 1 220 ? 61.648 13.708 -34.024 1.00 34.98 220 ALA C C 1
ATOM 6761 O O . ALA C 1 220 ? 61.660 14.330 -32.955 1.00 35.74 220 ALA C O 1
ATOM 6763 N N . SER C 1 221 ? 60.632 13.762 -34.883 1.00 28.06 221 SER C N 1
ATOM 6764 C CA . SER C 1 221 ? 59.436 14.553 -34.595 1.00 32.78 221 SER C CA 1
ATOM 6765 C C . SER C 1 221 ? 58.705 14.017 -33.366 1.00 28.71 221 SER C C 1
ATOM 6766 O O . SER C 1 221 ? 58.265 14.798 -32.512 1.00 32.64 221 SER C O 1
ATOM 6769 N N . LEU C 1 222 ? 58.522 12.699 -33.315 1.00 26.90 222 LEU C N 1
ATOM 6770 C CA . LEU C 1 222 ? 57.838 12.069 -32.184 1.00 23.05 222 LEU C CA 1
ATOM 6771 C C . LEU C 1 222 ? 58.586 12.334 -30.883 1.00 26.44 222 LEU C C 1
ATOM 6772 O O . LEU C 1 222 ? 57.971 12.634 -29.861 1.00 27.73 222 LEU C O 1
ATOM 6777 N N . LEU C 1 223 ? 59.913 12.215 -30.918 1.00 28.45 223 LEU C N 1
ATOM 6778 C CA . LEU C 1 223 ? 60.734 12.399 -29.717 1.00 34.52 223 LEU C CA 1
ATOM 6779 C C . LEU C 1 223 ? 60.843 13.856 -29.264 1.00 32.22 223 LEU C C 1
ATOM 6780 O O . LEU C 1 223 ? 61.237 14.137 -28.125 1.00 34.02 223 LEU C O 1
ATOM 6785 N N . ALA C 1 224 ? 60.493 14.780 -30.156 1.00 30.12 224 ALA C N 1
ATOM 6786 C CA . ALA C 1 224 ? 60.572 16.205 -29.869 1.00 36.21 224 ALA C CA 1
ATOM 6787 C C . ALA C 1 224 ? 59.239 16.694 -29.325 1.00 36.53 224 ALA C C 1
ATOM 6788 O O . ALA C 1 224 ? 59.074 17.873 -29.017 1.00 36.17 224 ALA C O 1
ATOM 6790 N N . ASP C 1 225 ? 58.289 15.771 -29.214 1.00 44.18 225 ASP C N 1
ATOM 6791 C CA . ASP C 1 225 ? 56.975 16.090 -28.676 1.00 46.23 225 ASP C CA 1
ATOM 6792 C C . ASP C 1 225 ? 57.079 16.640 -27.264 1.00 45.75 225 ASP C C 1
ATOM 6793 O O . ASP C 1 225 ? 57.982 16.272 -26.508 1.00 42.99 225 ASP C O 1
ATOM 6798 N N . GLU C 1 226 ? 56.157 17.540 -26.930 1.00 53.44 226 GLU C N 1
ATOM 6799 C CA . GLU C 1 226 ? 56.163 18.232 -25.649 1.00 56.14 226 GLU C CA 1
ATOM 6800 C C . GLU C 1 226 ? 56.310 17.288 -24.456 1.00 56.54 226 GLU C C 1
ATOM 6801 O O . GLU C 1 226 ? 56.965 17.632 -23.473 1.00 54.49 226 GLU C O 1
ATOM 6803 N N . PHE C 1 227 ? 55.704 16.107 -24.529 1.00 53.81 227 PHE C N 1
ATOM 6804 C CA . PHE C 1 227 ? 55.739 15.206 -23.379 1.00 56.23 227 PHE C CA 1
ATOM 6805 C C . PHE C 1 227 ? 57.153 14.810 -22.971 1.00 52.91 227 PHE C C 1
ATOM 6806 O O . PHE C 1 227 ? 57.440 14.671 -21.781 1.00 55.69 227 PHE C O 1
ATOM 6814 N N . PHE C 1 228 ? 58.030 14.625 -23.950 1.00 41.84 228 PHE C N 1
ATOM 6815 C CA . PHE C 1 228 ? 59.377 14.144 -23.660 1.00 48.45 228 PHE C CA 1
ATOM 6816 C C . PHE C 1 228 ? 60.328 15.255 -23.221 1.00 56.20 228 PHE C C 1
ATOM 6817 O O . PHE C 1 228 ? 61.050 15.106 -22.238 1.00 57.79 228 PHE C O 1
ATOM 6825 N N . ARG C 1 238 ? 50.441 10.814 -20.276 1.00 66.41 238 ARG C N 1
ATOM 6826 C CA . ARG C 1 238 ? 49.455 9.890 -20.766 1.00 64.92 238 ARG C CA 1
ATOM 6827 C C . ARG C 1 238 ? 48.192 10.658 -21.195 1.00 66.30 238 ARG C C 1
ATOM 6828 O O . ARG C 1 238 ? 48.103 11.852 -21.051 1.00 64.29 238 ARG C O 1
ATOM 6836 N N . GLU C 1 239 ? 47.365 9.951 -21.952 1.00 66.95 239 GLU C N 1
ATOM 6837 C CA . GLU C 1 239 ? 46.183 10.512 -22.587 1.00 62.70 239 GLU C CA 1
ATOM 6838 C C . GLU C 1 239 ? 46.636 11.280 -23.831 1.00 57.57 239 GLU C C 1
ATOM 6839 O O . GLU C 1 239 ? 45.857 11.519 -24.753 1.00 60.83 239 GLU C O 1
ATOM 6841 N N . ARG C 1 240 ? 47.916 11.654 -23.836 1.00 51.32 240 ARG C N 1
ATOM 6842 C CA . ARG C 1 240 ? 48.578 12.281 -24.973 1.00 51.48 240 ARG C CA 1
ATOM 6843 C C . ARG C 1 240 ? 48.772 11.346 -26.158 1.00 45.71 240 ARG C C 1
ATOM 6844 O O . ARG C 1 240 ? 48.600 11.739 -27.312 1.00 43.74 240 ARG C O 1
ATOM 6852 N N . PHE C 1 241 ? 49.150 10.107 -25.858 1.00 37.17 241 PHE C N 1
ATOM 6853 C CA . PHE C 1 241 ? 49.586 9.176 -26.890 1.00 40.08 241 PHE C CA 1
ATOM 6854 C C . PHE C 1 241 ? 48.438 8.332 -27.433 1.00 43.18 241 PHE C C 1
ATOM 6855 O O . PHE C 1 241 ? 48.022 7.339 -26.828 1.00 54.48 241 PHE C O 1
ATOM 6863 N N . ASN C 1 242 ? 47.929 8.761 -28.580 1.00 34.22 242 ASN C N 1
ATOM 6864 C CA . ASN C 1 242 ? 46.832 8.096 -29.263 1.00 36.08 242 ASN C CA 1
ATOM 6865 C C . ASN C 1 242 ? 46.976 8.291 -30.765 1.00 36.61 242 ASN C C 1
ATOM 6866 O O . ASN C 1 242 ? 47.929 8.921 -31.214 1.00 35.20 242 ASN C O 1
ATOM 6871 N N . LEU C 1 243 ? 46.053 7.720 -31.535 1.00 40.55 243 LEU C N 1
ATOM 6872 C CA . LEU C 1 243 ? 46.128 7.793 -32.994 1.00 40.71 243 LEU C CA 1
ATOM 6873 C C . LEU C 1 243 ? 46.047 9.217 -33.571 1.00 41.83 243 LEU C C 1
ATOM 6874 O O . LEU C 1 243 ? 46.856 9.571 -34.436 1.00 40.89 243 LEU C O 1
ATOM 6879 N N . PRO C 1 244 ? 45.083 10.036 -33.105 1.00 42.13 244 PRO C N 1
ATOM 6880 C CA . PRO C 1 244 ? 45.041 11.407 -33.628 1.00 42.32 244 PRO C CA 1
ATOM 6881 C C . PRO C 1 244 ? 46.324 12.183 -33.371 1.00 41.78 244 PRO C C 1
ATOM 6882 O O . PRO C 1 244 ? 46.744 12.968 -34.220 1.00 38.98 244 PRO C O 1
ATOM 6886 N N . TRP C 1 245 ? 46.942 11.947 -32.219 1.00 37.54 245 TRP C N 1
ATOM 6887 C CA . TRP C 1 245 ? 48.220 12.563 -31.897 1.00 38.09 245 TRP C CA 1
ATOM 6888 C C . TRP C 1 245 ? 49.270 12.122 -32.892 1.00 37.34 245 TRP C C 1
ATOM 6889 O O . TRP C 1 245 ? 50.089 12.928 -33.342 1.00 34.87 245 TRP C O 1
ATOM 6900 N N . LEU C 1 246 ? 49.243 10.840 -33.244 1.00 30.78 246 LEU C N 1
ATOM 6901 C CA . LEU C 1 246 ? 50.199 10.310 -34.208 1.00 27.30 246 LEU C CA 1
ATOM 6902 C C . LEU C 1 246 ? 49.918 10.902 -35.586 1.00 32.50 246 LEU C C 1
ATOM 6903 O O . LEU C 1 246 ? 50.845 11.316 -36.287 1.00 26.14 246 LEU C O 1
ATOM 6908 N N . GLN C 1 247 ? 48.646 10.939 -35.973 1.00 36.92 247 GLN C N 1
ATOM 6909 C CA . GLN C 1 247 ? 48.268 11.476 -37.282 1.00 33.11 247 GLN C CA 1
ATOM 6910 C C . GLN C 1 247 ? 48.668 12.945 -37.449 1.00 38.70 247 GLN C C 1
ATOM 6911 O O . GLN C 1 247 ? 49.060 13.367 -38.541 1.00 34.30 247 GLN C O 1
ATOM 6917 N N . GLU C 1 248 ? 48.592 13.717 -36.366 1.00 36.45 248 GLU C N 1
ATOM 6918 C CA . GLU C 1 248 ? 49.023 15.116 -36.408 1.00 39.02 248 GLU C CA 1
ATOM 6919 C C . GLU C 1 248 ? 50.519 15.187 -36.720 1.00 40.16 248 GLU C C 1
ATOM 6920 O O . GLU C 1 248 ? 50.969 16.076 -37.445 1.00 39.82 248 GLU C O 1
ATOM 6922 N N . HIS C 1 249 ? 51.291 14.260 -36.158 1.00 34.24 249 HIS C N 1
ATOM 6923 C CA . HIS C 1 249 ? 52.723 14.220 -36.442 1.00 35.31 249 HIS C CA 1
ATOM 6924 C C . HIS C 1 249 ? 53.015 13.756 -37.870 1.00 39.63 249 HIS C C 1
ATOM 6925 O O . HIS C 1 249 ? 53.921 14.286 -38.521 1.00 36.79 249 HIS C O 1
ATOM 6932 N N . LEU C 1 250 ? 52.237 12.796 -38.366 1.00 36.99 250 LEU C N 1
ATOM 6933 C CA . LEU C 1 250 ? 52.476 12.248 -39.702 1.00 32.70 250 LEU C CA 1
ATOM 6934 C C . LEU C 1 250 ? 52.249 13.297 -40.778 1.00 36.51 250 LEU C C 1
ATOM 6935 O O . LEU C 1 250 ? 52.840 13.225 -41.856 1.00 36.76 250 LEU C O 1
ATOM 6940 N N . ALA C 1 251 ? 51.436 14.301 -40.455 1.00 36.64 251 ALA C N 1
ATOM 6941 C CA . ALA C 1 251 ? 51.098 15.363 -41.389 1.00 34.14 251 ALA C CA 1
ATOM 6942 C C . ALA C 1 251 ? 52.310 16.128 -41.900 1.00 32.63 251 ALA C C 1
ATOM 6943 O O . ALA C 1 251 ? 52.292 16.644 -43.015 1.00 34.43 251 ALA C O 1
ATOM 6945 N N . ARG C 1 252 ? 53.360 16.200 -41.087 1.00 40.30 252 ARG C N 1
ATOM 6946 C CA . ARG C 1 252 ? 54.576 16.914 -41.473 1.00 45.51 252 ARG C CA 1
ATOM 6947 C C . ARG C 1 252 ? 55.546 15.994 -42.210 1.00 41.86 252 ARG C C 1
ATOM 6948 O O . ARG C 1 252 ? 56.697 16.358 -42.446 1.00 44.57 252 ARG C O 1
ATOM 6950 N N . HIS C 1 253 ? 55.064 14.815 -42.597 1.00 30.63 253 HIS C N 1
ATOM 6951 C CA . HIS C 1 253 ? 55.914 13.801 -43.214 1.00 32.44 253 HIS C CA 1
ATOM 6952 C C . HIS C 1 253 ? 55.320 13.160 -44.460 1.00 37.26 253 HIS C C 1
ATOM 6953 O O . HIS C 1 253 ? 54.110 12.937 -44.538 1.00 36.73 253 HIS C O 1
ATOM 6960 N N . PRO C 1 254 ? 56.172 12.927 -45.477 1.00 31.99 254 PRO C N 1
ATOM 6961 C CA . PRO C 1 254 ? 55.717 12.235 -46.690 1.00 30.63 254 PRO C CA 1
ATOM 6962 C C . PRO C 1 254 ? 55.127 10.877 -46.325 1.00 28.30 254 PRO C C 1
ATOM 6963 O O . PRO C 1 254 ? 55.377 10.386 -45.228 1.00 29.54 254 PRO C O 1
ATOM 6967 N N . ALA C 1 255 ? 54.409 10.250 -47.248 1.00 33.16 255 ALA C N 1
ATOM 6968 C CA . ALA C 1 255 ? 53.694 9.024 -46.915 1.00 28.51 255 ALA C CA 1
ATOM 6969 C C . ALA C 1 255 ? 54.678 7.905 -46.662 1.00 27.24 255 ALA C C 1
ATOM 6970 O O . ALA C 1 255 ? 55.756 7.870 -47.255 1.00 35.58 255 ALA C O 1
ATOM 6972 N N . LEU C 1 256 ? 54.300 7.017 -45.750 1.00 25.35 256 LEU C N 1
ATOM 6973 C CA . LEU C 1 256 ? 55.151 5.935 -45.262 1.00 28.99 256 LEU C CA 1
ATOM 6974 C C . LEU C 1 256 ? 54.399 4.612 -45.269 1.00 31.63 256 LEU C C 1
ATOM 6975 O O . LEU C 1 256 ? 53.191 4.588 -45.043 1.00 31.97 256 LEU C O 1
ATOM 6980 N N . PRO C 1 257 ? 55.104 3.511 -45.570 1.00 30.37 257 PRO C N 1
ATOM 6981 C CA . PRO C 1 257 ? 54.467 2.197 -45.427 1.00 24.46 257 PRO C CA 1
ATOM 6982 C C . PRO C 1 257 ? 54.053 1.972 -43.970 1.00 22.68 257 PRO C C 1
ATOM 6983 O O . PRO C 1 257 ? 54.754 2.429 -43.067 1.00 22.67 257 PRO C O 1
ATOM 6987 N N . ALA C 1 258 ? 52.928 1.305 -43.746 1.00 26.55 258 ALA C N 1
ATOM 6988 C CA . ALA C 1 258 ? 52.429 1.117 -42.380 1.00 22.16 258 ALA C CA 1
ATOM 6989 C C . ALA C 1 258 ? 53.428 0.402 -41.476 1.00 23.74 258 ALA C C 1
ATOM 6990 O O . ALA C 1 258 ? 53.495 0.686 -40.283 1.00 23.19 258 ALA C O 1
ATOM 6992 N N . ALA C 1 259 ? 54.184 -0.540 -42.033 1.00 24.02 259 ALA C N 1
ATOM 6993 C CA . ALA C 1 259 ? 55.161 -1.283 -41.233 1.00 21.41 259 ALA C CA 1
ATOM 6994 C C . ALA C 1 259 ? 56.310 -0.373 -40.806 1.00 20.97 259 ALA C C 1
ATOM 6995 O O . ALA C 1 259 ? 56.930 -0.591 -39.765 1.00 22.57 259 ALA C O 1
ATOM 6997 N N . ASP C 1 260 ? 56.617 0.635 -41.622 1.00 21.42 260 ASP C N 1
ATOM 6998 C CA . ASP C 1 260 ? 57.672 1.567 -41.240 1.00 19.57 260 ASP C CA 1
ATOM 6999 C C . ASP C 1 260 ? 57.219 2.446 -40.095 1.00 21.49 260 ASP C C 1
ATOM 7000 O O . ASP C 1 260 ? 58.007 2.762 -39.198 1.00 21.39 260 ASP C O 1
ATOM 7005 N N . ILE C 1 261 ? 55.951 2.846 -40.124 1.00 20.78 261 ILE C N 1
ATOM 7006 C CA . ILE C 1 261 ? 55.392 3.584 -38.996 1.00 18.88 261 ILE C CA 1
ATOM 7007 C C . ILE C 1 261 ? 55.408 2.699 -37.743 1.00 19.83 261 ILE C C 1
ATOM 7008 O O . ILE C 1 261 ? 55.765 3.162 -36.670 1.00 20.36 261 ILE C O 1
ATOM 7013 N N . GLN C 1 262 ? 55.027 1.429 -37.873 1.00 20.94 262 GLN C N 1
ATOM 7014 C CA . GLN C 1 262 ? 55.094 0.515 -36.734 1.00 21.30 262 GLN C CA 1
ATOM 7015 C C . GLN C 1 262 ? 56.517 0.379 -36.192 1.00 20.78 262 GLN C C 1
ATOM 7016 O O . GLN C 1 262 ? 56.733 0.397 -34.978 1.00 19.71 262 GLN C O 1
ATOM 7022 N N . ALA C 1 263 ? 57.491 0.265 -37.087 1.00 20.16 263 ALA C N 1
ATOM 7023 C CA . ALA C 1 263 ? 58.886 0.181 -36.677 1.00 18.02 263 ALA C CA 1
ATOM 7024 C C . ALA C 1 263 ? 59.303 1.428 -35.912 1.00 17.94 263 ALA C C 1
ATOM 7025 O O . ALA C 1 263 ? 60.081 1.360 -34.948 1.00 20.97 263 ALA C O 1
ATOM 7027 N N . THR C 1 264 ? 58.791 2.570 -36.359 1.00 17.10 264 THR C N 1
ATOM 7028 C CA . THR C 1 264 ? 59.128 3.839 -35.735 1.00 17.63 264 THR C CA 1
ATOM 7029 C C . THR C 1 264 ? 58.467 3.955 -34.378 1.00 19.58 264 THR C C 1
ATOM 7030 O O . THR C 1 264 ? 59.063 4.496 -33.451 1.00 20.06 264 THR C O 1
ATOM 7034 N N . LEU C 1 265 ? 57.254 3.421 -34.251 1.00 16.73 265 LEU C N 1
ATOM 7035 C CA . LEU C 1 265 ? 56.583 3.429 -32.951 1.00 17.95 265 LEU C CA 1
ATOM 7036 C C . LEU C 1 265 ? 57.309 2.553 -31.937 1.00 21.05 265 LEU C C 1
ATOM 7037 O O . LEU C 1 265 ? 57.374 2.901 -30.749 1.00 21.07 265 LEU C O 1
ATOM 7042 N N . LEU C 1 266 ? 57.855 1.423 -32.380 1.00 22.51 266 LEU C N 1
ATOM 7043 C CA . LEU C 1 266 ? 58.631 0.582 -31.468 1.00 17.85 266 LEU C CA 1
ATOM 7044 C C . LEU C 1 266 ? 59.873 1.333 -31.004 1.00 21.32 266 LEU C C 1
ATOM 7045 O O . LEU C 1 266 ? 60.196 1.355 -29.814 1.00 19.51 266 LEU C O 1
ATOM 7050 N N . GLU C 1 267 ? 60.560 1.962 -31.943 1.00 21.01 267 GLU C N 1
ATOM 7051 C CA . GLU C 1 267 ? 61.764 2.713 -31.607 1.00 18.91 267 GLU C CA 1
ATOM 7052 C C . GLU C 1 267 ? 61.448 3.881 -30.690 1.00 20.39 267 GLU C C 1
ATOM 7053 O O . GLU C 1 267 ? 62.257 4.242 -29.818 1.00 19.96 267 GLU C O 1
ATOM 7059 N N . LEU C 1 268 ? 60.275 4.477 -30.887 1.00 18.16 268 LEU C N 1
ATOM 7060 C CA . LEU C 1 268 ? 59.833 5.556 -29.999 1.00 18.92 268 LEU C CA 1
ATOM 7061 C C . LEU C 1 268 ? 59.764 5.089 -28.551 1.00 21.93 268 LEU C C 1
ATOM 7062 O O . LEU C 1 268 ? 60.211 5.788 -27.640 1.00 21.82 268 LEU C O 1
ATOM 7067 N N . SER C 1 269 ? 59.167 3.927 -28.330 1.00 20.58 269 SER C N 1
ATOM 7068 C CA . SER C 1 269 ? 59.107 3.384 -26.975 1.00 20.69 269 SER C CA 1
ATOM 7069 C C . SER C 1 269 ? 60.501 3.039 -26.467 1.00 19.94 269 SER C C 1
ATOM 7070 O O . SER C 1 269 ? 60.850 3.338 -25.326 1.00 24.17 269 SER C O 1
ATOM 7073 N N . ALA C 1 270 ? 61.303 2.412 -27.322 1.00 19.77 270 ALA C N 1
ATOM 7074 C CA . ALA C 1 270 ? 62.631 1.979 -26.904 1.00 23.41 270 ALA C CA 1
ATOM 7075 C C . ALA C 1 270 ? 63.523 3.163 -26.529 1.00 21.10 270 ALA C C 1
ATOM 7076 O O . ALA C 1 270 ? 64.237 3.116 -25.526 1.00 23.99 270 ALA C O 1
ATOM 7078 N N . ARG C 1 271 ? 63.469 4.225 -27.327 1.00 20.20 271 ARG C N 1
ATOM 7079 C CA . ARG C 1 271 ? 64.296 5.403 -27.062 1.00 22.25 271 ARG C CA 1
ATOM 7080 C C . ARG C 1 271 ? 63.827 6.172 -25.840 1.00 25.48 271 ARG C C 1
ATOM 7081 O O . ARG C 1 271 ? 64.636 6.635 -25.050 1.00 26.53 271 ARG C O 1
ATOM 7089 N N . SER C 1 272 ? 62.515 6.310 -25.685 1.00 25.46 272 SER C N 1
ATOM 7090 C CA . SER C 1 272 ? 61.995 7.096 -24.578 1.00 28.24 272 SER C CA 1
ATOM 7091 C C . SER C 1 272 ? 62.321 6.407 -23.262 1.00 28.06 272 SER C C 1
ATOM 7092 O O . SER C 1 272 ? 62.743 7.059 -22.300 1.00 24.91 272 SER C O 1
ATOM 7095 N N . ILE C 1 273 ? 62.189 5.088 -23.248 1.00 22.58 273 ILE C N 1
ATOM 7096 C CA . ILE C 1 273 ? 62.558 4.307 -22.076 1.00 22.31 273 ILE C CA 1
ATOM 7097 C C . ILE C 1 273 ? 64.059 4.410 -21.805 1.00 24.61 273 ILE C C 1
ATOM 7098 O O . ILE C 1 273 ? 64.469 4.758 -20.699 1.00 24.61 273 ILE C O 1
ATOM 7103 N N . SER C 1 274 ? 64.880 4.120 -22.811 1.00 22.32 274 SER C N 1
ATOM 7104 C CA . SER C 1 274 ? 66.322 4.074 -22.595 1.00 21.22 274 SER C CA 1
ATOM 7105 C C . SER C 1 274 ? 66.885 5.433 -22.174 1.00 23.99 274 SER C C 1
ATOM 7106 O O . SER C 1 274 ? 67.733 5.521 -21.275 1.00 25.39 274 SER C O 1
ATOM 7109 N N . GLU C 1 275 ? 66.402 6.494 -22.807 1.00 24.62 275 GLU C N 1
ATOM 7110 C CA . GLU C 1 275 ? 66.890 7.830 -22.488 1.00 32.92 275 GLU C CA 1
ATOM 7111 C C . GLU C 1 275 ? 66.475 8.258 -21.082 1.00 34.00 275 GLU C C 1
ATOM 7112 O O . GLU C 1 275 ? 67.297 8.765 -20.327 1.00 31.17 275 GLU C O 1
ATOM 7118 N N . SER C 1 276 ? 65.223 8.007 -20.709 1.00 25.11 276 SER C N 1
ATOM 7119 C CA . SER C 1 276 ? 64.760 8.376 -19.370 1.00 26.40 276 SER C CA 1
ATOM 7120 C C . SER C 1 276 ? 65.457 7.544 -18.284 1.00 30.45 276 SER C C 1
ATOM 7121 O O . SER C 1 276 ? 65.866 8.082 -17.252 1.00 28.51 276 SER C O 1
ATOM 7124 N N . LEU C 1 277 ? 65.608 6.243 -18.521 1.00 27.68 277 LEU C N 1
ATOM 7125 C CA . LEU C 1 277 ? 66.309 5.381 -17.565 1.00 26.68 277 LEU C CA 1
ATOM 7126 C C . LEU C 1 277 ? 67.757 5.791 -17.372 1.00 27.24 277 LEU C C 1
ATOM 7127 O O . LEU C 1 277 ? 68.224 5.927 -16.240 1.00 31.47 277 LEU C O 1
ATOM 7132 N N . LEU C 1 278 ? 68.470 5.971 -18.476 1.00 31.36 278 LEU C N 1
ATOM 7133 C CA . LEU C 1 278 ? 69.889 6.295 -18.410 1.00 31.92 278 LEU C CA 1
ATOM 7134 C C . LEU C 1 278 ? 70.116 7.724 -17.903 1.00 33.80 278 LEU C C 1
ATOM 7135 O O . LEU C 1 278 ? 71.167 8.023 -17.339 1.00 38.07 278 LEU C O 1
ATOM 7140 N N . ASP C 1 279 ? 69.153 8.615 -18.136 1.00 32.80 279 ASP C N 1
ATOM 7141 C CA . ASP C 1 279 ? 69.254 9.972 -17.600 1.00 33.40 279 ASP C CA 1
ATOM 7142 C C . ASP C 1 279 ? 69.149 9.954 -16.081 1.00 30.70 279 ASP C C 1
ATOM 7143 O O . ASP C 1 279 ? 69.855 10.699 -15.397 1.00 33.01 279 ASP C O 1
ATOM 7148 N N . ALA C 1 280 ? 68.277 9.091 -15.563 1.00 26.17 280 ALA C N 1
ATOM 7149 C CA . ALA C 1 280 ? 68.021 9.047 -14.124 1.00 27.09 280 ALA C CA 1
ATOM 7150 C C . ALA C 1 280 ? 68.975 8.119 -13.383 1.00 27.14 280 ALA C C 1
ATOM 7151 O O . ALA C 1 280 ? 69.323 8.371 -12.230 1.00 32.15 280 ALA C O 1
ATOM 7153 N N . GLN C 1 281 ? 69.413 7.060 -14.058 1.00 25.52 281 GLN C N 1
ATOM 7154 C CA . GLN C 1 281 ? 70.254 6.043 -13.426 1.00 29.94 281 GLN C CA 1
ATOM 7155 C C . GLN C 1 281 ? 71.305 5.592 -14.426 1.00 28.12 281 GLN C C 1
ATOM 7156 O O . GLN C 1 281 ? 71.234 4.490 -14.953 1.00 27.39 281 GLN C O 1
ATOM 7162 N N . PRO C 1 282 ? 72.298 6.456 -14.687 1.00 35.62 282 PRO C N 1
ATOM 7163 C CA . PRO C 1 282 ? 73.315 6.232 -15.724 1.00 41.74 282 PRO C CA 1
ATOM 7164 C C . PRO C 1 282 ? 74.099 4.945 -15.494 1.00 40.44 282 PRO C C 1
ATOM 7165 O O . PRO C 1 282 ? 74.592 4.334 -16.445 1.00 40.50 282 PRO C O 1
ATOM 7169 N N . ASP C 1 283 ? 74.185 4.537 -14.234 1.00 34.30 283 ASP C N 1
ATOM 7170 C CA . ASP C 1 283 ? 74.970 3.379 -13.839 1.00 38.86 283 ASP C CA 1
ATOM 7171 C C . ASP C 1 283 ? 74.158 2.090 -13.778 1.00 35.29 283 ASP C C 1
ATOM 7172 O O . ASP C 1 283 ? 74.635 1.080 -13.259 1.00 33.75 283 ASP C O 1
ATOM 7177 N N . CYS C 1 284 ? 72.942 2.127 -14.320 1.00 30.61 284 CYS C N 1
ATOM 7178 C CA . CYS C 1 284 ? 72.045 0.967 -14.307 1.00 28.78 284 CYS C CA 1
ATOM 7179 C C . CYS C 1 284 ? 72.713 -0.303 -14.818 1.00 33.06 284 CYS C C 1
ATOM 7180 O O . CYS C 1 284 ? 73.235 -0.332 -15.932 1.00 30.27 284 CYS C O 1
ATOM 7183 N N . GLU C 1 285 ? 72.674 -1.355 -14.008 1.00 27.88 285 GLU C N 1
ATOM 7184 C CA . GLU C 1 285 ? 73.339 -2.610 -14.350 1.00 31.90 285 GLU C CA 1
ATOM 7185 C C . GLU C 1 285 ? 72.343 -3.646 -14.867 1.00 30.36 285 GLU C C 1
ATOM 7186 O O . GLU C 1 285 ? 72.708 -4.553 -15.606 1.00 31.73 285 GLU C O 1
ATOM 7192 N N . GLU C 1 286 ? 71.087 -3.521 -14.450 1.00 24.93 286 GLU C N 1
ATOM 7193 C CA . GLU C 1 286 ? 70.047 -4.453 -14.869 1.00 27.80 286 GLU C CA 1
ATOM 7194 C C . GLU C 1 286 ? 68.729 -3.761 -15.045 1.00 26.66 286 GLU C C 1
ATOM 7195 O O . GLU C 1 286 ? 68.289 -3.011 -14.166 1.00 28.06 286 GLU C O 1
ATOM 7201 N N . VAL C 1 287 ? 68.075 -4.069 -16.156 1.00 24.05 287 VAL C N 1
ATOM 7202 C CA . VAL C 1 287 ? 66.708 -3.643 -16.365 1.00 23.40 287 VAL C CA 1
ATOM 7203 C C . VAL C 1 287 ? 65.824 -4.885 -16.359 1.00 21.74 287 VAL C C 1
ATOM 7204 O O . VAL C 1 287 ? 65.945 -5.751 -17.216 1.00 21.59 287 VAL C O 1
ATOM 7208 N N . LEU C 1 288 ? 64.935 -4.972 -15.374 1.00 19.04 288 LEU C N 1
ATOM 7209 C CA . LEU C 1 288 ? 64.056 -6.131 -15.263 1.00 22.33 288 LEU C CA 1
ATOM 7210 C C . LEU C 1 288 ? 62.677 -5.740 -15.770 1.00 20.32 288 LEU C C 1
ATOM 7211 O O . LEU C 1 288 ? 62.034 -4.853 -15.217 1.00 21.11 288 LEU C O 1
ATOM 7216 N N . VAL C 1 289 ? 62.225 -6.401 -16.832 1.00 20.17 289 VAL C N 1
ATOM 7217 C CA . VAL C 1 289 ? 61.046 -5.939 -17.543 1.00 16.35 289 VAL C CA 1
ATOM 7218 C C . VAL C 1 289 ? 59.834 -6.794 -17.260 1.00 21.96 289 VAL C C 1
ATOM 7219 O O . VAL C 1 289 ? 59.876 -8.013 -17.402 1.00 17.89 289 VAL C O 1
ATOM 7223 N N . CYS C 1 290 ? 58.758 -6.132 -16.851 1.00 20.46 290 CYS C N 1
ATOM 7224 C CA . CYS C 1 290 ? 57.481 -6.794 -16.631 1.00 19.83 290 CYS C CA 1
ATOM 7225 C C . CYS C 1 290 ? 56.407 -6.057 -17.416 1.00 19.52 290 CYS C C 1
ATOM 7226 O O . CYS C 1 290 ? 56.711 -5.119 -18.159 1.00 20.78 290 CYS C O 1
ATOM 7229 N N . GLY C 1 291 ? 55.163 -6.488 -17.259 1.00 19.48 291 GLY C N 1
ATOM 7230 C CA . GLY C 1 291 ? 54.086 -6.039 -18.126 1.00 19.16 291 GLY C CA 1
ATOM 7231 C C . GLY C 1 291 ? 54.119 -6.776 -19.459 1.00 22.95 291 GLY C C 1
ATOM 7232 O O . GLY C 1 291 ? 55.056 -7.517 -19.751 1.00 20.42 291 GLY C O 1
ATOM 7233 N N . GLY C 1 292 ? 53.100 -6.565 -20.286 1.00 17.87 292 GLY C N 1
ATOM 7234 C CA . GLY C 1 292 ? 52.955 -7.329 -21.518 1.00 21.79 292 GLY C CA 1
ATOM 7235 C C . GLY C 1 292 ? 54.055 -7.046 -22.524 1.00 19.56 292 GLY C C 1
ATOM 7236 O O . GLY C 1 292 ? 54.312 -7.845 -23.426 1.00 22.89 292 GLY C O 1
ATOM 7237 N N . GLY C 1 293 ? 54.696 -5.889 -22.369 1.00 22.55 293 GLY C N 1
ATOM 7238 C CA . GLY C 1 293 ? 55.782 -5.495 -23.247 1.00 19.13 293 GLY C CA 1
ATOM 7239 C C . GLY C 1 293 ? 56.985 -6.403 -23.159 1.00 19.08 293 GLY C C 1
ATOM 7240 O O . GLY C 1 293 ? 57.792 -6.482 -24.086 1.00 23.09 293 GLY C O 1
ATOM 7241 N N . ALA C 1 294 ? 57.092 -7.125 -22.051 1.00 16.89 294 ALA C N 1
ATOM 7242 C CA . ALA C 1 294 ? 58.195 -8.053 -21.867 1.00 15.63 294 ALA C CA 1
ATOM 7243 C C . ALA C 1 294 ? 58.156 -9.168 -22.898 1.00 19.96 294 ALA C C 1
ATOM 7244 O O . ALA C 1 294 ? 59.179 -9.812 -23.177 1.00 23.74 294 ALA C O 1
ATOM 7246 N N . PHE C 1 295 ? 56.974 -9.401 -23.465 1.00 22.31 295 PHE C N 1
ATOM 7247 C CA . PHE C 1 295 ? 56.818 -10.456 -24.452 1.00 22.63 295 PHE C CA 1
ATOM 7248 C C . PHE C 1 295 ? 57.094 -9.974 -25.857 1.00 21.99 295 PHE C C 1
ATOM 7249 O O . PHE C 1 295 ? 57.133 -10.765 -26.785 1.00 21.33 295 PHE C O 1
ATOM 7257 N N . ASN C 1 296 ? 57.261 -8.668 -26.008 1.00 20.10 296 ASN C N 1
ATOM 7258 C CA . ASN C 1 296 ? 57.574 -8.120 -27.322 1.00 19.52 296 ASN C CA 1
ATOM 7259 C C . ASN C 1 296 ? 59.059 -8.284 -27.595 1.00 21.56 296 ASN C C 1
ATOM 7260 O O . ASN C 1 296 ? 59.872 -7.459 -27.170 1.00 20.25 296 ASN C O 1
ATOM 7265 N N . THR C 1 297 ? 59.388 -9.368 -28.296 1.00 22.01 297 THR C N 1
ATOM 7266 C CA . THR C 1 297 ? 60.768 -9.767 -28.543 1.00 25.00 297 THR C CA 1
ATOM 7267 C C . THR C 1 297 ? 61.559 -8.663 -29.229 1.00 25.70 297 THR C C 1
ATOM 7268 O O . THR C 1 297 ? 62.702 -8.376 -28.865 1.00 25.91 297 THR C O 1
ATOM 7272 N N . ALA C 1 298 ? 60.928 -8.016 -30.198 1.00 22.31 298 ALA C N 1
ATOM 7273 C CA . ALA C 1 298 ? 61.615 -6.975 -30.950 1.00 24.25 298 ALA C CA 1
ATOM 7274 C C . ALA C 1 298 ? 61.917 -5.772 -30.069 1.00 22.63 298 ALA C C 1
ATOM 7275 O O . ALA C 1 298 ? 63.000 -5.194 -30.170 1.00 27.19 298 ALA C O 1
ATOM 7277 N N . LEU C 1 299 ? 60.973 -5.392 -29.212 1.00 20.08 299 LEU C N 1
ATOM 7278 C CA . LEU C 1 299 ? 61.191 -4.263 -28.303 1.00 19.00 299 LEU C CA 1
ATOM 7279 C C . LEU C 1 299 ? 62.262 -4.594 -27.277 1.00 25.58 299 LEU C C 1
ATOM 7280 O O . LEU C 1 299 ? 63.128 -3.765 -26.993 1.00 19.98 299 LEU C O 1
ATOM 7285 N N . MET C 1 300 ? 62.206 -5.805 -26.721 1.00 19.60 300 MET C N 1
ATOM 7286 C CA . MET C 1 300 ? 63.218 -6.233 -25.754 1.00 18.55 300 MET C CA 1
ATOM 7287 C C . MET C 1 300 ? 64.608 -6.246 -26.387 1.00 22.56 300 MET C C 1
ATOM 7288 O O . MET C 1 300 ? 65.573 -5.830 -25.757 1.00 23.48 300 MET C O 1
ATOM 7293 N N . LYS C 1 301 ? 64.706 -6.691 -27.639 1.00 22.30 301 LYS C N 1
ATOM 7294 C CA . LYS C 1 301 ? 65.988 -6.718 -28.332 1.00 24.57 301 LYS C CA 1
ATOM 7295 C C . LYS C 1 301 ? 66.520 -5.304 -28.514 1.00 26.11 301 LYS C C 1
ATOM 7296 O O . LYS C 1 301 ? 67.716 -5.044 -28.349 1.00 25.90 301 LYS C O 1
ATOM 7298 N N . ARG C 1 302 ? 65.624 -4.382 -28.846 1.00 23.13 302 ARG C N 1
ATOM 7299 C CA . ARG C 1 302 ? 66.035 -2.999 -29.056 1.00 24.59 302 ARG C CA 1
ATOM 7300 C C . ARG C 1 302 ? 66.470 -2.324 -27.749 1.00 22.00 302 ARG C C 1
ATOM 7301 O O . ARG C 1 302 ? 67.443 -1.558 -27.738 1.00 24.15 302 ARG C O 1
ATOM 7309 N N . LEU C 1 303 ? 65.767 -2.622 -26.659 1.00 20.38 303 LEU C N 1
ATOM 7310 C CA . LEU C 1 303 ? 66.145 -2.093 -25.340 1.00 17.53 303 LEU C CA 1
ATOM 7311 C C . LEU C 1 303 ? 67.560 -2.549 -24.936 1.00 20.73 303 LEU C C 1
ATOM 7312 O O . LEU C 1 303 ? 68.347 -1.765 -24.401 1.00 22.40 303 LEU C O 1
ATOM 7317 N N . ALA C 1 304 ? 67.878 -3.817 -25.182 1.00 20.66 304 ALA C N 1
ATOM 7318 C CA . ALA C 1 304 ? 69.218 -4.318 -24.892 1.00 21.24 304 ALA C CA 1
ATOM 7319 C C . ALA C 1 304 ? 70.283 -3.610 -25.734 1.00 27.92 304 ALA C C 1
ATOM 7320 O O . ALA C 1 304 ? 71.390 -3.365 -25.256 1.00 31.27 304 ALA C O 1
ATOM 7322 N N . MET C 1 305 ? 69.954 -3.276 -26.983 1.00 27.37 305 MET C N 1
ATOM 7323 C CA . MET C 1 305 ? 70.892 -2.548 -27.833 1.00 31.42 305 MET C CA 1
ATOM 7324 C C . MET C 1 305 ? 71.093 -1.123 -27.362 1.00 29.13 305 MET C C 1
ATOM 7325 O O . MET C 1 305 ? 72.191 -0.575 -27.481 1.00 31.25 305 MET C O 1
ATOM 7330 N N . LEU C 1 306 ? 70.032 -0.515 -26.847 1.00 26.89 306 LEU C N 1
ATOM 7331 C CA . LEU C 1 306 ? 70.101 0.883 -26.431 1.00 27.44 306 LEU C CA 1
ATOM 7332 C C . LEU C 1 306 ? 70.675 1.070 -25.035 1.00 29.08 306 LEU C C 1
ATOM 7333 O O . LEU C 1 306 ? 71.042 2.185 -24.663 1.00 30.48 306 LEU C O 1
ATOM 7338 N N . MET C 1 307 ? 70.747 -0.020 -24.272 1.00 27.20 307 MET C N 1
ATOM 7339 C CA . MET C 1 307 ? 71.338 0.004 -22.936 1.00 25.81 307 MET C CA 1
ATOM 7340 C C . MET C 1 307 ? 72.417 -1.063 -22.820 1.00 30.16 307 MET C C 1
ATOM 7341 O O . MET C 1 307 ? 72.257 -2.041 -22.088 1.00 27.44 307 MET C O 1
ATOM 7346 N N . PRO C 1 308 ? 73.526 -0.872 -23.547 1.00 27.88 308 PRO C N 1
ATOM 7347 C CA . PRO C 1 308 ? 74.530 -1.927 -23.694 1.00 29.53 308 PRO C CA 1
ATOM 7348 C C . PRO C 1 308 ? 75.315 -2.222 -22.424 1.00 31.48 308 PRO C C 1
ATOM 7349 O O . PRO C 1 308 ? 75.993 -3.244 -22.379 1.00 42.04 308 PRO C O 1
ATOM 7353 N N . GLU C 1 309 ? 75.252 -1.346 -21.428 1.00 36.88 309 GLU C N 1
ATOM 7354 C CA . GLU C 1 309 ? 75.947 -1.605 -20.174 1.00 46.23 309 GLU C CA 1
ATOM 7355 C C . GLU C 1 309 ? 75.052 -2.287 -19.149 1.00 39.02 309 GLU C C 1
ATOM 7356 O O . GLU C 1 309 ? 75.505 -2.635 -18.055 1.00 36.14 309 GLU C O 1
ATOM 7362 N N . ALA C 1 310 ? 73.785 -2.485 -19.503 1.00 30.57 310 ALA C N 1
ATOM 7363 C CA . ALA C 1 310 ? 72.840 -3.123 -18.593 1.00 27.50 310 ALA C CA 1
ATOM 7364 C C . ALA C 1 310 ? 72.395 -4.459 -19.151 1.00 34.25 310 ALA C C 1
ATOM 7365 O O . ALA C 1 310 ? 72.321 -4.644 -20.365 1.00 37.02 310 ALA C O 1
ATOM 7367 N N . ARG C 1 311 ? 72.114 -5.396 -18.255 1.00 29.73 311 ARG C N 1
ATOM 7368 C CA . ARG C 1 311 ? 71.479 -6.638 -18.651 1.00 27.78 311 ARG C CA 1
ATOM 7369 C C . ARG C 1 311 ? 69.984 -6.372 -18.691 1.00 29.72 311 ARG C C 1
ATOM 7370 O O . ARG C 1 311 ? 69.397 -5.954 -17.698 1.00 27.04 311 ARG C O 1
ATOM 7378 N N . VAL C 1 312 ? 69.373 -6.581 -19.851 1.00 22.62 312 VAL C N 1
ATOM 7379 C CA . VAL C 1 312 ? 67.947 -6.333 -20.012 1.00 21.40 312 VAL C CA 1
ATOM 7380 C C . VAL C 1 312 ? 67.262 -7.680 -20.124 1.00 28.47 312 VAL C C 1
ATOM 7381 O O . VAL C 1 312 ? 67.528 -8.451 -21.050 1.00 31.84 312 VAL C O 1
ATOM 7385 N N . ALA C 1 313 ? 66.398 -7.977 -19.163 1.00 27.36 313 ALA C N 1
ATOM 7386 C CA . ALA C 1 313 ? 65.774 -9.285 -19.126 1.00 26.53 313 ALA C CA 1
ATOM 7387 C C . ALA C 1 313 ? 64.377 -9.202 -18.563 1.00 28.15 313 ALA C C 1
ATOM 7388 O O . ALA C 1 313 ? 64.056 -8.284 -17.800 1.00 25.14 313 ALA C O 1
ATOM 7390 N N . SER C 1 314 ? 63.545 -10.161 -18.953 1.00 27.68 314 SER C N 1
ATOM 7391 C CA . SER C 1 314 ? 62.210 -10.270 -18.390 1.00 23.97 314 SER C CA 1
ATOM 7392 C C . SER C 1 314 ? 62.330 -10.617 -16.914 1.00 23.59 314 SER C C 1
ATOM 7393 O O . SER C 1 314 ? 63.269 -11.314 -16.511 1.00 28.27 314 SER C O 1
ATOM 7396 N N . THR C 1 315 ? 61.378 -10.151 -16.105 1.00 21.59 315 THR C N 1
ATOM 7397 C CA . THR C 1 315 ? 61.326 -10.555 -14.700 1.00 25.99 315 THR C CA 1
ATOM 7398 C C . THR C 1 315 ? 61.141 -12.065 -14.573 1.00 25.12 315 THR C C 1
ATOM 7399 O O . THR C 1 315 ? 61.388 -12.644 -13.519 1.00 26.18 315 THR C O 1
ATOM 7403 N N . ASP C 1 316 ? 60.719 -12.705 -15.660 1.00 24.17 316 ASP C N 1
ATOM 7404 C CA . ASP C 1 316 ? 60.571 -14.160 -15.688 1.00 31.26 316 ASP C CA 1
ATOM 7405 C C . ASP C 1 316 ? 61.893 -14.866 -15.410 1.00 32.90 316 ASP C C 1
ATOM 7406 O O . ASP C 1 316 ? 61.914 -15.961 -14.848 1.00 36.55 316 ASP C O 1
ATOM 7411 N N . GLU C 1 317 ? 63.003 -14.238 -15.796 1.00 28.44 317 GLU C N 1
ATOM 7412 C CA . GLU C 1 317 ? 64.318 -14.817 -15.538 1.00 34.70 317 GLU C CA 1
ATOM 7413 C C . GLU C 1 317 ? 64.635 -14.793 -14.044 1.00 38.88 317 GLU C C 1
ATOM 7414 O O . GLU C 1 317 ? 65.639 -15.354 -13.609 1.00 41.62 317 GLU C O 1
ATOM 7420 N N . TYR C 1 318 ? 63.776 -14.133 -13.268 1.00 39.13 318 TYR C N 1
ATOM 7421 C CA . TYR C 1 318 ? 63.937 -14.047 -11.815 1.00 44.01 318 TYR C CA 1
ATOM 7422 C C . TYR C 1 318 ? 62.792 -14.709 -11.067 1.00 41.78 318 TYR C C 1
ATOM 7423 O O . TYR C 1 318 ? 62.663 -14.561 -9.852 1.00 42.33 318 TYR C O 1
ATOM 7432 N N . GLY C 1 319 ? 61.960 -15.448 -11.786 1.00 42.65 319 GLY C N 1
ATOM 7433 C CA . GLY C 1 319 ? 60.869 -16.144 -11.133 1.00 39.86 319 GLY C CA 1
ATOM 7434 C C . GLY C 1 319 ? 59.600 -15.334 -10.970 1.00 32.32 319 GLY C C 1
ATOM 7435 O O . GLY C 1 319 ? 58.694 -15.751 -10.241 1.00 34.65 319 GLY C O 1
ATOM 7436 N N . ILE C 1 320 ? 59.521 -14.188 -11.642 1.00 29.09 320 ILE C N 1
ATOM 7437 C CA . ILE C 1 320 ? 58.307 -13.379 -11.589 1.00 32.57 320 ILE C CA 1
ATOM 7438 C C . ILE C 1 320 ? 57.731 -13.184 -12.982 1.00 28.91 320 ILE C C 1
ATOM 7439 O O . ILE C 1 320 ? 58.213 -12.340 -13.750 1.00 25.95 320 ILE C O 1
ATOM 7444 N N . PRO C 1 321 ? 56.657 -13.936 -13.304 1.00 22.75 321 PRO C N 1
ATOM 7445 C CA . PRO C 1 321 ? 56.050 -13.827 -14.633 1.00 21.42 321 PRO C CA 1
ATOM 7446 C C . PRO C 1 321 ? 55.555 -12.415 -14.886 1.00 19.47 321 PRO C C 1
ATOM 7447 O O . PRO C 1 321 ? 54.847 -11.854 -14.050 1.00 26.58 321 PRO C O 1
ATOM 7451 N N . PRO C 1 322 ? 55.953 -11.833 -16.020 1.00 20.57 322 PRO C N 1
ATOM 7452 C CA . PRO C 1 322 ? 55.746 -10.401 -16.253 1.00 22.36 322 PRO C CA 1
ATOM 7453 C C . PRO C 1 322 ? 54.284 -9.954 -16.276 1.00 19.38 322 PRO C C 1
ATOM 7454 O O . PRO C 1 322 ? 54.027 -8.810 -15.921 1.00 20.55 322 PRO C O 1
ATOM 7458 N N . ALA C 1 323 ? 53.352 -10.828 -16.643 1.00 20.61 323 ALA C N 1
ATOM 7459 C CA . ALA C 1 323 ? 51.942 -10.452 -16.713 1.00 21.82 323 ALA C CA 1
ATOM 7460 C C . ALA C 1 323 ? 51.238 -10.398 -15.356 1.00 23.56 323 ALA C C 1
ATOM 7461 O O . ALA C 1 323 ? 50.088 -9.969 -15.272 1.00 24.03 323 ALA C O 1
ATOM 7463 N N . TRP C 1 324 ? 51.889 -10.876 -14.301 1.00 20.46 324 TRP C N 1
ATOM 7464 C CA . TRP C 1 324 ? 51.188 -11.070 -13.037 1.00 21.98 324 TRP C CA 1
ATOM 7465 C C . TRP C 1 324 ? 51.769 -10.309 -11.852 1.00 22.28 324 TRP C C 1
ATOM 7466 O O . TRP C 1 324 ? 51.482 -10.638 -10.700 1.00 24.42 324 TRP C O 1
ATOM 7477 N N . MET C 1 325 ? 52.598 -9.312 -12.129 1.00 24.65 325 MET C N 1
ATOM 7478 C CA . MET C 1 325 ? 53.259 -8.534 -11.085 1.00 23.78 325 MET C CA 1
ATOM 7479 C C . MET C 1 325 ? 52.273 -7.927 -10.070 1.00 28.75 325 MET C C 1
ATOM 7480 O O . MET C 1 325 ? 52.505 -7.997 -8.858 1.00 23.78 325 MET C O 1
ATOM 7485 N N . GLU C 1 326 ? 51.169 -7.344 -10.543 1.00 31.25 326 GLU C N 1
ATOM 7486 C CA . GLU C 1 326 ? 50.196 -6.702 -9.634 1.00 29.02 326 GLU C CA 1
ATOM 7487 C C . GLU C 1 326 ? 49.479 -7.670 -8.707 1.00 29.20 326 GLU C C 1
ATOM 7488 O O . GLU C 1 326 ? 49.357 -7.426 -7.497 1.00 26.32 326 GLU C O 1
ATOM 7494 N N . GLY C 1 327 ? 48.976 -8.755 -9.282 1.00 22.89 327 GLY C N 1
ATOM 7495 C CA . GLY C 1 327 ? 48.304 -9.752 -8.493 1.00 26.44 327 GLY C CA 1
ATOM 7496 C C . GLY C 1 327 ? 49.267 -10.306 -7.474 1.00 26.62 327 GLY C C 1
ATOM 7497 O O . GLY C 1 327 ? 48.906 -10.483 -6.311 1.00 21.33 327 GLY C O 1
ATOM 7498 N N . MET C 1 328 ? 50.495 -10.584 -7.899 1.00 21.39 328 MET C N 1
ATOM 7499 C CA . MET C 1 328 ? 51.474 -11.119 -6.954 1.00 17.77 328 MET C CA 1
ATOM 7500 C C . MET C 1 328 ? 51.784 -10.125 -5.839 1.00 20.68 328 MET C C 1
ATOM 7501 O O . MET C 1 328 ? 51.988 -10.533 -4.689 1.00 17.37 328 MET C O 1
ATOM 7506 N N . ALA C 1 329 ? 51.799 -8.826 -6.170 1.00 15.90 329 ALA C N 1
ATOM 7507 C CA . ALA C 1 329 ? 52.046 -7.789 -5.173 1.00 15.75 329 ALA C CA 1
ATOM 7508 C C . ALA C 1 329 ? 51.014 -7.872 -4.067 1.00 14.79 329 ALA C C 1
ATOM 7509 O O . ALA C 1 329 ? 51.337 -7.696 -2.895 1.00 15.50 329 ALA C O 1
ATOM 7511 N N . PHE C 1 330 ? 49.765 -8.164 -4.427 1.00 13.92 330 PHE C N 1
ATOM 7512 C CA . PHE C 1 330 ? 48.752 -8.222 -3.376 1.00 18.32 330 PHE C CA 1
ATOM 7513 C C . PHE C 1 330 ? 48.812 -9.475 -2.508 1.00 18.17 330 PHE C C 1
ATOM 7514 O O . PHE C 1 330 ? 48.546 -9.418 -1.297 1.00 13.74 330 PHE C O 1
ATOM 7522 N N . ALA C 1 331 ? 49.183 -10.597 -3.107 1.00 16.93 331 ALA C N 1
ATOM 7523 C CA . ALA C 1 331 ? 49.436 -11.806 -2.321 1.00 13.93 331 ALA C CA 1
ATOM 7524 C C . ALA C 1 331 ? 50.591 -11.574 -1.355 1.00 15.57 331 ALA C C 1
ATOM 7525 O O . ALA C 1 331 ? 50.527 -11.922 -0.168 1.00 12.22 331 ALA C O 1
ATOM 7527 N N . TRP C 1 332 ? 51.637 -10.950 -1.865 1.00 15.39 332 TRP C N 1
ATOM 7528 C CA . TRP C 1 332 ? 52.800 -10.607 -1.052 1.00 16.72 332 TRP C CA 1
ATOM 7529 C C . TRP C 1 332 ? 52.419 -9.685 0.108 1.00 14.77 332 TRP C C 1
ATOM 7530 O O . TRP C 1 332 ? 52.927 -9.839 1.214 1.00 16.23 332 TRP C O 1
ATOM 7541 N N . LEU C 1 333 ? 51.521 -8.733 -0.143 1.00 12.91 333 LEU C N 1
ATOM 7542 C CA . LEU C 1 333 ? 51.058 -7.833 0.904 1.00 10.86 333 LEU C CA 1
ATOM 7543 C C . LEU C 1 333 ? 50.355 -8.562 2.032 1.00 11.61 333 LEU C C 1
ATOM 7544 O O . LEU C 1 333 ? 50.440 -8.134 3.185 1.00 14.39 333 LEU C O 1
ATOM 7549 N N . ALA C 1 334 ? 49.647 -9.643 1.704 1.00 12.58 334 ALA C N 1
ATOM 7550 C CA . ALA C 1 334 ? 49.047 -10.464 2.770 1.00 15.06 334 ALA C CA 1
ATOM 7551 C C . ALA C 1 334 ? 50.134 -11.063 3.647 1.00 12.37 334 ALA C C 1
ATOM 7552 O O . ALA C 1 334 ? 50.025 -11.074 4.884 1.00 13.10 334 ALA C O 1
ATOM 7554 N N . HIS C 1 335 ? 51.186 -11.555 3.011 1.00 13.32 335 HIS C N 1
ATOM 7555 C CA . HIS C 1 335 ? 52.337 -12.107 3.707 1.00 15.17 335 HIS C CA 1
ATOM 7556 C C . HIS C 1 335 ? 52.970 -11.051 4.600 1.00 16.35 335 HIS C C 1
ATOM 7557 O O . HIS C 1 335 ? 53.289 -11.332 5.745 1.00 13.19 335 HIS C O 1
ATOM 7564 N N . ARG C 1 336 ? 53.186 -9.848 4.061 1.00 15.70 336 ARG C N 1
ATOM 7565 C CA . ARG C 1 336 ? 53.814 -8.798 4.865 1.00 16.48 336 ARG C CA 1
ATOM 7566 C C . ARG C 1 336 ? 52.975 -8.452 6.099 1.00 14.86 336 ARG C C 1
ATOM 7567 O O . ARG C 1 336 ? 53.512 -8.314 7.202 1.00 15.12 336 ARG C O 1
ATOM 7575 N N . PHE C 1 337 ? 51.663 -8.346 5.916 1.00 14.20 337 PHE C N 1
ATOM 7576 C CA . PHE C 1 337 ? 50.774 -8.085 7.047 1.00 14.78 337 PHE C CA 1
ATOM 7577 C C . PHE C 1 337 ? 50.968 -9.151 8.129 1.00 15.46 337 PHE C C 1
ATOM 7578 O O . PHE C 1 337 ? 51.175 -8.838 9.304 1.00 14.45 337 PHE C O 1
ATOM 7586 N N . LEU C 1 338 ? 50.883 -10.422 7.734 1.00 14.97 338 LEU C N 1
ATOM 7587 C CA . LEU C 1 338 ? 50.916 -11.507 8.721 1.00 12.18 338 LEU C CA 1
ATOM 7588 C C . LEU C 1 338 ? 52.262 -11.653 9.421 1.00 17.73 338 LEU C C 1
ATOM 7589 O O . LEU C 1 338 ? 52.343 -12.111 10.579 1.00 21.83 338 LEU C O 1
ATOM 7594 N N . GLU C 1 339 ? 53.323 -11.254 8.724 1.00 18.30 339 GLU C N 1
ATOM 7595 C CA . GLU C 1 339 ? 54.661 -11.268 9.274 1.00 16.02 339 GLU C CA 1
ATOM 7596 C C . GLU C 1 339 ? 55.012 -9.967 9.982 1.00 16.87 339 GLU C C 1
ATOM 7597 O O . GLU C 1 339 ? 56.129 -9.818 10.479 1.00 22.12 339 GLU C O 1
ATOM 7603 N N . ARG C 1 340 ? 54.061 -9.037 10.021 1.00 20.08 340 ARG C N 1
ATOM 7604 C CA . ARG C 1 340 ? 54.277 -7.736 10.663 1.00 19.55 340 ARG C CA 1
ATOM 7605 C C . ARG C 1 340 ? 55.479 -7.011 10.090 1.00 21.47 340 ARG C C 1
ATOM 7606 O O . ARG C 1 340 ? 56.285 -6.448 10.824 1.00 22.20 340 ARG C O 1
ATOM 7614 N N . LEU C 1 341 ? 55.578 -7.046 8.769 1.00 20.36 341 LEU C N 1
ATOM 7615 C CA . LEU C 1 341 ? 56.598 -6.319 8.039 1.00 22.83 341 LEU C CA 1
ATOM 7616 C C . LEU C 1 341 ? 55.910 -5.171 7.333 1.00 22.22 341 LEU C C 1
ATOM 7617 O O . LEU C 1 341 ? 54.726 -5.253 6.991 1.00 22.39 341 LEU C O 1
ATOM 7622 N N . PRO C 1 342 ? 56.646 -4.083 7.104 1.00 23.15 342 PRO C N 1
ATOM 7623 C CA . PRO C 1 342 ? 56.007 -2.952 6.428 1.00 19.75 342 PRO C CA 1
ATOM 7624 C C . PRO C 1 342 ? 55.648 -3.274 4.981 1.00 19.81 342 PRO C C 1
ATOM 7625 O O . PRO C 1 342 ? 56.318 -4.065 4.304 1.00 20.10 342 PRO C O 1
ATOM 7629 N N . GLY C 1 343 ? 54.588 -2.643 4.503 1.00 17.82 343 GLY C N 1
ATOM 7630 C CA . GLY C 1 343 ? 54.055 -2.983 3.207 1.00 16.59 343 GLY C CA 1
ATOM 7631 C C . GLY C 1 343 ? 54.114 -1.847 2.201 1.00 15.07 343 GLY C C 1
ATOM 7632 O O . GLY C 1 343 ? 53.897 -2.061 1.011 1.00 16.21 343 GLY C O 1
ATOM 7633 N N . ASN C 1 344 ? 54.408 -0.638 2.673 1.00 15.34 344 ASN C N 1
ATOM 7634 C CA . ASN C 1 344 ? 54.486 0.493 1.758 1.00 15.73 344 ASN C CA 1
ATOM 7635 C C . ASN C 1 344 ? 55.915 0.861 1.399 1.00 20.09 344 ASN C C 1
ATOM 7636 O O . ASN C 1 344 ? 56.874 0.304 1.938 1.00 18.63 344 ASN C O 1
ATOM 7641 N N . CYS C 1 345 ? 56.034 1.778 0.449 1.00 20.12 345 CYS C N 1
ATOM 7642 C CA . CYS C 1 345 ? 57.306 2.374 0.053 1.00 19.92 345 CYS C CA 1
ATOM 7643 C C . CYS C 1 345 ? 57.177 3.877 0.183 1.00 16.46 345 CYS C C 1
ATOM 7644 O O . CYS C 1 345 ? 56.783 4.558 -0.754 1.00 19.30 345 CYS C O 1
ATOM 7647 N N . PRO C 1 346 ? 57.473 4.399 1.378 1.00 16.97 346 PRO C N 1
ATOM 7648 C CA . PRO C 1 346 ? 57.239 5.821 1.638 1.00 17.99 346 PRO C CA 1
ATOM 7649 C C . PRO C 1 346 ? 58.057 6.725 0.727 1.00 17.76 346 PRO C C 1
ATOM 7650 O O . PRO C 1 346 ? 57.636 7.865 0.508 1.00 20.99 346 PRO C O 1
ATOM 7654 N N . ASP C 1 347 ? 59.173 6.234 0.189 1.00 19.57 347 ASP C N 1
ATOM 7655 C CA . ASP C 1 347 ? 59.929 7.006 -0.788 1.00 21.53 347 ASP C CA 1
ATOM 7656 C C . ASP C 1 347 ? 59.051 7.431 -1.962 1.00 20.39 347 ASP C C 1
ATOM 7657 O O . ASP C 1 347 ? 59.197 8.542 -2.486 1.00 23.53 347 ASP C O 1
ATOM 7662 N N . VAL C 1 348 ? 58.120 6.567 -2.369 1.00 19.25 348 VAL C N 1
ATOM 7663 C CA . VAL C 1 348 ? 57.238 6.913 -3.488 1.00 20.60 348 VAL C CA 1
ATOM 7664 C C . VAL C 1 348 ? 55.820 7.334 -3.070 1.00 24.01 348 VAL C C 1
ATOM 7665 O O . VAL C 1 348 ? 55.152 8.049 -3.815 1.00 23.46 348 VAL C O 1
ATOM 7669 N N . THR C 1 349 ? 55.353 6.895 -1.901 1.00 20.67 349 THR C N 1
ATOM 7670 C CA . THR C 1 349 ? 53.996 7.255 -1.481 1.00 15.63 349 THR C CA 1
ATOM 7671 C C . THR C 1 349 ? 53.947 8.587 -0.753 1.00 17.32 349 THR C C 1
ATOM 7672 O O . THR C 1 349 ? 52.904 9.232 -0.702 1.00 20.56 349 THR C O 1
ATOM 7676 N N . GLY C 1 350 ? 55.075 8.989 -0.176 1.00 18.88 350 GLY C N 1
ATOM 7677 C CA . GLY C 1 350 ? 55.134 10.240 0.545 1.00 23.23 350 GLY C CA 1
ATOM 7678 C C . GLY C 1 350 ? 54.740 10.101 2.002 1.00 19.46 350 GLY C C 1
ATOM 7679 O O . GLY C 1 350 ? 54.710 11.095 2.733 1.00 20.98 350 GLY C O 1
ATOM 7680 N N . ALA C 1 351 ? 54.458 8.873 2.425 1.00 19.16 351 ALA C N 1
ATOM 7681 C CA . ALA C 1 351 ? 54.092 8.612 3.819 1.00 21.29 351 ALA C CA 1
ATOM 7682 C C . ALA C 1 351 ? 55.218 8.966 4.775 1.00 18.80 351 ALA C C 1
ATOM 7683 O O . ALA C 1 351 ? 56.387 9.042 4.395 1.00 20.65 351 ALA C O 1
ATOM 7685 N N . LEU C 1 352 ? 54.849 9.188 6.031 1.00 22.21 352 LEU C N 1
ATOM 7686 C CA . LEU C 1 352 ? 55.816 9.545 7.056 1.00 20.42 352 LEU C CA 1
ATOM 7687 C C . LEU C 1 352 ? 56.908 8.500 7.260 1.00 25.34 352 LEU C C 1
ATOM 7688 O O . LEU C 1 352 ? 58.013 8.825 7.715 1.00 25.06 352 LEU C O 1
ATOM 7693 N N . GLY C 1 353 ? 56.587 7.243 6.969 1.00 20.99 353 GLY C N 1
ATOM 7694 C CA . GLY C 1 353 ? 57.531 6.162 7.190 1.00 21.53 353 GLY C CA 1
ATOM 7695 C C . GLY C 1 353 ? 56.911 4.823 6.857 1.00 18.08 353 GLY C C 1
ATOM 7696 O O . GLY C 1 353 ? 55.772 4.756 6.397 1.00 19.07 353 GLY C O 1
ATOM 7697 N N . PRO C 1 354 ? 57.661 3.742 7.094 1.00 21.32 354 PRO C N 1
ATOM 7698 C CA . PRO C 1 354 ? 57.140 2.397 6.849 1.00 19.11 354 PRO C CA 1
ATOM 7699 C C . PRO C 1 354 ? 55.920 2.134 7.714 1.00 15.47 354 PRO C C 1
ATOM 7700 O O . PRO C 1 354 ? 55.874 2.543 8.891 1.00 19.07 354 PRO C O 1
ATOM 7704 N N . ARG C 1 355 ? 54.950 1.432 7.132 1.00 16.49 355 ARG C N 1
ATOM 7705 C CA . ARG C 1 355 ? 53.720 1.095 7.830 1.00 14.29 355 ARG C CA 1
ATOM 7706 C C . ARG C 1 355 ? 53.292 -0.300 7.448 1.00 15.15 355 ARG C C 1
ATOM 7707 O O . ARG C 1 355 ? 53.507 -0.737 6.314 1.00 18.84 355 ARG C O 1
ATOM 7715 N N . THR C 1 356 ? 52.665 -0.990 8.399 1.00 15.68 356 THR C N 1
ATOM 7716 C CA . THR C 1 356 ? 51.962 -2.233 8.077 1.00 17.68 356 THR C CA 1
ATOM 7717 C C . THR C 1 356 ? 50.690 -1.857 7.350 1.00 21.77 356 THR C C 1
ATOM 7718 O O . THR C 1 356 ? 49.901 -1.041 7.843 1.00 20.12 356 THR C O 1
ATOM 7722 N N . LEU C 1 357 ? 50.494 -2.435 6.168 1.00 15.51 357 LEU C N 1
ATOM 7723 C CA . LEU C 1 357 ? 49.328 -2.117 5.358 1.00 13.55 357 LEU C CA 1
ATOM 7724 C C . LEU C 1 357 ? 48.289 -3.205 5.462 1.00 13.78 357 LEU C C 1
ATOM 7725 O O . LEU C 1 357 ? 48.630 -4.384 5.476 1.00 15.35 357 LEU C O 1
ATOM 7730 N N . GLY C 1 358 ? 47.025 -2.800 5.511 1.00 15.15 358 GLY C N 1
ATOM 7731 C CA . GLY C 1 358 ? 45.921 -3.750 5.450 1.00 12.98 358 GLY C CA 1
ATOM 7732 C C . GLY C 1 358 ? 45.256 -4.050 6.781 1.00 15.22 358 GLY C C 1
ATOM 7733 O O . GLY C 1 358 ? 45.646 -3.532 7.840 1.00 16.60 358 GLY C O 1
ATOM 7734 N N . ALA C 1 359 ? 44.239 -4.901 6.696 1.00 13.07 359 ALA C N 1
ATOM 7735 C CA . ALA C 1 359 ? 43.447 -5.320 7.852 1.00 11.75 359 ALA C CA 1
ATOM 7736 C C . ALA C 1 359 ? 43.127 -6.786 7.674 1.00 13.43 359 ALA C C 1
ATOM 7737 O O . ALA C 1 359 ? 42.913 -7.244 6.559 1.00 14.25 359 ALA C O 1
ATOM 7739 N N . LEU C 1 360 ? 43.103 -7.523 8.782 1.00 14.30 360 LEU C N 1
ATOM 7740 C CA . LEU C 1 360 ? 42.845 -8.965 8.737 1.00 13.81 360 LEU C CA 1
ATOM 7741 C C . LEU C 1 360 ? 41.399 -9.291 9.063 1.00 15.55 360 LEU C C 1
ATOM 7742 O O . LEU C 1 360 ? 40.899 -8.919 10.130 1.00 15.16 360 LEU C O 1
ATOM 7747 N N . TYR C 1 361 ? 40.745 -9.989 8.138 1.00 13.48 361 TYR C N 1
ATOM 7748 C CA . TYR C 1 361 ? 39.394 -10.523 8.309 1.00 15.59 361 TYR C CA 1
ATOM 7749 C C . TYR C 1 361 ? 39.532 -12.040 8.308 1.00 13.81 361 TYR C C 1
ATOM 7750 O O . TYR C 1 361 ? 39.604 -12.678 7.254 1.00 15.01 361 TYR C O 1
ATOM 7759 N N . PRO C 1 362 ? 39.572 -12.650 9.501 1.00 13.16 362 PRO C N 1
ATOM 7760 C CA . PRO C 1 362 ? 39.849 -14.083 9.569 1.00 12.85 362 PRO C CA 1
ATOM 7761 C C . PRO C 1 362 ? 38.688 -14.938 9.114 1.00 15.81 362 PRO C C 1
ATOM 7762 O O . PRO C 1 362 ? 37.530 -14.574 9.325 1.00 19.83 362 PRO C O 1
ATOM 7766 N N . ALA C 1 363 ? 38.990 -16.098 8.541 1.00 17.23 363 ALA C N 1
ATOM 7767 C CA . ALA C 1 363 ? 37.913 -17.023 8.225 1.00 13.11 363 ALA C CA 1
ATOM 7768 C C . ALA C 1 363 ? 37.261 -17.537 9.525 1.00 16.52 363 ALA C C 1
ATOM 7769 O O . ALA C 1 363 ? 36.028 -17.586 9.639 1.00 24.04 363 ALA C O 1
ATOM 7771 N N . GLY C 1 364 ? 38.088 -17.910 10.498 1.00 22.72 364 GLY C N 1
ATOM 7772 C CA . GLY C 1 364 ? 37.597 -18.389 11.784 1.00 26.62 364 GLY C CA 1
ATOM 7773 C C . GLY C 1 364 ? 36.951 -19.758 11.740 1.00 37.74 364 GLY C C 1
ATOM 7774 O O . GLY C 1 364 ? 36.997 -20.442 10.720 1.00 32.17 364 GLY C O 1
ATOM 7775 N N . PRO D 1 2 ? 45.012 -9.509 29.387 1.00 22.96 2 PRO D N 1
ATOM 7776 C CA . PRO D 1 2 ? 45.541 -8.250 28.832 1.00 22.59 2 PRO D CA 1
ATOM 7777 C C . PRO D 1 2 ? 44.585 -7.080 29.006 1.00 20.75 2 PRO D C 1
ATOM 7778 O O . PRO D 1 2 ? 43.431 -7.262 29.393 1.00 20.23 2 PRO D O 1
ATOM 7782 N N . ARG D 1 3 ? 45.059 -5.885 28.684 1.00 21.25 3 ARG D N 1
ATOM 7783 C CA . ARG D 1 3 ? 44.217 -4.693 28.758 1.00 18.65 3 ARG D CA 1
ATOM 7784 C C . ARG D 1 3 ? 43.686 -4.295 27.409 1.00 16.55 3 ARG D C 1
ATOM 7785 O O . ARG D 1 3 ? 44.408 -4.346 26.429 1.00 19.55 3 ARG D O 1
ATOM 7793 N N . TYR D 1 4 ? 42.426 -3.887 27.392 1.00 14.94 4 TYR D N 1
ATOM 7794 C CA . TYR D 1 4 ? 41.758 -3.487 26.167 1.00 14.90 4 TYR D CA 1
ATOM 7795 C C . TYR D 1 4 ? 40.983 -2.207 26.359 1.00 17.92 4 TYR D C 1
ATOM 7796 O O . TYR D 1 4 ? 40.388 -1.974 27.405 1.00 17.51 4 TYR D O 1
ATOM 7805 N N . LEU D 1 5 ? 40.952 -1.385 25.313 1.00 12.19 5 LEU D N 1
ATOM 7806 C CA . LEU D 1 5 ? 40.041 -0.250 25.297 1.00 16.62 5 LEU D CA 1
ATOM 7807 C C . LEU D 1 5 ? 38.804 -0.617 24.519 1.00 14.51 5 LEU D C 1
ATOM 7808 O O . LEU D 1 5 ? 38.863 -1.431 23.594 1.00 14.72 5 LEU D O 1
ATOM 7813 N N . GLY D 1 6 ? 37.674 -0.044 24.912 1.00 12.89 6 GLY D N 1
ATOM 7814 C CA . GLY D 1 6 ? 36.433 -0.199 24.175 1.00 13.16 6 GLY D CA 1
ATOM 7815 C C . GLY D 1 6 ? 35.883 1.174 23.884 1.00 13.57 6 GLY D C 1
ATOM 7816 O O . GLY D 1 6 ? 35.879 2.055 24.755 1.00 19.39 6 GLY D O 1
ATOM 7817 N N . LEU D 1 7 ? 35.415 1.351 22.655 1.00 13.32 7 LEU D N 1
ATOM 7818 C CA . LEU D 1 7 ? 34.946 2.636 22.174 1.00 15.37 7 LEU D CA 1
ATOM 7819 C C . LEU D 1 7 ? 33.551 2.475 21.591 1.00 19.56 7 LEU D C 1
ATOM 7820 O O . LEU D 1 7 ? 33.327 1.715 20.650 1.00 19.68 7 LEU D O 1
ATOM 7825 N N . MET D 1 8 ? 32.596 3.165 22.165 1.00 20.20 8 MET D N 1
ATOM 7826 C CA . MET D 1 8 ? 31.241 3.081 21.715 1.00 25.21 8 MET D CA 1
ATOM 7827 C C . MET D 1 8 ? 30.689 4.478 21.483 1.00 22.88 8 MET D C 1
ATOM 7828 O O . MET D 1 8 ? 30.893 5.347 22.240 1.00 27.95 8 MET D O 1
ATOM 7833 N N . SER D 1 9 ? 29.957 4.629 20.409 1.00 23.18 9 SER D N 1
ATOM 7834 C CA . SER D 1 9 ? 29.249 5.827 20.143 1.00 21.96 9 SER D CA 1
ATOM 7835 C C . SER D 1 9 ? 27.916 5.410 19.492 1.00 29.50 9 SER D C 1
ATOM 7836 O O . SER D 1 9 ? 27.896 4.991 18.365 1.00 33.80 9 SER D O 1
ATOM 7839 N N . GLY D 1 10 ? 26.838 5.497 20.238 1.00 28.12 10 GLY D N 1
ATOM 7840 C CA . GLY D 1 10 ? 25.521 5.071 19.791 1.00 28.02 10 GLY D CA 1
ATOM 7841 C C . GLY D 1 10 ? 24.814 6.022 18.844 1.00 40.51 10 GLY D C 1
ATOM 7842 O O . GLY D 1 10 ? 25.366 7.052 18.450 1.00 39.67 10 GLY D O 1
ATOM 7843 N N . THR D 1 11 ? 23.581 5.679 18.480 1.00 42.87 11 THR D N 1
ATOM 7844 C CA . THR D 1 11 ? 22.828 6.473 17.510 1.00 47.60 11 THR D CA 1
ATOM 7845 C C . THR D 1 11 ? 22.151 7.740 18.046 1.00 34.50 11 THR D C 1
ATOM 7846 O O . THR D 1 11 ? 21.591 8.506 17.265 1.00 37.16 11 THR D O 1
ATOM 7850 N N . SER D 1 12 ? 22.205 7.973 19.356 1.00 36.36 12 SER D N 1
ATOM 7851 C CA . SER D 1 12 ? 21.662 9.219 19.908 1.00 40.79 12 SER D CA 1
ATOM 7852 C C . SER D 1 12 ? 22.608 10.395 19.643 1.00 33.10 12 SER D C 1
ATOM 7853 O O . SER D 1 12 ? 22.189 11.562 19.611 1.00 38.06 12 SER D O 1
ATOM 7856 N N . LEU D 1 13 ? 23.881 10.064 19.443 1.00 31.01 13 LEU D N 1
ATOM 7857 C CA . LEU D 1 13 ? 24.906 11.016 19.022 1.00 32.74 13 LEU D CA 1
ATOM 7858 C C . LEU D 1 13 ? 25.236 12.075 20.068 1.00 30.01 13 LEU D C 1
ATOM 7859 O O . LEU D 1 13 ? 25.661 13.179 19.728 1.00 34.74 13 LEU D O 1
ATOM 7864 N N . ASP D 1 14 ? 25.054 11.744 21.343 1.00 29.11 14 ASP D N 1
ATOM 7865 C CA A ASP D 1 14 ? 25.381 12.715 22.373 0.46 29.66 14 ASP D CA 1
ATOM 7866 C CA B ASP D 1 14 ? 25.371 12.645 22.447 0.54 31.02 14 ASP D CA 1
ATOM 7867 C C . ASP D 1 14 ? 26.876 12.713 22.682 1.00 26.28 14 ASP D C 1
ATOM 7868 O O . ASP D 1 14 ? 27.451 13.778 22.918 1.00 32.35 14 ASP D O 1
ATOM 7877 N N . GLY D 1 15 ? 27.510 11.546 22.637 1.00 24.29 15 GLY D N 1
ATOM 7878 C CA . GLY D 1 15 ? 28.937 11.444 22.889 1.00 22.62 15 GLY D CA 1
ATOM 7879 C C . GLY D 1 15 ? 29.501 10.044 22.776 1.00 20.25 15 GLY D C 1
ATOM 7880 O O . GLY D 1 15 ? 28.787 9.113 22.405 1.00 24.58 15 GLY D O 1
ATOM 7881 N N . MET D 1 16 ? 30.790 9.902 23.078 1.00 17.39 16 MET D N 1
ATOM 7882 C CA . MET D 1 16 ? 31.482 8.618 23.009 1.00 19.65 16 MET D CA 1
ATOM 7883 C C . MET D 1 16 ? 31.830 8.093 24.391 1.00 22.55 16 MET D C 1
ATOM 7884 O O . MET D 1 16 ? 32.293 8.840 25.259 1.00 18.40 16 MET D O 1
ATOM 7889 N N . ASP D 1 17 ? 31.592 6.802 24.590 1.00 17.30 17 ASP D N 1
ATOM 7890 C CA . ASP D 1 17 ? 32.049 6.110 25.778 1.00 15.04 17 ASP D CA 1
ATOM 7891 C C . ASP D 1 17 ? 33.387 5.456 25.511 1.00 21.97 17 ASP D C 1
ATOM 7892 O O . ASP D 1 17 ? 33.550 4.758 24.513 1.00 19.83 17 ASP D O 1
ATOM 7897 N N . ILE D 1 18 ? 34.352 5.684 26.394 1.00 14.71 18 ILE D N 1
ATOM 7898 C CA . ILE D 1 18 ? 35.628 5.009 26.284 1.00 14.49 18 ILE D CA 1
ATOM 7899 C C . ILE D 1 18 ? 35.902 4.264 27.591 1.00 15.54 18 ILE D C 1
ATOM 7900 O O . ILE D 1 18 ? 35.785 4.835 28.682 1.00 19.33 18 ILE D O 1
ATOM 7905 N N . VAL D 1 19 ? 36.195 2.970 27.489 1.00 14.64 19 VAL D N 1
ATOM 7906 C CA . VAL D 1 19 ? 36.473 2.193 28.698 1.00 14.25 19 VAL D CA 1
ATOM 7907 C C . VAL D 1 19 ? 37.797 1.461 28.557 1.00 17.12 19 VAL D C 1
ATOM 7908 O O . VAL D 1 19 ? 38.263 1.185 27.455 1.00 17.05 19 VAL D O 1
ATOM 7912 N N . LEU D 1 20 ? 38.401 1.148 29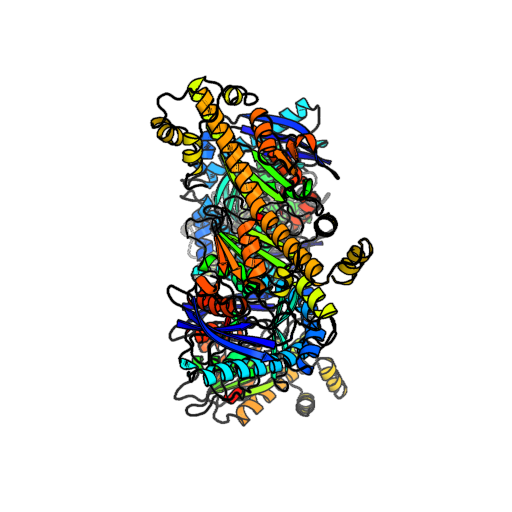.692 1.00 16.68 20 LEU D N 1
ATOM 7913 C CA . LEU D 1 20 ? 39.599 0.339 29.739 1.00 13.60 20 LEU D CA 1
ATOM 7914 C C . LEU D 1 20 ? 39.297 -0.830 30.641 1.00 15.60 20 LEU D C 1
ATOM 7915 O O . LEU D 1 20 ? 38.864 -0.634 31.773 1.00 16.37 20 LEU D O 1
ATOM 7920 N N . ILE D 1 21 ? 39.462 -2.039 30.121 1.00 15.89 21 ILE D N 1
ATOM 7921 C CA . ILE D 1 21 ? 39.252 -3.234 30.921 1.00 18.89 21 ILE D CA 1
ATOM 7922 C C . ILE D 1 21 ? 40.515 -4.058 31.052 1.00 18.85 21 ILE D C 1
ATOM 7923 O O . ILE D 1 21 ? 41.450 -3.936 30.248 1.00 16.36 21 ILE D O 1
ATOM 7928 N N . GLU D 1 22 ? 40.543 -4.887 32.092 1.00 15.58 22 GLU D N 1
ATOM 7929 C CA . GLU D 1 22 ? 41.462 -6.017 32.170 1.00 17.40 22 GLU D CA 1
ATOM 7930 C C . GLU D 1 22 ? 40.664 -7.268 31.889 1.00 22.61 22 GLU D C 1
ATOM 7931 O O . GLU D 1 22 ? 39.598 -7.487 32.472 1.00 21.75 22 GLU D O 1
ATOM 7937 N N . GLN D 1 23 ? 41.162 -8.069 30.955 1.00 18.94 23 GLN D N 1
ATOM 7938 C CA . GLN D 1 23 ? 40.449 -9.262 30.533 1.00 20.18 23 GLN D CA 1
ATOM 7939 C C . GLN D 1 23 ? 41.325 -10.491 30.657 1.00 34.47 23 GLN D C 1
ATOM 7940 O O . GLN D 1 23 ? 42.420 -10.540 30.104 1.00 37.26 23 GLN D O 1
ATOM 7946 N N . GLY D 1 24 ? 40.830 -11.478 31.390 1.00 37.39 24 GLY D N 1
ATOM 7947 C CA . GLY D 1 24 ? 41.463 -12.780 31.482 1.00 45.33 24 GLY D CA 1
ATOM 7948 C C . GLY D 1 24 ? 40.351 -13.804 31.562 1.00 43.16 24 GLY D C 1
ATOM 7949 O O . GLY D 1 24 ? 39.586 -13.971 30.614 1.00 45.16 24 GLY D O 1
ATOM 7950 N N . ASP D 1 25 ? 40.265 -14.489 32.694 1.00 45.60 25 ASP D N 1
ATOM 7951 C CA . ASP D 1 25 ? 39.129 -15.360 32.974 1.00 46.62 25 ASP D CA 1
ATOM 7952 C C . ASP D 1 25 ? 37.907 -14.505 33.308 1.00 39.24 25 ASP D C 1
ATOM 7953 O O . ASP D 1 25 ? 36.769 -14.950 33.173 1.00 40.40 25 ASP D O 1
ATOM 7955 N N . ARG D 1 26 ? 38.157 -13.273 33.746 1.00 33.62 26 ARG D N 1
ATOM 7956 C CA . ARG D 1 26 ? 37.093 -12.341 34.089 1.00 31.31 26 ARG D CA 1
ATOM 7957 C C . ARG D 1 26 ? 37.254 -11.012 33.355 1.00 27.23 26 ARG D C 1
ATOM 7958 O O . ARG D 1 26 ? 38.308 -10.726 32.778 1.00 26.08 26 ARG D O 1
ATOM 7960 N N . THR D 1 27 ? 36.198 -10.206 33.371 1.00 20.07 27 THR D N 1
ATOM 7961 C CA . THR D 1 27 ? 36.256 -8.864 32.818 1.00 21.01 27 THR D CA 1
ATOM 7962 C C . THR D 1 27 ? 36.173 -7.867 33.964 1.00 20.52 27 THR D C 1
ATOM 7963 O O . THR D 1 27 ? 35.235 -7.904 34.753 1.00 26.10 27 THR D O 1
ATOM 7967 N N . THR D 1 28 ? 37.153 -6.973 34.045 1.00 18.49 28 THR D N 1
ATOM 7968 C CA . THR D 1 28 ? 37.199 -5.996 35.128 1.00 21.22 28 THR D CA 1
ATOM 7969 C C . THR D 1 28 ? 37.379 -4.624 34.522 1.00 18.87 28 THR D C 1
ATOM 7970 O O . THR D 1 28 ? 38.233 -4.438 33.652 1.00 22.63 28 THR D O 1
ATOM 7974 N N . LEU D 1 29 ? 36.588 -3.657 34.986 1.00 16.15 29 LEU D N 1
ATOM 7975 C CA . LEU D 1 29 ? 36.729 -2.278 34.513 1.00 15.83 29 LEU D CA 1
ATOM 7976 C C . LEU D 1 29 ? 37.814 -1.540 35.281 1.00 16.61 29 LEU D C 1
ATOM 7977 O O . LEU D 1 29 ? 37.768 -1.439 36.516 1.00 20.71 29 LEU D O 1
ATOM 7982 N N . LEU D 1 30 ? 38.786 -1.029 34.545 1.00 16.22 30 LEU D N 1
ATOM 7983 C CA . LEU D 1 30 ? 39.883 -0.274 35.127 1.00 15.48 30 LEU D CA 1
ATOM 7984 C C . LEU D 1 30 ? 39.625 1.225 35.116 1.00 14.04 30 LEU D C 1
ATOM 7985 O O . LEU D 1 30 ? 40.023 1.931 36.052 1.00 21.50 30 LEU D O 1
ATOM 7990 N N . ALA D 1 31 ? 38.977 1.706 34.062 1.00 17.11 31 ALA D N 1
ATOM 7991 C CA . ALA D 1 31 ? 38.738 3.133 33.901 1.00 18.19 31 ALA D CA 1
ATOM 7992 C C . ALA D 1 31 ? 37.684 3.398 32.852 1.00 15.95 31 ALA D C 1
ATOM 7993 O O . ALA D 1 31 ? 37.396 2.556 32.003 1.00 18.22 31 ALA D O 1
ATOM 7995 N N . SER D 1 32 ? 37.117 4.591 32.915 1.00 18.03 32 SER D N 1
ATOM 7996 C CA . SER D 1 32 ? 36.114 4.992 31.945 1.00 20.93 32 SER D CA 1
ATOM 7997 C C . SER D 1 32 ? 36.184 6.487 31.689 1.00 20.87 32 SER D C 1
ATOM 7998 O O . SER D 1 32 ? 36.629 7.266 32.539 1.00 23.52 32 SER D O 1
ATOM 8001 N N . HIS D 1 33 ? 35.702 6.889 30.526 1.00 17.54 33 HIS D N 1
ATOM 8002 C CA . HIS D 1 33 ? 35.729 8.289 30.171 1.00 17.36 33 HIS D CA 1
ATOM 8003 C C . HIS D 1 33 ? 34.613 8.542 29.186 1.00 20.39 33 HIS D C 1
ATOM 8004 O O . HIS D 1 33 ? 34.277 7.670 28.389 1.00 24.00 33 HIS D O 1
ATOM 8011 N N . TYR D 1 34 ? 33.993 9.704 29.300 1.00 21.49 34 TYR D N 1
ATOM 8012 C CA . TYR D 1 34 ? 32.956 10.105 28.364 1.00 25.31 34 TYR D CA 1
ATOM 8013 C C . TYR D 1 34 ? 33.369 11.388 27.681 1.00 25.83 34 TYR D C 1
ATOM 8014 O O . TYR D 1 34 ? 33.880 12.312 28.323 1.00 26.00 34 TYR D O 1
ATOM 8023 N N . LEU D 1 35 ? 33.144 11.441 26.372 1.00 20.61 35 LEU D N 1
ATOM 8024 C CA . LEU D 1 35 ? 33.508 12.585 25.569 1.00 27.02 35 LEU D CA 1
ATOM 8025 C C . LEU D 1 35 ? 32.294 13.017 24.769 1.00 25.14 35 LEU D C 1
ATOM 8026 O O . LEU D 1 35 ? 31.757 12.242 23.985 1.00 25.20 35 LEU D O 1
ATOM 8031 N N . PRO D 1 36 ? 31.839 14.254 24.985 1.00 24.07 36 PRO D N 1
ATOM 8032 C CA . PRO D 1 36 ? 30.688 14.767 24.242 1.00 22.70 36 PRO D CA 1
ATOM 8033 C C . PRO D 1 36 ? 31.014 14.902 22.761 1.00 23.33 36 PRO D C 1
ATOM 8034 O O . PRO D 1 36 ? 32.157 15.218 22.396 1.00 27.09 36 PRO D O 1
ATOM 8038 N N . MET D 1 37 ? 30.012 14.712 21.911 1.00 26.92 37 MET D N 1
ATOM 8039 C CA . MET D 1 37 ? 30.211 14.906 20.487 1.00 26.71 37 MET D CA 1
ATOM 8040 C C . MET D 1 37 ? 29.804 16.322 20.128 1.00 28.11 37 MET D C 1
ATOM 8041 O O . MET D 1 37 ? 28.690 16.744 20.426 1.00 32.09 37 MET D O 1
ATOM 8046 N N . PRO D 1 38 ? 30.716 17.063 19.467 1.00 25.50 38 PRO D N 1
ATOM 8047 C CA . PRO D 1 38 ? 30.462 18.442 19.027 1.00 28.36 38 PRO D CA 1
ATOM 8048 C C . PRO D 1 38 ? 29.238 18.517 18.126 1.00 24.38 38 PRO D C 1
ATOM 8049 O O . PRO D 1 38 ? 29.012 17.586 17.347 1.00 26.03 38 PRO D O 1
ATOM 8053 N N . ALA D 1 39 ? 28.472 19.599 18.231 1.00 27.37 39 ALA D N 1
ATOM 8054 C CA . ALA D 1 39 ? 27.243 19.751 17.458 1.00 30.10 39 ALA D CA 1
ATOM 8055 C C . ALA D 1 39 ? 27.435 19.547 15.957 1.00 31.92 39 ALA D C 1
ATOM 8056 O O . ALA D 1 39 ? 26.601 18.915 15.308 1.00 27.08 39 ALA D O 1
ATOM 8058 N N . GLY D 1 40 ? 28.525 20.078 15.408 1.00 34.31 40 GLY D N 1
ATOM 8059 C CA . GLY D 1 40 ? 28.784 19.956 13.981 1.00 27.14 40 GLY D CA 1
ATOM 8060 C C . GLY D 1 40 ? 28.949 18.518 13.534 1.00 23.44 40 GLY D C 1
ATOM 8061 O O . GLY D 1 40 ? 28.466 18.114 12.477 1.00 26.60 40 GLY D O 1
ATOM 8062 N N . LEU D 1 41 ? 29.639 17.734 14.344 1.00 22.73 41 LEU D N 1
ATOM 8063 C CA . LEU D 1 41 ? 29.831 16.327 14.038 1.00 24.56 41 LEU D CA 1
ATOM 8064 C C . LEU D 1 41 ? 28.519 15.555 14.117 1.00 23.33 41 LEU D C 1
ATOM 8065 O O . LEU D 1 41 ? 28.240 14.722 13.259 1.00 23.86 41 LEU D O 1
ATOM 8070 N N . ARG D 1 42 ? 27.728 15.830 15.149 1.00 27.77 42 ARG D N 1
ATOM 8071 C CA . ARG D 1 42 ? 26.424 15.183 15.296 1.00 23.26 42 ARG D CA 1
ATOM 8072 C C . ARG D 1 42 ? 25.548 15.461 14.082 1.00 26.58 42 ARG D C 1
ATOM 8073 O O . ARG D 1 42 ? 24.944 14.544 13.520 1.00 24.20 42 ARG D O 1
ATOM 8081 N N . GLU D 1 43 ? 25.506 16.725 13.663 1.00 23.20 43 GLU D N 1
ATOM 8082 C CA . GLU D 1 43 ? 24.681 17.114 12.528 1.00 24.01 43 GLU D CA 1
ATOM 8083 C C . GLU D 1 43 ? 25.164 16.414 11.251 1.00 25.58 43 GLU D C 1
ATOM 8084 O O . GLU D 1 43 ? 24.353 15.945 10.436 1.00 28.76 43 GLU D O 1
ATOM 8086 N N . ASP D 1 44 ? 26.476 16.368 11.049 1.00 24.95 44 ASP D N 1
ATOM 8087 C CA . ASP D 1 44 ? 27.007 15.728 9.844 1.00 26.09 44 ASP D CA 1
ATOM 8088 C C . ASP D 1 44 ? 26.808 14.214 9.830 1.00 23.96 44 ASP D C 1
ATOM 8089 O O . ASP D 1 44 ? 26.588 13.615 8.774 1.00 27.74 44 ASP D O 1
ATOM 8094 N N . ILE D 1 45 ? 26.860 13.592 11.002 1.00 22.25 45 ILE D N 1
ATOM 8095 C CA . ILE D 1 45 ? 26.575 12.163 11.086 1.00 23.33 45 ILE D CA 1
ATOM 8096 C C . ILE D 1 45 ? 25.111 11.892 10.749 1.00 24.42 45 ILE D C 1
ATOM 8097 O O . ILE D 1 45 ? 24.806 10.989 9.969 1.00 24.95 45 ILE D O 1
ATOM 8102 N N . LEU D 1 46 ? 24.209 12.665 11.350 1.00 25.50 46 LEU D N 1
ATOM 8103 C CA . LEU D 1 46 ? 22.779 12.524 11.091 1.00 23.83 46 LEU D CA 1
ATOM 8104 C C . LEU D 1 46 ? 22.406 12.648 9.631 1.00 26.50 46 LEU D C 1
ATOM 8105 O O . LEU D 1 46 ? 21.577 11.887 9.140 1.00 26.22 46 LEU D O 1
ATOM 8110 N N . ALA D 1 47 ? 23.027 13.599 8.941 1.00 25.35 47 ALA D N 1
ATOM 8111 C CA . ALA D 1 47 ? 22.760 13.797 7.520 1.00 26.51 47 ALA D CA 1
ATOM 8112 C C . ALA D 1 47 ? 23.180 12.601 6.680 1.00 27.98 47 ALA D C 1
ATOM 8113 O O . ALA D 1 47 ? 22.766 12.480 5.522 1.00 27.70 47 ALA D O 1
ATOM 8115 N N . LEU D 1 48 ? 24.018 11.735 7.242 1.00 20.48 48 LEU D N 1
ATOM 8116 C CA . LEU D 1 48 ? 24.433 10.535 6.523 1.00 21.72 48 LEU D CA 1
ATOM 8117 C C . LEU D 1 48 ? 23.561 9.326 6.843 1.00 19.44 48 LEU D C 1
ATOM 8118 O O . LEU D 1 48 ? 23.761 8.256 6.269 1.00 24.53 48 LEU D O 1
ATOM 8123 N N . CYS D 1 49 ? 22.605 9.490 7.752 1.00 24.78 49 CYS D N 1
ATOM 8124 C CA . CYS D 1 49 ? 21.815 8.348 8.229 1.00 23.51 49 CYS D CA 1
ATOM 8125 C C . CYS D 1 49 ? 20.614 8.044 7.338 1.00 29.39 49 CYS D C 1
ATOM 8126 O O . CYS D 1 49 ? 19.888 7.065 7.555 1.00 30.50 49 CYS D O 1
ATOM 8129 N N . VAL D 1 50 ? 20.407 8.896 6.344 1.00 24.27 50 VAL D N 1
ATOM 8130 C CA . VAL D 1 50 ? 19.404 8.679 5.313 1.00 24.94 50 VAL D CA 1
ATOM 8131 C C . VAL D 1 50 ? 20.084 8.919 3.981 1.00 26.48 50 VAL D C 1
ATOM 8132 O O . VAL D 1 50 ? 21.082 9.646 3.923 1.00 27.95 50 VAL D O 1
ATOM 8136 N N . PRO D 1 51 ? 19.573 8.291 2.913 1.00 31.17 51 PRO D N 1
ATOM 8137 C CA . PRO D 1 51 ? 20.173 8.444 1.588 1.00 26.16 51 PRO D CA 1
ATOM 8138 C C . PRO D 1 51 ? 20.274 9.897 1.162 1.00 34.31 51 PRO D C 1
ATOM 8139 O O . PRO D 1 51 ? 19.339 10.669 1.386 1.00 32.88 51 PRO D O 1
ATOM 8143 N N . GLY D 1 52 ? 21.411 10.259 0.580 1.00 29.09 52 GLY D N 1
ATOM 8144 C CA . GLY D 1 52 ? 21.662 11.619 0.143 1.00 28.06 52 GLY D CA 1
ATOM 8145 C C . GLY D 1 52 ? 22.766 11.624 -0.899 1.00 31.06 52 GLY D C 1
ATOM 8146 O O . GLY D 1 52 ? 23.292 10.574 -1.255 1.00 27.25 52 GLY D O 1
ATOM 8147 N N . PRO D 1 53 ? 23.153 12.814 -1.373 1.00 30.36 53 PRO D N 1
ATOM 8148 C CA . PRO D 1 53 ? 24.170 12.920 -2.427 1.00 25.82 53 PRO D CA 1
ATOM 8149 C C . PRO D 1 53 ? 25.599 12.813 -1.897 1.00 27.17 53 PRO D C 1
ATOM 8150 O O . PRO D 1 53 ? 25.820 13.071 -0.714 1.00 25.77 53 PRO D O 1
ATOM 8154 N N . ASP D 1 54 ? 26.534 12.390 -2.755 1.00 24.88 54 ASP D N 1
ATOM 8155 C CA . ASP D 1 54 ? 27.970 12.507 -2.476 1.00 21.20 54 ASP D CA 1
ATOM 8156 C C . ASP D 1 54 ? 28.372 11.800 -1.181 1.00 22.68 54 ASP D C 1
ATOM 8157 O O . ASP D 1 54 ? 29.218 12.278 -0.429 1.00 23.33 54 ASP D O 1
ATOM 8162 N N . GLU D 1 55 ? 27.743 10.664 -0.902 1.00 22.25 55 GLU D N 1
ATOM 8163 C CA . GLU D 1 55 ? 27.939 9.998 0.382 1.00 18.95 55 GLU D CA 1
ATOM 8164 C C . GLU D 1 55 ? 29.330 9.441 0.628 1.00 20.12 55 GLU D C 1
ATOM 8165 O O . GLU D 1 55 ? 29.812 9.459 1.765 1.00 19.07 55 GLU D O 1
ATOM 8171 N N . ILE D 1 56 ? 29.955 8.900 -0.411 1.00 23.16 56 ILE D N 1
ATOM 8172 C CA . ILE D 1 56 ? 31.287 8.314 -0.249 1.00 19.35 56 ILE D CA 1
ATOM 8173 C C . ILE D 1 56 ? 32.260 9.374 0.282 1.00 21.57 56 ILE D C 1
ATOM 8174 O O . ILE D 1 56 ? 32.935 9.153 1.301 1.00 21.16 56 ILE D O 1
ATOM 8179 N N . ALA D 1 57 ? 32.302 10.528 -0.380 1.00 20.50 57 ALA D N 1
ATOM 8180 C CA . ALA D 1 57 ? 33.189 11.608 0.052 1.00 20.06 57 ALA D CA 1
ATOM 8181 C C . ALA D 1 57 ? 32.777 12.175 1.406 1.00 22.98 57 ALA D C 1
ATOM 8182 O O . ALA D 1 57 ? 33.627 12.389 2.271 1.00 21.42 57 ALA D O 1
ATOM 8184 N N . ARG D 1 58 ? 31.477 12.382 1.601 1.00 19.02 58 ARG D N 1
ATOM 8185 C CA . ARG D 1 58 ? 30.973 12.941 2.862 1.00 23.88 58 ARG D CA 1
ATOM 8186 C C . ARG D 1 58 ? 31.273 12.022 4.039 1.00 21.92 58 ARG D C 1
ATOM 8187 O O . ARG D 1 58 ? 31.672 12.478 5.117 1.00 24.18 58 ARG D O 1
ATOM 8195 N N . ALA D 1 59 ? 31.059 10.722 3.848 1.00 19.89 59 ALA D N 1
ATOM 8196 C CA . ALA D 1 59 ? 31.319 9.773 4.923 1.00 19.44 59 ALA D CA 1
ATOM 8197 C C . ALA D 1 59 ? 32.812 9.758 5.238 1.00 22.11 59 ALA D C 1
ATOM 8198 O O . ALA D 1 59 ? 33.212 9.653 6.399 1.00 19.11 59 ALA D O 1
ATOM 8200 N N . ALA D 1 60 ? 33.639 9.880 4.206 1.00 21.65 60 ALA D N 1
ATOM 8201 C CA . ALA D 1 60 ? 35.078 9.880 4.411 1.00 23.62 60 ALA D CA 1
ATOM 8202 C C . ALA D 1 60 ? 35.512 11.085 5.238 1.00 21.10 60 ALA D C 1
ATOM 8203 O O . ALA D 1 60 ? 36.336 10.951 6.144 1.00 26.71 60 ALA D O 1
ATOM 8205 N N . GLU D 1 61 ? 34.904 12.240 4.977 1.00 17.82 61 GLU D N 1
ATOM 8206 C CA . GLU D 1 61 ? 35.244 13.461 5.717 1.00 19.41 61 GLU D CA 1
ATOM 8207 C C . GLU D 1 61 ? 34.752 13.391 7.164 1.00 25.29 61 GLU D C 1
ATOM 8208 O O . GLU D 1 61 ? 35.483 13.733 8.102 1.00 24.25 61 GLU D O 1
ATOM 8214 N N . VAL D 1 62 ? 33.523 12.915 7.340 1.00 22.97 62 VAL D N 1
ATOM 8215 C CA . VAL D 1 62 ? 32.923 12.798 8.670 1.00 20.83 62 VAL D CA 1
ATOM 8216 C C . VAL D 1 62 ? 33.671 11.788 9.539 1.00 26.38 62 VAL D C 1
ATOM 8217 O O . VAL D 1 62 ? 33.883 12.016 10.738 1.00 24.71 62 VAL D O 1
ATOM 8221 N N . GLU D 1 63 ? 34.082 10.666 8.954 1.00 22.41 63 GLU D N 1
ATOM 8222 C CA . GLU D 1 63 ? 34.743 9.652 9.765 1.00 22.67 63 GLU D CA 1
ATOM 8223 C C . GLU D 1 63 ? 36.113 10.107 10.243 1.00 23.92 63 GLU D C 1
ATOM 8224 O O . GLU D 1 63 ? 36.589 9.645 11.276 1.00 23.55 63 GLU D O 1
ATOM 8230 N N . GLN D 1 64 ? 36.754 10.992 9.491 1.00 21.81 64 GLN D N 1
ATOM 8231 C CA . GLN D 1 64 ? 38.034 11.538 9.922 1.00 25.14 64 GLN D CA 1
ATOM 8232 C C . GLN D 1 64 ? 37.842 12.347 11.195 1.00 25.88 64 GLN D C 1
ATOM 8233 O O . GLN D 1 64 ? 38.654 12.266 12.109 1.00 24.67 64 GLN D O 1
ATOM 8239 N N . ARG D 1 65 ? 36.747 13.099 11.261 1.00 21.12 65 ARG D N 1
ATOM 8240 C CA . ARG D 1 65 ? 36.452 13.887 12.452 1.00 23.70 65 ARG D CA 1
ATOM 8241 C C . ARG D 1 65 ? 36.073 12.993 13.627 1.00 23.91 65 ARG D C 1
ATOM 8242 O O . ARG D 1 65 ? 36.480 13.251 14.759 1.00 23.69 65 ARG D O 1
ATOM 8250 N N . TRP D 1 66 ? 35.284 11.959 13.348 1.00 20.12 66 TRP D N 1
ATOM 8251 C CA . TRP D 1 66 ? 34.911 10.966 14.346 1.00 22.34 66 TRP D CA 1
ATOM 8252 C C . TRP D 1 66 ? 36.147 10.283 14.928 1.00 22.29 66 TRP D C 1
ATOM 8253 O O . TRP D 1 66 ? 36.286 10.155 16.155 1.00 18.90 66 TRP D O 1
ATOM 8264 N N . VAL D 1 67 ? 37.055 9.869 14.051 1.00 20.15 67 VAL D N 1
ATOM 8265 C CA . VAL D 1 67 ? 38.262 9.175 14.488 1.00 17.21 67 VAL D CA 1
ATOM 8266 C C . VAL D 1 67 ? 39.151 10.096 15.325 1.00 15.50 67 VAL D C 1
ATOM 8267 O O . VAL D 1 67 ? 39.717 9.667 16.336 1.00 17.05 67 VAL D O 1
ATOM 8271 N N . ALA D 1 68 ? 39.255 11.362 14.930 1.00 18.25 68 ALA D N 1
ATOM 8272 C CA . ALA D 1 68 ? 40.021 12.317 15.725 1.00 21.10 68 ALA D CA 1
ATOM 8273 C C . ALA D 1 68 ? 39.419 12.435 17.116 1.00 21.88 68 ALA D C 1
ATOM 8274 O O . ALA D 1 68 ? 40.145 12.508 18.111 1.00 24.02 68 ALA D O 1
ATOM 8276 N N . LEU D 1 69 ? 38.091 12.447 17.194 1.00 24.21 69 LEU D N 1
ATOM 8277 C CA . LEU D 1 69 ? 37.424 12.507 18.493 1.00 25.95 69 LEU D CA 1
ATOM 8278 C C . LEU D 1 69 ? 37.712 11.252 19.310 1.00 23.45 69 LEU D C 1
ATOM 8279 O O . LEU D 1 69 ? 38.009 11.344 20.496 1.00 22.09 69 LEU D O 1
ATOM 8284 N N . ALA D 1 70 ? 37.615 10.085 18.681 1.00 17.47 70 ALA D N 1
ATOM 8285 C CA . ALA D 1 70 ? 37.907 8.835 19.367 1.00 20.32 70 ALA D CA 1
ATOM 8286 C C . ALA D 1 70 ? 39.344 8.823 19.896 1.00 22.33 70 ALA D C 1
ATOM 8287 O O . ALA D 1 70 ? 39.615 8.410 21.029 1.00 18.18 70 ALA D O 1
ATOM 8289 N N . ALA D 1 71 ? 40.277 9.278 19.079 1.00 16.06 71 ALA D N 1
ATOM 8290 C CA . ALA D 1 71 ? 41.672 9.348 19.517 1.00 16.18 71 ALA D CA 1
ATOM 8291 C C . ALA D 1 71 ? 41.871 10.305 20.696 1.00 17.44 71 ALA D C 1
ATOM 8292 O O . ALA D 1 71 ? 42.662 10.010 21.589 1.00 17.43 71 ALA D O 1
ATOM 8294 N N . GLN D 1 72 ? 41.138 11.424 20.703 1.00 17.98 72 GLN D N 1
ATOM 8295 C CA . GLN D 1 72 ? 41.201 12.393 21.799 1.00 22.95 72 GLN D CA 1
ATOM 8296 C C . GLN D 1 72 ? 40.751 11.743 23.091 1.00 16.88 72 GLN D C 1
ATOM 8297 O O . GLN D 1 72 ? 41.399 11.865 24.128 1.00 21.82 72 GLN D O 1
ATOM 8303 N N . GLY D 1 73 ? 39.639 11.027 23.005 1.00 16.29 73 GLY D N 1
ATOM 8304 C CA . GLY D 1 73 ? 39.110 10.362 24.188 1.00 18.84 73 GLY D CA 1
ATOM 8305 C C . GLY D 1 73 ? 40.046 9.296 24.726 1.00 16.61 73 GLY D C 1
ATOM 8306 O O . GLY D 1 73 ? 40.230 9.177 25.943 1.00 18.49 73 GLY D O 1
ATOM 8307 N N . VAL D 1 74 ? 40.621 8.502 23.830 1.00 15.16 74 VAL D N 1
ATOM 8308 C CA . VAL D 1 74 ? 41.604 7.491 24.224 1.00 14.37 74 VAL D CA 1
ATOM 8309 C C . VAL D 1 74 ? 42.803 8.145 24.906 1.00 17.95 74 VAL D C 1
ATOM 8310 O O . VAL D 1 74 ? 43.253 7.692 25.967 1.00 16.46 74 VAL D O 1
ATOM 8314 N N . ARG D 1 75 ? 43.321 9.201 24.282 1.00 15.50 75 ARG D N 1
ATOM 8315 C CA . ARG D 1 75 ? 44.453 9.944 24.836 1.00 15.16 75 ARG D CA 1
ATOM 8316 C C . ARG D 1 75 ? 44.113 10.436 26.238 1.00 19.03 75 ARG D C 1
ATOM 8317 O O . ARG D 1 75 ? 44.929 10.326 27.154 1.00 19.34 75 ARG D O 1
ATOM 8325 N N . GLU D 1 76 ? 42.909 10.987 26.389 1.00 18.47 76 GLU D N 1
ATOM 8326 C CA . GLU D 1 76 ? 42.467 11.534 27.668 1.00 18.19 76 GLU D CA 1
ATOM 8327 C C . GLU D 1 76 ? 42.335 10.469 28.747 1.00 15.21 76 GLU D C 1
ATOM 8328 O O . GLU D 1 76 ? 42.813 10.678 29.873 1.00 19.21 76 GLU D O 1
ATOM 8334 N N . LEU D 1 77 ? 41.753 9.319 28.403 1.00 16.96 77 LEU D N 1
ATOM 8335 C CA . LEU D 1 77 ? 41.651 8.236 29.385 1.00 14.95 77 LEU D CA 1
ATOM 8336 C C . LEU D 1 77 ? 43.026 7.743 29.799 1.00 19.13 77 LEU D C 1
ATOM 8337 O O . LEU D 1 77 ? 43.285 7.530 30.993 1.00 17.16 77 LEU D O 1
ATOM 8342 N N . LEU D 1 78 ? 43.913 7.555 28.824 1.00 19.11 78 LEU D N 1
ATOM 8343 C CA . LEU D 1 78 ? 45.246 7.057 29.136 1.00 16.90 78 LEU D CA 1
ATOM 8344 C C . LEU D 1 78 ? 46.039 8.039 29.986 1.00 20.91 78 LEU D C 1
ATOM 8345 O O . LEU D 1 78 ? 46.742 7.623 30.901 1.00 19.06 78 LEU D O 1
ATOM 8350 N N . LEU D 1 79 ? 45.920 9.333 29.692 1.00 18.48 79 LEU D N 1
ATOM 8351 C CA . LEU D 1 79 ? 46.543 10.354 30.530 1.00 17.89 79 LEU D CA 1
ATOM 8352 C C . LEU D 1 79 ? 46.036 10.229 31.977 1.00 17.89 79 LEU D C 1
ATOM 8353 O O . LEU D 1 79 ? 46.826 10.254 32.921 1.00 20.74 79 LEU D O 1
ATOM 8358 N N . GLN D 1 80 ? 44.725 10.079 32.141 1.00 17.36 80 GLN D N 1
ATOM 8359 C CA . GLN D 1 80 ? 44.119 9.994 33.480 1.00 21.30 80 GLN D CA 1
ATOM 8360 C C . GLN D 1 80 ? 44.674 8.797 34.238 1.00 20.29 80 GLN D C 1
ATOM 8361 O O . GLN D 1 80 ? 44.886 8.844 35.461 1.00 24.60 80 GLN D O 1
ATOM 8367 N N . GLN D 1 81 ? 44.910 7.719 33.499 1.00 19.80 81 GLN D N 1
ATOM 8368 C CA . GLN D 1 81 ? 45.404 6.475 34.085 1.00 20.46 81 GLN D CA 1
ATOM 8369 C C . GLN D 1 81 ? 46.912 6.392 34.129 1.00 20.81 81 GLN D C 1
ATOM 8370 O O . GLN D 1 81 ? 47.455 5.394 34.618 1.00 19.65 81 GLN D O 1
ATOM 8376 N N . GLN D 1 82 ? 47.582 7.436 33.642 1.00 18.94 82 GLN D N 1
ATOM 8377 C CA . GLN D 1 82 ? 49.045 7.440 33.524 1.00 22.24 82 GLN D CA 1
ATOM 8378 C C . GLN D 1 82 ? 49.566 6.193 32.826 1.00 26.87 82 GLN D C 1
ATOM 8379 O O . GLN D 1 82 ? 50.462 5.513 33.324 1.00 22.55 82 GLN D O 1
ATOM 8385 N N . MET D 1 83 ? 48.966 5.884 31.684 1.00 23.02 83 MET D N 1
ATOM 8386 C CA . MET D 1 83 ? 49.343 4.720 30.898 1.00 24.71 83 MET D CA 1
ATOM 8387 C C . MET D 1 83 ? 49.796 5.102 29.513 1.00 31.04 83 MET D C 1
ATOM 8388 O O . MET D 1 83 ? 49.250 6.024 28.900 1.00 27.56 83 MET D O 1
ATOM 8393 N N . SER D 1 84 ? 50.778 4.361 29.016 1.00 20.94 84 SER D N 1
ATOM 8394 C CA . SER D 1 84 ? 51.235 4.501 27.652 1.00 19.84 84 SER D CA 1
ATOM 8395 C C . SER D 1 84 ? 50.372 3.623 26.766 1.00 20.58 84 SER D C 1
ATOM 8396 O O . SER D 1 84 ? 49.855 2.602 27.206 1.00 21.16 84 SER D O 1
ATOM 8399 N N . PRO D 1 85 ? 50.193 4.037 25.507 1.00 21.00 85 PRO D N 1
ATOM 8400 C CA . PRO D 1 85 ? 49.466 3.175 24.568 1.00 19.65 85 PRO D CA 1
ATOM 8401 C C . PRO D 1 85 ? 50.118 1.797 24.413 1.00 23.04 85 PRO D C 1
ATOM 8402 O O . PRO D 1 85 ? 49.424 0.833 24.061 1.00 19.52 85 PRO D O 1
ATOM 8406 N N . ASP D 1 86 ? 51.423 1.692 24.669 1.00 19.31 86 ASP D N 1
ATOM 8407 C CA . ASP D 1 86 ? 52.103 0.397 24.592 1.00 20.85 86 ASP D CA 1
ATOM 8408 C C . ASP D 1 86 ? 51.581 -0.606 25.618 1.00 19.69 86 ASP D C 1
ATOM 8409 O O . ASP D 1 86 ? 51.869 -1.801 25.533 1.00 24.57 86 ASP D O 1
ATOM 8414 N N . GLU D 1 87 ? 50.853 -0.121 26.614 1.00 17.67 87 GLU D N 1
ATOM 8415 C CA . GLU D 1 87 ? 50.380 -0.983 27.676 1.00 18.94 87 GLU D CA 1
ATOM 8416 C C . GLU D 1 87 ? 49.006 -1.565 27.373 1.00 22.81 87 GLU D C 1
ATOM 8417 O O . GLU D 1 87 ? 48.490 -2.368 28.140 1.00 23.92 87 GLU D O 1
ATOM 8423 N N . VAL D 1 88 ? 48.411 -1.125 26.269 1.00 17.77 88 VAL D N 1
ATOM 8424 C CA . VAL D 1 88 ? 47.083 -1.599 25.874 1.00 14.88 88 VAL D CA 1
ATOM 8425 C C . VAL D 1 88 ? 47.208 -2.567 24.703 1.00 19.39 88 VAL D C 1
ATOM 8426 O O . VAL D 1 88 ? 47.907 -2.286 23.717 1.00 18.69 88 VAL D O 1
ATOM 8430 N N . ARG D 1 89 ? 46.582 -3.733 24.815 1.00 16.01 89 ARG D N 1
ATOM 8431 C CA . ARG D 1 89 ? 46.715 -4.731 23.743 1.00 15.66 89 ARG D CA 1
ATOM 8432 C C . ARG D 1 89 ? 45.990 -4.307 22.487 1.00 13.93 89 ARG D C 1
ATOM 8433 O O . ARG D 1 89 ? 46.531 -4.444 21.384 1.00 14.51 89 ARG D O 1
ATOM 8441 N N . ALA D 1 90 ? 44.765 -3.814 22.626 1.00 16.79 90 ALA D N 1
ATOM 8442 C CA . ALA D 1 90 ? 43.993 -3.386 21.462 1.00 15.68 90 ALA D CA 1
ATOM 8443 C C . ALA D 1 90 ? 42.831 -2.511 21.873 1.00 14.79 90 ALA D C 1
ATOM 8444 O O . ALA D 1 90 ? 42.407 -2.543 23.027 1.00 16.97 90 ALA D O 1
ATOM 8446 N N . ILE D 1 91 ? 42.338 -1.735 20.911 1.00 12.09 91 ILE D N 1
ATOM 8447 C CA . ILE D 1 91 ? 41.083 -1.015 21.021 1.00 14.32 91 ILE D CA 1
ATOM 8448 C C . ILE D 1 91 ? 40.022 -1.777 20.239 1.00 13.01 91 ILE D C 1
ATOM 8449 O O . ILE D 1 91 ? 40.228 -2.139 19.071 1.00 15.43 91 ILE D O 1
ATOM 8454 N N . GLY D 1 92 ? 38.876 -2.006 20.871 1.00 13.60 92 GLY D N 1
ATOM 8455 C CA . GLY D 1 92 ? 37.727 -2.518 20.148 1.00 13.49 92 GLY D CA 1
ATOM 8456 C C . GLY D 1 92 ? 36.818 -1.344 19.865 1.00 15.09 92 GLY D C 1
ATOM 8457 O O . GLY D 1 92 ? 36.226 -0.766 20.773 1.00 15.16 92 GLY D O 1
ATOM 8458 N N . SER D 1 93 ? 36.702 -0.982 18.597 1.00 12.33 93 SER D N 1
ATOM 8459 C CA . SER D 1 93 ? 35.929 0.188 18.211 1.00 15.33 93 SER D CA 1
ATOM 8460 C C . SER D 1 93 ? 34.668 -0.192 17.463 1.00 20.26 93 SER D C 1
ATOM 8461 O O . SER D 1 93 ? 34.720 -0.893 16.450 1.00 21.26 93 SER D O 1
ATOM 8464 N N . HIS D 1 94 ? 33.529 0.265 17.969 1.00 15.50 94 HIS D N 1
ATOM 8465 C CA . HIS D 1 94 ? 32.291 0.058 17.248 1.00 19.62 94 HIS D CA 1
ATOM 8466 C C . HIS D 1 94 ? 32.228 0.907 15.987 1.00 23.19 94 HIS D C 1
ATOM 8467 O O . HIS D 1 94 ? 31.569 0.535 15.025 1.00 25.29 94 HIS D O 1
ATOM 8474 N N . GLY D 1 95 ? 32.894 2.052 15.994 1.00 19.16 95 GLY D N 1
ATOM 8475 C CA . GLY D 1 95 ? 32.674 3.007 14.921 1.00 15.10 95 GLY D CA 1
ATOM 8476 C C . GLY D 1 95 ? 31.338 3.701 15.079 1.00 20.51 95 GLY D C 1
ATOM 8477 O O . GLY D 1 95 ? 30.744 3.716 16.154 1.00 19.68 95 GLY D O 1
ATOM 8478 N N . GLN D 1 96 ? 30.854 4.281 13.988 1.00 18.30 96 GLN D N 1
ATOM 8479 C CA . GLN D 1 96 ? 29.588 5.004 14.002 1.00 19.51 96 GLN D CA 1
ATOM 8480 C C . GLN D 1 96 ? 28.656 4.473 12.922 1.00 18.73 96 GLN D C 1
ATOM 8481 O O . GLN D 1 96 ? 28.985 4.523 11.745 1.00 18.99 96 GLN D O 1
ATOM 8487 N N . THR D 1 97 ? 27.489 3.979 13.308 1.00 17.56 97 THR D N 1
ATOM 8488 C CA . THR D 1 97 ? 26.545 3.456 12.313 1.00 16.70 97 THR D CA 1
ATOM 8489 C C . THR D 1 97 ? 25.886 4.593 11.553 1.00 23.48 97 THR D C 1
ATOM 8490 O O . THR D 1 97 ? 25.302 5.481 12.162 1.00 25.58 97 THR D O 1
ATOM 8494 N N . ILE D 1 98 ? 26.004 4.583 10.222 1.00 22.55 98 ILE D N 1
ATOM 8495 C CA . ILE D 1 98 ? 25.271 5.543 9.405 1.00 23.37 98 ILE D CA 1
ATOM 8496 C C . ILE D 1 98 ? 24.182 4.897 8.560 1.00 26.38 98 ILE D C 1
ATOM 8497 O O . ILE D 1 98 ? 23.332 5.585 8.010 1.00 25.24 98 ILE D O 1
ATOM 8502 N N . ARG D 1 99 ? 24.187 3.570 8.481 1.00 20.54 99 ARG D N 1
ATOM 8503 C CA . ARG D 1 99 ? 23.115 2.851 7.785 1.00 22.07 99 ARG D CA 1
ATOM 8504 C C . ARG D 1 99 ? 23.136 1.419 8.261 1.00 25.88 99 ARG D C 1
ATOM 8505 O O . ARG D 1 99 ? 24.202 0.826 8.425 1.00 23.69 99 ARG D O 1
ATOM 8513 N N . HIS D 1 100 ? 21.956 0.890 8.557 1.00 23.26 100 HIS D N 1
ATOM 8514 C CA . HIS D 1 100 ? 21.846 -0.483 9.038 1.00 23.33 100 HIS D CA 1
ATOM 8515 C C . HIS D 1 100 ? 20.629 -1.123 8.423 1.00 27.59 100 HIS D C 1
ATOM 8516 O O . HIS D 1 100 ? 19.507 -0.843 8.841 1.00 28.60 100 HIS D O 1
ATOM 8523 N N . GLU D 1 101 ? 20.843 -1.961 7.414 1.00 25.98 101 GLU D N 1
ATOM 8524 C CA . GLU D 1 101 ? 19.734 -2.539 6.661 1.00 26.89 101 GLU D CA 1
ATOM 8525 C C . GLU D 1 101 ? 19.969 -4.029 6.398 1.00 30.31 101 GLU D C 1
ATOM 8526 O O . GLU D 1 101 ? 20.204 -4.435 5.273 1.00 29.19 101 GLU D O 1
ATOM 8532 N N . PRO D 1 102 ? 19.921 -4.853 7.455 1.00 31.16 102 PRO D N 1
ATOM 8533 C CA . PRO D 1 102 ? 20.181 -6.288 7.278 1.00 34.48 102 PRO D CA 1
ATOM 8534 C C . PRO D 1 102 ? 19.233 -7.019 6.308 1.00 36.83 102 PRO D C 1
ATOM 8535 O O . PRO D 1 102 ? 19.626 -8.066 5.792 1.00 38.73 102 PRO D O 1
ATOM 8539 N N . ALA D 1 103 ? 18.029 -6.501 6.060 1.00 32.46 103 ALA D N 1
ATOM 8540 C CA . ALA D 1 103 ? 17.149 -7.076 5.044 1.00 37.11 103 ALA D CA 1
ATOM 8541 C C . ALA D 1 103 ? 17.767 -7.001 3.650 1.00 39.46 103 ALA D C 1
ATOM 8542 O O . ALA D 1 103 ? 17.421 -7.779 2.758 1.00 36.29 103 ALA D O 1
ATOM 8544 N N . ARG D 1 104 ? 18.630 -6.015 3.447 1.00 34.59 104 ARG D N 1
ATOM 8545 C CA . ARG D 1 104 ? 19.373 -5.899 2.200 1.00 34.27 104 ARG D CA 1
ATOM 8546 C C . ARG D 1 104 ? 20.808 -6.363 2.414 1.00 31.46 104 ARG D C 1
ATOM 8547 O O . ARG D 1 104 ? 21.706 -6.054 1.628 1.00 33.52 104 ARG D O 1
ATOM 8555 N N . HIS D 1 105 ? 21.012 -7.078 3.515 1.00 29.63 105 HIS D N 1
ATOM 8556 C CA . HIS D 1 105 ? 22.294 -7.702 3.822 1.00 28.52 105 HIS D CA 1
ATOM 8557 C C . HIS D 1 105 ? 23.461 -6.745 3.922 1.00 26.57 105 HIS D C 1
ATOM 8558 O O . HIS D 1 105 ? 24.570 -7.073 3.486 1.00 31.61 105 HIS D O 1
ATOM 8565 N N . PHE D 1 106 ? 23.232 -5.570 4.507 1.00 28.31 106 PHE D N 1
ATOM 8566 C CA . PHE D 1 106 ? 24.339 -4.656 4.741 1.00 21.89 106 PHE D CA 1
ATOM 8567 C C . PHE D 1 106 ? 24.197 -3.823 6.006 1.00 21.51 106 PHE D C 1
ATOM 8568 O O . PHE D 1 106 ? 23.087 -3.574 6.495 1.00 23.71 106 PHE D O 1
ATOM 8576 N N . THR D 1 107 ? 25.343 -3.455 6.558 1.00 21.49 107 THR D N 1
ATOM 8577 C CA . THR D 1 107 ? 25.409 -2.541 7.675 1.00 22.81 107 THR D CA 1
ATOM 8578 C C . THR D 1 107 ? 26.690 -1.740 7.523 1.00 21.51 107 THR D C 1
ATOM 8579 O O . THR D 1 107 ? 27.716 -2.280 7.120 1.00 24.13 107 THR D O 1
ATOM 8583 N N . VAL D 1 108 ? 26.617 -0.447 7.809 1.00 18.66 108 VAL D N 1
ATOM 8584 C CA . VAL D 1 108 ? 27.724 0.441 7.536 1.00 19.45 108 VAL D CA 1
ATOM 8585 C C . VAL D 1 108 ? 28.071 1.245 8.756 1.00 22.40 108 VAL D C 1
ATOM 8586 O O . VAL D 1 108 ? 27.285 2.087 9.194 1.00 19.58 108 VAL D O 1
ATOM 8590 N N . GLN D 1 109 ? 29.246 0.953 9.310 1.00 18.64 109 GLN D N 1
ATOM 8591 C CA . GLN D 1 109 ? 29.804 1.705 10.417 1.00 15.89 109 GLN D CA 1
ATOM 8592 C C . GLN D 1 109 ? 31.034 2.393 9.885 1.00 21.40 109 GLN D C 1
ATOM 8593 O O . GLN D 1 109 ? 31.905 1.749 9.303 1.00 24.73 109 GLN D O 1
ATOM 8599 N N . ILE D 1 110 ? 31.107 3.704 10.061 1.00 18.81 110 ILE D N 1
ATOM 8600 C CA . ILE D 1 110 ? 32.307 4.399 9.642 1.00 17.74 110 ILE D CA 1
ATOM 8601 C C . ILE D 1 110 ? 33.205 4.556 10.844 1.00 19.70 110 ILE D C 1
ATOM 8602 O O . ILE D 1 110 ? 32.793 4.308 11.971 1.00 21.40 110 ILE D O 1
ATOM 8607 N N . GLY D 1 111 ? 34.442 4.970 10.615 1.00 21.57 111 GLY D N 1
ATOM 8608 C CA . GLY D 1 111 ? 35.355 5.141 11.729 1.00 17.92 111 GLY D CA 1
ATOM 8609 C C . GLY D 1 111 ? 36.753 4.660 11.410 1.00 20.79 111 GLY D C 1
ATOM 8610 O O . GLY D 1 111 ? 37.435 4.120 12.288 1.00 20.97 111 GLY D O 1
ATOM 8611 N N . ASN D 1 112 ? 37.150 4.864 10.150 1.00 16.65 112 ASN D N 1
ATOM 8612 C CA . ASN D 1 112 ? 38.501 4.564 9.617 1.00 17.31 112 ASN D CA 1
ATOM 8613 C C . ASN D 1 112 ? 39.486 4.005 10.623 1.00 16.10 112 ASN D C 1
ATOM 8614 O O . ASN D 1 112 ? 40.235 4.755 11.252 1.00 16.18 112 ASN D O 1
ATOM 8619 N N . PRO D 1 113 ? 39.474 2.688 10.793 1.00 13.24 113 PRO D N 1
ATOM 8620 C CA . PRO D 1 113 ? 40.300 2.059 11.826 1.00 17.48 113 PRO D CA 1
ATOM 8621 C C . PRO D 1 113 ? 41.788 2.199 11.578 1.00 15.13 113 PRO D C 1
ATOM 8622 O O . PRO D 1 113 ? 42.546 2.250 12.554 1.00 15.37 113 PRO D O 1
ATOM 8626 N N . ALA D 1 114 ? 42.206 2.304 10.323 1.00 13.60 114 ALA D N 1
ATOM 8627 C CA . ALA D 1 114 ? 43.628 2.487 10.064 1.00 15.47 114 ALA D CA 1
ATOM 8628 C C . ALA D 1 114 ? 44.097 3.816 10.612 1.00 14.43 114 ALA D C 1
ATOM 8629 O O . ALA D 1 114 ? 45.205 3.919 11.165 1.00 15.73 114 ALA D O 1
ATOM 8631 N N . LEU D 1 115 ? 43.280 4.849 10.428 1.00 15.43 115 LEU D N 1
ATOM 8632 C CA . LEU D 1 115 ? 43.614 6.167 10.965 1.00 16.52 115 LEU D CA 1
ATOM 8633 C C . LEU D 1 115 ? 43.594 6.123 12.493 1.00 15.58 115 LEU D C 1
ATOM 8634 O O . LEU D 1 115 ? 44.427 6.739 13.157 1.00 16.00 115 LEU D O 1
ATOM 8639 N N . LEU D 1 116 ? 42.652 5.379 13.053 1.00 13.73 116 LEU D N 1
ATOM 8640 C CA . LEU D 1 116 ? 42.577 5.266 14.514 1.00 13.01 116 LEU D CA 1
ATOM 8641 C C . LEU D 1 116 ? 43.843 4.614 15.063 1.00 14.72 116 LEU D C 1
ATOM 8642 O O . LEU D 1 116 ? 44.369 5.041 16.099 1.00 16.32 116 LEU D O 1
ATOM 8647 N N . ALA D 1 117 ? 44.346 3.603 14.358 1.00 15.05 117 ALA D N 1
ATOM 8648 C CA . ALA D 1 117 ? 45.586 2.950 14.764 1.00 15.90 117 ALA D CA 1
ATOM 8649 C C . ALA D 1 117 ? 46.766 3.900 14.626 1.00 15.29 117 ALA D C 1
ATOM 8650 O O . ALA D 1 117 ? 47.633 3.939 15.484 1.00 16.32 117 ALA D O 1
ATOM 8652 N N . GLU D 1 118 ? 46.813 4.648 13.528 1.00 15.36 118 GLU D N 1
ATOM 8653 C CA . GLU D 1 118 ? 47.862 5.640 13.338 1.00 16.71 118 GLU D CA 1
ATOM 8654 C C . GLU D 1 118 ? 47.873 6.689 14.458 1.00 18.75 118 GLU D C 1
ATOM 8655 O O . GLU D 1 118 ? 48.943 7.036 14.988 1.00 18.77 118 GLU D O 1
ATOM 8661 N N . LEU D 1 119 ? 46.693 7.203 14.831 1.00 15.61 119 LEU D N 1
ATOM 8662 C CA . LEU D 1 119 ? 46.616 8.286 15.813 1.00 18.99 119 LEU D CA 1
ATOM 8663 C C . LEU D 1 119 ? 46.843 7.830 17.250 1.00 17.30 119 LEU D C 1
ATOM 8664 O O . LEU D 1 119 ? 47.428 8.574 18.047 1.00 18.42 119 LEU D O 1
ATOM 8669 N N . THR D 1 120 ? 46.386 6.624 17.574 1.00 18.33 120 THR D N 1
ATOM 8670 C CA . THR D 1 120 ? 46.464 6.140 18.950 1.00 18.50 120 THR D CA 1
ATOM 8671 C C . THR D 1 120 ? 47.716 5.337 19.240 1.00 18.61 120 THR D C 1
ATOM 8672 O O . THR D 1 120 ? 48.153 5.280 20.384 1.00 18.88 120 THR D O 1
ATOM 8676 N N . GLY D 1 121 ? 48.265 4.684 18.222 1.00 16.74 121 GLY D N 1
ATOM 8677 C CA . GLY D 1 121 ? 49.406 3.802 18.437 1.00 17.21 121 GLY D CA 1
ATOM 8678 C C . GLY D 1 121 ? 49.048 2.470 19.055 1.00 18.73 121 GLY D C 1
ATOM 8679 O O . GLY D 1 121 ? 49.899 1.774 19.625 1.00 16.72 121 GLY D O 1
ATOM 8680 N N . ILE D 1 122 ? 47.770 2.119 18.952 1.00 14.04 122 ILE D N 1
ATOM 8681 C CA . ILE D 1 122 ? 47.264 0.866 19.493 1.00 13.35 122 ILE D CA 1
ATOM 8682 C C . ILE D 1 122 ? 46.563 0.094 18.384 1.00 13.87 122 ILE D C 1
ATOM 8683 O O . ILE D 1 122 ? 45.868 0.698 17.541 1.00 15.48 122 ILE D O 1
ATOM 8688 N N . ASP D 1 123 ? 46.755 -1.227 18.372 1.00 11.08 123 ASP D N 1
ATOM 8689 C CA . ASP D 1 123 ? 46.031 -2.094 17.453 1.00 14.06 123 ASP D CA 1
ATOM 8690 C C . ASP D 1 123 ? 44.544 -1.838 17.622 1.00 13.24 123 ASP D C 1
ATOM 8691 O O . ASP D 1 123 ? 44.049 -1.706 18.743 1.00 15.76 123 ASP D O 1
ATOM 8696 N N . VAL D 1 124 ? 43.838 -1.780 16.501 1.00 11.53 124 VAL D N 1
ATOM 8697 C CA . VAL D 1 124 ? 42.391 -1.574 16.498 1.00 13.41 124 VAL D CA 1
ATOM 8698 C C . VAL D 1 124 ? 41.672 -2.779 15.929 1.00 13.48 124 VAL D C 1
ATOM 8699 O O . VAL D 1 124 ? 42.022 -3.276 14.852 1.00 15.72 124 VAL D O 1
ATOM 8703 N N . VAL D 1 125 ? 40.672 -3.279 16.654 1.00 12.30 125 VAL D N 1
ATOM 8704 C CA . VAL D 1 125 ? 39.771 -4.270 16.078 1.00 14.01 125 VAL D CA 1
ATOM 8705 C C . VAL D 1 125 ? 38.453 -3.555 15.897 1.00 15.43 125 VAL D C 1
ATOM 8706 O O . VAL D 1 125 ? 37.930 -2.961 16.844 1.00 13.70 125 VAL D O 1
ATOM 8710 N N . ALA D 1 126 ? 37.917 -3.601 14.688 1.00 14.01 126 ALA D N 1
ATOM 8711 C CA . ALA D 1 126 ? 36.713 -2.851 14.370 1.00 15.73 126 ALA D CA 1
ATOM 8712 C C . ALA D 1 126 ? 35.821 -3.609 13.407 1.00 12.48 126 ALA D C 1
ATOM 8713 O O . ALA D 1 126 ? 36.125 -4.740 13.027 1.00 17.58 126 ALA D O 1
ATOM 8715 N N . ASP D 1 127 ? 34.735 -2.954 13.001 1.00 14.54 127 ASP D N 1
ATOM 8716 C CA . ASP D 1 127 ? 33.835 -3.487 11.993 1.00 14.46 127 ASP D CA 1
ATOM 8717 C C . ASP D 1 127 ? 33.235 -4.827 12.419 1.00 18.80 127 ASP D C 1
ATOM 8718 O O . ASP D 1 127 ? 33.232 -5.797 11.655 1.00 18.27 127 ASP D O 1
ATOM 8723 N N . PHE D 1 128 ? 32.722 -4.859 13.642 1.00 17.72 128 PHE D N 1
ATOM 8724 C CA . PHE D 1 128 ? 32.264 -6.107 14.252 1.00 17.69 128 PHE D CA 1
ATOM 8725 C C . PHE D 1 128 ? 30.987 -6.647 13.657 1.00 14.95 128 PHE D C 1
ATOM 8726 O O . PHE D 1 128 ? 30.751 -7.854 13.734 1.00 18.28 128 PHE D O 1
ATOM 8734 N N . ARG D 1 129 ? 30.145 -5.783 13.091 1.00 15.54 129 ARG D N 1
ATOM 8735 C CA . ARG D 1 129 ? 28.819 -6.265 12.653 1.00 19.38 129 ARG D CA 1
ATOM 8736 C C . ARG D 1 129 ? 28.920 -6.991 11.330 1.00 16.18 129 ARG D C 1
ATOM 8737 O O . ARG D 1 129 ? 28.094 -7.844 11.018 1.00 17.72 129 ARG D O 1
ATOM 8745 N N . ARG D 1 130 ? 29.919 -6.643 10.535 1.00 18.36 130 ARG D N 1
ATOM 8746 C CA . ARG D 1 130 ? 29.923 -7.117 9.162 1.00 16.02 130 ARG D CA 1
ATOM 8747 C C . ARG D 1 130 ? 30.005 -8.624 8.951 1.00 17.92 130 ARG D C 1
ATOM 8748 O O . ARG D 1 130 ? 29.311 -9.159 8.089 1.00 18.40 130 ARG D O 1
ATOM 8756 N N . ARG D 1 131 ? 30.783 -9.323 9.784 1.00 17.30 131 ARG D N 1
ATOM 8757 C CA . ARG D 1 131 ? 30.876 -10.764 9.614 1.00 17.50 131 ARG D CA 1
ATOM 8758 C C . ARG D 1 131 ? 29.567 -11.462 9.994 1.00 16.75 131 ARG D C 1
ATOM 8759 O O . ARG D 1 131 ? 29.202 -12.458 9.386 1.00 17.19 131 ARG D O 1
ATOM 8767 N N . ASP D 1 132 ? 28.857 -10.926 10.986 1.00 16.03 132 ASP D N 1
ATOM 8768 C CA . ASP D 1 132 ? 27.568 -11.498 11.365 1.00 14.07 132 ASP D CA 1
ATOM 8769 C C . ASP D 1 132 ? 26.572 -11.361 10.213 1.00 16.02 132 ASP D C 1
ATOM 8770 O O . ASP D 1 132 ? 25.847 -12.315 9.883 1.00 19.43 132 ASP D O 1
ATOM 8775 N N . VAL D 1 133 ? 26.543 -10.187 9.590 1.00 19.48 133 VAL D N 1
ATOM 8776 C CA . VAL D 1 133 ? 25.682 -9.959 8.431 1.00 21.18 133 VAL D CA 1
ATOM 8777 C C . VAL D 1 133 ? 26.086 -10.837 7.239 1.00 18.86 133 VAL D C 1
ATOM 8778 O O . VAL D 1 133 ? 25.239 -11.382 6.518 1.00 21.91 133 VAL D O 1
ATOM 8782 N N . ALA D 1 134 ? 27.392 -10.970 7.038 1.00 19.87 134 ALA D N 1
ATOM 8783 C CA . ALA D 1 134 ? 27.919 -11.823 5.978 1.00 19.62 134 ALA D CA 1
ATOM 8784 C C . ALA D 1 134 ? 27.491 -13.270 6.185 1.00 23.40 134 ALA D C 1
ATOM 8785 O O . ALA D 1 134 ? 27.387 -14.032 5.233 1.00 26.02 134 ALA D O 1
ATOM 8787 N N . ALA D 1 135 ? 27.262 -13.645 7.447 1.00 21.03 135 ALA D N 1
ATOM 8788 C CA . ALA D 1 135 ? 26.786 -14.989 7.783 1.00 19.24 135 ALA D CA 1
ATOM 8789 C C . ALA D 1 135 ? 25.270 -15.051 7.918 1.00 24.03 135 ALA D C 1
ATOM 8790 O O . ALA D 1 135 ? 24.746 -15.940 8.586 1.00 26.93 135 ALA D O 1
ATOM 8792 N N . GLY D 1 136 ? 24.563 -14.086 7.330 1.00 25.60 136 GLY D N 1
ATOM 8793 C CA . GLY D 1 136 ? 23.110 -14.143 7.267 1.00 26.53 136 GLY D CA 1
ATOM 8794 C C . GLY D 1 136 ? 22.383 -13.581 8.479 1.00 23.36 136 GLY D C 1
ATOM 8795 O O . GLY D 1 136 ? 21.152 -13.683 8.588 1.00 23.73 136 GLY D O 1
ATOM 8796 N N . GLY D 1 137 ? 23.139 -13.000 9.397 1.00 18.60 137 GLY D N 1
ATOM 8797 C CA . GLY D 1 137 ? 22.579 -12.423 10.613 1.00 23.03 137 GLY D CA 1
ATOM 8798 C C . GLY D 1 137 ? 22.172 -10.974 10.436 1.00 18.78 137 GLY D C 1
ATOM 8799 O O . GLY D 1 137 ? 22.421 -10.372 9.379 1.00 23.76 137 GLY D O 1
ATOM 8800 N N . GLN D 1 138 ? 21.580 -10.410 11.484 1.00 22.42 138 GLN D N 1
ATOM 8801 C CA . GLN D 1 138 ? 21.113 -9.025 11.470 1.00 20.41 138 GLN D CA 1
ATOM 8802 C C . GLN D 1 138 ? 22.216 -8.053 11.832 1.00 22.31 138 GLN D C 1
ATOM 8803 O O . GLN D 1 138 ? 22.021 -6.850 11.718 1.00 25.61 138 GLN D O 1
ATOM 8809 N N . GLY D 1 139 ? 23.357 -8.566 12.293 1.00 16.79 139 GLY D N 1
ATOM 8810 C CA . GLY D 1 139 ? 24.459 -7.701 12.693 1.00 17.05 139 GLY D CA 1
ATOM 8811 C C . GLY D 1 139 ? 24.167 -7.017 14.011 1.00 21.29 139 GLY D C 1
ATOM 8812 O O . GLY D 1 139 ? 24.848 -6.067 14.396 1.00 20.25 139 GLY D O 1
ATOM 8813 N N . ALA D 1 140 ? 23.151 -7.524 14.711 1.00 19.42 140 ALA D N 1
ATOM 8814 C CA . ALA D 1 140 ? 22.657 -6.933 15.951 1.00 18.43 140 ALA D CA 1
ATOM 8815 C C . ALA D 1 140 ? 21.644 -7.900 16.518 1.00 23.01 140 ALA D C 1
ATOM 8816 O O . ALA D 1 140 ? 21.041 -8.657 15.757 1.00 19.52 140 ALA D O 1
ATOM 8818 N N . PRO D 1 141 ? 21.450 -7.891 17.849 1.00 19.93 141 PRO D N 1
ATOM 8819 C CA . PRO D 1 141 ? 22.180 -7.095 18.849 1.00 17.40 141 PRO D CA 1
ATOM 8820 C C . PRO D 1 141 ? 23.522 -7.743 19.160 1.00 17.95 141 PRO D C 1
ATOM 8821 O O . PRO D 1 141 ? 23.632 -8.958 19.060 1.00 19.30 141 PRO D O 1
ATOM 8825 N N . LEU D 1 142 ? 24.519 -6.964 19.564 1.00 15.31 142 LEU D N 1
ATOM 8826 C CA . LEU D 1 142 ? 25.821 -7.546 19.861 1.00 12.76 142 LEU D CA 1
ATOM 8827 C C . LEU D 1 142 ? 26.040 -7.843 21.336 1.00 16.30 142 LEU D C 1
ATOM 8828 O O . LEU D 1 142 ? 26.702 -8.824 21.690 1.00 16.38 142 LEU D O 1
ATOM 8833 N N . VAL D 1 143 ? 25.517 -6.981 22.193 1.00 18.57 143 VAL D N 1
ATOM 8834 C CA . VAL D 1 143 ? 25.772 -7.124 23.628 1.00 15.73 143 VAL D CA 1
ATOM 8835 C C . VAL D 1 143 ? 25.314 -8.459 24.259 1.00 16.91 143 VAL D C 1
ATOM 8836 O O . VAL D 1 143 ? 25.951 -8.919 25.203 1.00 15.57 143 VAL D O 1
ATOM 8840 N N . PRO D 1 144 ? 24.245 -9.103 23.731 1.00 17.76 144 PRO D N 1
ATOM 8841 C CA . PRO D 1 144 ? 23.908 -10.386 24.365 1.00 18.48 144 PRO D CA 1
ATOM 8842 C C . PRO D 1 144 ? 25.013 -11.437 24.361 1.00 18.24 144 PRO D C 1
ATOM 8843 O O . PRO D 1 144 ? 25.104 -12.226 25.307 1.00 15.60 144 PRO D O 1
ATOM 8847 N N . ALA D 1 145 ? 25.905 -11.408 23.382 1.00 17.64 145 ALA D N 1
ATOM 8848 C CA . ALA D 1 145 ? 27.022 -12.341 23.420 1.00 15.14 145 ALA D CA 1
ATOM 8849 C C . ALA D 1 145 ? 27.915 -12.114 24.646 1.00 14.05 145 ALA D C 1
ATOM 8850 O O . ALA D 1 145 ? 28.418 -13.070 25.235 1.00 13.79 145 ALA D O 1
ATOM 8852 N N . PHE D 1 146 ? 28.105 -10.847 25.011 1.00 15.50 146 PHE D N 1
ATOM 8853 C CA . PHE D 1 146 ? 28.895 -10.457 26.178 1.00 14.78 146 PHE D CA 1
ATOM 8854 C C . PHE D 1 146 ? 28.138 -10.883 27.436 1.00 12.66 146 PHE D C 1
ATOM 8855 O O . PHE D 1 146 ? 28.727 -11.475 28.346 1.00 16.94 146 PHE D O 1
ATOM 8863 N N . HIS D 1 147 ? 26.836 -10.601 27.473 1.00 14.08 147 HIS D N 1
ATOM 8864 C CA . HIS D 1 147 ? 25.999 -11.050 28.597 1.00 15.71 147 HIS D CA 1
ATOM 8865 C C . HIS D 1 147 ? 26.132 -12.540 28.816 1.00 18.85 147 HIS D C 1
ATOM 8866 O O . HIS D 1 147 ? 26.295 -12.995 29.948 1.00 17.31 147 HIS D O 1
ATOM 8873 N N . GLN D 1 148 ? 26.035 -13.304 27.729 1.00 17.39 148 GLN D N 1
ATOM 8874 C CA . GLN D 1 148 ? 26.137 -14.756 27.827 1.00 18.60 148 GLN D CA 1
ATOM 8875 C C . GLN D 1 148 ? 27.513 -15.208 28.305 1.00 18.20 148 GLN D C 1
ATOM 8876 O O . GLN D 1 148 ? 27.631 -16.068 29.190 1.00 18.01 148 GLN D O 1
ATOM 8882 N N . ALA D 1 149 ? 28.570 -14.630 27.740 1.00 17.37 149 ALA D N 1
ATOM 8883 C CA . ALA D 1 149 ? 29.899 -15.050 28.157 1.00 16.29 149 ALA D CA 1
ATOM 8884 C C . ALA D 1 149 ? 30.159 -14.735 29.628 1.00 20.29 149 ALA D C 1
ATOM 8885 O O . ALA D 1 149 ? 30.789 -15.522 30.327 1.00 24.16 149 ALA D O 1
ATOM 8887 N N . LEU D 1 150 ? 29.632 -13.614 30.105 1.00 16.00 150 LEU D N 1
ATOM 8888 C CA . LEU D 1 150 ? 29.854 -13.215 31.493 1.00 20.35 150 LEU D CA 1
ATOM 8889 C C . LEU D 1 150 ? 28.991 -14.001 32.472 1.00 22.06 150 LEU D C 1
ATOM 8890 O O . LEU D 1 150 ? 29.463 -14.420 33.524 1.00 20.59 150 LEU D O 1
ATOM 8895 N N . PHE D 1 151 ? 27.728 -14.207 32.122 1.00 17.02 151 PHE D N 1
ATOM 8896 C CA . PHE D 1 151 ? 26.721 -14.569 33.120 1.00 18.28 151 PHE D CA 1
ATOM 8897 C C . PHE D 1 151 ? 25.978 -15.857 32.823 1.00 19.68 151 PHE D C 1
ATOM 8898 O O . PHE D 1 151 ? 25.218 -16.354 33.677 1.00 21.74 151 PHE D O 1
ATOM 8906 N N . GLY D 1 152 ? 26.175 -16.421 31.639 1.00 17.69 152 GLY D N 1
ATOM 8907 C CA . GLY D 1 152 ? 25.494 -17.666 31.319 1.00 18.98 152 GLY D CA 1
ATOM 8908 C C . GLY D 1 152 ? 26.015 -18.775 32.217 1.00 20.48 152 GLY D C 1
ATOM 8909 O O . GLY D 1 152 ? 27.214 -18.857 32.480 1.00 22.08 152 GLY D O 1
ATOM 8910 N N . ASP D 1 153 ? 25.122 -19.671 32.631 1.00 21.22 153 ASP D N 1
ATOM 8911 C CA . ASP D 1 153 ? 25.422 -20.675 33.646 1.00 24.16 153 ASP D CA 1
ATOM 8912 C C . ASP D 1 153 ? 24.309 -21.713 33.638 1.00 26.25 153 ASP D C 1
ATOM 8913 O O . ASP D 1 153 ? 23.149 -21.376 33.904 1.00 26.80 153 ASP D O 1
ATOM 8918 N N . ASP D 1 154 ? 24.669 -22.965 33.323 1.00 25.18 154 ASP D N 1
ATOM 8919 C CA . ASP D 1 154 ? 23.696 -24.049 33.185 1.00 29.72 154 ASP D CA 1
ATOM 8920 C C . ASP D 1 154 ? 22.964 -24.336 34.478 1.00 24.54 154 ASP D C 1
ATOM 8921 O O . ASP D 1 154 ? 21.955 -25.044 34.478 1.00 26.93 154 ASP D O 1
ATOM 8926 N N . ASP D 1 155 ? 23.435 -23.767 35.580 1.00 26.85 155 ASP D N 1
ATOM 8927 C CA . ASP D 1 155 ? 22.834 -24.092 36.860 1.00 29.28 155 ASP D CA 1
ATOM 8928 C C . ASP D 1 155 ? 21.834 -23.030 37.305 1.00 31.86 155 ASP D C 1
ATOM 8929 O O . ASP D 1 155 ? 21.077 -23.252 38.237 1.00 31.79 155 ASP D O 1
ATOM 8934 N N . THR D 1 156 ? 21.812 -21.881 36.636 1.00 24.81 156 THR D N 1
ATOM 8935 C CA . THR D 1 156 ? 20.971 -20.772 37.096 1.00 22.94 156 THR D CA 1
ATOM 8936 C C . THR D 1 156 ? 20.210 -20.097 35.959 1.00 24.94 156 THR D C 1
ATOM 8937 O O . THR D 1 156 ? 20.813 -19.730 34.948 1.00 27.03 156 THR D O 1
ATOM 8941 N N . SER D 1 157 ? 18.901 -19.922 36.117 1.00 24.74 157 SER D N 1
ATOM 8942 C CA . SER D 1 157 ? 18.123 -19.132 35.158 1.00 23.87 157 SER D CA 1
ATOM 8943 C C . SER D 1 157 ? 18.362 -17.671 35.489 1.00 21.90 157 SER D C 1
ATOM 8944 O O . SER D 1 157 ? 18.026 -17.226 36.589 1.00 21.57 157 SER D O 1
ATOM 8947 N N . ARG D 1 158 ? 18.935 -16.921 34.555 1.00 16.63 158 ARG D N 1
ATOM 8948 C CA . ARG D 1 158 ? 19.225 -15.520 34.799 1.00 17.74 158 ARG D CA 1
ATOM 8949 C C . ARG D 1 158 ? 18.637 -14.644 33.724 1.00 24.16 158 ARG D C 1
ATOM 8950 O O . ARG D 1 158 ? 18.537 -15.047 32.556 1.00 20.83 158 ARG D O 1
ATOM 8958 N N . ALA D 1 159 ? 18.321 -13.415 34.115 1.00 18.19 159 ALA D N 1
ATOM 8959 C CA . ALA D 1 159 ? 17.926 -12.386 33.165 1.00 15.08 159 ALA D CA 1
ATOM 8960 C C . ALA D 1 159 ? 18.883 -11.228 33.336 1.00 19.97 159 ALA D C 1
ATOM 8961 O O . ALA D 1 159 ? 19.102 -10.758 34.449 1.00 18.42 159 ALA D O 1
ATOM 8963 N N . VAL D 1 160 ? 19.467 -10.765 32.235 1.00 13.55 160 VAL D N 1
ATOM 8964 C CA . VAL D 1 160 ? 20.316 -9.592 32.301 1.00 17.56 160 VAL D CA 1
ATOM 8965 C C . VAL D 1 160 ? 19.491 -8.438 31.758 1.00 17.34 160 VAL D C 1
ATOM 8966 O O . VAL D 1 160 ? 19.186 -8.377 30.558 1.00 19.40 160 VAL D O 1
ATOM 8970 N N . LEU D 1 161 ? 19.168 -7.500 32.641 1.00 15.95 161 LEU D N 1
ATOM 8971 C CA . LEU D 1 161 ? 18.196 -6.460 32.341 1.00 14.73 161 LEU D CA 1
ATOM 8972 C C . LEU D 1 161 ? 18.887 -5.123 32.208 1.00 18.76 161 LEU D C 1
ATOM 8973 O O . LEU D 1 161 ? 19.477 -4.634 33.163 1.00 17.80 161 LEU D O 1
ATOM 8978 N N . ASN D 1 162 ? 18.834 -4.540 31.010 1.00 17.23 162 ASN D N 1
ATOM 8979 C CA . ASN D 1 162 ? 19.367 -3.204 30.818 1.00 16.28 162 ASN D CA 1
ATOM 8980 C C . ASN D 1 162 ? 18.247 -2.185 30.918 1.00 19.39 162 ASN D C 1
ATOM 8981 O O . ASN D 1 162 ? 17.291 -2.208 30.144 1.00 18.97 162 ASN D O 1
ATOM 8986 N N . ILE D 1 163 ? 18.341 -1.299 31.903 1.00 18.14 163 ILE D N 1
ATOM 8987 C CA . ILE D 1 163 ? 17.336 -0.260 32.029 1.00 17.15 163 ILE D CA 1
ATOM 8988 C C . ILE D 1 163 ? 17.985 1.025 31.565 1.00 20.52 163 ILE D C 1
ATOM 8989 O O . ILE D 1 163 ? 18.616 1.748 32.344 1.00 19.12 163 ILE D O 1
ATOM 8994 N N . GLY D 1 164 ? 17.813 1.310 30.278 1.00 19.79 164 GLY D N 1
ATOM 8995 C CA . GLY D 1 164 ? 18.245 2.579 29.722 1.00 21.01 164 GLY D CA 1
ATOM 8996 C C . GLY D 1 164 ? 17.048 3.477 29.520 1.00 21.18 164 GLY D C 1
ATOM 8997 O O . GLY D 1 164 ? 16.138 3.503 30.350 1.00 19.29 164 GLY D O 1
ATOM 8998 N N . GLY D 1 165 ? 17.024 4.210 28.411 1.00 18.47 165 GLY D N 1
ATOM 8999 C CA . GLY D 1 165 ? 15.829 4.963 28.079 1.00 16.46 165 GLY D CA 1
ATOM 9000 C C . GLY D 1 165 ? 14.700 3.964 27.974 1.00 18.70 165 GLY D C 1
ATOM 9001 O O . GLY D 1 165 ? 13.617 4.157 28.524 1.00 19.85 165 GLY D O 1
ATOM 9002 N N . PHE D 1 166 ? 14.991 2.860 27.302 1.00 21.63 166 PHE D N 1
ATOM 9003 C CA . PHE D 1 166 ? 14.075 1.739 27.284 1.00 19.19 166 PHE D CA 1
ATOM 9004 C C . PHE D 1 166 ? 14.715 0.569 27.997 1.00 17.79 166 PHE D C 1
ATOM 9005 O O . PHE D 1 166 ? 15.931 0.551 28.194 1.00 20.26 166 PHE D O 1
ATOM 9013 N N . SER D 1 167 ? 13.896 -0.413 28.358 1.00 21.33 167 SER D N 1
ATOM 9014 C CA . SER D 1 167 ? 14.386 -1.584 29.068 1.00 16.41 167 SER D CA 1
ATOM 9015 C C . SER D 1 167 ? 14.419 -2.747 28.098 1.00 18.72 167 SER D C 1
ATOM 9016 O O . SER D 1 167 ? 13.471 -2.962 27.329 1.00 23.15 167 SER D O 1
ATOM 9019 N N . ASN D 1 168 ? 15.492 -3.513 28.165 1.00 21.55 168 ASN D N 1
ATOM 9020 C CA . ASN D 1 168 ? 15.630 -4.714 27.359 1.00 22.35 168 ASN D CA 1
ATOM 9021 C C . ASN D 1 168 ? 16.333 -5.788 28.157 1.00 26.67 168 ASN D C 1
ATOM 9022 O O . ASN D 1 168 ? 17.123 -5.494 29.051 1.00 23.45 168 ASN D O 1
ATOM 9027 N N . VAL D 1 169 ? 16.039 -7.037 27.839 1.00 22.97 169 VAL D N 1
ATOM 9028 C CA . VAL D 1 169 ? 16.546 -8.124 28.654 1.00 20.47 169 VAL D CA 1
ATOM 9029 C C . VAL D 1 169 ? 17.185 -9.190 27.792 1.00 24.62 169 VAL D C 1
ATOM 9030 O O . VAL D 1 169 ? 16.756 -9.419 26.661 1.00 21.54 169 VAL D O 1
ATOM 9034 N N . SER D 1 170 ? 18.240 -9.797 28.322 1.00 18.01 170 SER D N 1
ATOM 9035 C CA . SER D 1 170 ? 18.786 -11.021 27.765 1.00 19.20 170 SER D CA 1
ATOM 9036 C C . SER D 1 170 ? 18.397 -12.130 28.708 1.00 20.95 170 SER D C 1
ATOM 9037 O O . SER D 1 170 ? 18.715 -12.075 29.896 1.00 22.48 170 SER D O 1
ATOM 9040 N N . LEU D 1 171 ? 17.718 -13.144 28.188 1.00 18.30 171 LEU D N 1
ATOM 9041 C CA . LEU D 1 171 ? 17.356 -14.277 29.035 1.00 15.70 171 LEU D CA 1
ATOM 9042 C C . LEU D 1 171 ? 18.339 -15.411 28.822 1.00 20.17 171 LEU D C 1
ATOM 9043 O O . LEU D 1 171 ? 18.487 -15.930 27.713 1.00 20.92 171 LEU D O 1
ATOM 9048 N N . LEU D 1 172 ? 19.009 -15.799 29.890 1.00 17.37 172 LEU D N 1
ATOM 9049 C CA . LEU D 1 172 ? 19.995 -16.856 29.820 1.00 16.21 172 LEU D CA 1
ATOM 9050 C C . LEU D 1 172 ? 19.400 -18.029 30.573 1.00 22.86 172 LEU D C 1
ATOM 9051 O O . LEU D 1 172 ? 19.577 -18.177 31.792 1.00 20.97 172 LEU D O 1
ATOM 9056 N N . SER D 1 173 ? 18.726 -18.892 29.821 1.00 21.02 173 SER D N 1
ATOM 9057 C CA . SER D 1 173 ? 18.010 -20.027 30.396 1.00 19.21 173 SER D CA 1
ATOM 9058 C C . SER D 1 173 ? 18.753 -21.299 30.051 1.00 21.75 173 SER D C 1
ATOM 9059 O O . SER D 1 173 ? 19.014 -21.571 28.886 1.00 26.24 173 SER D O 1
ATOM 9062 N N . PRO D 1 174 ? 19.085 -22.095 31.075 1.00 22.64 174 PRO D N 1
ATOM 9063 C CA . PRO D 1 174 ? 19.827 -23.338 30.841 1.00 24.53 174 PRO D CA 1
ATOM 9064 C C . PRO D 1 174 ? 19.121 -24.267 29.848 1.00 23.24 174 PRO D C 1
ATOM 9065 O O . PRO D 1 174 ? 17.912 -24.486 29.934 1.00 27.00 174 PRO D O 1
ATOM 9069 N N . GLY D 1 175 ? 19.884 -24.760 28.881 1.00 34.70 175 GLY D N 1
ATOM 9070 C CA . GLY D 1 175 ? 19.367 -25.693 27.896 1.00 42.25 175 GLY D CA 1
ATOM 9071 C C . GLY D 1 175 ? 18.490 -25.101 26.805 1.00 40.54 175 GLY D C 1
ATOM 9072 O O . GLY D 1 175 ? 17.923 -25.840 26.000 1.00 43.43 175 GLY D O 1
ATOM 9073 N N . LYS D 1 176 ? 18.379 -23.777 26.769 1.00 28.41 176 LYS D N 1
ATOM 9074 C CA . LYS D 1 176 ? 17.558 -23.099 25.766 1.00 26.74 176 LYS D CA 1
ATOM 9075 C C . LYS D 1 176 ? 18.382 -22.068 25.027 1.00 22.49 176 LYS D C 1
ATOM 9076 O O . LYS D 1 176 ? 19.351 -21.563 25.570 1.00 21.82 176 LYS D O 1
ATOM 9082 N N . PRO D 1 177 ? 17.967 -21.707 23.800 1.00 23.54 177 PRO D N 1
ATOM 9083 C CA . PRO D 1 177 ? 18.695 -20.636 23.121 1.00 25.76 177 PRO D CA 1
ATOM 9084 C C . PRO D 1 177 ? 18.551 -19.322 23.898 1.00 19.54 177 PRO D C 1
ATOM 9085 O O . PRO D 1 177 ? 17.543 -19.093 24.582 1.00 21.97 177 PRO D O 1
ATOM 9089 N N . VAL D 1 178 ? 19.579 -18.485 23.801 1.00 15.86 178 VAL D N 1
ATOM 9090 C CA . VAL D 1 178 ? 19.522 -17.136 24.335 1.00 15.51 178 VAL D CA 1
ATOM 9091 C C . VAL D 1 178 ? 18.421 -16.328 23.671 1.00 21.22 178 VAL D C 1
ATOM 9092 O O . VAL D 1 178 ? 18.176 -16.438 22.459 1.00 22.42 178 VAL D O 1
ATOM 9096 N N . ARG D 1 179 ? 17.722 -15.538 24.476 1.00 20.67 179 ARG D N 1
ATOM 9097 C CA . ARG D 1 179 ? 16.668 -14.667 23.964 1.00 24.51 179 ARG D CA 1
ATOM 9098 C C . ARG D 1 179 ? 16.917 -13.244 24.398 1.00 26.94 179 ARG D C 1
ATOM 9099 O O . ARG D 1 179 ? 17.574 -13.004 25.412 1.00 23.46 179 ARG D O 1
ATOM 9107 N N . GLY D 1 180 ? 16.394 -12.301 23.625 1.00 32.75 180 GLY D N 1
ATOM 9108 C CA . GLY D 1 180 ? 16.499 -10.900 23.973 1.00 31.85 180 GLY D CA 1
ATOM 9109 C C . GLY D 1 180 ? 15.293 -10.158 23.438 1.00 40.81 180 GLY D C 1
ATOM 9110 O O . GLY D 1 180 ? 14.884 -10.381 22.298 1.00 46.41 180 GLY D O 1
ATOM 9111 N N . PHE D 1 181 ? 14.739 -9.257 24.245 1.00 28.49 181 PHE D N 1
ATOM 9112 C CA . PHE D 1 181 ? 13.646 -8.413 23.775 1.00 25.84 181 PHE D CA 1
ATOM 9113 C C . PHE D 1 181 ? 13.493 -7.153 24.610 1.00 25.92 181 PHE D C 1
ATOM 9114 O O . PHE D 1 181 ? 14.040 -7.055 25.713 1.00 25.79 181 PHE D O 1
ATOM 9122 N N . ASP D 1 182 ? 12.757 -6.188 24.063 1.00 23.73 182 ASP D N 1
ATOM 9123 C CA . ASP D 1 182 ? 12.480 -4.940 24.762 1.00 26.20 182 ASP D CA 1
ATOM 9124 C C . ASP D 1 182 ? 11.315 -5.155 25.705 1.00 26.52 182 ASP D C 1
ATOM 9125 O O . ASP D 1 182 ? 10.341 -5.827 25.345 1.00 24.46 182 ASP D O 1
ATOM 9130 N N . CYS D 1 183 ? 11.375 -4.566 26.899 1.00 25.60 183 CYS D N 1
ATOM 9131 C CA . CYS D 1 183 ? 10.311 -4.792 27.866 1.00 25.93 183 CYS D CA 1
ATOM 9132 C C . CYS D 1 183 ? 9.329 -3.655 27.871 1.00 29.67 183 CYS D C 1
ATOM 9133 O O . CYS D 1 183 ? 8.162 -3.842 28.195 1.00 26.46 183 CYS D O 1
ATOM 9136 N N . GLY D 1 184 ? 9.782 -2.497 27.420 1.00 27.84 184 GLY D N 1
ATOM 9137 C CA . GLY D 1 184 ? 8.993 -1.286 27.537 1.00 25.17 184 GLY D CA 1
ATOM 9138 C C . GLY D 1 184 ? 9.862 -0.149 28.018 1.00 26.92 184 GLY D C 1
ATOM 9139 O O . GLY D 1 184 ? 11.090 -0.227 27.936 1.00 28.32 184 GLY D O 1
ATOM 9140 N N . PRO D 1 185 ? 9.237 0.924 28.508 1.00 20.91 185 PRO D N 1
ATOM 9141 C CA . PRO D 1 185 ? 10.024 2.102 28.878 1.00 21.61 185 PRO D CA 1
ATOM 9142 C C . PRO D 1 185 ? 10.923 1.805 30.063 1.00 25.63 185 PRO D C 1
ATOM 9143 O O . PRO D 1 185 ? 10.530 1.058 30.955 1.00 27.72 185 PRO D O 1
ATOM 9147 N N . GLY D 1 186 ? 12.104 2.404 30.075 1.00 20.12 186 GLY D N 1
ATOM 9148 C CA . GLY D 1 186 ? 12.987 2.303 31.217 1.00 18.94 186 GLY D CA 1
ATOM 9149 C C . GLY D 1 186 ? 12.962 3.637 31.922 1.00 19.75 186 GLY D C 1
ATOM 9150 O O . GLY D 1 186 ? 12.054 3.901 32.710 1.00 19.37 186 GLY D O 1
ATOM 9151 N N . ASN D 1 187 ? 13.937 4.487 31.620 1.00 16.87 187 ASN D N 1
ATOM 9152 C CA . ASN D 1 187 ? 14.010 5.800 32.246 1.00 15.48 187 ASN D CA 1
ATOM 9153 C C . ASN D 1 187 ? 13.339 6.896 31.421 1.00 16.57 187 ASN D C 1
ATOM 9154 O O . ASN D 1 187 ? 13.159 8.014 31.909 1.00 18.47 187 ASN D O 1
ATOM 9159 N N . VAL D 1 188 ? 12.957 6.579 30.183 1.00 19.90 188 VAL D N 1
ATOM 9160 C CA . VAL D 1 188 ? 12.550 7.616 29.222 1.00 22.62 188 VAL D CA 1
ATOM 9161 C C . VAL D 1 188 ? 11.422 8.540 29.715 1.00 22.00 188 VAL D C 1
ATOM 9162 O O . VAL D 1 188 ? 11.537 9.768 29.617 1.00 21.64 188 VAL D O 1
ATOM 9166 N N . LEU D 1 189 ? 10.354 7.968 30.269 1.00 18.75 189 LEU D N 1
ATOM 9167 C CA . LEU D 1 189 ? 9.227 8.776 30.719 1.00 18.13 189 LEU D CA 1
ATOM 9168 C C . LEU D 1 189 ? 9.493 9.441 32.057 1.00 18.86 189 LEU D C 1
ATOM 9169 O O . LEU D 1 189 ? 9.125 10.601 32.247 1.00 22.07 189 LEU D O 1
ATOM 9174 N N . MET D 1 190 ? 10.120 8.722 32.988 1.00 17.51 190 MET D N 1
ATOM 9175 C CA . MET D 1 190 ? 10.428 9.319 34.286 1.00 17.52 190 MET D CA 1
ATOM 9176 C C . MET D 1 190 ? 11.356 10.515 34.125 1.00 22.28 190 MET D C 1
ATOM 9177 O O . MET D 1 190 ? 11.234 11.500 34.849 1.00 23.41 190 MET D O 1
ATOM 9182 N N . ASP D 1 191 ? 12.290 10.414 33.177 1.00 23.68 191 ASP D N 1
ATOM 9183 C CA . ASP D 1 191 ? 13.227 11.503 32.872 1.00 18.65 191 ASP D CA 1
ATOM 9184 C C . ASP D 1 191 ? 12.486 12.664 32.232 1.00 22.93 191 ASP D C 1
ATOM 9185 O O . ASP D 1 191 ? 12.681 13.824 32.593 1.00 26.51 191 ASP D O 1
ATOM 9190 N N . ALA D 1 192 ? 11.648 12.341 31.251 1.00 20.23 192 ALA D N 1
ATOM 9191 C CA . ALA D 1 192 ? 10.892 13.368 30.546 1.00 25.75 192 ALA D CA 1
ATOM 9192 C C . ALA D 1 192 ? 9.954 14.092 31.497 1.00 28.77 192 ALA D C 1
ATOM 9193 O O . ALA D 1 192 ? 9.838 15.318 31.468 1.00 26.98 192 ALA D O 1
ATOM 9195 N N . TRP D 1 193 ? 9.312 13.338 32.375 1.00 24.37 193 TRP D N 1
ATOM 9196 C CA . TRP D 1 193 ? 8.326 13.942 33.252 1.00 26.55 193 TRP D CA 1
ATOM 9197 C C . TRP D 1 193 ? 8.964 14.843 34.299 1.00 24.63 193 TRP D C 1
ATOM 9198 O O . TRP D 1 193 ? 8.523 15.976 34.474 1.00 26.25 193 TRP D O 1
ATOM 9209 N N . ILE D 1 194 ? 10.016 14.380 34.968 1.00 22.49 194 ILE D N 1
ATOM 9210 C CA . ILE D 1 194 ? 10.654 15.237 35.961 1.00 23.36 194 ILE D CA 1
ATOM 9211 C C . ILE D 1 194 ? 11.340 16.450 35.332 1.00 27.90 194 ILE D C 1
ATOM 9212 O O . ILE D 1 194 ? 11.414 17.507 35.952 1.00 28.01 194 ILE D O 1
ATOM 9217 N N . HIS D 1 195 ? 11.807 16.322 34.094 1.00 26.27 195 HIS D N 1
ATOM 9218 C CA . HIS D 1 195 ? 12.416 17.471 33.429 1.00 29.41 195 HIS D CA 1
ATOM 9219 C C . HIS D 1 195 ? 11.341 18.507 33.112 1.00 33.33 195 HIS D C 1
ATOM 9220 O O . HIS D 1 195 ? 11.536 19.705 33.316 1.00 32.61 195 HIS D O 1
ATOM 9227 N N . HIS D 1 196 ? 10.205 18.036 32.613 1.00 29.62 196 HIS D N 1
ATOM 9228 C CA . HIS D 1 196 ? 9.088 18.922 32.284 1.00 32.53 196 HIS D CA 1
ATOM 9229 C C . HIS D 1 196 ? 8.537 19.667 33.497 1.00 32.59 196 HIS D C 1
ATOM 9230 O O . HIS D 1 196 ? 8.144 20.829 33.393 1.00 36.43 196 HIS D O 1
ATOM 9237 N N . GLN D 1 197 ? 8.518 19.001 34.646 1.00 32.07 197 GLN D N 1
ATOM 9238 C CA . GLN D 1 197 ? 7.861 19.552 35.827 1.00 35.56 197 GLN D CA 1
ATOM 9239 C C . GLN D 1 197 ? 8.819 20.279 36.760 1.00 38.40 197 GLN D C 1
ATOM 9240 O O . GLN D 1 197 ? 8.420 21.215 37.457 1.00 38.09 197 GLN D O 1
ATOM 9246 N N . ARG D 1 198 ? 10.081 19.864 36.772 1.00 35.24 198 ARG D N 1
ATOM 9247 C CA . ARG D 1 198 ? 11.020 20.398 37.759 1.00 38.85 198 ARG D CA 1
ATOM 9248 C C . ARG D 1 198 ? 12.370 20.794 37.157 1.00 37.92 198 ARG D C 1
ATOM 9249 O O . ARG D 1 198 ? 13.247 21.300 37.855 1.00 43.86 198 ARG D O 1
ATOM 9257 N N . GLY D 1 199 ? 12.526 20.563 35.858 1.00 33.85 199 GLY D N 1
ATOM 9258 C CA . GLY D 1 199 ? 13.739 20.937 35.150 1.00 37.55 199 GLY D CA 1
ATOM 9259 C C . GLY D 1 199 ? 14.955 20.124 35.548 1.00 37.43 199 GLY D C 1
ATOM 9260 O O . GLY D 1 199 ? 16.096 20.535 35.316 1.00 41.16 199 GLY D O 1
ATOM 9261 N N . GLU D 1 200 ? 14.721 18.965 36.150 1.00 32.07 200 GLU D N 1
ATOM 9262 C CA . GLU D 1 200 ? 15.815 18.070 36.487 1.00 31.50 200 GLU D CA 1
ATOM 9263 C C . GLU D 1 200 ? 15.967 17.064 35.358 1.00 29.18 200 GLU D C 1
ATOM 9264 O O . GLU D 1 200 ? 14.987 16.693 34.723 1.00 29.97 200 GLU D O 1
ATOM 9270 N N . HIS D 1 201 ? 17.188 16.603 35.125 1.00 29.06 201 HIS D N 1
ATOM 9271 C CA . HIS D 1 201 ? 17.449 15.648 34.047 1.00 32.42 201 HIS D CA 1
AT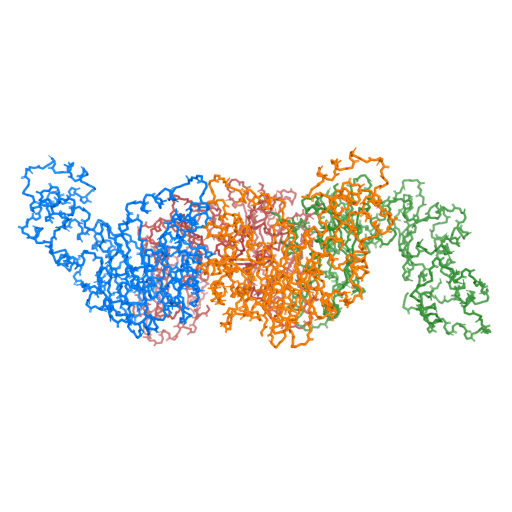OM 9272 C C . HIS D 1 201 ? 16.953 14.228 34.341 1.00 27.85 201 HIS D C 1
ATOM 9273 O O . HIS D 1 201 ? 16.595 13.481 33.426 1.00 28.55 201 HIS D O 1
ATOM 9280 N N . PHE D 1 202 ? 16.967 13.844 35.611 1.00 22.04 202 PHE D N 1
ATOM 9281 C CA . PHE D 1 202 ? 16.422 12.557 36.017 1.00 22.56 202 PHE D CA 1
ATOM 9282 C C . PHE D 1 202 ? 15.979 12.599 37.469 1.00 21.06 202 PHE D C 1
ATOM 9283 O O . PHE D 1 202 ? 16.251 13.568 38.179 1.00 23.68 202 PHE D O 1
ATOM 9291 N N . ASP D 1 203 ? 15.317 11.534 37.906 1.00 21.24 203 ASP D N 1
ATOM 9292 C CA . ASP D 1 203 ? 14.781 11.458 39.267 1.00 21.59 203 ASP D CA 1
ATOM 9293 C C . ASP D 1 203 ? 15.783 10.703 40.115 1.00 20.96 203 ASP D C 1
ATOM 9294 O O . ASP D 1 203 ? 15.777 9.469 40.119 1.00 21.28 203 ASP D O 1
ATOM 9299 N N . ARG D 1 204 ? 16.650 11.435 40.818 1.00 23.91 204 ARG D N 1
ATOM 9300 C CA . ARG D 1 204 ? 17.746 10.802 41.542 1.00 19.26 204 ARG D CA 1
ATOM 9301 C C . ARG D 1 204 ? 17.237 9.825 42.604 1.00 24.42 204 ARG D C 1
ATOM 9302 O O . ARG D 1 204 ? 16.456 10.192 43.485 1.00 22.90 204 ARG D O 1
ATOM 9310 N N . ASP D 1 205 ? 17.687 8.577 42.483 1.00 24.97 205 ASP D N 1
ATOM 9311 C CA . ASP D 1 205 ? 17.300 7.486 43.366 1.00 20.54 205 ASP D CA 1
ATOM 9312 C C . ASP D 1 205 ? 15.803 7.167 43.309 1.00 19.72 205 ASP D C 1
ATOM 9313 O O . ASP D 1 205 ? 15.289 6.421 44.144 1.00 22.01 205 ASP D O 1
ATOM 9318 N N . GLY D 1 206 ? 15.107 7.756 42.338 1.00 19.04 206 GLY D N 1
ATOM 9319 C CA . GLY D 1 206 ? 13.666 7.599 42.236 1.00 19.79 206 GLY D CA 1
ATOM 9320 C C . GLY D 1 206 ? 12.935 8.219 43.416 1.00 23.05 206 GLY D C 1
ATOM 9321 O O . GLY D 1 206 ? 11.798 7.849 43.690 1.00 21.48 206 GLY D O 1
ATOM 9322 N N . ALA D 1 207 ? 13.566 9.174 44.099 1.00 24.40 207 ALA D N 1
ATOM 9323 C CA . ALA D 1 207 ? 12.982 9.723 45.321 1.00 24.87 207 ALA D CA 1
ATOM 9324 C C . ALA D 1 207 ? 11.666 10.470 45.084 1.00 21.65 207 ALA D C 1
ATOM 9325 O O . ALA D 1 207 ? 10.793 10.486 45.945 1.00 24.27 207 ALA D O 1
ATOM 9327 N N . TRP D 1 208 ? 11.535 11.117 43.930 1.00 22.75 208 TRP D N 1
ATOM 9328 C CA . TRP D 1 208 ? 10.314 11.861 43.632 1.00 24.63 208 TRP D CA 1
ATOM 9329 C C . TRP D 1 208 ? 9.186 10.878 43.371 1.00 21.22 208 TRP D C 1
ATOM 9330 O O . TRP D 1 208 ? 8.100 11.024 43.919 1.00 26.45 208 TRP D O 1
ATOM 9341 N N . ALA D 1 209 ? 9.459 9.868 42.550 1.00 23.48 209 ALA D N 1
ATOM 9342 C CA . ALA D 1 209 ? 8.488 8.799 42.317 1.00 24.25 209 ALA D CA 1
ATOM 9343 C C . ALA D 1 209 ? 8.049 8.174 43.640 1.00 23.18 209 ALA D C 1
ATOM 9344 O O . ALA D 1 209 ? 6.860 7.965 43.881 1.00 24.67 209 ALA D O 1
ATOM 9346 N N . ALA D 1 210 ? 9.016 7.903 44.509 1.00 18.08 210 ALA D N 1
ATOM 9347 C CA . ALA D 1 210 ? 8.712 7.262 45.787 1.00 18.99 210 ALA D CA 1
ATOM 9348 C C . ALA D 1 210 ? 7.861 8.130 46.710 1.00 27.44 210 ALA D C 1
ATOM 9349 O O . ALA D 1 210 ? 7.181 7.610 47.596 1.00 28.34 210 ALA D O 1
ATOM 9351 N N . SER D 1 211 ? 7.896 9.445 46.503 1.00 25.32 211 SER D N 1
ATOM 9352 C CA . SER D 1 211 ? 7.150 10.373 47.358 1.00 27.80 211 SER D CA 1
ATOM 9353 C C . SER D 1 211 ? 5.667 10.405 46.975 1.00 29.26 211 SER D C 1
ATOM 9354 O O . SER D 1 211 ? 4.818 10.861 47.746 1.00 30.58 211 SER D O 1
ATOM 9357 N N . GLY D 1 212 ? 5.365 9.914 45.778 1.00 30.34 212 GLY D N 1
ATOM 9358 C CA . GLY D 1 212 ? 4.000 9.869 45.274 1.00 29.86 212 GLY D CA 1
ATOM 9359 C C . GLY D 1 212 ? 3.287 8.550 45.524 1.00 29.68 212 GLY D C 1
ATOM 9360 O O . GLY D 1 212 ? 3.832 7.641 46.157 1.00 31.49 212 GLY D O 1
ATOM 9361 N N . GLN D 1 213 ? 2.058 8.450 45.023 1.00 25.21 213 GLN D N 1
ATOM 9362 C CA . GLN D 1 213 ? 1.282 7.214 45.097 1.00 25.95 213 GLN D CA 1
ATOM 9363 C C . GLN D 1 213 ? 0.858 6.804 43.695 1.00 22.44 213 GLN D C 1
ATOM 9364 O O . GLN D 1 213 ? 0.365 7.623 42.923 1.00 22.25 213 GLN D O 1
ATOM 9370 N N . VAL D 1 214 ? 1.072 5.538 43.368 1.00 23.49 214 VAL D N 1
ATOM 9371 C CA . VAL D 1 214 ? 0.667 5.003 42.069 1.00 19.88 214 VAL D CA 1
ATOM 9372 C C . VAL D 1 214 ? -0.831 5.191 41.855 1.00 26.24 214 VAL D C 1
ATOM 9373 O O . VAL D 1 214 ? -1.639 4.886 42.742 1.00 25.21 214 VAL D O 1
ATOM 9377 N N . ASN D 1 215 ? -1.203 5.710 40.688 1.00 21.31 215 ASN D N 1
ATOM 9378 C CA . ASN D 1 215 ? -2.611 5.785 40.326 1.00 20.61 215 ASN D CA 1
ATOM 9379 C C . ASN D 1 215 ? -2.964 4.574 39.475 1.00 23.11 215 ASN D C 1
ATOM 9380 O O . ASN D 1 215 ? -2.448 4.400 38.373 1.00 20.65 215 ASN D O 1
ATOM 9385 N N . HIS D 1 216 ? -3.834 3.720 40.005 1.00 20.65 216 HIS D N 1
ATOM 9386 C CA . HIS D 1 216 ? -4.060 2.443 39.350 1.00 20.52 216 HIS D CA 1
ATOM 9387 C C . HIS D 1 216 ? -4.857 2.540 38.062 1.00 23.42 216 HIS D C 1
ATOM 9388 O O . HIS D 1 216 ? -4.644 1.729 37.160 1.00 23.38 216 HIS D O 1
ATOM 9395 N N . ALA D 1 217 ? -5.736 3.531 37.958 1.00 21.90 217 ALA D N 1
ATOM 9396 C CA . ALA D 1 217 ? -6.482 3.737 36.714 1.00 20.49 217 ALA D CA 1
ATOM 9397 C C . ALA D 1 217 ? -5.534 4.147 35.608 1.00 21.36 217 ALA D C 1
ATOM 9398 O O . ALA D 1 217 ? -5.605 3.628 34.496 1.00 21.74 217 ALA D O 1
ATOM 9400 N N . LEU D 1 218 ? -4.654 5.095 35.917 1.00 19.62 218 LEU D N 1
ATOM 9401 C CA . LEU D 1 218 ? -3.670 5.545 34.932 1.00 16.63 218 LEU D CA 1
ATOM 9402 C C . LEU D 1 218 ? -2.723 4.418 34.535 1.00 19.22 218 LEU D C 1
ATOM 9403 O O . LEU D 1 218 ? -2.430 4.225 33.357 1.00 20.04 218 LEU D O 1
ATOM 9408 N N . LEU D 1 219 ? -2.251 3.671 35.525 1.00 17.96 219 LEU D N 1
ATOM 9409 C CA . LEU D 1 219 ? -1.358 2.556 35.284 1.00 17.70 219 LEU D CA 1
ATOM 9410 C C . LEU D 1 219 ? -1.979 1.535 34.339 1.00 20.61 219 LEU D C 1
ATOM 9411 O O . LEU D 1 219 ? -1.337 1.091 33.383 1.00 21.36 219 LEU D O 1
ATOM 9416 N N . ALA D 1 220 ? -3.242 1.197 34.579 1.00 18.82 220 ALA D N 1
ATOM 9417 C CA . ALA D 1 220 ? -3.892 0.209 33.717 1.00 19.27 220 ALA D CA 1
ATOM 9418 C C . ALA D 1 220 ? -4.017 0.709 32.272 1.00 21.21 220 ALA D C 1
ATOM 9419 O O . ALA D 1 220 ? -3.855 -0.062 31.329 1.00 22.07 220 ALA D O 1
ATOM 9421 N N . SER D 1 221 ? -4.298 1.996 32.103 1.00 21.93 221 SER D N 1
ATOM 9422 C CA . SER D 1 221 ? -4.359 2.582 30.760 1.00 24.53 221 SER D CA 1
ATOM 9423 C C . SER D 1 221 ? -3.016 2.525 30.052 1.00 23.25 221 SER D C 1
ATOM 9424 O O . SER D 1 221 ? -2.947 2.177 28.872 1.00 24.78 221 SER D O 1
ATOM 9427 N N . LEU D 1 222 ? -1.960 2.919 30.758 1.00 24.55 222 LEU D N 1
ATOM 9428 C CA . LEU D 1 222 ? -0.615 2.899 30.187 1.00 19.57 222 LEU D CA 1
ATOM 9429 C C . LEU D 1 222 ? -0.254 1.473 29.782 1.00 24.56 222 LEU D C 1
ATOM 9430 O O . LEU D 1 222 ? 0.263 1.255 28.689 1.00 23.40 222 LEU D O 1
ATOM 9435 N N . LEU D 1 223 ? -0.568 0.505 30.646 1.00 20.57 223 LEU D N 1
ATOM 9436 C CA . LEU D 1 223 ? -0.243 -0.905 30.387 1.00 22.48 223 LEU D CA 1
ATOM 9437 C C . LEU D 1 223 ? -1.106 -1.534 29.290 1.00 25.07 223 LEU D C 1
ATOM 9438 O O . LEU D 1 223 ? -0.790 -2.619 28.789 1.00 29.34 223 LEU D O 1
ATOM 9443 N N . ALA D 1 224 ? -2.196 -0.870 28.908 1.00 23.69 224 ALA D N 1
ATOM 9444 C CA . ALA D 1 224 ? -3.078 -1.434 27.894 1.00 24.58 224 ALA D CA 1
ATOM 9445 C C . ALA D 1 224 ? -2.616 -0.994 26.508 1.00 27.11 224 ALA D C 1
ATOM 9446 O O . ALA D 1 224 ? -3.218 -1.363 25.499 1.00 31.01 224 ALA D O 1
ATOM 9448 N N . ASP D 1 225 ? -1.528 -0.222 26.456 1.00 28.49 225 ASP D N 1
ATOM 9449 C CA . ASP D 1 225 ? -0.999 0.195 25.162 1.00 33.76 225 ASP D CA 1
ATOM 9450 C C . ASP D 1 225 ? -0.616 -1.018 24.313 1.00 35.43 225 ASP D C 1
ATOM 9451 O O . ASP D 1 225 ? -0.130 -2.025 24.840 1.00 33.57 225 ASP D O 1
ATOM 9456 N N . GLU D 1 226 ? -0.826 -0.891 23.001 1.00 31.69 226 GLU D N 1
ATOM 9457 C CA . GLU D 1 226 ? -0.604 -1.954 22.022 1.00 41.73 226 GLU D CA 1
ATOM 9458 C C . GLU D 1 226 ? 0.772 -2.601 22.149 1.00 41.86 226 GLU D C 1
ATOM 9459 O O . GLU D 1 226 ? 0.936 -3.792 21.863 1.00 39.38 226 GLU D O 1
ATOM 9461 N N . PHE D 1 227 ? 1.758 -1.805 22.555 1.00 36.80 227 PHE D N 1
ATOM 9462 C CA . PHE D 1 227 ? 3.141 -2.261 22.634 1.00 35.25 227 PHE D CA 1
ATOM 9463 C C . PHE D 1 227 ? 3.262 -3.503 23.512 1.00 35.98 227 PHE D C 1
ATOM 9464 O O . PHE D 1 227 ? 4.064 -4.403 23.238 1.00 37.51 227 PHE D O 1
ATOM 9472 N N . PHE D 1 228 ? 2.459 -3.543 24.569 1.00 32.84 228 PHE D N 1
ATOM 9473 C CA . PHE D 1 228 ? 2.487 -4.655 25.506 1.00 41.14 228 PHE D CA 1
ATOM 9474 C C . PHE D 1 228 ? 1.632 -5.812 24.979 1.00 49.76 228 PHE D C 1
ATOM 9475 O O . PHE D 1 228 ? 1.755 -6.947 25.427 1.00 60.56 228 PHE D O 1
ATOM 9483 N N . GLU D 1 239 ? 9.515 4.002 20.935 1.00 58.61 239 GLU D N 1
ATOM 9484 C CA . GLU D 1 239 ? 9.338 5.336 20.361 1.00 55.93 239 GLU D CA 1
ATOM 9485 C C . GLU D 1 239 ? 7.900 5.836 20.501 1.00 54.59 239 GLU D C 1
ATOM 9486 O O . GLU D 1 239 ? 7.616 7.011 20.281 1.00 56.62 239 GLU D O 1
ATOM 9488 N N . ARG D 1 240 ? 6.999 4.944 20.894 1.00 48.70 240 ARG D N 1
ATOM 9489 C CA . ARG D 1 240 ? 5.638 5.344 21.211 1.00 48.54 240 ARG D CA 1
ATOM 9490 C C . ARG D 1 240 ? 5.681 6.142 22.505 1.00 42.88 240 ARG D C 1
ATOM 9491 O O . ARG D 1 240 ? 4.833 6.999 22.755 1.00 43.26 240 ARG D O 1
ATOM 9493 N N . PHE D 1 241 ? 6.679 5.847 23.329 1.00 36.71 241 PHE D N 1
ATOM 9494 C CA . PHE D 1 241 ? 6.737 6.386 24.679 1.00 39.60 241 PHE D CA 1
ATOM 9495 C C . PHE D 1 241 ? 7.456 7.729 24.734 1.00 46.27 241 PHE D C 1
ATOM 9496 O O . PHE D 1 241 ? 8.683 7.799 24.812 1.00 47.26 241 PHE D O 1
ATOM 9504 N N . ASN D 1 242 ? 6.659 8.791 24.724 1.00 44.53 242 ASN D N 1
ATOM 9505 C CA . ASN D 1 242 ? 7.157 10.156 24.787 1.00 44.30 242 ASN D CA 1
ATOM 9506 C C . ASN D 1 242 ? 6.162 11.011 25.555 1.00 46.19 242 ASN D C 1
ATOM 9507 O O . ASN D 1 242 ? 5.123 10.519 25.996 1.00 39.31 242 ASN D O 1
ATOM 9512 N N . LEU D 1 243 ? 6.491 12.285 25.730 1.00 46.36 243 LEU D N 1
ATOM 9513 C CA . LEU D 1 243 ? 5.649 13.180 26.512 1.00 46.69 243 LEU D CA 1
ATOM 9514 C C . LEU D 1 243 ? 4.237 13.411 25.944 1.00 44.19 243 LEU D C 1
ATOM 9515 O O . LEU D 1 243 ? 3.257 13.310 26.689 1.00 41.02 243 LEU D O 1
ATOM 9520 N N . PRO D 1 244 ? 4.118 13.707 24.632 1.00 41.60 244 PRO D N 1
ATOM 9521 C CA . PRO D 1 244 ? 2.765 13.872 24.085 1.00 40.98 244 PRO D CA 1
ATOM 9522 C C . PRO D 1 244 ? 1.887 12.633 24.237 1.00 38.36 244 PRO D C 1
ATOM 9523 O O . PRO D 1 244 ? 0.685 12.784 24.453 1.00 40.65 244 PRO D O 1
ATOM 9527 N N . TRP D 1 245 ? 2.480 11.445 24.134 1.00 40.49 245 TRP D N 1
ATOM 9528 C CA . TRP D 1 245 ? 1.762 10.189 24.339 1.00 41.30 245 TRP D CA 1
ATOM 9529 C C . TRP D 1 245 ? 1.232 10.142 25.752 1.00 38.87 245 TRP D C 1
ATOM 9530 O O . TRP D 1 245 ? 0.101 9.715 26.001 1.00 37.10 245 TRP D O 1
ATOM 9541 N N . LEU D 1 246 ? 2.063 10.593 26.681 1.00 30.85 246 LEU D N 1
ATOM 9542 C CA . LEU D 1 246 ? 1.686 10.597 28.082 1.00 28.89 246 LEU D CA 1
ATOM 9543 C C . LEU D 1 246 ? 0.607 11.634 28.368 1.00 32.57 246 LEU D C 1
ATOM 9544 O O . LEU D 1 246 ? -0.362 11.344 29.077 1.00 34.04 246 LEU D O 1
ATOM 9549 N N . GLN D 1 247 ? 0.775 12.835 27.818 1.00 29.27 247 GLN D N 1
ATOM 9550 C CA . GLN D 1 247 ? -0.170 13.927 28.055 1.00 31.22 247 GLN D CA 1
ATOM 9551 C C . GLN D 1 247 ? -1.589 13.579 27.638 1.00 34.88 247 GLN D C 1
ATOM 9552 O O . GLN D 1 247 ? -2.553 14.040 28.255 1.00 31.13 247 GLN D O 1
ATOM 9558 N N . GLU D 1 248 ? -1.722 12.777 26.588 1.00 29.69 248 GLU D N 1
ATOM 9559 C CA . GLU D 1 248 ? -3.042 12.337 26.158 1.00 32.46 248 GLU D CA 1
ATOM 9560 C C . GLU D 1 248 ? -3.691 11.519 27.275 1.00 27.06 248 GLU D C 1
ATOM 9561 O O . GLU D 1 248 ? -4.894 11.628 27.534 1.00 32.72 248 GLU D O 1
ATOM 9567 N N . HIS D 1 249 ? -2.884 10.702 27.938 1.00 30.77 249 HIS D N 1
ATOM 9568 C CA . HIS D 1 249 ? -3.382 9.884 29.028 1.00 28.32 249 HIS D CA 1
ATOM 9569 C C . HIS D 1 249 ? -3.706 10.772 30.228 1.00 27.26 249 HIS D C 1
ATOM 9570 O O . HIS D 1 249 ? -4.705 10.563 30.918 1.00 25.52 249 HIS D O 1
ATOM 9577 N N . LEU D 1 250 ? -2.859 11.773 30.465 1.00 24.70 250 LEU D N 1
ATOM 9578 C CA . LEU D 1 250 ? -3.009 12.648 31.636 1.00 22.61 250 LEU D CA 1
ATOM 9579 C C . LEU D 1 250 ? -4.255 13.519 31.542 1.00 25.84 250 LEU D C 1
ATOM 9580 O O . LEU D 1 250 ? -4.766 14.006 32.560 1.00 26.65 250 LEU D O 1
ATOM 9585 N N . ALA D 1 251 ? -4.760 13.725 30.325 1.00 28.65 251 ALA D N 1
ATOM 9586 C CA . ALA D 1 251 ? -5.967 14.518 30.158 1.00 33.42 251 ALA D CA 1
ATOM 9587 C C . ALA D 1 251 ? -7.119 13.911 30.959 1.00 26.74 251 ALA D C 1
ATOM 9588 O O . ALA D 1 251 ? -8.059 14.616 31.332 1.00 29.23 251 ALA D O 1
ATOM 9590 N N . ARG D 1 252 ? -7.062 12.604 31.205 1.00 28.97 252 ARG D N 1
ATOM 9591 C CA . ARG D 1 252 ? -8.121 11.950 31.974 1.00 27.29 252 ARG D CA 1
ATOM 9592 C C . ARG D 1 252 ? -7.839 11.992 33.477 1.00 28.68 252 ARG D C 1
ATOM 9593 O O . ARG D 1 252 ? -8.633 11.490 34.281 1.00 25.89 252 ARG D O 1
ATOM 9601 N N . HIS D 1 253 ? -6.765 12.681 33.849 1.00 25.66 253 HIS D N 1
ATOM 9602 C CA . HIS D 1 253 ? -6.360 12.801 35.247 1.00 26.49 253 HIS D CA 1
ATOM 9603 C C . HIS D 1 253 ? -6.001 14.254 35.555 1.00 28.72 253 HIS D C 1
ATOM 9604 O O . HIS D 1 253 ? -4.891 14.526 36.011 1.00 31.19 253 HIS D O 1
ATOM 9611 N N . PRO D 1 254 ? -6.952 15.188 35.339 1.00 33.21 254 PRO D N 1
ATOM 9612 C CA . PRO D 1 254 ? -6.679 16.616 35.556 1.00 35.35 254 PRO D CA 1
ATOM 9613 C C . PRO D 1 254 ? -6.230 16.958 36.968 1.00 40.19 254 PRO D C 1
ATOM 9614 O O . PRO D 1 254 ? -5.454 17.894 37.133 1.00 38.69 254 PRO D O 1
ATOM 9618 N N . ALA D 1 255 ? -6.793 16.287 37.965 1.00 33.75 255 ALA D N 1
ATOM 9619 C CA . ALA D 1 255 ? -6.472 16.572 39.364 1.00 41.65 255 ALA D CA 1
ATOM 9620 C C . ALA D 1 255 ? -5.214 15.880 39.901 1.00 38.15 255 ALA D C 1
ATOM 9621 O O . ALA D 1 255 ? -4.794 16.165 41.029 1.00 35.40 255 ALA D O 1
ATOM 9623 N N . LEU D 1 256 ? -4.615 14.971 39.125 1.00 31.41 256 LEU D N 1
ATOM 9624 C CA . LEU D 1 256 ? -3.565 14.112 39.683 1.00 25.64 256 LEU D CA 1
ATOM 9625 C C . LEU D 1 256 ? -2.266 14.874 39.900 1.00 24.88 256 LEU D C 1
ATOM 9626 O O . LEU D 1 256 ? -1.711 15.433 38.958 1.00 33.56 256 LEU D O 1
ATOM 9631 N N . PRO D 1 257 ? -1.734 14.830 41.133 1.00 26.78 257 PRO D N 1
ATOM 9632 C CA . PRO D 1 257 ? -0.447 15.473 41.444 1.00 29.15 257 PRO D CA 1
ATOM 9633 C C . PRO D 1 257 ? 0.723 14.905 40.659 1.00 24.99 257 PRO D C 1
ATOM 9634 O O . PRO D 1 257 ? 0.768 13.701 40.371 1.00 26.16 257 PRO D O 1
ATOM 9638 N N . ALA D 1 258 ? 1.670 15.777 40.317 1.00 29.85 258 ALA D N 1
ATOM 9639 C CA . ALA D 1 258 ? 2.783 15.391 39.471 1.00 30.34 258 ALA D CA 1
ATOM 9640 C C . ALA D 1 258 ? 3.584 14.241 40.068 1.00 25.93 258 ALA D C 1
ATOM 9641 O O . ALA D 1 258 ? 4.075 13.391 39.340 1.00 25.49 258 ALA D O 1
ATOM 9643 N N . ALA D 1 259 ? 3.715 14.220 41.391 1.00 29.11 259 ALA D N 1
ATOM 9644 C CA . ALA D 1 259 ? 4.478 13.160 42.040 1.00 23.31 259 ALA D CA 1
ATOM 9645 C C . ALA D 1 259 ? 3.767 11.814 41.921 1.00 22.65 259 ALA D C 1
ATOM 9646 O O . ALA D 1 259 ? 4.415 10.763 41.857 1.00 22.25 259 ALA D O 1
ATOM 9648 N N . ASP D 1 260 ? 2.436 11.846 41.901 1.00 25.72 260 ASP D N 1
ATOM 9649 C CA . ASP D 1 260 ? 1.654 10.625 41.736 1.00 26.76 260 ASP D CA 1
ATOM 9650 C C . ASP D 1 260 ? 1.810 10.129 40.313 1.00 26.13 260 ASP D C 1
ATOM 9651 O O . ASP D 1 260 ? 1.885 8.918 40.060 1.00 20.91 260 ASP D O 1
ATOM 9656 N N . ILE D 1 261 ? 1.888 11.068 39.375 1.00 20.79 261 ILE D N 1
ATOM 9657 C CA . ILE D 1 261 ? 2.152 10.688 37.988 1.00 18.11 261 ILE D CA 1
ATOM 9658 C C . ILE D 1 261 ? 3.520 10.037 37.902 1.00 18.11 261 ILE D C 1
ATOM 9659 O O . ILE D 1 261 ? 3.657 8.966 37.322 1.00 19.25 261 ILE D O 1
ATOM 9664 N N . GLN D 1 262 ? 4.516 10.652 38.535 1.00 23.53 262 GLN D N 1
ATOM 9665 C CA . GLN D 1 262 ? 5.851 10.068 38.555 1.00 23.37 262 GLN D CA 1
ATOM 9666 C C . GLN D 1 262 ? 5.866 8.675 39.192 1.00 20.37 262 GLN D C 1
ATOM 9667 O O . GLN D 1 262 ? 6.528 7.774 38.678 1.00 18.50 262 GLN D O 1
ATOM 9673 N N . ALA D 1 263 ? 5.144 8.498 40.298 1.00 22.59 263 ALA D N 1
ATOM 9674 C CA . ALA D 1 263 ? 5.059 7.183 40.936 1.00 22.32 263 ALA D CA 1
ATOM 9675 C C . ALA D 1 263 ? 4.471 6.169 39.956 1.00 20.03 263 ALA D C 1
ATOM 9676 O O . ALA D 1 263 ? 4.917 5.025 39.884 1.00 16.91 263 ALA D O 1
ATOM 9678 N N . THR D 1 264 ? 3.502 6.613 39.169 1.00 18.72 264 THR D N 1
ATOM 9679 C CA . THR D 1 264 ? 2.830 5.711 38.227 1.00 16.86 264 THR D CA 1
ATOM 9680 C C . THR D 1 264 ? 3.761 5.353 37.077 1.00 18.74 264 THR D C 1
ATOM 9681 O O . THR D 1 264 ? 3.771 4.216 36.599 1.00 18.40 264 THR D O 1
ATOM 9685 N N . LEU D 1 265 ? 4.579 6.312 36.657 1.00 17.73 265 LEU D N 1
ATOM 9686 C CA . LEU D 1 265 ? 5.535 6.047 35.597 1.00 22.51 265 LEU D CA 1
ATOM 9687 C C . LEU D 1 265 ? 6.580 5.031 36.060 1.00 15.41 265 LEU D C 1
ATOM 9688 O O . LEU D 1 265 ? 7.013 4.189 35.280 1.00 18.27 265 LEU D O 1
ATOM 9693 N N . LEU D 1 266 ? 6.988 5.108 37.324 1.00 18.96 266 LEU D N 1
ATOM 9694 C CA . LEU D 1 266 ? 7.952 4.138 37.827 1.00 15.98 266 LEU D CA 1
ATOM 9695 C C . LEU D 1 266 ? 7.335 2.744 37.802 1.00 18.10 266 LEU D C 1
ATOM 9696 O O . LEU D 1 266 ? 7.973 1.770 37.371 1.00 18.47 266 LEU D O 1
ATOM 9701 N N . GLU D 1 267 ? 6.092 2.656 38.253 1.00 16.78 267 GLU D N 1
ATOM 9702 C CA . GLU D 1 267 ? 5.386 1.385 38.292 1.00 20.19 267 GLU D CA 1
ATOM 9703 C C . GLU D 1 267 ? 5.184 0.831 36.884 1.00 18.34 267 GLU D C 1
ATOM 9704 O O . GLU D 1 267 ? 5.239 -0.384 36.690 1.00 16.69 267 GLU D O 1
ATOM 9710 N N . LEU D 1 268 ? 4.958 1.710 35.905 1.00 19.25 268 LEU D N 1
ATOM 9711 C CA . LEU D 1 268 ? 4.861 1.274 34.507 1.00 17.51 268 LEU D CA 1
ATOM 9712 C C . LEU D 1 268 ? 6.138 0.569 34.059 1.00 17.46 268 LEU D C 1
ATOM 9713 O O . LEU D 1 268 ? 6.071 -0.510 33.456 1.00 20.15 268 LEU D O 1
ATOM 9718 N N . SER D 1 269 ? 7.293 1.164 34.365 1.00 17.60 269 SER D N 1
ATOM 9719 C CA . SER D 1 269 ? 8.566 0.529 34.047 1.00 19.57 269 SER D CA 1
ATOM 9720 C C . SER D 1 269 ? 8.731 -0.777 34.802 1.00 20.86 269 SER D C 1
ATOM 9721 O O . SER D 1 269 ? 9.148 -1.782 34.230 1.00 22.67 269 SER D O 1
ATOM 9724 N N . ALA D 1 270 ? 8.392 -0.771 36.091 1.00 17.64 270 ALA D N 1
ATOM 9725 C CA . ALA D 1 270 ? 8.597 -1.962 36.901 1.00 18.04 270 ALA D CA 1
ATOM 9726 C C . ALA D 1 270 ? 7.707 -3.133 36.470 1.00 15.48 270 ALA D C 1
ATOM 9727 O O . ALA D 1 270 ? 8.175 -4.272 36.382 1.00 21.65 270 ALA D O 1
ATOM 9729 N N . ARG D 1 271 ? 6.438 -2.847 36.178 1.00 19.02 271 ARG D N 1
ATOM 9730 C CA . ARG D 1 271 ? 5.497 -3.895 35.769 1.00 20.93 271 ARG D CA 1
ATOM 9731 C C . ARG D 1 271 ? 5.765 -4.391 34.357 1.00 24.60 271 ARG D C 1
ATOM 9732 O O . ARG D 1 271 ? 5.607 -5.576 34.068 1.00 23.92 271 ARG D O 1
ATOM 9740 N N . SER D 1 272 ? 6.150 -3.491 33.465 1.00 24.75 272 SER D N 1
ATOM 9741 C CA . SER D 1 272 ? 6.373 -3.915 32.092 1.00 29.54 272 SER D CA 1
ATOM 9742 C C . SER D 1 272 ? 7.549 -4.895 32.075 1.00 20.17 272 SER D C 1
ATOM 9743 O O . SER D 1 272 ? 7.510 -5.917 31.383 1.00 24.00 272 SER D O 1
ATOM 9746 N N . ILE D 1 273 ? 8.562 -4.590 32.874 1.00 20.58 273 ILE D N 1
ATOM 9747 C CA . ILE D 1 273 ? 9.714 -5.475 33.059 1.00 18.46 273 ILE D CA 1
ATOM 9748 C C . ILE D 1 273 ? 9.328 -6.785 33.763 1.00 22.18 273 ILE D C 1
ATOM 9749 O O . ILE D 1 273 ? 9.558 -7.878 33.247 1.00 21.09 273 ILE D O 1
ATOM 9754 N N . SER D 1 274 ? 8.717 -6.681 34.938 1.00 17.17 274 SER D N 1
ATOM 9755 C CA . SER D 1 274 ? 8.452 -7.885 35.716 1.00 19.88 274 SER D CA 1
ATOM 9756 C C . SER D 1 274 ? 7.510 -8.842 34.995 1.00 22.36 274 SER D C 1
ATOM 9757 O O . SER D 1 274 ? 7.723 -10.053 35.003 1.00 25.40 274 SER D O 1
ATOM 9760 N N . GLU D 1 275 ? 6.469 -8.308 34.366 1.00 20.99 275 GLU D N 1
ATOM 9761 C CA . GLU D 1 275 ? 5.510 -9.172 33.676 1.00 24.66 275 GLU D CA 1
ATOM 9762 C C . GLU D 1 275 ? 6.121 -9.868 32.456 1.00 32.13 275 GLU D C 1
ATOM 9763 O O . GLU D 1 275 ? 5.881 -11.055 32.223 1.00 33.40 275 GLU D O 1
ATOM 9769 N N . SER D 1 276 ? 6.902 -9.136 31.672 1.00 26.29 276 SER D N 1
ATOM 9770 C CA . SER D 1 276 ? 7.525 -9.746 30.499 1.00 32.78 276 SER D CA 1
ATOM 9771 C C . SER D 1 276 ? 8.609 -10.761 30.884 1.00 31.50 276 SER D C 1
ATOM 9772 O O . SER D 1 276 ? 8.717 -11.823 30.262 1.00 29.37 276 SER D O 1
ATOM 9775 N N . LEU D 1 277 ? 9.415 -10.433 31.892 1.00 25.27 277 LEU D N 1
ATOM 9776 C CA . LEU D 1 277 ? 10.459 -11.346 32.356 1.00 24.08 277 LEU D CA 1
ATOM 9777 C C . LEU D 1 277 ? 9.866 -12.639 32.886 1.00 27.72 277 LEU D C 1
ATOM 9778 O O . LEU D 1 277 ? 10.277 -13.720 32.474 1.00 31.31 277 LEU D O 1
ATOM 9783 N N . LEU D 1 278 ? 8.884 -12.524 33.782 1.00 25.33 278 LEU D N 1
ATOM 9784 C CA . LEU D 1 278 ? 8.293 -13.694 34.422 1.00 28.05 278 LEU D CA 1
ATOM 9785 C C . LEU D 1 278 ? 7.463 -14.535 33.463 1.00 25.21 278 LEU D C 1
ATOM 9786 O O . LEU D 1 278 ? 7.374 -15.744 33.632 1.00 30.76 278 LEU D O 1
ATOM 9791 N N . ASP D 1 279 ? 6.864 -13.900 32.458 1.00 27.19 279 ASP D N 1
ATOM 9792 C CA . ASP D 1 279 ? 6.123 -14.650 31.445 1.00 29.05 279 ASP D CA 1
ATOM 9793 C C . ASP D 1 279 ? 7.066 -15.492 30.597 1.00 28.07 279 ASP D C 1
ATOM 9794 O O . ASP D 1 279 ? 6.753 -16.629 30.238 1.00 26.72 279 ASP D O 1
ATOM 9799 N N . ALA D 1 280 ? 8.234 -14.928 30.303 1.00 25.61 280 ALA D N 1
ATOM 9800 C CA . ALA D 1 280 ? 9.194 -15.572 29.411 1.00 28.65 280 ALA D CA 1
ATOM 9801 C C . ALA D 1 280 ? 10.147 -16.505 30.155 1.00 24.22 280 ALA D C 1
ATOM 9802 O O . ALA D 1 280 ? 10.614 -17.495 29.599 1.00 28.69 280 ALA D O 1
ATOM 9804 N N . GLN D 1 281 ? 10.419 -16.200 31.420 1.00 22.13 281 GLN D N 1
ATOM 9805 C CA . GLN D 1 281 ? 11.356 -17.006 32.198 1.00 23.84 281 GLN D CA 1
ATOM 9806 C C . GLN D 1 281 ? 10.792 -17.152 33.598 1.00 21.74 281 GLN D C 1
ATOM 9807 O O . GLN D 1 281 ? 11.271 -16.535 34.536 1.00 21.53 281 GLN D O 1
ATOM 9813 N N . PRO D 1 282 ? 9.739 -17.976 33.730 1.00 27.46 282 PRO D N 1
ATOM 9814 C CA . PRO D 1 282 ? 9.012 -18.088 35.000 1.00 30.41 282 PRO D CA 1
ATOM 9815 C C . PRO D 1 282 ? 9.882 -18.523 36.170 1.00 33.04 282 PRO D C 1
ATOM 9816 O O . PRO D 1 282 ? 9.618 -18.124 37.303 1.00 38.95 282 PRO D O 1
ATOM 9820 N N . ASP D 1 283 ? 10.915 -19.307 35.898 1.00 28.75 283 ASP D N 1
ATOM 9821 C CA . ASP D 1 283 ? 11.759 -19.831 36.967 1.00 29.82 283 ASP D CA 1
ATOM 9822 C C . ASP D 1 283 ? 12.981 -18.939 37.197 1.00 26.07 283 ASP D C 1
ATOM 9823 O O . ASP D 1 283 ? 13.960 -19.389 37.799 1.00 26.87 283 ASP D O 1
ATOM 9825 N N . CYS D 1 284 ? 12.931 -17.703 36.692 1.00 21.18 284 CYS D N 1
ATOM 9826 C CA . CYS D 1 284 ? 14.049 -16.763 36.836 1.00 20.89 284 CYS D CA 1
ATOM 9827 C C . CYS D 1 284 ? 14.529 -16.703 38.273 1.00 26.18 284 CYS D C 1
ATOM 9828 O O . CYS D 1 284 ? 13.747 -16.438 39.178 1.00 22.83 284 CYS D O 1
ATOM 9831 N N . GLU D 1 285 ? 15.823 -16.933 38.473 1.00 21.86 285 GLU D N 1
ATOM 9832 C CA . GLU D 1 285 ? 16.377 -16.968 39.823 1.00 20.24 285 GLU D CA 1
ATOM 9833 C C . GLU D 1 285 ? 17.132 -15.694 40.161 1.00 20.71 285 GLU D C 1
ATOM 9834 O O . GLU D 1 285 ? 17.249 -15.314 41.331 1.00 19.39 285 GLU D O 1
ATOM 9840 N N . GLU D 1 286 ? 17.658 -15.038 39.133 1.00 17.89 286 GLU D N 1
ATOM 9841 C CA . GLU D 1 286 ? 18.471 -13.839 39.346 1.00 16.90 286 GLU D CA 1
ATOM 9842 C C . GLU D 1 286 ? 18.214 -12.853 38.224 1.00 19.01 286 GLU D C 1
ATOM 9843 O O . GLU D 1 286 ? 18.224 -13.249 37.061 1.00 19.09 286 GLU D O 1
ATOM 9849 N N . VAL D 1 287 ? 17.986 -11.589 38.583 1.00 15.82 287 VAL D N 1
ATOM 9850 C CA . VAL D 1 287 ? 17.865 -10.501 37.604 1.00 15.57 287 VAL D CA 1
ATOM 9851 C C . VAL D 1 287 ? 19.054 -9.586 37.803 1.00 16.32 287 VAL D C 1
ATOM 9852 O O . VAL D 1 287 ? 19.249 -9.064 38.893 1.00 17.46 287 VAL D O 1
ATOM 9856 N N . LEU D 1 288 ? 19.880 -9.435 36.764 1.00 13.92 288 LEU D N 1
ATOM 9857 C CA . LEU D 1 288 ? 21.117 -8.660 36.882 1.00 20.41 288 LEU D CA 1
ATOM 9858 C C . LEU D 1 288 ? 20.875 -7.344 36.168 1.00 18.23 288 LEU D C 1
ATOM 9859 O O . LEU D 1 288 ? 20.651 -7.352 34.962 1.00 18.08 288 LEU D O 1
ATOM 9864 N N . VAL D 1 289 ? 20.920 -6.230 36.893 1.00 15.17 289 VAL D N 1
ATOM 9865 C CA . VAL D 1 289 ? 20.459 -4.962 36.325 1.00 12.51 289 VAL D CA 1
ATOM 9866 C C . VAL D 1 289 ? 21.637 -4.068 35.990 1.00 16.68 289 VAL D C 1
ATOM 9867 O O . VAL D 1 289 ? 22.506 -3.814 36.821 1.00 17.78 289 VAL D O 1
ATOM 9871 N N . CYS D 1 290 ? 21.658 -3.621 34.742 1.00 15.36 290 CYS D N 1
ATOM 9872 C CA . CYS D 1 290 ? 22.662 -2.672 34.285 1.00 14.82 290 CYS D CA 1
ATOM 9873 C C . CYS D 1 290 ? 21.932 -1.517 33.605 1.00 16.61 290 CYS D C 1
ATOM 9874 O O . CYS D 1 290 ? 20.710 -1.487 33.569 1.00 17.17 290 CYS D O 1
ATOM 9877 N N . GLY D 1 291 ? 22.684 -0.579 33.040 1.00 16.96 291 GLY D N 1
ATOM 9878 C CA . GLY D 1 291 ? 22.103 0.672 32.591 1.00 12.77 291 GLY D CA 1
ATOM 9879 C C . GLY D 1 291 ? 21.881 1.597 33.771 1.00 16.65 291 GLY D C 1
ATOM 9880 O O . GLY D 1 291 ? 22.013 1.199 34.936 1.00 17.52 291 GLY D O 1
ATOM 9881 N N . GLY D 1 292 ? 21.520 2.845 33.484 1.00 18.31 292 GLY D N 1
ATOM 9882 C CA . GLY D 1 292 ? 21.380 3.849 34.525 1.00 17.38 292 GLY D CA 1
ATOM 9883 C C . GLY D 1 292 ? 20.236 3.584 35.473 1.00 17.46 292 GLY D C 1
ATOM 9884 O O . GLY D 1 292 ? 20.228 4.082 36.602 1.00 19.93 292 GLY D O 1
ATOM 9885 N N . GLY D 1 293 ? 19.259 2.799 35.021 1.00 19.15 293 GLY D N 1
ATOM 9886 C CA . GLY D 1 293 ? 18.128 2.464 35.873 1.00 16.76 293 GLY D CA 1
ATOM 9887 C C . GLY D 1 293 ? 18.546 1.663 37.086 1.00 19.22 293 GLY D C 1
ATOM 9888 O O . GLY D 1 293 ? 17.837 1.644 38.114 1.00 18.28 293 GLY D O 1
ATOM 9889 N N . ALA D 1 294 ? 19.717 1.033 36.994 1.00 16.71 294 ALA D N 1
ATOM 9890 C CA . ALA D 1 294 ? 20.236 0.258 38.119 1.00 17.55 294 ALA D CA 1
ATOM 9891 C C . ALA D 1 294 ? 20.492 1.150 39.327 1.00 15.22 294 ALA D C 1
ATOM 9892 O O . ALA D 1 294 ? 20.588 0.668 40.466 1.00 19.27 294 ALA D O 1
ATOM 9894 N N . PHE D 1 295 ? 20.639 2.450 39.090 1.00 16.79 295 PHE D N 1
ATOM 9895 C CA . PHE D 1 295 ? 20.890 3.393 40.174 1.00 20.20 295 PHE D CA 1
ATOM 9896 C C . PHE D 1 295 ? 19.611 3.964 40.760 1.00 16.12 295 PHE D C 1
ATOM 9897 O O . PHE D 1 295 ? 19.643 4.657 41.779 1.00 19.62 295 PHE D O 1
ATOM 9905 N N . ASN D 1 296 ? 18.482 3.688 40.116 1.00 19.47 296 ASN D N 1
ATOM 9906 C CA . ASN D 1 296 ? 17.200 4.161 40.634 1.00 19.32 296 ASN D CA 1
ATOM 9907 C C . ASN D 1 296 ? 16.726 3.235 41.747 1.00 18.62 296 ASN D C 1
ATOM 9908 O O . ASN D 1 296 ? 16.127 2.189 41.469 1.00 18.89 296 ASN D O 1
ATOM 9913 N N . THR D 1 297 ? 17.026 3.616 42.987 1.00 18.95 297 THR D N 1
ATOM 9914 C CA . THR D 1 297 ? 16.776 2.807 44.173 1.00 19.29 297 THR D CA 1
ATOM 9915 C C . THR D 1 297 ? 15.316 2.399 44.290 1.00 20.46 297 THR D C 1
ATOM 9916 O O . THR D 1 297 ? 15.005 1.244 44.597 1.00 21.42 297 THR D O 1
ATOM 9920 N N . ALA D 1 298 ? 14.426 3.343 44.002 1.00 19.02 298 ALA D N 1
ATOM 9921 C CA . ALA D 1 298 ? 12.995 3.089 44.118 1.00 17.96 298 ALA D CA 1
ATOM 9922 C C . ALA D 1 298 ? 12.549 2.046 43.106 1.00 21.53 298 ALA D C 1
ATOM 9923 O O . ALA D 1 298 ? 11.757 1.156 43.426 1.00 23.25 298 ALA D O 1
ATOM 9925 N N . LEU D 1 299 ? 13.068 2.142 41.887 1.00 14.89 299 LEU D N 1
ATOM 9926 C CA . LEU D 1 299 ? 12.722 1.174 40.851 1.00 16.17 299 LEU D CA 1
ATOM 9927 C C . LEU D 1 299 ? 13.265 -0.210 41.185 1.00 16.43 299 LEU D C 1
ATOM 9928 O O . LEU D 1 299 ? 12.564 -1.215 41.024 1.00 17.38 299 LEU D O 1
ATOM 9933 N N . MET D 1 300 ? 14.501 -0.265 41.668 1.00 16.03 300 MET D N 1
ATOM 9934 C CA . MET D 1 300 ? 15.106 -1.542 42.022 1.00 15.96 300 MET D CA 1
ATOM 9935 C C . MET D 1 300 ? 14.330 -2.224 43.145 1.00 20.05 300 MET D C 1
ATOM 9936 O O . MET D 1 300 ? 14.165 -3.452 43.143 1.00 19.59 300 MET D O 1
ATOM 9941 N N . LYS D 1 301 ? 13.867 -1.430 44.105 1.00 19.00 301 LYS D N 1
ATOM 9942 C CA . LYS D 1 301 ? 13.085 -1.957 45.214 1.00 19.03 301 LYS D CA 1
ATOM 9943 C C . LYS D 1 301 ? 11.769 -2.527 44.705 1.00 22.62 301 LYS D C 1
ATOM 9944 O O . LYS D 1 301 ? 11.305 -3.591 45.177 1.00 20.23 301 LYS D O 1
ATOM 9946 N N . ARG D 1 302 ? 11.155 -1.826 43.751 1.00 17.78 302 ARG D N 1
ATOM 9947 C CA . ARG D 1 302 ? 9.882 -2.299 43.200 1.00 20.82 302 ARG D CA 1
ATOM 9948 C C . ARG D 1 302 ? 10.073 -3.576 42.399 1.00 20.20 302 ARG D C 1
ATOM 9949 O O . ARG D 1 302 ? 9.234 -4.485 42.473 1.00 19.46 302 ARG D O 1
ATOM 9957 N N . LEU D 1 303 ? 11.161 -3.650 41.638 1.00 19.15 303 LEU D N 1
ATOM 9958 C CA . LEU D 1 303 ? 11.439 -4.873 40.878 1.00 18.54 303 LEU D CA 1
ATOM 9959 C C . LEU D 1 303 ? 11.591 -6.054 41.841 1.00 19.94 303 LEU D C 1
ATOM 9960 O O . LEU D 1 303 ? 11.094 -7.149 41.577 1.00 20.49 303 LEU D O 1
ATOM 9965 N N . ALA D 1 304 ? 12.283 -5.832 42.952 1.00 17.61 304 ALA D N 1
ATOM 9966 C CA . ALA D 1 304 ? 12.462 -6.912 43.923 1.00 19.04 304 ALA D CA 1
ATOM 9967 C C . ALA D 1 304 ? 11.141 -7.383 44.511 1.00 25.07 304 ALA D C 1
ATOM 9968 O O . ALA D 1 304 ? 10.969 -8.580 44.785 1.00 25.06 304 ALA D O 1
ATOM 9970 N N . MET D 1 305 ? 10.214 -6.453 44.721 1.00 18.42 305 MET D N 1
ATOM 9971 C CA . MET D 1 305 ? 8.893 -6.808 45.248 1.00 19.37 305 MET D CA 1
ATOM 9972 C C . MET D 1 305 ? 8.041 -7.541 44.218 1.00 19.58 305 MET D C 1
ATOM 9973 O O . MET D 1 305 ? 7.239 -8.396 44.559 1.00 22.01 305 MET D O 1
ATOM 9978 N N . LEU D 1 306 ? 8.192 -7.184 42.950 1.00 18.97 306 LEU D N 1
ATOM 9979 C CA . LEU D 1 306 ? 7.379 -7.809 41.908 1.00 22.80 306 LEU D CA 1
ATOM 9980 C C . LEU D 1 306 ? 7.928 -9.150 41.436 1.00 24.01 306 LEU D C 1
ATOM 9981 O O . LEU D 1 306 ? 7.206 -9.949 40.820 1.00 23.34 306 LEU D O 1
ATOM 9986 N N . MET D 1 307 ? 9.191 -9.410 41.750 1.00 20.09 307 MET D N 1
ATOM 9987 C CA . MET D 1 307 ? 9.808 -10.691 41.418 1.00 23.32 307 MET D CA 1
ATOM 9988 C C . MET D 1 307 ? 10.400 -11.318 42.672 1.00 20.18 307 MET D C 1
ATOM 9989 O O . MET D 1 307 ? 11.610 -11.471 42.770 1.00 21.75 307 MET D O 1
ATOM 9994 N N . PRO D 1 308 ? 9.534 -11.713 43.619 1.00 20.69 308 PRO D N 1
ATOM 9995 C CA . PRO D 1 308 ? 9.993 -12.112 44.959 1.00 26.38 308 PRO D CA 1
ATOM 9996 C C . PRO D 1 308 ? 10.747 -13.438 44.977 1.00 27.23 308 PRO D C 1
ATOM 9997 O O . PRO D 1 308 ? 11.381 -13.741 45.996 1.00 30.85 308 PRO D O 1
ATOM 10001 N N . GLU D 1 309 ? 10.665 -14.207 43.890 1.00 23.90 309 GLU D N 1
ATOM 10002 C CA . GLU D 1 309 ? 11.370 -15.485 43.775 1.00 25.63 309 GLU D CA 1
ATOM 10003 C C . GLU D 1 309 ? 12.741 -15.319 43.128 1.00 24.93 309 GLU D C 1
ATOM 10004 O O . GLU D 1 309 ? 13.512 -16.271 43.006 1.00 26.25 309 GLU D O 1
ATOM 10010 N N . ALA D 1 310 ? 13.033 -14.103 42.699 1.00 23.30 310 ALA D N 1
ATOM 10011 C CA . ALA D 1 310 ? 14.301 -13.829 42.055 1.00 20.81 310 ALA D CA 1
ATOM 10012 C C . ALA D 1 310 ? 15.112 -12.867 42.898 1.00 21.68 310 ALA D C 1
ATOM 10013 O O . ALA D 1 310 ? 14.555 -12.043 43.629 1.00 26.11 310 ALA D O 1
ATOM 10015 N N . ARG D 1 311 ? 16.414 -12.990 42.869 1.00 19.57 311 ARG D N 1
ATOM 10016 C CA . ARG D 1 311 ? 17.272 -12.003 43.461 1.00 21.14 311 ARG D CA 1
ATOM 10017 C C . ARG D 1 311 ? 17.528 -10.898 42.455 1.00 21.02 311 ARG D C 1
ATOM 10018 O O . ARG D 1 311 ? 18.080 -11.187 41.439 1.00 24.61 311 ARG D O 1
ATOM 10026 N N . VAL D 1 312 ? 17.125 -9.679 42.755 1.00 17.26 312 VAL D N 1
ATOM 10027 C CA . VAL D 1 312 ? 17.286 -8.557 41.829 1.00 17.85 312 VAL D CA 1
ATOM 10028 C C . VAL D 1 312 ? 18.414 -7.671 42.338 1.00 19.36 312 VAL D C 1
ATOM 10029 O O . VAL D 1 312 ? 18.337 -7.145 43.449 1.00 23.03 312 VAL D O 1
ATOM 10033 N N . ALA D 1 313 ? 19.476 -7.536 41.545 1.00 17.32 313 ALA D N 1
ATOM 10034 C CA . ALA D 1 313 ? 20.657 -6.803 41.988 1.00 16.55 313 ALA D CA 1
ATOM 10035 C C . ALA D 1 313 ? 21.337 -6.125 40.829 1.00 17.91 313 ALA D C 1
ATOM 10036 O O . ALA D 1 313 ? 21.244 -6.577 39.694 1.00 18.17 313 ALA D O 1
ATOM 10038 N N . SER D 1 314 ? 22.052 -5.051 41.140 1.00 16.05 314 SER D N 1
ATOM 10039 C CA . SER D 1 314 ? 22.889 -4.376 40.138 1.00 15.52 314 SER D CA 1
ATOM 10040 C C . SER D 1 314 ? 24.000 -5.295 39.640 1.00 17.85 314 SER D C 1
ATOM 10041 O O . SER D 1 314 ? 24.520 -6.123 40.387 1.00 18.92 314 SER D O 1
ATOM 10044 N N . THR D 1 315 ? 24.407 -5.150 38.380 1.00 15.65 315 THR D N 1
ATOM 10045 C CA . THR D 1 315 ? 25.554 -5.916 37.908 1.00 18.65 315 THR D CA 1
ATOM 10046 C C . THR D 1 315 ? 26.833 -5.582 38.676 1.00 20.87 315 THR D C 1
ATOM 10047 O O . THR D 1 315 ? 27.807 -6.327 38.609 1.00 22.20 315 THR D O 1
ATOM 10051 N N . ASP D 1 316 ? 26.835 -4.472 39.419 1.00 19.97 316 ASP D N 1
ATOM 10052 C CA . ASP D 1 316 ? 27.984 -4.143 40.257 1.00 22.05 316 ASP D CA 1
ATOM 10053 C C . ASP D 1 316 ? 28.229 -5.277 41.264 1.00 25.67 316 ASP D C 1
ATOM 10054 O O . ASP D 1 316 ? 29.371 -5.563 41.608 1.00 35.76 316 ASP D O 1
ATOM 10059 N N . GLU D 1 317 ? 27.160 -5.938 41.687 1.00 29.36 317 GLU D N 1
ATOM 10060 C CA . GLU D 1 317 ? 27.252 -7.065 42.625 1.00 30.52 317 GLU D CA 1
ATOM 10061 C C . GLU D 1 317 ? 27.761 -8.324 41.945 1.00 37.07 317 GLU D C 1
ATOM 10062 O O . GLU D 1 317 ? 27.954 -9.327 42.594 1.00 37.24 317 GLU D O 1
ATOM 10068 N N . TYR D 1 318 ? 27.980 -8.249 40.639 1.00 30.03 318 TYR D N 1
ATOM 10069 C CA . TYR D 1 318 ? 28.495 -9.360 39.841 1.00 26.07 318 TYR D CA 1
ATOM 10070 C C . TYR D 1 318 ? 29.814 -8.949 39.214 1.00 29.77 318 TYR D C 1
ATOM 10071 O O . TYR D 1 318 ? 30.344 -9.654 38.352 1.00 37.46 318 TYR D O 1
ATOM 10080 N N . GLY D 1 319 ? 30.335 -7.800 39.650 1.00 34.60 319 GLY D N 1
ATOM 10081 C CA . GLY D 1 319 ? 31.615 -7.287 39.185 1.00 34.48 319 GLY D CA 1
ATOM 10082 C C . GLY D 1 319 ? 31.663 -6.447 37.910 1.00 39.99 319 GLY D C 1
ATOM 10083 O O . GLY D 1 319 ? 32.741 -6.152 37.403 1.00 37.41 319 GLY D O 1
ATOM 10084 N N . ILE D 1 320 ? 30.501 -6.047 37.406 1.00 29.31 320 ILE D N 1
ATOM 10085 C CA . ILE D 1 320 ? 30.383 -5.241 36.185 1.00 27.23 320 ILE D CA 1
ATOM 10086 C C . ILE D 1 320 ? 29.618 -3.936 36.392 1.00 23.13 320 ILE D C 1
ATOM 10087 O O . ILE D 1 320 ? 28.418 -3.960 36.622 1.00 22.93 320 ILE D O 1
ATOM 10092 N N . PRO D 1 321 ? 30.311 -2.785 36.331 1.00 21.69 321 PRO D N 1
ATOM 10093 C CA . PRO D 1 321 ? 29.611 -1.511 36.568 1.00 18.83 321 PRO D CA 1
ATOM 10094 C C . PRO D 1 321 ? 28.477 -1.270 35.584 1.00 22.46 321 PRO D C 1
ATOM 10095 O O . PRO D 1 321 ? 28.685 -1.401 34.382 1.00 22.80 321 PRO D O 1
ATOM 10099 N N . PRO D 1 322 ? 27.270 -0.967 36.088 1.00 16.71 322 PRO D N 1
ATOM 10100 C CA . PRO D 1 322 ? 26.084 -0.932 35.225 1.00 19.70 322 PRO D CA 1
ATOM 10101 C C . PRO D 1 322 ? 26.102 0.122 34.120 1.00 21.15 322 PRO D C 1
ATOM 10102 O O . PRO D 1 322 ? 25.511 -0.111 33.074 1.00 22.66 322 PRO D O 1
ATOM 10106 N N . ALA D 1 323 ? 26.801 1.231 34.326 1.00 20.60 323 ALA D N 1
ATOM 10107 C CA . ALA D 1 323 ? 26.812 2.309 33.346 1.00 21.66 323 ALA D CA 1
ATOM 10108 C C . ALA D 1 323 ? 27.720 2.046 32.144 1.00 18.75 323 ALA D C 1
ATOM 10109 O O . ALA D 1 323 ? 27.662 2.780 31.153 1.00 20.32 323 ALA D O 1
ATOM 10111 N N . TRP D 1 324 ? 28.563 1.019 32.219 1.00 16.26 324 TRP D N 1
ATOM 10112 C CA . TRP D 1 324 ? 29.619 0.836 31.223 1.00 17.01 324 TRP D CA 1
ATOM 10113 C C . TRP D 1 324 ? 29.579 -0.494 30.462 1.00 17.12 324 TRP D C 1
ATOM 10114 O O . TRP D 1 324 ? 30.530 -0.860 29.790 1.00 18.39 324 TRP D O 1
ATOM 10125 N N . MET D 1 325 ? 28.453 -1.188 30.542 1.00 27.51 325 MET D N 1
ATOM 10126 C CA . MET D 1 325 ? 28.284 -2.489 29.895 1.00 24.71 325 MET D CA 1
ATOM 10127 C C . MET D 1 325 ? 28.595 -2.459 28.384 1.00 23.88 325 MET D C 1
ATOM 10128 O O . MET D 1 325 ? 29.302 -3.339 27.877 1.00 20.46 325 MET D O 1
ATOM 10133 N N . GLU D 1 326 ? 28.091 -1.463 27.650 1.00 25.07 326 GLU D N 1
ATOM 10134 C CA . GLU D 1 326 ? 28.344 -1.411 26.202 1.00 25.96 326 GLU D CA 1
ATOM 10135 C C . GLU D 1 326 ? 29.782 -1.201 25.830 1.00 24.13 326 GLU D C 1
ATOM 10136 O O . GLU D 1 326 ? 30.308 -1.864 24.936 1.00 22.85 326 GLU D O 1
ATOM 10142 N N . GLY D 1 327 ? 30.415 -0.232 26.482 1.00 21.33 327 GLY D N 1
ATOM 10143 C CA . GLY D 1 327 ? 31.795 0.038 26.188 1.00 17.36 327 GLY D CA 1
ATOM 10144 C C . GLY D 1 327 ? 32.610 -1.197 26.477 1.00 17.33 327 GLY D C 1
ATOM 10145 O O . GLY D 1 327 ? 33.493 -1.578 25.709 1.00 17.17 327 GLY D O 1
ATOM 10146 N N . MET D 1 328 ? 32.310 -1.837 27.601 1.00 16.73 328 MET D N 1
ATOM 10147 C CA . MET D 1 328 ? 33.049 -3.036 27.958 1.00 13.78 328 MET D CA 1
ATOM 10148 C C . MET D 1 328 ? 32.833 -4.153 26.936 1.00 17.09 328 MET D C 1
ATOM 10149 O O . MET D 1 328 ? 33.741 -4.931 26.676 1.00 13.80 328 MET D O 1
ATOM 10154 N N . ALA D 1 329 ? 31.629 -4.232 26.363 1.00 16.31 329 ALA D N 1
ATOM 10155 C CA . ALA D 1 329 ? 31.343 -5.257 25.365 1.00 14.56 329 ALA D CA 1
ATOM 10156 C C . ALA D 1 329 ? 32.277 -5.127 24.181 1.00 15.06 329 ALA D C 1
ATOM 10157 O O . ALA D 1 329 ? 32.758 -6.126 23.641 1.00 13.77 329 ALA D O 1
ATOM 10159 N N . PHE D 1 330 ? 32.557 -3.892 23.790 1.00 14.57 330 PHE D N 1
ATOM 10160 C CA . PHE D 1 330 ? 33.438 -3.699 22.648 1.00 14.03 330 PHE D CA 1
ATOM 10161 C C . PHE D 1 330 ? 34.919 -3.965 22.934 1.00 15.62 330 PHE D C 1
ATOM 10162 O O . PHE D 1 330 ? 35.627 -4.499 22.064 1.00 13.92 330 PHE D O 1
ATOM 10170 N N . ALA D 1 331 ? 35.368 -3.650 24.144 1.00 13.37 331 ALA D N 1
ATOM 10171 C CA . ALA D 1 331 ? 36.699 -4.049 24.589 1.00 13.66 331 ALA D CA 1
ATOM 10172 C C . ALA D 1 331 ? 36.767 -5.567 24.607 1.00 15.70 331 ALA D C 1
ATOM 10173 O O . ALA D 1 331 ? 37.739 -6.164 24.129 1.00 14.61 331 ALA D O 1
ATOM 10175 N N . TRP D 1 332 ? 35.717 -6.199 25.129 1.00 12.84 332 TRP D N 1
ATOM 10176 C CA . TRP D 1 332 ? 35.647 -7.660 25.145 1.00 12.31 332 TRP D CA 1
ATOM 10177 C C . TRP D 1 332 ? 35.703 -8.234 23.725 1.00 11.25 332 TRP D C 1
ATOM 10178 O O . TRP D 1 332 ? 36.394 -9.237 23.491 1.00 15.94 332 TRP D O 1
ATOM 10189 N N . LEU D 1 333 ? 35.019 -7.590 22.777 1.00 11.42 333 LEU D N 1
ATOM 10190 C CA . LEU D 1 333 ? 35.025 -8.058 21.399 1.00 13.95 333 LEU D CA 1
ATOM 10191 C C . LEU D 1 333 ? 36.420 -8.030 20.778 1.00 14.45 333 LEU D C 1
ATOM 10192 O O . LEU D 1 333 ? 36.760 -8.920 19.993 1.00 13.90 333 LEU D O 1
ATOM 10197 N N . ALA D 1 334 ? 37.237 -7.051 21.156 1.00 14.58 334 ALA D N 1
ATOM 10198 C CA . ALA D 1 334 ? 38.625 -7.026 20.686 1.00 16.14 334 ALA D CA 1
ATOM 10199 C C . ALA D 1 334 ? 39.388 -8.248 21.191 1.00 14.98 334 ALA D C 1
ATOM 10200 O O . ALA D 1 334 ? 40.123 -8.884 20.447 1.00 15.35 334 ALA D O 1
ATOM 10202 N N . HIS D 1 335 ? 39.206 -8.573 22.464 1.00 12.99 335 HIS D N 1
ATOM 10203 C CA . HIS D 1 335 ? 39.782 -9.773 23.062 1.00 14.97 335 HIS D CA 1
ATOM 10204 C C . HIS D 1 335 ? 39.318 -11.022 22.327 1.00 13.46 335 HIS D C 1
ATOM 10205 O O . HIS D 1 335 ? 40.126 -11.916 22.060 1.00 14.12 335 HIS D O 1
ATOM 10212 N N . ARG D 1 336 ? 38.018 -11.113 22.048 1.00 14.23 336 ARG D N 1
ATOM 10213 C CA . ARG D 1 336 ? 37.507 -12.325 21.409 1.00 13.43 336 ARG D CA 1
ATOM 10214 C C . ARG D 1 336 ? 38.143 -12.525 20.042 1.00 14.12 336 ARG D C 1
ATOM 10215 O O . ARG D 1 336 ? 38.537 -13.638 19.697 1.00 15.30 336 ARG D O 1
ATOM 10223 N N . PHE D 1 337 ? 38.257 -11.446 19.279 1.00 17.17 337 PHE D N 1
ATOM 10224 C CA . PHE D 1 337 ? 38.925 -11.521 17.977 1.00 15.38 337 PHE D CA 1
ATOM 10225 C C . PHE D 1 337 ? 40.344 -12.074 18.129 1.00 16.59 337 PHE D C 1
ATOM 10226 O O . PHE D 1 337 ? 40.742 -13.029 17.448 1.00 15.84 337 PHE D O 1
ATOM 10234 N N . LEU D 1 338 ? 41.121 -11.473 19.025 1.00 13.88 338 LEU D N 1
ATOM 10235 C CA . LEU D 1 338 ? 42.521 -11.831 19.154 1.00 13.79 338 LEU D CA 1
ATOM 10236 C C . LEU D 1 338 ? 42.698 -13.243 19.679 1.00 21.75 338 LEU D C 1
ATOM 10237 O O . LEU D 1 338 ? 43.707 -13.885 19.390 1.00 20.15 338 LEU D O 1
ATOM 10242 N N . GLU D 1 339 ? 41.719 -13.740 20.440 1.00 17.47 339 GLU D N 1
ATOM 10243 C CA . GLU D 1 339 ? 41.797 -15.107 20.956 1.00 18.61 339 GLU D CA 1
ATOM 10244 C C . GLU D 1 339 ? 41.190 -16.132 19.992 1.00 19.57 339 GLU D C 1
ATOM 10245 O O . GLU D 1 339 ? 41.157 -17.333 20.287 1.00 22.19 339 GLU D O 1
ATOM 10251 N N . ARG D 1 340 ? 40.723 -15.648 18.843 1.00 19.37 340 ARG D N 1
ATOM 10252 C CA . ARG D 1 340 ? 40.037 -16.477 17.842 1.00 20.60 340 ARG D CA 1
ATOM 10253 C C . ARG D 1 340 ? 38.857 -17.225 18.437 1.00 21.36 340 ARG D C 1
ATOM 10254 O O . ARG D 1 340 ? 38.677 -18.413 18.184 1.00 22.05 340 ARG D O 1
ATOM 10262 N N . LEU D 1 341 ? 38.083 -16.511 19.249 1.00 18.12 341 LEU D N 1
ATOM 10263 C CA . LEU D 1 341 ? 36.857 -17.035 19.826 1.00 18.66 341 LEU D CA 1
ATOM 10264 C C . LEU D 1 341 ? 35.693 -16.349 19.137 1.00 20.57 341 LEU D C 1
ATOM 10265 O O . LEU D 1 341 ? 35.827 -15.237 18.633 1.00 22.40 341 LEU D O 1
ATOM 10270 N N . PRO D 1 342 ? 34.545 -17.023 19.073 1.00 17.91 342 PRO D N 1
ATOM 10271 C CA . PRO D 1 342 ? 33.397 -16.368 18.436 1.00 20.63 342 PRO D CA 1
ATOM 10272 C C . PRO D 1 342 ? 32.910 -15.155 19.233 1.00 19.78 342 PRO D C 1
ATOM 10273 O O . PRO D 1 342 ? 32.996 -15.133 20.468 1.00 21.92 342 PRO D O 1
ATOM 10277 N N . GLY D 1 343 ? 32.383 -14.165 18.522 1.00 17.53 343 GLY D N 1
ATOM 10278 C CA . GLY D 1 343 ? 32.005 -12.909 19.134 1.00 21.26 343 GLY D CA 1
ATOM 10279 C C . GLY D 1 343 ? 30.527 -12.602 19.047 1.00 16.73 343 GLY D C 1
ATOM 10280 O O . GLY D 1 343 ? 30.038 -11.688 19.717 1.00 19.30 343 GLY D O 1
ATOM 10281 N N . ASN D 1 344 ? 29.798 -13.367 18.236 1.00 16.29 344 ASN D N 1
ATOM 10282 C CA . ASN D 1 344 ? 28.361 -13.140 18.118 1.00 15.16 344 ASN D CA 1
ATOM 10283 C C . ASN D 1 344 ? 27.523 -14.119 18.930 1.00 17.68 344 ASN D C 1
ATOM 10284 O O . ASN D 1 344 ? 28.028 -15.076 19.519 1.00 16.96 344 ASN D O 1
ATOM 10289 N N . CYS D 1 345 ? 26.230 -13.835 18.954 1.00 17.67 345 CYS D N 1
ATOM 10290 C CA . CYS D 1 345 ? 25.233 -14.717 19.557 1.00 21.50 345 CYS D CA 1
ATOM 10291 C C . CYS D 1 345 ? 24.182 -15.043 18.501 1.00 17.93 345 CYS D C 1
ATOM 10292 O O . CYS D 1 345 ? 23.174 -14.365 18.397 1.00 18.67 345 CYS D O 1
ATOM 10295 N N . PRO D 1 346 ? 24.424 -16.097 17.707 1.00 16.61 346 PRO D N 1
ATOM 10296 C CA . PRO D 1 346 ? 23.507 -16.356 16.589 1.00 24.38 346 PRO D CA 1
ATOM 10297 C C . PRO D 1 346 ? 22.078 -16.608 17.045 1.00 19.77 346 PRO D C 1
ATOM 10298 O O . PRO D 1 346 ? 21.160 -16.372 16.262 1.00 20.25 346 PRO D O 1
ATOM 10302 N N . ASP D 1 347 ? 21.874 -17.039 18.292 1.00 18.55 347 ASP D N 1
ATOM 10303 C CA . ASP D 1 347 ? 20.513 -17.193 18.807 1.00 21.58 347 ASP D CA 1
ATOM 10304 C C . ASP D 1 347 ? 19.689 -15.915 18.681 1.00 19.21 347 ASP D C 1
ATOM 10305 O O . ASP D 1 347 ? 18.476 -15.965 18.456 1.00 22.48 347 ASP D O 1
ATOM 10310 N N . VAL D 1 348 ? 20.351 -14.771 18.833 1.00 17.17 348 VAL D N 1
ATOM 10311 C CA . VAL D 1 348 ? 19.667 -13.478 18.738 1.00 18.46 348 VAL D CA 1
ATOM 10312 C C . VAL D 1 348 ? 19.894 -12.720 17.425 1.00 20.69 348 VAL D C 1
ATOM 10313 O O . VAL D 1 348 ? 19.046 -11.914 17.029 1.00 23.43 348 VAL D O 1
ATOM 10317 N N . THR D 1 349 ? 21.029 -12.953 16.768 1.00 19.68 349 THR D N 1
ATOM 10318 C CA . THR D 1 349 ? 21.305 -12.254 15.509 1.00 18.48 349 THR D CA 1
ATOM 10319 C C . THR D 1 349 ? 20.742 -12.944 14.297 1.00 22.42 349 THR D C 1
ATOM 10320 O O . THR D 1 349 ? 20.522 -12.301 13.274 1.00 23.28 349 THR D O 1
ATOM 10324 N N . GLY D 1 350 ? 20.526 -14.250 14.397 1.00 20.60 350 GLY D N 1
ATOM 10325 C CA . GLY D 1 350 ? 19.984 -14.986 13.271 1.00 25.69 350 GLY D CA 1
ATOM 10326 C C . GLY D 1 350 ? 21.067 -15.464 12.319 1.00 21.04 350 GLY D C 1
ATOM 10327 O O . GLY D 1 350 ? 20.764 -16.013 11.250 1.00 25.90 350 GLY D O 1
ATOM 10328 N N . ALA D 1 351 ? 22.324 -15.236 12.678 1.00 20.83 351 ALA D N 1
ATOM 10329 C CA . ALA D 1 351 ? 23.438 -15.710 11.851 1.00 19.44 351 ALA D CA 1
ATOM 10330 C C . ALA D 1 351 ? 23.456 -17.232 11.732 1.00 21.56 351 ALA D C 1
ATOM 10331 O O . ALA D 1 351 ? 22.904 -17.943 12.582 1.00 21.79 351 ALA D O 1
ATOM 10333 N N . LEU D 1 352 ? 24.087 -17.727 10.672 1.00 18.62 352 LEU D N 1
ATOM 10334 C CA . LEU D 1 352 ? 24.156 -19.172 10.410 1.00 20.08 352 LEU D CA 1
ATOM 10335 C C . LEU D 1 352 ? 24.832 -19.951 11.527 1.00 23.72 352 LEU D C 1
ATOM 10336 O O . LEU D 1 352 ? 24.571 -21.142 11.724 1.00 23.65 352 LEU D O 1
ATOM 10341 N N . GLY D 1 353 ? 25.716 -19.280 12.246 1.00 20.26 353 GLY D N 1
ATOM 10342 C CA . GLY D 1 353 ? 26.441 -19.917 13.334 1.00 21.03 353 GLY D CA 1
ATOM 10343 C C . GLY D 1 353 ? 27.384 -18.933 13.989 1.00 20.76 353 GLY D C 1
ATOM 10344 O O . GLY D 1 353 ? 27.427 -17.760 13.609 1.00 20.30 353 GLY D O 1
ATOM 10345 N N . PRO D 1 354 ? 28.134 -19.399 14.995 1.00 16.87 354 PRO D N 1
ATOM 10346 C CA . PRO D 1 354 ? 29.126 -18.542 15.655 1.00 15.49 354 PRO D CA 1
ATOM 10347 C C . PRO D 1 354 ? 30.209 -18.097 14.665 1.00 18.19 354 PRO D C 1
ATOM 10348 O O . PRO D 1 354 ? 30.631 -18.852 13.779 1.00 21.54 354 PRO D O 1
ATOM 10352 N N . ARG D 1 355 ? 30.660 -16.856 14.821 1.00 14.40 355 ARG D N 1
ATOM 10353 C CA . ARG D 1 355 ? 31.667 -16.299 13.920 1.00 14.72 355 ARG D CA 1
ATOM 10354 C C . ARG D 1 355 ? 32.621 -15.431 14.700 1.00 17.24 355 ARG D C 1
ATOM 10355 O O . ARG D 1 355 ? 32.226 -14.787 15.662 1.00 19.84 355 ARG D O 1
ATOM 10363 N N . THR D 1 356 ? 33.866 -15.377 14.243 1.00 17.69 356 THR D N 1
ATOM 10364 C CA . THR D 1 356 ? 34.789 -14.379 14.743 1.00 15.75 356 THR D CA 1
ATOM 10365 C C . THR D 1 356 ? 34.348 -13.025 14.192 1.00 14.61 356 THR D C 1
ATOM 10366 O O . THR D 1 356 ? 34.183 -12.865 12.971 1.00 19.67 356 THR D O 1
ATOM 10370 N N . LEU D 1 357 ? 34.148 -12.055 15.074 1.00 13.05 357 LEU D N 1
ATOM 10371 C CA . LEU D 1 357 ? 33.680 -10.725 14.636 1.00 11.93 357 LEU D CA 1
ATOM 10372 C C . LEU D 1 357 ? 34.804 -9.713 14.619 1.00 14.31 357 LEU D C 1
ATOM 10373 O O . LEU D 1 357 ? 35.662 -9.701 15.497 1.00 13.97 357 LEU D O 1
ATOM 10378 N N . GLY D 1 358 ? 34.786 -8.851 13.608 1.00 16.41 358 GLY D N 1
ATOM 10379 C CA . GLY D 1 358 ? 35.742 -7.763 13.545 1.00 17.97 358 GLY D CA 1
ATOM 10380 C C . GLY D 1 358 ? 36.890 -7.969 12.561 1.00 18.62 358 GLY D C 1
ATOM 10381 O O . GLY D 1 358 ? 37.033 -9.028 11.913 1.00 15.98 358 GLY D O 1
ATOM 10382 N N . ALA D 1 359 ? 37.728 -6.939 12.492 1.00 14.97 359 ALA D N 1
ATOM 10383 C CA . ALA D 1 359 ? 38.892 -6.927 11.635 1.00 12.17 359 ALA D CA 1
ATOM 10384 C C . ALA D 1 359 ? 40.005 -6.212 12.363 1.00 14.40 359 ALA D C 1
ATOM 10385 O O . ALA D 1 359 ? 39.757 -5.209 13.064 1.00 14.09 359 ALA D O 1
ATOM 10387 N N . LEU D 1 360 ? 41.225 -6.709 12.171 1.00 13.73 360 LEU D N 1
ATOM 10388 C CA . LEU D 1 360 ? 42.405 -6.167 12.856 1.00 13.54 360 LEU D CA 1
ATOM 10389 C C . LEU D 1 360 ? 43.209 -5.202 11.999 1.00 13.16 360 LEU D C 1
ATOM 10390 O O . LEU D 1 360 ? 43.670 -5.554 10.912 1.00 15.17 360 LEU D O 1
ATOM 10395 N N . TYR D 1 361 ? 43.381 -3.990 12.530 1.00 13.46 361 TYR D N 1
ATOM 10396 C CA . TYR D 1 361 ? 44.213 -2.935 11.955 1.00 14.84 361 TYR D CA 1
ATOM 10397 C C . TYR D 1 361 ? 45.345 -2.689 12.934 1.00 18.32 361 TYR D C 1
ATOM 10398 O O . TYR D 1 361 ? 45.183 -1.953 13.917 1.00 17.56 361 TYR D O 1
ATOM 10407 N N . PRO D 1 362 ? 46.503 -3.314 12.684 1.00 17.18 362 PRO D N 1
ATOM 10408 C CA . PRO D 1 362 ? 47.584 -3.219 13.672 1.00 19.68 362 PRO D CA 1
ATOM 10409 C C . PRO D 1 362 ? 48.224 -1.834 13.701 1.00 18.55 362 PRO D C 1
ATOM 10410 O O . PRO D 1 362 ? 48.349 -1.174 12.669 1.00 18.60 362 PRO D O 1
ATOM 10414 N N . ALA D 1 363 ? 48.650 -1.406 14.880 1.00 14.49 363 ALA D N 1
ATOM 10415 C CA . ALA D 1 363 ? 49.406 -0.161 14.979 1.00 14.58 363 ALA D CA 1
ATOM 10416 C C . ALA D 1 363 ? 50.788 -0.322 14.317 1.00 21.83 363 ALA D C 1
ATOM 10417 O O . ALA D 1 363 ? 51.234 0.541 13.557 1.00 26.21 363 ALA D O 1
ATOM 10419 N N . GLY D 1 364 ? 51.451 -1.446 14.586 1.00 25.27 364 GLY D N 1
ATOM 10420 C CA . GLY D 1 364 ? 52.768 -1.697 14.026 1.00 31.37 364 GLY D CA 1
ATOM 10421 C C . GLY D 1 364 ? 53.800 -0.789 14.667 1.00 33.64 364 GLY D C 1
ATOM 10422 O O . GLY D 1 364 ? 53.534 -0.176 15.700 1.00 39.50 364 GLY D O 1
#

Solvent-accessible surface area: 52704 Å² total; per-residue (Å²): 71,81,0,0,0,0,14,2,28,112,87,3,78,6,0,35,0,0,2,0,60,14,52,123,66,8,65,37,67,14,39,30,91,15,81,6,74,65,41,9,67,116,50,0,97,54,0,46,94,87,17,97,44,0,13,1,62,7,6,63,7,15,37,107,0,0,51,19,0,11,83,0,2,51,49,0,9,134,108,80,171,20,48,52,130,82,10,91,0,0,0,2,6,5,1,22,2,12,70,49,20,93,126,107,12,2,32,28,15,4,12,12,4,26,0,0,34,92,17,45,5,39,0,0,5,20,2,33,47,16,0,8,22,0,28,3,70,0,31,62,8,28,11,8,0,6,63,51,44,7,16,106,46,128,27,7,25,0,1,0,39,0,25,38,131,1,59,2,2,0,7,18,68,76,28,48,16,39,41,64,116,5,23,30,1,20,45,10,3,47,27,18,9,104,112,86,58,57,84,150,97,9,167,79,0,60,61,3,73,88,18,138,41,39,129,60,0,7,62,43,11,79,122,109,46,99,95,0,50,120,32,31,92,78,39,114,110,45,78,31,21,28,4,0,6,0,1,12,4,9,3,0,57,21,0,3,93,34,0,54,126,30,1,93,93,2,83,31,0,0,0,0,9,40,0,10,107,10,87,19,0,24,60,68,0,41,133,40,1,119,86,10,108,24,4,18,0,70,117,74,38,2,30,3,60,54,9,81,0,0,2,3,0,9,3,0,20,50,2,26,72,164,71,54,1,13,10,32,83,35,1,34,10,106,10,88,45,13,2,5,0,4,9,8,50,68,21,0,0,0,0,22,1,24,110,90,8,86,11,0,28,0,0,0,0,69,13,50,122,65,15,68,36,79,15,40,12,72,4,50,4,78,57,37,5,64,109,56,0,109,51,0,45,94,84,16,96,49,0,15,2,65,8,5,83,5,18,38,86,0,0,48,31,0,10,36,0,3,53,1,2,10,34,57,71,108,36,47,46,132,97,9,90,0,0,0,2,12,6,1,20,2,12,71,48,18,92,92,109,10,1,30,33,15,4,11,16,3,23,0,0,35,60,15,40,3,43,0,0,5,24,6,33,47,17,0,10,19,0,50,3,90,0,29,52,6,24,2,12,0,3,75,60,39,9,28,75,100,80,24,19,30,0,0,0,20,0,24,38,94,0,40,2,0,0,7,22,52,98,46,76,17,86,24,66,104,6,22,8,1,21,35,5,3,48,30,9,4,101,95,79,133,40,73,52,100,10,163,78,0,62,32,3,69,84,18,136,38,41,121,62,0,4,61,35,4,69,85,92,101,78,42,95,59,1,68,118,32,26,89,86,34,110,110,39,79,30,20,27,7,0,8,0,2,8,3,8,4,0,67,23,0,4,92,34,0,59,122,34,6,106,74,5,85,28,0,0,0,0,11,42,0,12,117,10,84,11,0,27,137,64,0,41,124,45,1,114,95,12,114,22,7,22,0,85,108,48,50,4,33,8,41,46,4,62,0,0,1,5,0,7,3,0,23,51,1,36,79,110,72,52,0,11,16,32,106,24,1,55,10,145,9,87,46,22,3,5,0,8,10,13,15,89,73,76,0,0,0,0,13,2,33,105,91,3,80,5,0,34,0,0,0,0,81,15,48,164,67,7,58,41,74,10,38,30,89,16,85,6,75,62,32,5,69,109,46,0,95,51,0,45,91,93,15,95,48,0,13,4,61,8,5,73,3,15,14,17,0,0,0,11,0,0,49,0,3,31,54,0,9,102,96,74,84,29,46,54,121,57,10,91,0,0,0,1,8,5,1,20,1,15,68,63,22,96,104,114,11,2,30,28,15,4,11,15,4,2,0,0,20,8,15,49,4,39,0,0,4,17,2,38,49,15,0,10,22,0,49,3,84,0,28,63,10,30,12,8,0,7,75,53,43,6,30,60,99,82,26,5,30,0,0,0,43,0,21,40,32,0,42,1,2,0,6,18,50,96,48,90,15,87,42,70,62,6,1,0,1,22,39,3,4,47,29,10,10,114,107,85,65,56,93,76,100,8,162,74,0,62,58,3,72,84,14,140,44,41,126,64,0,4,62,34,0,38,85,11,94,74,85,134,94,93,5,57,38,97,21,0,80,75,37,26,90,85,32,116,105,43,82,31,21,28,9,0,7,0,1,12,4,0,2,0,56,6,0,5,84,28,0,61,121,32,1,99,89,4,82,15,0,0,0,1,11,42,0,11,118,12,86,20,0,28,59,73,0,44,136,38,2,107,160,13,114,24,4,19,0,83,109,77,32,1,32,5,58,52,12,95,1,0,2,4,0,9,3,0,21,50,1,33,78,110,70,53,1,12,10,36,84,34,1,54,10,146,10,87,48,10,3,4,0,6,12,4,16,87,68,87,0,0,0,0,12,1,35,106,85,4,80,7,0,30,0,0,0,0,65,11,47,123,67,8,67,37,64,15,39,30,97,14,82,5,58,74,33,0,71,58,67,0,97,53,0,45,94,85,18,97,45,0,14,2,54,8,5,84,14,17,46,109,0,0,52,15,0,9,59,0,2,153,48,0,9,137,110,71,168,27,46,51,131,87,10,92,0,0,0,1,10,5,1,20,2,12,70,50,20,95,133,90,13,4,31,27,14,5,15,13,3,26,0,0,38,91,14,39,3,39,0,0,5,24,3,36,45,15,0,7,4,0,39,3,88,0,28,59,10,30,11,8,0,5,73,54,47,8,27,68,130,121,19,16,35,0,0,0,42,0,19,40,71,0,50,1,1,0,7,12,49,74,120,38,14,71,39,70,91,4,0,0,1,23,39,4,3,47,33,9,2,92,98,79,134,52,74,144,96,9,160,76,0,62,25,3,71,84,16,142,42,38,119,67,0,3,62,36,0,36,82,34,108,94,68,113,51,5,60,45,98,40,1,66,127,28,14,76,130,30,125,96,31,76,28,22,30,8,0,7,0,1,7,2,0,2,0,63,4,0,4,89,29,0,56,34,22,6,90,72,4,81,33,0,0,0,0,11,41,0,10,117,11,86,17,0,28,56,74,0,44,132,45,1,104,159,12,115,24,4,20,0,89,106,49,47,4,33,5,54,51,10,89,0,0,2,4,0,9,3,0,19,48,1,33,76,110,72,56,1,13,10,32,57,31,1,41,10,86,10,85,48,9,2,5,0,5,7,3,13,90

Organism: Pseudomonas aeruginosa (strain ATCC 15692 / DSM 22644 / CIP 104116 / JCM 14847 / LMG 12228 / 1C / PRS 101 / PAO1) (NCBI:txid208964)

InterPro domains:
  IPR005338 Anhydro-N-acetylmuramic acid kinase [MF_01270] (2-363)
  IPR005338 Anhydro-N-acetylmuramic acid kinase [PF03702] (3-363)
  IPR005338 Anhydro-N-acetylmuramic acid kinase [PTHR30605] (2-362)
  IPR043129 ATPase, nucleotide binding domain [SSF53067] (3-307)

Nearest PDB structures (foldseek):
  4mo4-assembly2_C  TM=1.003E+00  e=6.265E-75  Pseudomonas aeruginosa
  4mo5-assembly2_C  TM=9.997E-01  e=3.633E-72  Pseudomonas aeruginosa
  4mo4-assembly2_D  TM=9.949E-01  e=9.544E-72  Pseudomonas aeruginosa
  4mo5-assembly2_D  TM=9.854E-01  e=2.369E-71  Pseudomonas aeruginosa
  3qbx-assembly1_A  TM=8.018E-01  e=5.646E-64  Pseudomonas aeruginosa

Sequence (1400 aa):
PRYLGLMSGTSLDGMDIVLIEQGDRTTLLASHYLPMPAGLREDILALCVPGPDEIARAAEVEQRWVALAAQGVRELLLQQQMSPDEVRAIGSHGQTIRHEPARHFTVQIGNPALLAELTGIDVVADFRRRDVAAGGQGAPLVPAFHQALFGDDDTSRAVLNIGGFSNVSLLSPGKPVRGFDCGPGNVLMDAWIHHQRGEHFDRDGAWAASGQVNHALLASLLANLPWLQEHLARHPALPAADIQATLLELSARSISESLLDAQPDCEEVLVCGGGAFNTALMKRLAMLMPEARVASTDEYGIPPAWMEGMAFAWLAHRFLERLPGNCPDVTGALGPRTLGALYPAPRYLGLMSGTSLDGMDIVLIEQGDRTTLLASHYLPMPAGLREDILALCVPGPDEIARAAEVEQRWVALAAQGVRELLLQQQMSPDEVRAIGSHGQTIRHEPARHFTVQIGNPALLAELTGIDVVADFRRRDVAAGGQGAPLVPAFHQALFGDDDTSRAVLNIGGFSNVSLLSPGKPVRGFDCGPGNVLMDAWIHHQRGEHFDRDGAWAASGQVNHALLASLLADFNLPWLQEHLARHPALPAADIQATLLELSARSISESLLDAQPDCEEVLVCGGGAFNTALMKRLAMLMPEARVASTDEYGIPPAWMEGMAFAWLAHRFLERLPGNCPDVTGALGPRTLGALYPAGPRYLGLMSGTSLDGMDIVLIEQGDRTTLLASHYLPMPAGLREDILALCVPGPDEIARAAEVEQRWVALAAQGVRELLLQQQMSPDEVRAIGSHGQTIRHEPARHFTVQIGNPALLAELTGIDVVADFRRRDVAAGGQGAPLVPAFHQALFGDDDTSRAVLNIGGFSNVSLLSPGKPVRGFDCGPGNVLMDAWIHHQRGEHFDRDGAWAASGQVNHALLASLLADEFFRERFNLPWLQEHLARHPALPAADIQATLLELSARSISESLLDAQPDCEEVLVCGGGAFNTALMKRLAMLMPEARVASTDEYGIPPAWMEGMAFAWLAHRFLERLPGNCPDVTGALGPRTLGALYPAGPRYLGLMSGTSLDDGMDIVLIEQGDRTTLLASHYLPMPAGLREDILALCVPGPDEIARAAEVEQRWVALAAQGVRELLLQQQMSPDEVRAIGSHGQTIRHEPARHFTVQIGNPALLAELTGIDVVADFRRRDVAAGGQGAPLVPAFHQALFGDDDTSRAVLNIGGFSNVSLLSPGKPVRGFDCGPGNVLMDAWIHHQRGEHFDRDGAWAASGQVNHALLASLLADEFFERFNLPWLQEHLARHPALPAADIQATLLELSARSISESLLDAQPDCEEVLVCGGGAFNTALMKRLAMLMPEARVASTDEYGIPPAWMEGMAFAWLAHRFLERLPGNCPDVTGALGPRTLGALYPAG

Radius of gyration: 38.18 Å; Cα contacts (8 Å, |Δi|>4): 3186; chains: 4; bounding box: 94×80×108 Å

Secondary structure (DSSP, 8-state):
-EEEEEE--TT-SEEEEEEEEESSSEEEEEEEEEEPPHHHHHHHHTTSS--BSHHHHHHHHHHHHHHHHHHHHHHHHHHTT--GGG--EEEE--EEEEEEGGGTEEEEE--HHHHHHHH-S-EEE--SHHHHHTT--S---HHHHHHHHHS-SSS-EEEEEESSEEEEEEE-TTS--EEEEEEE-SHHHHHHHHHHH--SS-GGGHHHHHS---HHHHHHHH--HHHHHHHHTTSSPPPHHHHHHHHHHHHHHHHHHHHHHH-TT--EEEEESGGGG-HHHHHHHHHH-TTSEEEEGGGGT--GGGHHHHHHHHHHHHHHTT-----HHHH--SS-----EEE--/-EEEEEE--TT-SEEEEEEEEESSSEEEEEEEEEEPPHHHHHHHHTTSS--BSHHHHHHHHHHHHHHHHHHHHHHHHHHHT--GGG--EEEE--EEEEEEGGGTEEEEE--HHHHHHHH-S-EEE--HHHHHHTTS-----HHHHHHHHH--SS--EEEEEESSEEEEEEE-TTS--EEEEEEESSHHHHHHHHHHH--SS-GGGHHHHHS---HHHHHHHHT---HHHHHHHHTTS----HHHHHHHHHHHHHHHHHHHHHHH-TT--EEEEESGGGG-HHHHHHHHHHSTTSEEEEGGGGT--GGGHHHHHHHHHHHHHHHT-----HHHH--SS-----EEE---/-EEEEEE--TT-SEEEEEEEEESSSEEEEEEEEEEPPHHHHHHHHHTSS--BSHHHHHHHHHHHHHHHHHHHHHHHHHHTT--GGG--EEEE--EEEEEEGGGTEEEEE--HHHHHHHH-S-EEE--SHHHHHTTS-S---HHHHHHHHH--SS--EEEEEESSEEEEEEE-TTS--EEEEEEESSHHHHHHHHHHH--SS-GGGHHHHHS---HHHHHHHHTSTT---S-SHHHHHHHHTTS----HHHHHHHHHHHHHHHHHHHHHHH-TT--EEEEESGGGG-HHHHHHHHHH-TTSEEEEGGGGT--GGGHHHHHHHHHHHHHHTT-----HHHH--SS-----EEE---/-EEEEEE--TT-SEEEEEEEEESSSEEEEEEEEEEPPHHHHHHHHTTSS--BSHHHHHHHHHHHHHHHHHHHHHHHHHHTT--GGG--EEEE--EEEEEEGGGTEEEEE--HHHHHHHH-S-EEE--HHHHHHTTS-S---HHHHHHHHH--TT--EEEEEESSEEEEEEE-TTS--EEEEEEESSHHHHHHHHHHH--SS-GGGHHHHHS---HHHHHHHHTSTT----SHHHHHHHHTT-TT--HHHHHHHHHHHHHHHHHHHHHHH-TT--EEEEESGGGG-HHHHHHHHHH-TTSEEEEGGGGT--GGGHHHHHHHHHHHHHHTT-----HHHH--SS-----EEE---

Foldseek 3Di:
DKEWFWDDDLVQQWIKIWIWDDDLATFTPFIDTGGDDPVLNVLLQVLLDDDPPNVVSLVVSLVVVLVSVLVGVVVGCVVVVHQLVVHAEYQYAAQWSYFDLVVLDTDHGRPQLVNCVSNVHKYWYQFQNVLSVLVFSSDDQLVLVVCSHPAPPCAWEWEWEAAQWIKIWTHHPPDAIDIDTQGGHFNVQQQLCCVPPVDNHCQLLVLLVVAAADVVLLVVLVVRPVVSVVSCVVDDHGDSSNVSVSVLVNSLVSNLVSCCVVPVQHAEYEYAYPSLRNNVSQVSNCVSNVNYHYHYCVVVNDHRHCSNSSLSRVLVVCLVVVHFRGRCSYGVGPDTDNGTDINGD/DKEWFWDDDPVQQWIKIWIWDDDLAIATDWIFTDGDDPVLSVLLQVLLDDDPPNVVSLVVSLVVVLVRVLVRLVVRCVVVVHALVVHAEYQYAAQWSYFCLVVLDTDGGNPQLVNLQSNVHKYWYQFQNVQSVLSFRSDDQLLLVVCSQPQDQDAFEWEWEAAQFIKIWTRDHVDAIAIDTQGGHQVAQQQLCCVPPVDRHCFLLVLLVVAAADVVLLVQVLVDDHDVVSVVSCVVDPDDDSSNVSVSVLVNSLVSRLVVVCVVPVQHAEYEYAYPSLRNNVSQVSNCVSNVNYHYHYCVVSNDHRNCSVRSLSRVLVVCLVVVHFRGRCNHGVGPDTGNGTDINGSD/DKFWFWDDALVQQWIKIWIWDDDLAIFTDWIDTDGDDPVLNVLLQVLLDDDPPNVVSLVVSLVVVLVRVLVGVVVGCVVVVHALVVHAEYQYAAAWSYFDLVVLDTDHGRPVLVSLQRNVHKYWYQFQNVQSVLVFRSDDQLVLVVCSHDADQPAWEWEWEQAQWIKIWTRDHPDAIDIDTLGGHQNQQQQLCCVVPVDRHCQLLVLLVVAAADVVLLVLLCVDPVCPPCDDDVNSVVSCVVDDDDDSSNVSVSVLVNRLCSVLVVCCVVPVRHAEYEYAYPSLRNNVSQVSNCVSNVNHHYHYCVVVNDHRHCSNRSLSRVLVVCLVVVHFRGRCSYGVGPDTDNGTDINGSD/DKEWFWDADLVQQWIKIWIWDDDLATFTDWIDIDGHDPVLNVLLQVLLDDDPPNVVSLVVSLVVVLVRVLVRLVVGCVVVVHALVVHAEYQYAAAWSYFDLVVLDTDHGHPQLVSLQSRVHKYWYQFQNVQSVLSFRSDDQLLLVVCSQPADLVAFEWEWEQAQWIKIWTRYHPDAIDIDTLGGHQNQQQQLCCVVPVDRHCQLLVLLVVAAADVVLLVVLCVDPVLVCDHDVNSVVSCVVVVPDDSSNVSVNVLVNRLCSVLVVCCVVRVQHAEYEYAYPSLRNNVSQVSNCVSCVNHHYHYCVVVNDHRHCSNSSLSRVLVVCLVVVHFRGRCSYGVGPDTDNGTDINGSD

CATH classification: 3.30.420.40 (+1 more: 3.30.420.40)